Protein AF-A0A7S2XJZ9-F1 (afdb_monomer)

Mean predicted aligned error: 16.53 Å

Solvent-accessible surface area (backbone atoms only — not comparable to full-atom values): 56221 Å² total; per-residue (Å²): 135,81,85,76,91,82,81,90,81,88,83,83,88,87,87,80,88,79,85,84,80,91,82,88,89,81,92,76,92,77,94,75,93,75,91,85,79,84,76,83,79,82,83,82,83,86,78,90,83,82,85,88,83,83,79,85,75,91,73,87,78,85,74,81,78,79,84,62,91,77,74,76,76,79,67,60,67,67,55,54,53,51,52,53,55,73,68,59,82,83,67,86,91,78,82,88,85,85,87,84,88,81,91,82,91,79,88,85,84,84,79,89,82,90,82,90,76,90,78,85,88,77,90,85,81,88,85,88,86,83,88,84,87,87,83,89,84,83,89,88,87,81,84,89,80,85,87,83,87,83,83,89,81,87,86,86,88,79,91,80,87,85,80,88,85,80,89,83,90,86,89,85,87,85,88,81,88,86,88,83,89,81,86,89,80,90,77,88,79,89,84,88,81,89,87,80,91,78,93,78,93,77,83,88,80,80,89,76,91,74,93,74,90,87,87,84,85,87,80,82,86,79,88,78,90,84,84,92,79,93,76,80,93,77,94,72,91,71,84,72,77,82,74,73,78,73,79,75,75,78,84,83,68,96,44,52,74,56,29,32,64,33,73,84,42,52,58,66,61,43,38,67,56,42,81,83,57,83,78,46,74,80,49,40,36,30,43,52,30,20,61,70,70,59,34,21,47,77,56,48,52,67,28,74,63,19,50,50,50,52,51,47,52,61,57,52,75,74,53,91,81,69,70,94,57,45,65,62,47,49,49,51,39,46,68,56,33,77,76,76,54,92,50,67,67,58,45,54,38,51,43,51,43,53,53,49,54,55,65,71,65,51,84,85,71,80,76,82,69,88,75,81,91,74,85,74,83,75,80,83,78,69,44,50,53,59,36,46,54,48,51,39,42,71,41,67,33,53,65,50,40,29,43,44,47,53,70,46,38,33,73,73,77,24,51,57,65,76,47,54,74,70,40,36,51,54,24,39,46,51,51,31,50,54,44,46,37,52,39,37,60,77,38,33,72,52,44,56,50,39,54,73,49,38,54,37,38,58,29,38,35,64,81,74,70,85,78,70,64,89,79,77,68,94,55,76,77,68,46,62,73,49,50,78,74,46,38,60,76,45,15,47,36,55,48,25,43,78,48,48,74,52,46,19,43,58,96,53,80,68,40,54,59,66,71,37,46,52,52,45,46,56,49,56,65,54,65,77,51,69,33,52,54,52,28,49,56,45,44,56,50,62,78,42,36,74,62,50,69,74,43,58,48,71,60,30,50,52,49,49,40,39,58,62,42,54,56,77,72,92,83,70,74,82,86,77,43,77,74,53,36,51,55,50,42,52,53,47,52,53,49,12,49,54,53,50,74,73,46,60,65,53,49,49,51,54,43,48,45,41,64,60,53,26,47,51,52,35,51,49,52,53,49,51,53,50,51,50,52,50,50,53,50,54,50,50,53,55,47,52,52,49,54,50,51,50,51,52,48,52,50,53,51,51,52,52,50,52,51,54,52,50,56,37,47,38,56,44,25,56,74,77,42,54,88,54,35,83,49,44,64,64,50,50,61,73,32,59,96,38,56,68,61,53,28,53,51,43,20,70,74,72,73,53,55,63,62,75,74,79,72,77,74,71,57,71,68,60,59,49,54,57,52,51,54,53,48,52,53,50,53,53,51,49,56,55,52,55,60,58,52,61,54,61,61,46,56,67,51,55,70,47,54,76,70,66,67,82,52,44,59,37,46,53,85,69,49,49,55,55,71,74,48,83,69,92,75,66,92,65,43,76,43,44,32,36,32,37,51,70,69,55,35,64,73,77,52,73,63,92,81,40,47,81,52,24,64,71,42,78,71,34,70,70,58,41,52,60,52,45,63,59,48,60,79,39,56,81,59,38,34,38,34,31,31,52,82,26,60,80,36,40,42,77,76,67,73,38,81,74,48,81,68,49,51,53,49,26,56,52,36,54,49,42,32,49,53,53,46,48,51,43,48,77,69,66,38,48,40,55,31,35,45,55,77

Structure (mmCIF, N/CA/C/O backbone):
data_AF-A0A7S2XJZ9-F1
#
_entry.id   AF-A0A7S2XJZ9-F1
#
loop_
_atom_site.group_PDB
_atom_site.id
_atom_site.type_symbol
_atom_site.label_atom_id
_atom_site.label_alt_id
_atom_site.label_comp_id
_atom_site.label_asym_id
_atom_site.label_entity_id
_atom_site.label_seq_id
_atom_site.pdbx_PDB_ins_code
_atom_site.Cartn_x
_atom_site.Cartn_y
_atom_site.Cartn_z
_atom_site.occupancy
_atom_site.B_iso_or_equiv
_atom_site.auth_seq_id
_atom_site.auth_comp_id
_atom_site.auth_asym_id
_atom_site.auth_atom_id
_atom_site.pdbx_PDB_model_num
ATOM 1 N N . MET A 1 1 ? -23.687 8.983 69.873 1.00 36.03 1 MET A N 1
ATOM 2 C CA . MET A 1 1 ? -23.050 8.037 68.937 1.00 36.03 1 MET A CA 1
ATOM 3 C C . MET A 1 1 ? -24.210 7.448 68.150 1.00 36.03 1 MET A C 1
ATOM 5 O O . MET A 1 1 ? -24.947 6.676 68.738 1.00 36.03 1 MET A O 1
ATOM 9 N N . ALA A 1 2 ? -24.691 8.215 67.163 1.00 35.34 2 ALA A N 1
ATOM 10 C CA . ALA A 1 2 ? -24.425 8.020 65.725 1.00 35.34 2 ALA A CA 1
ATOM 11 C C . ALA A 1 2 ? -25.096 6.708 65.268 1.00 35.34 2 ALA A C 1
ATOM 13 O O . ALA A 1 2 ? -24.585 5.651 65.614 1.00 35.34 2 ALA A O 1
ATOM 14 N N . ASN A 1 3 ? -26.386 6.774 64.899 1.00 39.03 3 ASN A N 1
ATOM 15 C CA . ASN A 1 3 ? -26.927 6.961 63.527 1.00 39.03 3 ASN A CA 1
ATOM 16 C C . ASN A 1 3 ? -26.676 5.711 62.673 1.00 39.03 3 ASN A C 1
ATOM 18 O O . ASN A 1 3 ? -25.534 5.279 62.613 1.00 39.03 3 ASN A O 1
ATOM 22 N N . SER A 1 4 ? -27.611 5.134 61.930 1.00 43.47 4 SER A N 1
ATOM 23 C CA . SER A 1 4 ? -29.075 5.189 61.789 1.00 43.47 4 SER A CA 1
ATOM 24 C C . SER A 1 4 ? -29.356 4.129 60.719 1.00 43.47 4 SER A C 1
ATOM 26 O O . SER A 1 4 ? -28.565 4.011 59.787 1.00 43.47 4 SER A O 1
ATOM 28 N N . ASP A 1 5 ? -30.409 3.345 60.912 1.00 46.09 5 ASP A N 1
ATOM 29 C CA . ASP A 1 5 ? -30.877 2.312 59.989 1.00 46.09 5 ASP A CA 1
ATOM 30 C C . ASP A 1 5 ? -31.283 2.933 58.638 1.00 46.09 5 ASP A C 1
ATOM 32 O O . ASP A 1 5 ? -31.972 3.954 58.634 1.00 46.09 5 ASP A O 1
ATOM 36 N N . ASP A 1 6 ? -30.839 2.329 57.531 1.00 48.69 6 ASP A N 1
ATOM 37 C CA . ASP A 1 6 ? -31.277 2.650 56.168 1.00 48.69 6 ASP A CA 1
ATOM 38 C C . ASP A 1 6 ? -32.289 1.594 55.701 1.00 48.69 6 ASP A C 1
ATOM 40 O O . ASP A 1 6 ? -32.040 0.387 55.770 1.00 48.69 6 ASP A O 1
ATOM 44 N N . ASP A 1 7 ? -33.439 2.103 55.265 1.00 45.91 7 ASP A N 1
ATOM 45 C CA . ASP A 1 7 ? -34.583 1.397 54.705 1.00 45.91 7 ASP A CA 1
ATOM 46 C C . ASP A 1 7 ? -34.309 0.955 53.251 1.00 45.91 7 ASP A C 1
ATOM 48 O O . ASP A 1 7 ? -33.800 1.722 52.432 1.00 45.91 7 ASP A O 1
ATOM 52 N N . GLU A 1 8 ? -34.686 -0.283 52.920 1.00 43.78 8 GLU A N 1
ATOM 53 C CA . GLU A 1 8 ? -34.805 -0.775 51.544 1.00 43.78 8 GLU A CA 1
ATOM 54 C C . GLU A 1 8 ? -36.114 -0.238 50.931 1.00 43.78 8 GLU A C 1
ATOM 56 O O . GLU A 1 8 ? -37.203 -0.680 51.301 1.00 43.78 8 GLU A O 1
ATOM 61 N N . GLU A 1 9 ? -36.019 0.713 49.993 1.00 40.81 9 GLU A N 1
ATOM 62 C CA . GLU A 1 9 ? -37.134 1.101 49.119 1.00 40.81 9 GLU A CA 1
ATOM 63 C C . GLU A 1 9 ? -37.042 0.378 47.767 1.00 40.81 9 GLU A C 1
ATOM 65 O O . GLU A 1 9 ? -36.185 0.638 46.923 1.00 40.81 9 GLU A O 1
ATOM 70 N N . GLU A 1 10 ? -37.985 -0.542 47.597 1.00 41.06 10 GLU A N 1
ATOM 71 C CA . GLU A 1 10 ? -38.440 -1.176 46.366 1.00 41.06 10 GLU A CA 1
ATOM 72 C C . GLU A 1 10 ? -39.186 -0.128 45.512 1.00 41.06 10 GLU A C 1
ATOM 74 O O . GLU A 1 10 ? -40.240 0.368 45.911 1.00 41.06 10 GLU A O 1
ATOM 79 N N . PHE A 1 11 ? -38.643 0.234 44.345 1.00 38.06 11 PHE A N 1
ATOM 80 C CA . PHE A 1 11 ? -39.338 1.042 43.333 1.00 38.06 11 PHE A CA 1
ATOM 81 C C . PHE A 1 11 ? -39.424 0.254 42.026 1.00 38.06 11 PHE A C 1
ATOM 83 O O . PHE A 1 11 ? -38.541 0.313 41.171 1.00 38.06 11 PHE A O 1
ATOM 90 N N . ASP A 1 12 ? -40.521 -0.485 41.900 1.00 34.94 12 ASP A N 1
ATOM 91 C CA . ASP A 1 12 ? -41.080 -0.900 40.622 1.00 34.94 12 ASP A CA 1
ATOM 92 C C . ASP A 1 12 ? -41.980 0.218 40.062 1.00 34.94 12 ASP A C 1
ATOM 94 O O . ASP A 1 12 ? -42.566 1.007 40.804 1.00 34.94 12 ASP A O 1
ATOM 98 N N . GLU A 1 13 ? -42.130 0.185 38.737 1.00 36.53 13 GLU A N 1
ATOM 99 C CA . GLU A 1 13 ? -43.170 0.807 37.906 1.00 36.53 13 GLU A CA 1
ATOM 100 C C . GLU A 1 13 ? -42.933 2.171 37.199 1.00 36.53 13 GLU A C 1
ATOM 102 O O . GLU A 1 13 ? -42.818 3.241 37.790 1.00 36.53 13 GLU A O 1
ATOM 107 N N . LEU A 1 14 ? -43.088 2.070 35.862 1.00 33.94 14 LEU A N 1
ATOM 108 C CA . LEU A 1 14 ? -43.748 2.989 34.913 1.00 33.94 14 LEU A CA 1
ATOM 109 C C . LEU A 1 14 ? -42.905 4.021 34.143 1.00 33.94 14 LEU A C 1
ATOM 111 O O . LEU A 1 14 ? -42.826 5.182 34.522 1.00 33.94 14 LEU A O 1
ATOM 115 N N . PHE A 1 15 ? -42.531 3.662 32.905 1.00 31.92 15 PHE A N 1
ATOM 116 C CA . PHE A 1 15 ? -42.694 4.566 31.754 1.00 31.92 15 PHE A CA 1
ATOM 117 C C . PHE A 1 15 ? -43.243 3.822 30.524 1.00 31.92 15 PHE A C 1
ATOM 119 O O . PHE A 1 15 ? -42.529 3.206 29.740 1.00 31.92 15 PHE A O 1
ATOM 126 N N . SER A 1 16 ? -44.565 3.912 30.372 1.00 29.53 16 SER A N 1
ATOM 127 C CA . SER A 1 16 ? -45.317 3.646 29.144 1.00 29.53 16 SER A CA 1
ATOM 128 C C . SER A 1 16 ? -45.258 4.900 28.264 1.00 29.53 16 SER A C 1
ATOM 130 O O . SER A 1 16 ? -45.783 5.942 28.664 1.00 29.53 16 SER A O 1
ATOM 132 N N . PHE A 1 17 ? -44.678 4.818 27.063 1.00 34.66 17 PHE A N 1
ATOM 133 C CA . PHE A 1 17 ? -44.773 5.900 26.079 1.00 34.66 17 PHE A CA 1
ATOM 134 C C . PHE A 1 17 ? -46.172 5.937 25.457 1.00 34.66 17 PHE A C 1
ATOM 136 O O . PHE A 1 17 ? -46.612 5.013 24.776 1.00 34.66 17 PHE A O 1
ATOM 143 N N . GLY A 1 18 ? -46.878 7.032 25.738 1.00 28.94 18 GLY A N 1
ATOM 144 C CA . GLY A 1 18 ? -48.224 7.304 25.265 1.00 28.94 18 GLY A CA 1
ATOM 145 C C . GLY A 1 18 ? -48.269 7.723 23.797 1.00 28.94 18 GLY A C 1
ATOM 146 O O . GLY A 1 18 ? -47.669 8.710 23.385 1.00 28.94 18 GLY A O 1
ATOM 147 N N . THR A 1 19 ? -49.084 7.003 23.037 1.00 39.62 19 THR A N 1
ATOM 148 C CA . THR A 1 19 ? -49.772 7.464 21.828 1.00 39.62 19 THR A CA 1
ATOM 149 C C . THR A 1 19 ? -50.852 8.489 22.178 1.00 39.62 19 THR A C 1
ATOM 151 O O . THR A 1 19 ? -51.620 8.228 23.099 1.00 39.62 19 THR A O 1
ATOM 154 N N . THR A 1 20 ? -50.976 9.590 21.428 1.00 36.84 20 THR A N 1
ATOM 155 C CA . THR A 1 20 ? -52.229 10.335 21.115 1.00 36.84 20 THR A CA 1
ATOM 156 C C . THR A 1 20 ? -51.905 11.538 20.197 1.00 36.84 20 THR A C 1
ATOM 158 O O . THR A 1 20 ? -50.748 11.945 20.140 1.00 36.84 20 THR A O 1
ATOM 161 N N . PRO A 1 21 ? -52.888 12.213 19.567 1.00 48.28 21 PRO A N 1
ATOM 162 C CA . PRO A 1 21 ? -54.054 11.668 18.879 1.00 48.28 21 PRO A CA 1
ATOM 163 C C . PRO A 1 21 ? -54.311 12.334 17.507 1.00 48.28 21 PRO A C 1
ATOM 165 O O . PRO A 1 21 ? -53.855 13.429 17.189 1.00 48.28 21 PRO A O 1
ATOM 168 N N . THR A 1 22 ? -55.145 11.652 16.731 1.00 36.44 22 THR A N 1
ATOM 169 C CA . THR A 1 22 ? -55.936 12.168 15.611 1.00 36.44 22 THR A CA 1
ATOM 170 C C . THR A 1 22 ? -56.785 13.379 15.999 1.00 36.44 22 THR A C 1
ATOM 172 O O . THR A 1 22 ? -57.489 13.315 17.007 1.00 36.44 22 THR A O 1
ATOM 175 N N . ASP A 1 23 ? -56.856 14.388 15.127 1.00 33.38 23 ASP A N 1
ATOM 176 C CA . ASP A 1 23 ? -58.104 15.123 14.939 1.00 33.38 23 ASP A CA 1
ATOM 177 C C . ASP A 1 23 ? -58.292 15.619 13.501 1.00 33.38 23 ASP A C 1
ATOM 179 O O . ASP A 1 23 ? -57.352 15.890 12.757 1.00 33.38 23 ASP A O 1
ATOM 183 N N . SER A 1 24 ? -59.562 15.636 13.119 1.00 39.41 24 SER A N 1
ATOM 184 C CA . SER A 1 24 ? -60.095 15.672 11.757 1.00 39.41 24 SER A CA 1
ATOM 185 C C . SER A 1 24 ? -60.093 17.080 11.145 1.00 39.41 24 SER A C 1
ATOM 187 O O . SER A 1 24 ? -60.146 18.051 11.894 1.00 39.41 24 SER A O 1
ATOM 189 N N . ILE A 1 25 ? -60.180 17.195 9.804 1.00 32.25 25 ILE A N 1
ATOM 190 C CA . ILE A 1 25 ? -61.241 17.939 9.071 1.00 32.25 25 ILE A CA 1
ATOM 191 C C . ILE A 1 25 ? -60.918 18.135 7.565 1.00 32.25 25 ILE A C 1
ATOM 193 O O . ILE A 1 25 ? -59.913 18.733 7.200 1.00 32.25 25 ILE A O 1
ATOM 197 N N . LYS A 1 26 ? -61.927 17.768 6.754 1.00 30.69 26 LYS A N 1
ATOM 198 C CA . LYS A 1 26 ? -62.337 18.239 5.408 1.00 30.69 26 LYS A CA 1
ATO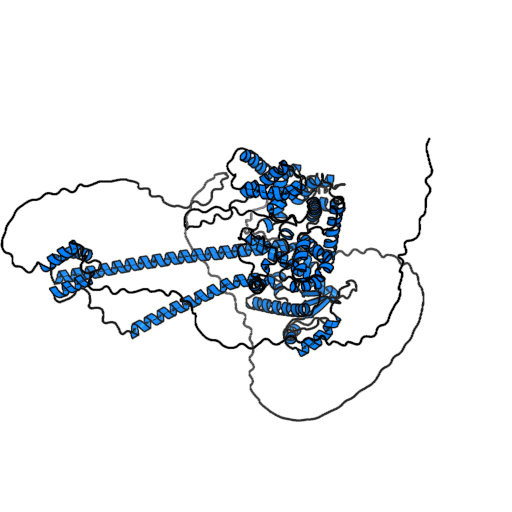M 199 C C . LYS A 1 26 ? -61.744 17.617 4.139 1.00 30.69 26 LYS A C 1
ATOM 201 O O . LYS A 1 26 ? -60.715 18.023 3.617 1.00 30.69 26 LYS A O 1
ATOM 206 N N . GLU A 1 27 ? -62.593 16.753 3.585 1.00 41.91 27 GLU A N 1
ATOM 207 C CA . GLU A 1 27 ? -62.850 16.527 2.164 1.00 41.91 27 GLU A CA 1
ATOM 208 C C . GLU A 1 27 ? -62.783 17.810 1.315 1.00 41.91 27 GLU A C 1
ATOM 210 O O . GLU A 1 27 ? -63.488 18.791 1.577 1.00 41.91 27 GLU A O 1
ATOM 215 N N . ALA A 1 28 ? -62.013 17.744 0.232 1.00 32.62 28 ALA A N 1
ATOM 216 C CA . ALA A 1 28 ? -62.281 18.461 -1.005 1.00 32.62 28 ALA A CA 1
ATOM 217 C C . ALA A 1 28 ? -61.800 17.582 -2.167 1.00 32.62 28 ALA A C 1
ATOM 219 O O . ALA A 1 28 ? -60.608 17.334 -2.320 1.00 32.62 28 ALA A O 1
ATOM 220 N N . ASN A 1 29 ? -62.765 17.083 -2.941 1.00 39.38 29 ASN A N 1
ATOM 221 C CA . ASN A 1 29 ? -62.553 16.423 -4.223 1.00 39.38 29 ASN A CA 1
ATOM 222 C C . ASN A 1 29 ? -61.841 17.371 -5.197 1.00 39.38 29 ASN A C 1
ATOM 224 O O . ASN A 1 29 ? -62.226 18.537 -5.309 1.00 39.38 29 ASN A O 1
ATOM 228 N N . GLY A 1 30 ? -60.875 16.838 -5.937 1.00 31.78 30 GLY A N 1
ATOM 229 C CA . GLY A 1 30 ? -60.223 17.500 -7.059 1.00 31.78 30 GLY A CA 1
ATOM 230 C C . GLY A 1 30 ? -59.507 16.459 -7.907 1.00 31.78 30 GLY A C 1
ATOM 231 O O . GLY A 1 30 ? -58.390 16.075 -7.584 1.00 31.78 30 GLY A O 1
ATOM 232 N N . ASP A 1 31 ? -60.210 15.977 -8.930 1.00 44.34 31 ASP A N 1
ATOM 233 C CA . ASP A 1 31 ? -59.694 15.154 -10.020 1.00 44.34 31 ASP A CA 1
ATOM 234 C C . ASP A 1 31 ? -58.643 15.937 -10.817 1.00 44.34 31 ASP A C 1
ATOM 236 O O . ASP A 1 31 ? -59.025 16.889 -11.491 1.00 44.34 31 ASP A O 1
ATOM 240 N N . GLU A 1 32 ? -57.376 15.518 -10.804 1.00 36.88 32 GLU A N 1
ATOM 241 C CA . GLU A 1 32 ? -56.418 15.787 -11.889 1.00 36.88 32 GLU A CA 1
ATOM 242 C C . GLU A 1 32 ? -55.493 14.562 -12.038 1.00 36.88 32 GLU A C 1
ATOM 244 O O . GLU A 1 32 ? -54.547 14.361 -11.278 1.00 36.88 32 GLU A O 1
ATOM 249 N N . GLU A 1 33 ? -55.828 13.694 -12.999 1.00 42.84 33 GLU A N 1
ATOM 250 C CA . GLU A 1 33 ? -54.886 12.752 -13.607 1.00 42.84 33 GLU A CA 1
ATOM 251 C C . GLU A 1 33 ? -53.873 13.572 -14.423 1.00 42.84 33 GLU A C 1
ATOM 253 O O . GLU A 1 33 ? -54.235 14.149 -15.449 1.00 42.84 33 GLU A O 1
ATOM 258 N N . GLU A 1 34 ? -52.612 13.621 -13.992 1.00 39.47 34 GLU A N 1
ATOM 259 C CA . GLU A 1 34 ? -51.502 14.020 -14.860 1.00 39.47 34 GLU A CA 1
ATOM 260 C C . GLU A 1 34 ? -50.540 12.842 -15.055 1.00 39.47 34 GLU A C 1
ATOM 262 O O . GLU A 1 34 ? -49.847 12.391 -14.140 1.00 39.47 34 GLU A O 1
ATOM 267 N N . ASP A 1 35 ? -50.528 12.349 -16.294 1.00 40.19 35 ASP A N 1
ATOM 268 C CA . ASP A 1 35 ? -49.557 11.427 -16.869 1.00 40.19 35 ASP A CA 1
ATOM 269 C C . ASP A 1 35 ? -48.127 11.986 -16.748 1.00 40.19 35 ASP A C 1
ATOM 271 O O . ASP A 1 35 ? -47.731 12.896 -17.479 1.00 40.19 35 ASP A O 1
ATOM 275 N N . ILE A 1 36 ? -47.305 11.391 -15.879 1.00 41.25 36 ILE A N 1
ATOM 276 C CA . ILE A 1 36 ? -45.859 11.652 -15.805 1.00 41.25 36 ILE A CA 1
ATOM 277 C C . ILE A 1 36 ? -45.104 10.408 -16.292 1.00 41.25 36 ILE A C 1
ATOM 279 O O . ILE A 1 36 ? -44.491 9.672 -15.526 1.00 41.25 36 ILE A O 1
ATOM 283 N N . PHE A 1 37 ? -45.130 10.183 -17.605 1.00 37.56 37 PHE A N 1
ATOM 284 C CA . PHE A 1 37 ? -44.105 9.407 -18.311 1.00 37.56 37 PHE A CA 1
ATOM 285 C C . PHE A 1 37 ? -43.561 10.252 -19.467 1.00 37.56 37 PHE A C 1
ATOM 287 O O . PHE A 1 37 ? -43.955 10.122 -20.624 1.00 37.56 37 PHE A O 1
ATOM 294 N N . GLY A 1 38 ? -42.639 11.156 -19.135 1.00 32.28 38 GLY A N 1
ATOM 295 C CA . GLY A 1 38 ? -41.852 11.894 -20.117 1.00 32.28 38 GLY A CA 1
ATOM 296 C C . GLY A 1 38 ? -40.834 10.974 -20.788 1.00 32.28 38 GLY A C 1
ATOM 297 O O . GLY A 1 38 ? -39.838 10.585 -20.184 1.00 32.28 38 GLY A O 1
ATOM 298 N N . THR A 1 39 ? -41.085 10.627 -22.047 1.00 41.72 39 THR A N 1
ATOM 299 C CA . THR A 1 39 ? -40.117 9.986 -22.944 1.00 41.72 39 THR A CA 1
ATOM 300 C C . THR A 1 39 ? -38.956 10.957 -23.220 1.00 41.72 39 THR A C 1
ATOM 302 O O . THR A 1 39 ? -39.224 12.114 -23.554 1.00 41.72 39 THR A O 1
ATOM 305 N N . PRO A 1 40 ? -37.676 10.554 -23.113 1.00 39.44 40 PRO A N 1
ATOM 306 C CA . PRO A 1 40 ? -36.571 11.452 -23.431 1.00 39.44 40 PRO A CA 1
ATOM 307 C C . PRO A 1 40 ? -36.475 11.707 -24.942 1.00 39.44 40 PRO A C 1
ATOM 309 O O . PRO A 1 40 ? -36.602 10.799 -25.766 1.00 39.44 40 PRO A O 1
ATOM 312 N N . ALA A 1 41 ? -36.266 12.978 -25.287 1.00 32.88 41 ALA A N 1
ATOM 313 C CA . ALA A 1 41 ? -36.173 13.488 -26.648 1.00 32.88 41 ALA A CA 1
ATOM 314 C C . ALA A 1 41 ? -34.944 12.945 -27.398 1.00 32.88 41 ALA A C 1
ATOM 316 O O . ALA A 1 41 ? -33.843 12.860 -26.855 1.00 32.88 41 ALA A O 1
ATOM 317 N N . ALA A 1 42 ? -35.147 12.623 -28.677 1.00 38.94 42 ALA A N 1
ATOM 318 C CA . ALA A 1 42 ? -34.102 12.228 -29.614 1.00 38.94 42 ALA A CA 1
ATOM 319 C C . ALA A 1 42 ? -33.087 13.369 -29.865 1.00 38.94 42 ALA A C 1
ATOM 321 O O . ALA A 1 42 ? -33.489 14.535 -29.928 1.00 38.94 42 ALA A O 1
ATOM 322 N N . PRO A 1 43 ? -31.790 13.061 -30.059 1.00 44.38 43 PRO A N 1
ATOM 323 C CA . PRO A 1 43 ? -30.783 14.069 -30.381 1.00 44.38 43 PRO A CA 1
ATOM 324 C C . PRO A 1 43 ? -30.944 14.592 -31.824 1.00 44.38 43 PRO A C 1
ATOM 326 O O . PRO A 1 43 ? -31.320 13.825 -32.718 1.00 44.38 43 PRO A O 1
ATOM 329 N N . PRO A 1 44 ? -30.667 15.886 -32.084 1.00 42.16 44 PRO A N 1
ATOM 330 C CA . PRO A 1 44 ? -30.836 16.471 -33.405 1.00 42.16 44 PRO A CA 1
ATOM 331 C C . PRO A 1 44 ? -29.723 16.056 -34.374 1.00 42.16 44 PRO A C 1
ATOM 333 O O . PRO A 1 44 ? -28.563 15.874 -34.010 1.00 42.16 44 PRO A O 1
ATOM 336 N N . ALA A 1 45 ? -30.135 15.933 -35.633 1.00 35.06 45 ALA A N 1
ATOM 337 C CA . ALA A 1 45 ? -29.338 15.565 -36.789 1.00 35.06 45 ALA A CA 1
ATOM 338 C C . ALA A 1 45 ? -28.138 16.499 -37.023 1.00 35.06 45 ALA A C 1
ATOM 340 O O . ALA A 1 45 ? -28.273 17.722 -37.007 1.00 35.06 45 ALA A O 1
ATOM 341 N N . ALA A 1 46 ? -26.987 15.891 -37.310 1.00 32.56 46 ALA A N 1
ATOM 342 C CA . ALA A 1 46 ? -25.789 16.566 -37.786 1.00 32.56 46 ALA A CA 1
ATOM 343 C C . ALA A 1 46 ? -25.966 17.023 -39.245 1.00 32.56 46 ALA A C 1
ATOM 345 O O . ALA A 1 46 ? -26.314 16.226 -40.119 1.00 32.56 46 ALA A O 1
ATOM 346 N N . THR A 1 47 ? -25.708 18.303 -39.502 1.00 40.34 47 THR A N 1
ATOM 347 C CA . THR A 1 47 ? -25.431 18.841 -40.839 1.00 40.34 47 THR A CA 1
ATOM 348 C C . THR A 1 47 ? -23.928 18.771 -41.128 1.00 40.34 47 THR A C 1
ATOM 350 O O . THR A 1 47 ? -23.138 18.900 -40.190 1.00 40.34 47 THR A O 1
ATOM 353 N N . PRO A 1 48 ? -23.522 18.571 -42.393 1.00 48.72 48 PRO A N 1
ATOM 354 C CA . PRO A 1 48 ? -22.124 18.554 -42.792 1.00 48.72 48 PRO A CA 1
ATOM 355 C C . PRO A 1 48 ? -21.688 19.975 -43.151 1.00 48.72 48 PRO A C 1
ATOM 357 O O . PRO A 1 48 ? -22.338 20.605 -43.980 1.00 48.72 48 PRO A O 1
ATOM 360 N N . ASP A 1 49 ? -20.604 20.457 -42.556 1.00 37.78 49 ASP A N 1
ATOM 361 C CA . ASP A 1 49 ? -19.859 21.578 -43.117 1.00 37.78 49 ASP A CA 1
ATOM 362 C C . ASP A 1 49 ? -18.370 21.242 -43.106 1.00 37.78 49 ASP A C 1
ATOM 364 O O . ASP A 1 49 ? -17.805 20.769 -42.115 1.00 37.78 49 ASP A O 1
ATOM 368 N N . ASP A 1 50 ? -17.825 21.430 -44.298 1.00 37.34 50 ASP A N 1
ATOM 369 C CA . ASP A 1 50 ? -16.497 21.127 -44.776 1.00 37.34 50 ASP A CA 1
ATOM 370 C C . ASP A 1 50 ? -15.439 22.150 -44.317 1.00 37.34 50 ASP A C 1
ATOM 372 O O . ASP A 1 50 ? -15.729 23.307 -44.012 1.00 37.34 50 ASP A O 1
ATOM 376 N N . ASP A 1 51 ? -14.202 21.668 -44.420 1.00 38.00 51 ASP A N 1
ATOM 377 C CA . ASP A 1 51 ? -12.993 22.358 -44.871 1.00 38.00 51 ASP A CA 1
ATOM 378 C C . ASP A 1 51 ? -12.190 23.303 -43.954 1.00 38.00 51 ASP A C 1
ATOM 380 O O . ASP A 1 51 ? -12.654 24.265 -43.348 1.00 38.00 51 ASP A O 1
ATOM 384 N N . ASP A 1 52 ? -10.887 23.009 -44.032 1.00 44.34 52 ASP A N 1
ATOM 385 C CA . ASP A 1 52 ? -9.713 23.840 -43.799 1.00 44.34 52 ASP A CA 1
ATOM 386 C C . ASP A 1 52 ? -9.358 24.203 -42.355 1.00 44.34 52 ASP A C 1
ATOM 388 O O . ASP A 1 52 ? -9.879 25.149 -41.776 1.00 44.34 52 ASP A O 1
ATOM 392 N N . LEU A 1 53 ? -8.363 23.478 -41.818 1.00 39.09 53 LEU A N 1
ATOM 393 C CA . LEU A 1 53 ? -7.129 24.027 -41.225 1.00 39.09 53 LEU A CA 1
ATOM 394 C C . LEU A 1 53 ? -6.244 22.868 -40.715 1.00 39.09 53 LEU A C 1
ATOM 396 O O . LEU A 1 53 ? -6.209 22.552 -39.527 1.00 39.09 53 LEU A O 1
ATOM 400 N N . PHE A 1 54 ? -5.507 22.224 -41.627 1.00 38.03 54 PHE A N 1
ATOM 401 C CA . PHE A 1 54 ? -4.336 21.434 -41.241 1.00 38.03 54 PHE A CA 1
ATOM 402 C C . PHE A 1 54 ? -3.189 22.398 -40.936 1.00 38.03 54 PHE A C 1
ATOM 404 O O . PHE A 1 54 ? -2.727 23.122 -41.816 1.00 38.03 54 PHE A O 1
ATOM 411 N N . GLY A 1 55 ? -2.772 22.417 -39.671 1.00 34.41 55 GLY A N 1
ATOM 412 C CA . GLY A 1 55 ? -1.553 23.075 -39.227 1.00 34.41 55 GLY A CA 1
ATOM 413 C C . GLY A 1 55 ? -0.325 22.372 -39.798 1.00 34.41 55 GLY A C 1
ATOM 414 O O . GLY A 1 55 ? -0.222 21.146 -39.754 1.00 34.41 55 GLY A O 1
ATOM 415 N N . ASP A 1 56 ? 0.573 23.183 -40.344 1.00 33.84 56 ASP A N 1
ATOM 416 C CA . ASP A 1 56 ? 1.852 22.789 -40.914 1.00 33.84 56 ASP A CA 1
ATOM 417 C C . ASP A 1 56 ? 2.766 22.133 -39.867 1.00 33.84 56 ASP A C 1
ATOM 419 O O . ASP A 1 56 ? 3.136 22.733 -38.857 1.00 33.84 56 ASP A O 1
ATOM 423 N N . ASP A 1 57 ? 3.166 20.900 -40.162 1.00 34.00 57 ASP A N 1
ATOM 424 C CA . ASP A 1 57 ? 4.260 20.174 -39.521 1.00 34.00 57 ASP A CA 1
ATOM 425 C C . ASP A 1 57 ? 5.578 20.577 -40.224 1.00 34.00 57 ASP A C 1
ATOM 427 O O . ASP A 1 57 ? 5.666 20.469 -41.456 1.00 34.00 57 ASP A O 1
ATOM 431 N N . PRO A 1 58 ? 6.613 21.087 -39.525 1.00 35.47 58 PRO A N 1
ATOM 432 C CA . PRO A 1 58 ? 7.836 21.547 -40.171 1.00 35.47 58 PRO A CA 1
ATOM 433 C C . PRO A 1 58 ? 8.702 20.364 -40.620 1.00 35.47 58 PRO A C 1
ATOM 435 O O . PRO A 1 58 ? 9.577 19.863 -39.912 1.00 35.47 58 PRO A O 1
ATOM 438 N N . SER A 1 59 ? 8.500 19.949 -41.867 1.00 34.22 59 SER A N 1
ATOM 439 C CA . SER A 1 59 ? 9.387 19.028 -42.564 1.00 34.22 59 SER A CA 1
ATOM 440 C C . SER A 1 59 ? 10.769 19.645 -42.815 1.00 34.22 59 SER A C 1
ATOM 442 O O . SER A 1 59 ? 10.907 20.647 -43.517 1.00 34.22 59 SER A O 1
ATOM 444 N N . ASN A 1 60 ? 11.787 18.964 -42.286 1.00 38.12 60 ASN A N 1
ATOM 445 C CA . ASN A 1 60 ? 13.155 18.806 -42.791 1.00 38.12 60 ASN A CA 1
ATOM 446 C C . ASN A 1 60 ? 13.409 19.381 -44.204 1.00 38.12 60 ASN A C 1
ATOM 448 O O . ASN A 1 60 ? 13.178 18.722 -45.221 1.00 38.12 60 ASN A O 1
ATOM 452 N N . HIS A 1 61 ? 13.975 20.587 -44.260 1.00 30.05 61 HIS A N 1
ATOM 453 C CA . HIS A 1 61 ? 14.455 21.223 -45.484 1.00 30.05 61 HIS A CA 1
ATOM 454 C C . HIS A 1 61 ? 15.993 21.149 -45.524 1.00 30.05 61 HIS A C 1
ATOM 456 O O . HIS A 1 61 ? 16.692 22.106 -45.205 1.00 30.05 61 HIS A O 1
ATOM 462 N N . LEU A 1 62 ? 16.552 20.002 -45.928 1.00 33.12 62 LEU A N 1
ATOM 463 C CA . LEU A 1 62 ? 17.951 19.939 -46.371 1.00 33.12 62 LEU A CA 1
ATOM 464 C C . LEU A 1 62 ? 18.035 20.528 -47.783 1.00 33.12 62 LEU A C 1
ATOM 466 O O . LEU A 1 62 ? 17.925 19.824 -48.789 1.00 33.12 62 LEU A O 1
ATOM 470 N N . GLY A 1 63 ? 18.180 21.850 -47.844 1.00 28.56 63 GLY A N 1
ATOM 471 C CA . GLY A 1 63 ? 18.542 22.570 -49.057 1.00 28.56 63 GLY A CA 1
ATOM 472 C C . GLY A 1 63 ? 19.968 22.217 -49.475 1.00 28.56 63 GLY A C 1
ATOM 473 O O . GLY A 1 63 ? 20.932 22.612 -48.831 1.00 28.56 63 GLY A O 1
ATOM 474 N N . LEU A 1 64 ? 20.104 21.477 -50.574 1.00 35.78 64 LEU A N 1
ATOM 475 C CA . LEU A 1 64 ? 21.320 21.483 -51.382 1.00 35.78 64 LEU A CA 1
ATOM 476 C C . LEU A 1 64 ? 21.379 22.836 -52.101 1.00 35.78 64 LEU A C 1
ATOM 478 O O . LEU A 1 64 ? 20.758 23.016 -53.149 1.00 35.78 64 LEU A O 1
ATOM 482 N N . GLU A 1 65 ? 22.095 23.793 -51.517 1.00 32.66 65 GLU A N 1
ATOM 483 C CA . GLU A 1 65 ? 22.480 25.026 -52.200 1.00 32.66 65 GLU A CA 1
ATOM 484 C C . GLU A 1 65 ? 23.405 24.685 -53.378 1.00 32.66 65 GLU A C 1
ATOM 486 O O . GLU A 1 65 ? 24.507 24.156 -53.215 1.00 32.66 65 GLU A O 1
ATOM 491 N N . CYS A 1 66 ? 22.952 24.981 -54.597 1.00 38.00 66 CYS A N 1
ATOM 492 C CA . CYS A 1 66 ? 23.833 25.065 -55.753 1.00 38.00 66 CYS A CA 1
ATOM 493 C C . CYS A 1 66 ? 24.703 26.318 -55.602 1.00 38.00 66 CYS A C 1
ATOM 495 O O . CYS A 1 66 ? 24.223 27.429 -55.814 1.00 38.00 66 CYS A O 1
ATOM 497 N N . GLN A 1 67 ? 25.981 26.124 -55.271 1.00 35.47 67 GLN A N 1
ATOM 498 C CA . GLN A 1 67 ? 27.004 27.165 -55.359 1.00 35.47 67 GLN A CA 1
ATOM 499 C C . GLN A 1 67 ? 27.060 27.717 -56.789 1.00 35.47 67 GLN A C 1
ATOM 501 O O . GLN A 1 67 ? 27.289 26.981 -57.751 1.00 35.47 67 GLN A O 1
ATOM 506 N N . THR A 1 68 ? 26.813 29.016 -56.924 1.00 42.44 68 THR A N 1
ATOM 507 C CA . THR A 1 68 ? 26.981 29.780 -58.163 1.00 42.44 68 THR A CA 1
ATOM 508 C C . THR A 1 68 ? 28.436 30.215 -58.340 1.00 42.44 68 THR A C 1
ATOM 510 O O . THR A 1 68 ? 29.152 30.400 -57.359 1.00 42.44 68 THR A O 1
ATOM 513 N N . ASP A 1 69 ? 28.850 30.446 -59.589 1.00 41.53 69 ASP A N 1
ATOM 514 C CA . ASP A 1 69 ? 30.215 30.792 -60.035 1.00 41.53 69 ASP A CA 1
ATOM 515 C C . ASP A 1 69 ? 30.861 32.050 -59.389 1.00 41.53 69 ASP A C 1
ATOM 517 O O . ASP A 1 69 ? 31.994 32.392 -59.727 1.00 41.53 69 ASP A O 1
ATOM 521 N N . GLU A 1 70 ? 30.204 32.743 -58.451 1.00 45.81 70 GLU A N 1
ATOM 522 C CA . GLU A 1 70 ? 30.720 33.974 -57.825 1.00 45.81 70 GLU A CA 1
ATOM 523 C C . GLU A 1 70 ? 31.527 33.768 -56.525 1.00 45.81 70 GLU A C 1
ATOM 525 O O . GLU A 1 70 ? 32.275 34.666 -56.134 1.00 45.81 70 GLU A O 1
ATOM 530 N N . ASP A 1 71 ? 31.525 32.575 -55.916 1.00 46.75 71 ASP A N 1
ATOM 531 C CA . ASP A 1 71 ? 32.409 32.262 -54.768 1.00 46.75 71 ASP A CA 1
ATOM 532 C C . ASP A 1 71 ? 33.871 31.953 -55.175 1.00 46.75 71 ASP A C 1
ATOM 534 O O . ASP A 1 71 ? 34.743 31.692 -54.343 1.00 46.75 71 ASP A O 1
ATOM 538 N N . PHE A 1 72 ? 34.192 32.054 -56.470 1.00 45.00 72 PHE A N 1
ATOM 539 C CA . PHE A 1 72 ? 35.506 31.742 -57.050 1.00 45.00 72 PHE A CA 1
ATOM 540 C C . PHE A 1 72 ? 36.623 32.769 -56.766 1.00 45.00 72 PHE A C 1
ATOM 542 O O . PHE A 1 72 ? 37.760 32.571 -57.196 1.00 45.00 72 PHE A O 1
ATOM 549 N N . HIS A 1 73 ? 36.349 33.873 -56.063 1.00 47.94 73 HIS A N 1
ATOM 550 C CA . HIS A 1 73 ? 37.319 34.968 -55.887 1.00 47.94 73 HIS A CA 1
ATOM 551 C C . HIS A 1 73 ? 37.929 35.121 -54.489 1.00 47.94 73 HIS A C 1
ATOM 553 O O . HIS A 1 73 ? 38.765 36.003 -54.288 1.00 47.94 73 HIS A O 1
ATOM 559 N N . ARG A 1 74 ? 37.628 34.219 -53.549 1.00 48.66 74 ARG A N 1
ATOM 560 C CA . ARG A 1 74 ? 38.363 34.111 -52.276 1.00 48.66 74 ARG A CA 1
ATOM 561 C C . ARG A 1 74 ? 39.323 32.925 -52.326 1.00 48.66 74 ARG A C 1
ATOM 563 O O . ARG A 1 74 ? 39.062 31.866 -51.769 1.00 48.66 74 ARG A O 1
ATOM 570 N N . HIS A 1 75 ? 40.421 33.077 -53.057 1.00 56.19 75 HIS A N 1
ATOM 571 C CA . HIS A 1 75 ? 41.518 32.113 -53.016 1.00 56.19 75 HIS A CA 1
ATOM 572 C C . HIS A 1 75 ? 42.591 32.586 -52.043 1.00 56.19 75 HIS A C 1
ATOM 574 O O . HIS A 1 75 ? 42.970 33.755 -52.066 1.00 56.19 75 HIS A O 1
ATOM 580 N N . ASP A 1 76 ? 43.082 31.651 -51.234 1.00 63.28 76 ASP A N 1
ATOM 581 C CA . ASP A 1 76 ? 44.324 31.796 -50.485 1.00 63.28 76 ASP A CA 1
ATOM 582 C C . ASP A 1 76 ? 45.464 32.124 -51.465 1.00 63.28 76 ASP A C 1
ATOM 584 O O . ASP A 1 76 ? 45.539 31.513 -52.545 1.00 63.28 76 ASP A O 1
ATOM 588 N N . SER A 1 77 ? 46.303 33.114 -51.141 1.00 70.06 77 SER A N 1
ATOM 589 C CA . SER A 1 77 ? 47.359 33.628 -52.034 1.00 70.06 77 SER A CA 1
ATOM 590 C C . SER A 1 77 ? 48.248 32.506 -52.562 1.00 70.06 77 SER A C 1
ATOM 592 O O . SER A 1 77 ? 48.597 32.483 -53.742 1.00 70.06 77 SER A O 1
ATOM 594 N N . ASP A 1 78 ? 48.476 31.501 -51.725 1.00 65.62 78 ASP A N 1
ATOM 595 C CA . ASP A 1 78 ? 49.355 30.370 -51.988 1.00 65.62 78 ASP A CA 1
ATOM 596 C C . ASP A 1 78 ? 48.813 29.458 -53.096 1.00 65.62 78 ASP A C 1
ATOM 598 O O . ASP A 1 78 ? 49.564 28.951 -53.931 1.00 65.62 78 ASP A O 1
ATOM 602 N N . THR A 1 79 ? 47.484 29.303 -53.187 1.00 64.88 79 THR A N 1
ATOM 603 C CA . THR A 1 79 ? 46.877 28.543 -54.292 1.00 64.88 79 THR A CA 1
ATOM 604 C C . THR A 1 79 ? 47.033 29.304 -55.606 1.00 64.88 79 THR A C 1
ATOM 606 O O . THR A 1 79 ? 47.251 28.700 -56.654 1.00 64.88 79 THR A O 1
ATOM 609 N N . ARG A 1 80 ? 46.909 30.633 -55.572 1.00 73.88 80 ARG A N 1
ATOM 610 C CA . ARG A 1 80 ? 47.008 31.471 -56.769 1.00 73.88 80 ARG A CA 1
ATOM 611 C C . ARG A 1 80 ? 48.441 31.512 -57.300 1.00 73.88 80 ARG A C 1
ATOM 613 O O . ARG A 1 80 ? 48.629 31.320 -58.498 1.00 73.88 80 ARG A O 1
ATOM 620 N N . ASP A 1 81 ? 49.425 31.648 -56.419 1.00 74.75 81 ASP A N 1
ATOM 621 C CA . ASP A 1 81 ? 50.843 31.647 -56.782 1.00 74.75 81 ASP A CA 1
ATOM 622 C C . ASP A 1 81 ? 51.304 30.280 -57.298 1.00 74.75 81 ASP A C 1
ATOM 624 O O . ASP A 1 81 ? 52.032 30.198 -58.291 1.00 74.75 81 ASP A O 1
ATOM 628 N N . PHE A 1 82 ? 50.810 29.189 -56.703 1.00 70.12 82 PHE A N 1
ATOM 629 C CA . PHE A 1 82 ? 51.071 27.841 -57.206 1.00 70.12 82 PHE A CA 1
ATOM 630 C C . PHE A 1 82 ? 50.421 27.588 -58.578 1.00 70.12 82 PHE A C 1
ATOM 632 O O . PHE A 1 82 ? 50.998 26.927 -59.447 1.00 70.12 82 PHE A O 1
ATOM 639 N N . LEU A 1 83 ? 49.220 28.125 -58.803 1.00 66.50 83 LEU A N 1
ATOM 640 C CA . LEU A 1 83 ? 48.536 28.035 -60.092 1.00 66.50 83 LEU A CA 1
ATOM 641 C C . LEU A 1 83 ? 49.239 28.833 -61.188 1.00 66.50 83 LEU A C 1
ATOM 643 O O . LEU A 1 83 ? 49.402 28.313 -62.289 1.00 66.50 83 LEU A O 1
ATOM 647 N N . ASP A 1 84 ? 49.723 30.030 -60.870 1.00 73.31 84 ASP A N 1
ATOM 648 C CA . ASP A 1 84 ? 50.564 30.813 -61.774 1.00 73.31 84 ASP A CA 1
ATOM 649 C C . ASP A 1 84 ? 51.914 30.124 -62.031 1.00 73.31 84 ASP A C 1
ATOM 651 O O . ASP A 1 84 ? 52.452 30.210 -63.134 1.00 73.31 84 ASP A O 1
ATOM 655 N N . TRP A 1 85 ? 52.470 29.407 -61.048 1.00 75.81 85 TRP A N 1
ATOM 656 C CA . TRP A 1 85 ? 53.679 28.597 -61.225 1.00 75.81 85 TRP A CA 1
ATOM 657 C C . TRP A 1 85 ? 53.462 27.414 -62.180 1.00 75.81 85 TRP A C 1
ATOM 659 O O . TRP A 1 85 ? 54.312 27.142 -63.028 1.00 75.81 85 TRP A O 1
ATOM 669 N N . LEU A 1 86 ? 52.312 26.736 -62.112 1.00 65.19 86 LEU A N 1
ATOM 670 C CA . LEU A 1 86 ? 51.969 25.655 -63.044 1.00 65.19 86 LEU A CA 1
ATOM 671 C C . LEU A 1 86 ? 51.860 26.129 -64.501 1.00 65.19 86 LEU A C 1
ATOM 673 O O . LEU A 1 86 ? 52.156 25.338 -65.402 1.00 65.19 86 LEU A O 1
ATOM 677 N N . ASP A 1 87 ? 51.483 27.386 -64.730 1.00 71.62 87 ASP A N 1
ATOM 678 C CA . ASP A 1 87 ? 51.309 27.974 -66.063 1.00 71.62 87 ASP A CA 1
ATOM 679 C C . ASP A 1 87 ? 52.579 28.687 -66.595 1.00 71.62 87 ASP A C 1
ATOM 681 O O . ASP A 1 87 ? 52.636 29.046 -67.771 1.00 71.62 87 ASP A O 1
ATOM 685 N N . LYS A 1 88 ? 53.634 28.858 -65.779 1.00 64.19 88 LYS A N 1
ATOM 686 C CA . LYS A 1 88 ? 54.853 29.623 -66.136 1.00 64.19 88 LYS A CA 1
ATOM 687 C C . LYS A 1 88 ? 55.934 28.865 -66.931 1.00 64.19 88 LYS A C 1
ATOM 689 O O . LYS A 1 88 ? 56.875 29.508 -67.391 1.00 64.19 88 LYS A O 1
ATOM 694 N N . ASP A 1 89 ? 55.799 27.558 -67.162 1.00 51.16 89 ASP A N 1
ATOM 695 C CA . ASP A 1 89 ? 56.875 26.716 -67.737 1.00 51.16 89 ASP A CA 1
ATOM 696 C C . ASP A 1 89 ? 57.066 26.794 -69.279 1.00 51.16 89 ASP A C 1
ATOM 698 O O . ASP A 1 89 ? 57.944 26.117 -69.803 1.00 51.16 89 ASP A O 1
ATOM 702 N N . ASP A 1 90 ? 56.324 27.625 -70.026 1.00 46.47 90 ASP A N 1
ATOM 703 C CA . ASP A 1 90 ? 56.416 27.691 -71.508 1.00 46.47 90 ASP A CA 1
ATOM 704 C C . ASP A 1 90 ? 57.112 28.950 -72.079 1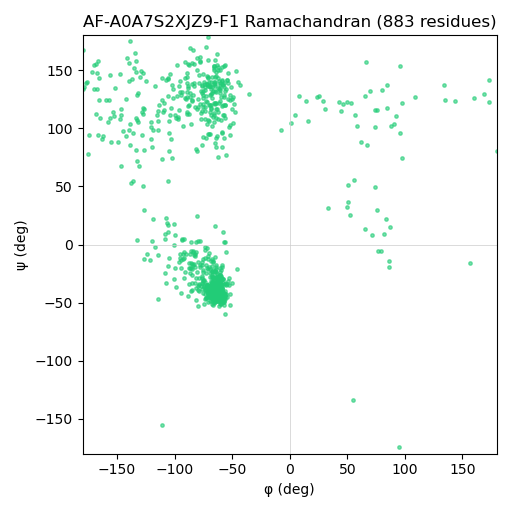.00 46.47 90 ASP A C 1
ATOM 706 O O . ASP A 1 90 ? 56.914 29.312 -73.242 1.00 46.47 90 ASP A O 1
ATOM 710 N N . LYS A 1 91 ? 57.968 29.638 -71.309 1.00 44.59 91 LYS A N 1
ATOM 711 C CA . LYS A 1 91 ? 58.798 30.735 -71.851 1.00 44.59 91 LYS A CA 1
ATOM 712 C C . LYS A 1 91 ? 60.283 30.354 -71.931 1.00 44.59 91 LYS A C 1
ATOM 714 O O . LYS A 1 91 ? 60.876 30.061 -70.895 1.00 44.59 91 LYS A O 1
ATOM 719 N N . PRO A 1 92 ? 60.914 30.390 -73.124 1.00 36.91 92 PRO A N 1
ATOM 720 C CA . PRO A 1 92 ? 62.354 30.200 -73.248 1.00 36.91 92 PRO A CA 1
ATOM 721 C C . PRO A 1 92 ? 63.108 31.341 -72.554 1.00 36.91 92 PRO A C 1
ATOM 723 O O . PRO A 1 92 ? 62.705 32.502 -72.619 1.00 36.91 92 PRO A O 1
ATOM 726 N N . ALA A 1 93 ? 64.186 30.963 -71.870 1.00 42.62 93 ALA A N 1
ATOM 727 C CA . ALA A 1 93 ? 65.036 31.829 -71.069 1.00 42.62 93 ALA A CA 1
ATOM 728 C C . ALA A 1 93 ? 65.684 32.950 -71.895 1.00 42.62 93 ALA A C 1
ATOM 730 O O . ALA A 1 93 ? 66.337 32.664 -72.895 1.00 42.62 93 ALA A O 1
ATOM 731 N N . ASP A 1 94 ? 65.585 34.190 -71.407 1.00 35.69 94 ASP A N 1
ATOM 732 C CA . ASP A 1 94 ? 66.521 35.262 -71.744 1.00 35.69 94 ASP A CA 1
ATOM 733 C C . ASP A 1 94 ? 66.797 36.160 -70.521 1.00 35.69 94 ASP A C 1
ATOM 735 O O . ASP A 1 94 ? 65.884 36.674 -69.880 1.00 35.69 94 ASP A O 1
ATOM 739 N N . SER A 1 95 ? 68.100 36.273 -70.235 1.00 40.25 95 SER A N 1
ATOM 740 C CA . SER A 1 95 ? 68.871 37.302 -69.510 1.00 40.25 95 SER A CA 1
ATOM 741 C C . SER A 1 95 ? 68.385 37.904 -68.174 1.00 40.25 95 SER A C 1
ATOM 743 O O . SER A 1 95 ? 67.434 38.674 -68.130 1.00 40.25 95 SER A O 1
ATOM 745 N N . ALA A 1 96 ? 69.185 37.615 -67.135 1.00 42.31 96 ALA A N 1
ATOM 746 C CA . ALA A 1 96 ? 69.819 38.517 -66.152 1.00 42.31 96 ALA A CA 1
ATOM 747 C C . ALA A 1 96 ? 69.146 39.858 -65.776 1.00 42.31 96 ALA A C 1
ATOM 749 O O . ALA A 1 96 ? 68.993 40.728 -66.625 1.00 42.31 96 ALA A O 1
ATOM 750 N N . ASP A 1 97 ? 68.884 40.064 -64.477 1.00 34.62 97 ASP A N 1
ATOM 751 C CA . ASP A 1 97 ? 69.661 40.986 -63.622 1.00 34.62 97 ASP A CA 1
ATOM 752 C C . ASP A 1 97 ? 69.142 41.000 -62.159 1.00 34.62 97 ASP A C 1
ATOM 754 O O . ASP A 1 97 ? 67.943 41.036 -61.890 1.00 34.62 97 ASP A O 1
ATOM 758 N N . ASP A 1 98 ? 70.097 40.951 -61.228 1.00 34.78 98 ASP A N 1
ATOM 759 C CA . ASP A 1 98 ? 70.056 41.302 -59.789 1.00 34.78 98 ASP A CA 1
ATOM 760 C C . ASP A 1 98 ? 70.278 42.846 -59.670 1.00 34.78 98 ASP A C 1
ATOM 762 O O . ASP A 1 98 ? 70.744 43.409 -60.667 1.00 34.78 98 ASP A O 1
ATOM 766 N N . PRO A 1 99 ? 70.077 43.599 -58.551 1.00 53.81 99 PRO A N 1
ATOM 767 C CA . PRO A 1 99 ? 69.696 43.232 -57.177 1.00 53.81 99 PRO A CA 1
ATOM 768 C C . PRO A 1 99 ? 68.663 44.155 -56.475 1.00 53.81 99 PRO A C 1
ATOM 770 O O . PRO A 1 99 ? 68.330 45.242 -56.945 1.00 53.81 99 PRO A O 1
ATOM 773 N N . SER A 1 100 ? 68.242 43.763 -55.262 1.00 32.47 100 SER A N 1
ATOM 774 C CA . SER A 1 100 ? 68.416 44.524 -53.993 1.00 32.47 100 SER A CA 1
ATOM 775 C C . SER A 1 100 ? 67.252 44.440 -52.983 1.00 32.47 100 SER A C 1
ATOM 777 O O . SER A 1 100 ? 66.108 44.770 -53.269 1.00 32.47 100 SER A O 1
ATOM 779 N N . SER A 1 101 ? 67.634 43.999 -51.777 1.00 37.28 101 SER A N 1
ATOM 780 C CA . SER A 1 101 ? 67.194 44.350 -50.413 1.00 37.28 101 SER A CA 1
ATOM 781 C C . SER A 1 101 ? 65.800 44.946 -50.154 1.00 37.28 101 SER A C 1
ATOM 783 O O . SER A 1 101 ? 65.535 46.078 -50.554 1.00 37.28 101 SER A O 1
ATOM 785 N N . GLN A 1 102 ? 65.048 44.316 -49.240 1.00 34.69 102 GLN A N 1
ATOM 786 C CA . GLN A 1 102 ? 64.495 45.025 -48.076 1.00 34.69 102 GLN A CA 1
ATOM 787 C C . GLN A 1 102 ? 64.112 44.070 -46.933 1.00 34.69 102 GLN A C 1
ATOM 789 O O . GLN A 1 102 ? 63.342 43.131 -47.115 1.00 34.69 102 GLN A O 1
ATOM 794 N N . ASP A 1 103 ? 64.691 44.353 -45.766 1.00 34.81 103 ASP A N 1
ATOM 795 C CA . ASP A 1 103 ? 64.407 43.784 -44.450 1.00 34.81 103 ASP A CA 1
ATOM 796 C C . ASP A 1 103 ? 62.994 44.141 -43.970 1.00 34.81 103 ASP A C 1
ATOM 798 O O . ASP A 1 103 ? 62.621 45.312 -44.045 1.00 34.81 103 ASP A O 1
ATOM 802 N N . VAL A 1 104 ? 62.269 43.187 -43.369 1.00 34.59 104 VAL A N 1
ATOM 803 C CA . VAL A 1 104 ? 61.318 43.469 -42.276 1.00 34.59 104 VAL A CA 1
ATOM 804 C C . VAL A 1 104 ? 61.296 42.290 -41.296 1.00 34.59 104 VAL A C 1
ATOM 806 O O . VAL A 1 104 ? 60.908 41.174 -41.639 1.00 34.59 104 VAL A O 1
ATOM 809 N N . ASP A 1 105 ? 61.707 42.583 -40.064 1.00 35.81 105 ASP A N 1
ATOM 810 C CA . ASP A 1 105 ? 61.614 41.755 -38.863 1.00 35.81 105 ASP A CA 1
ATOM 811 C C . ASP A 1 105 ? 60.163 41.398 -38.497 1.00 35.81 105 ASP A C 1
ATOM 813 O O . ASP A 1 105 ? 59.310 42.281 -38.398 1.00 35.81 105 ASP A O 1
ATOM 817 N N . ILE A 1 106 ? 59.900 40.129 -38.156 1.00 34.09 106 ILE A N 1
ATOM 818 C CA . ILE A 1 106 ? 58.739 39.753 -37.335 1.00 34.09 106 ILE A CA 1
ATOM 819 C C . ILE A 1 106 ? 59.210 38.903 -36.155 1.00 34.09 106 ILE A C 1
ATOM 821 O O . ILE A 1 106 ? 59.781 37.821 -36.298 1.00 34.09 106 ILE A O 1
ATOM 825 N N . ALA A 1 107 ? 58.976 39.463 -34.971 1.00 32.66 107 ALA A N 1
ATOM 826 C CA . ALA A 1 107 ? 59.351 38.941 -33.674 1.00 32.66 107 ALA A CA 1
ATOM 827 C C . ALA A 1 107 ? 58.620 37.636 -33.327 1.00 32.66 107 ALA A C 1
ATOM 829 O O . ALA A 1 107 ? 57.415 37.480 -33.512 1.00 32.66 107 ALA A O 1
ATOM 830 N N . LYS A 1 108 ? 59.397 36.724 -32.748 1.00 32.44 108 LYS A N 1
ATOM 831 C CA . LYS A 1 108 ? 59.005 35.425 -32.213 1.00 32.44 108 LYS A CA 1
ATOM 832 C C . LYS A 1 108 ? 58.608 35.610 -30.745 1.00 32.44 108 LYS A C 1
ATOM 834 O O . LYS A 1 108 ? 59.463 35.951 -29.929 1.00 32.44 108 LYS A O 1
ATOM 839 N N . ALA A 1 109 ? 57.337 35.401 -30.408 1.00 33.16 109 ALA A N 1
ATOM 840 C CA . ALA A 1 109 ? 56.886 35.312 -29.022 1.00 33.16 109 ALA A CA 1
ATOM 841 C C . ALA A 1 109 ? 56.759 33.838 -28.623 1.00 33.16 109 ALA A C 1
ATOM 843 O O . ALA A 1 109 ? 55.902 33.104 -29.106 1.00 33.16 109 ALA A O 1
ATOM 844 N N . THR A 1 110 ? 57.682 33.431 -27.763 1.00 33.25 110 THR A N 1
ATOM 845 C CA . THR A 1 110 ? 57.739 32.159 -27.048 1.00 33.25 110 THR A CA 1
ATOM 846 C C . THR A 1 110 ? 56.746 32.188 -25.887 1.00 33.25 110 THR A C 1
ATOM 848 O O . THR A 1 110 ? 56.773 33.129 -25.096 1.00 33.25 110 THR A O 1
ATOM 851 N N . LEU A 1 111 ? 55.930 31.147 -25.734 1.00 29.69 111 LEU A N 1
ATOM 852 C CA . LEU A 1 111 ? 55.302 30.805 -24.457 1.00 29.69 111 LEU A CA 1
ATOM 853 C C . LEU A 1 111 ? 55.267 29.279 -24.338 1.00 29.69 111 LEU A C 1
ATOM 855 O O . LEU A 1 111 ? 54.383 28.601 -24.851 1.00 29.69 111 LEU A O 1
ATOM 859 N N . GLU A 1 112 ? 56.312 28.759 -23.697 1.00 34.25 112 GLU A N 1
ATOM 860 C CA . GLU A 1 112 ? 56.278 27.486 -22.990 1.00 34.25 112 GLU A CA 1
ATOM 861 C C . GLU A 1 112 ? 55.382 27.658 -21.760 1.00 34.25 112 GLU A C 1
ATOM 863 O O . GLU A 1 112 ? 55.558 28.612 -21.001 1.00 34.25 112 GLU A O 1
ATOM 868 N N . ASN A 1 113 ? 54.480 26.709 -21.510 1.00 31.75 113 ASN A N 1
ATOM 869 C CA . ASN A 1 113 ? 54.337 26.220 -20.148 1.00 31.75 113 ASN A CA 1
ATOM 870 C C . ASN A 1 113 ? 53.850 24.773 -20.105 1.00 31.75 113 ASN A C 1
ATOM 872 O O . ASN A 1 113 ? 52.958 24.344 -20.831 1.00 31.75 113 ASN A O 1
ATOM 876 N N . GLN A 1 114 ? 54.545 24.048 -19.243 1.00 33.81 114 GLN A N 1
ATOM 877 C CA . GLN A 1 114 ? 54.441 22.642 -18.910 1.00 33.81 114 GLN A CA 1
ATOM 878 C C . GLN A 1 114 ? 53.158 22.357 -18.122 1.00 33.81 114 GLN A C 1
ATOM 880 O O . GLN A 1 114 ? 52.811 23.136 -17.241 1.00 33.81 114 GLN A O 1
ATOM 885 N N . ALA A 1 115 ? 52.545 21.196 -18.355 1.00 29.73 115 ALA A N 1
ATOM 886 C CA . ALA A 1 115 ? 52.084 20.288 -17.299 1.00 29.73 115 ALA A CA 1
ATOM 887 C C . ALA A 1 115 ? 51.566 18.993 -17.937 1.00 29.73 115 ALA A C 1
ATOM 889 O O . ALA A 1 115 ? 50.422 18.870 -18.358 1.00 29.73 115 ALA A O 1
ATOM 890 N N . SER A 1 116 ? 52.459 18.018 -18.017 1.00 33.16 116 SER A N 1
ATOM 891 C CA . SER A 1 116 ? 52.140 16.606 -18.150 1.00 33.16 116 SER A CA 1
ATOM 892 C C . SER A 1 116 ? 51.625 16.072 -16.809 1.00 33.16 116 SER A C 1
ATOM 894 O O . SER A 1 116 ? 52.393 16.038 -15.848 1.00 33.16 116 SER A O 1
ATOM 896 N N . SER A 1 117 ? 50.386 15.588 -16.750 1.00 27.72 117 SER A N 1
ATOM 897 C CA . SER A 1 117 ? 49.996 14.567 -15.772 1.00 27.72 117 SER A CA 1
ATOM 898 C C . SER A 1 117 ? 49.063 13.551 -16.425 1.00 27.72 117 SER A C 1
ATOM 900 O O . SER A 1 117 ? 47.868 13.772 -16.589 1.00 27.72 117 SER A O 1
ATOM 902 N N . SER A 1 118 ? 49.680 12.442 -16.820 1.00 32.03 118 SER A N 1
ATOM 903 C CA . SER A 1 118 ? 49.065 11.128 -16.973 1.00 32.03 118 SER A CA 1
ATOM 904 C C . SER A 1 118 ? 48.354 10.756 -15.673 1.00 32.03 118 SER A C 1
ATOM 906 O O . SER A 1 118 ? 49.003 10.765 -14.627 1.00 32.03 118 SER A O 1
ATOM 908 N N . PHE A 1 119 ? 47.067 10.426 -15.730 1.00 27.95 119 PHE A N 1
ATOM 909 C CA . PHE A 1 119 ? 46.379 9.749 -14.635 1.00 27.95 119 PHE A CA 1
ATOM 910 C C . PHE A 1 119 ? 45.561 8.594 -15.209 1.00 27.95 119 PHE A C 1
ATOM 912 O O . PHE A 1 119 ? 44.584 8.798 -15.927 1.00 27.95 119 PHE A O 1
ATOM 919 N N . ASP A 1 120 ? 46.054 7.391 -14.924 1.00 31.47 120 ASP A N 1
ATOM 920 C CA . ASP A 1 120 ? 45.404 6.110 -15.154 1.00 31.47 120 ASP A CA 1
ATOM 921 C C . ASP A 1 120 ? 44.205 5.971 -14.207 1.00 31.47 120 ASP A C 1
ATOM 923 O O . ASP A 1 120 ? 44.306 6.283 -13.019 1.00 31.47 120 ASP A O 1
ATOM 927 N N . PHE A 1 121 ? 43.077 5.492 -14.730 1.00 27.09 121 PHE A N 1
ATOM 928 C CA . PHE A 1 121 ? 41.891 5.155 -13.946 1.00 27.09 121 PHE A CA 1
ATOM 929 C C . PHE A 1 121 ? 41.841 3.628 -13.800 1.00 27.09 121 PHE A C 1
ATOM 931 O O . PHE A 1 121 ? 41.321 2.927 -14.668 1.00 27.09 121 PHE A O 1
ATOM 938 N N . GLU A 1 122 ? 42.444 3.108 -12.730 1.00 30.31 122 GLU A N 1
ATOM 939 C CA . GLU A 1 122 ? 42.167 1.758 -12.234 1.00 30.31 122 GLU A CA 1
ATOM 940 C C . GLU A 1 122 ? 41.119 1.825 -11.119 1.00 30.31 122 GLU A C 1
ATOM 942 O O . GLU A 1 122 ? 41.088 2.746 -10.306 1.00 30.31 122 GLU A O 1
ATOM 947 N N . ALA A 1 123 ? 40.237 0.832 -11.152 1.00 35.88 123 ALA A N 1
ATOM 948 C CA . ALA A 1 123 ? 39.066 0.655 -10.315 1.00 35.88 123 ALA A CA 1
ATOM 949 C C . ALA A 1 123 ? 39.390 0.503 -8.821 1.00 35.88 123 ALA A C 1
ATOM 951 O O . ALA A 1 123 ? 40.307 -0.230 -8.454 1.00 35.88 123 ALA A O 1
ATOM 952 N N . GLU A 1 124 ? 38.542 1.071 -7.958 1.00 27.91 124 GLU A N 1
ATOM 953 C CA . GLU A 1 124 ? 38.501 0.710 -6.540 1.00 27.91 124 GLU A CA 1
ATOM 954 C C . GLU A 1 124 ? 37.050 0.481 -6.087 1.00 27.91 124 GLU A C 1
ATOM 956 O O . GLU A 1 124 ? 36.234 1.395 -5.976 1.00 27.91 124 GLU A O 1
ATOM 961 N N . ILE A 1 125 ? 36.742 -0.801 -5.879 1.00 31.80 125 ILE A N 1
ATOM 962 C CA . ILE A 1 125 ? 35.551 -1.344 -5.227 1.00 31.80 125 ILE A CA 1
ATOM 963 C C . ILE A 1 125 ? 35.906 -1.593 -3.750 1.00 31.80 125 ILE A C 1
ATOM 965 O O . ILE A 1 125 ? 36.897 -2.260 -3.470 1.00 31.80 125 ILE A O 1
ATOM 969 N N . LEU A 1 126 ? 35.034 -1.107 -2.858 1.00 34.28 126 LEU A N 1
ATOM 970 C CA . LEU A 1 126 ? 34.775 -1.489 -1.455 1.00 34.28 126 LEU A CA 1
ATOM 971 C C . LEU A 1 126 ? 35.942 -1.545 -0.448 1.00 34.28 126 LEU A C 1
ATOM 973 O O . LEU A 1 126 ? 36.834 -2.386 -0.503 1.00 34.28 126 LEU A O 1
ATOM 977 N N . GLY A 1 127 ? 35.800 -0.745 0.615 1.00 27.22 127 GLY A N 1
ATOM 978 C CA . GLY A 1 127 ? 36.596 -0.837 1.835 1.00 27.22 127 GLY A CA 1
ATOM 979 C C . GLY A 1 127 ? 35.745 -0.775 3.103 1.00 27.22 127 GLY A C 1
ATOM 980 O O . GLY A 1 127 ? 35.703 0.257 3.765 1.00 27.22 127 GLY A O 1
ATOM 981 N N . THR A 1 128 ? 35.137 -1.896 3.497 1.00 33.00 128 THR A N 1
ATOM 982 C CA . THR A 1 128 ? 34.929 -2.222 4.914 1.00 33.00 128 THR A CA 1
ATOM 983 C C . THR A 1 128 ? 36.205 -2.889 5.425 1.00 33.00 128 THR A C 1
ATOM 985 O O . THR A 1 128 ? 36.681 -3.876 4.868 1.00 33.00 128 THR A O 1
ATOM 988 N N . LYS A 1 129 ? 36.803 -2.341 6.485 1.00 31.59 129 LYS A N 1
ATOM 989 C CA . LYS A 1 129 ? 37.901 -2.987 7.211 1.00 31.59 129 LYS A CA 1
ATOM 990 C C . LYS A 1 129 ? 37.422 -3.337 8.607 1.00 31.59 129 LYS A C 1
ATOM 992 O O . LYS A 1 129 ? 37.142 -2.443 9.396 1.00 31.59 129 LYS A O 1
ATOM 997 N N . ASN A 1 130 ? 37.452 -4.626 8.927 1.00 28.05 130 ASN A N 1
ATOM 998 C CA . ASN A 1 130 ? 37.941 -5.041 10.228 1.00 28.05 130 ASN A CA 1
ATOM 999 C C . ASN A 1 130 ? 38.807 -6.299 10.106 1.00 28.05 130 ASN A C 1
ATOM 1001 O O . ASN A 1 130 ? 38.598 -7.174 9.274 1.00 28.05 130 ASN A O 1
ATOM 1005 N N . THR A 1 131 ? 39.865 -6.267 10.898 1.00 31.84 131 THR A N 1
ATOM 1006 C CA . THR A 1 131 ? 41.095 -7.059 10.888 1.00 31.84 131 THR A CA 1
ATOM 1007 C C . THR A 1 131 ? 40.934 -8.451 11.498 1.00 31.84 131 THR A C 1
ATOM 1009 O O . THR A 1 131 ? 40.291 -8.539 12.536 1.00 31.84 131 THR A O 1
ATOM 1012 N N . LEU A 1 132 ? 41.640 -9.475 10.986 1.00 29.53 132 LEU A N 1
ATOM 1013 C CA . LEU A 1 132 ? 42.670 -10.235 11.733 1.00 29.53 132 LEU A CA 1
ATOM 1014 C C . LEU A 1 132 ? 43.219 -11.469 10.980 1.00 29.53 132 LEU A C 1
ATOM 1016 O O . LEU A 1 132 ? 42.487 -12.252 10.394 1.00 29.53 132 LEU A O 1
ATOM 1020 N N . ASN A 1 133 ? 44.532 -11.632 11.160 1.00 28.75 133 ASN A N 1
ATOM 1021 C CA . ASN A 1 133 ? 45.376 -12.829 11.125 1.00 28.75 133 ASN A CA 1
ATOM 1022 C C . ASN A 1 133 ? 45.795 -13.519 9.811 1.00 28.75 133 ASN A C 1
ATOM 1024 O O . ASN A 1 133 ? 45.045 -14.130 9.062 1.00 28.75 133 ASN A O 1
ATOM 1028 N N . THR A 1 134 ? 47.116 -13.454 9.658 1.00 29.19 134 THR A N 1
ATOM 1029 C CA . THR A 1 134 ? 48.061 -14.171 8.809 1.00 29.19 134 THR A CA 1
ATOM 1030 C C . THR A 1 134 ? 48.090 -15.678 9.068 1.00 29.19 134 THR A C 1
ATOM 1032 O O . THR A 1 134 ? 48.190 -16.066 10.226 1.00 29.19 134 THR A O 1
ATOM 1035 N N . ASP A 1 135 ? 48.203 -16.500 8.016 1.00 28.89 135 ASP A N 1
ATOM 1036 C CA . ASP A 1 135 ? 49.384 -17.360 7.837 1.00 28.89 135 ASP A CA 1
ATOM 1037 C C . ASP A 1 135 ? 49.507 -17.989 6.431 1.00 28.89 135 ASP A C 1
ATOM 1039 O O . ASP A 1 135 ? 48.578 -18.045 5.634 1.00 28.89 135 ASP A O 1
ATOM 1043 N N . LYS A 1 136 ? 50.753 -18.362 6.127 1.00 31.95 136 LYS A N 1
ATOM 1044 C CA . LYS A 1 136 ? 51.379 -18.743 4.846 1.00 31.95 136 LYS A CA 1
ATOM 1045 C C . LYS A 1 136 ? 50.796 -20.001 4.170 1.00 31.95 136 LYS A C 1
ATOM 1047 O O . LYS A 1 136 ? 50.547 -20.980 4.859 1.00 31.95 136 LYS A O 1
ATOM 1052 N N . ALA A 1 137 ? 50.846 -20.067 2.826 1.00 29.41 137 ALA A N 1
ATOM 1053 C CA . ALA A 1 137 ? 51.845 -20.861 2.069 1.00 29.41 137 ALA A CA 1
ATOM 1054 C C . ALA A 1 137 ? 51.445 -21.195 0.600 1.00 29.41 137 ALA A C 1
ATOM 1056 O O . ALA A 1 137 ? 50.441 -21.837 0.334 1.00 29.41 137 ALA A O 1
ATOM 1057 N N . THR A 1 138 ? 52.351 -20.837 -0.323 1.00 30.55 138 THR A N 1
ATOM 1058 C CA . THR A 1 138 ? 52.758 -21.519 -1.583 1.00 30.55 138 THR A CA 1
ATOM 1059 C C . THR A 1 138 ? 51.771 -21.895 -2.706 1.00 30.55 138 THR A C 1
ATOM 1061 O O . THR A 1 138 ? 51.056 -22.885 -2.652 1.00 30.55 138 THR A O 1
ATOM 1064 N N . SER A 1 139 ? 51.957 -21.183 -3.825 1.00 31.47 139 SER A N 1
ATOM 1065 C CA . SER A 1 139 ? 52.051 -21.618 -5.232 1.00 31.47 139 SER A CA 1
ATOM 1066 C C . SER A 1 139 ? 51.742 -23.079 -5.602 1.00 31.47 139 SER A C 1
ATOM 1068 O O . SER A 1 139 ? 52.498 -23.967 -5.222 1.00 31.47 139 SER A O 1
ATOM 1070 N N . GLN A 1 140 ? 50.852 -23.281 -6.586 1.00 30.33 140 GLN A N 1
ATOM 1071 C CA . GLN A 1 140 ? 51.209 -23.930 -7.860 1.00 30.33 140 GLN A CA 1
ATOM 1072 C C . GLN A 1 140 ? 50.122 -23.782 -8.941 1.00 30.33 140 GLN A C 1
ATOM 1074 O O . GLN A 1 140 ? 48.931 -23.701 -8.680 1.00 30.33 140 GLN A O 1
ATOM 1079 N N . LYS A 1 141 ? 50.612 -23.719 -10.178 1.00 32.19 141 LYS A N 1
ATOM 1080 C CA . LYS A 1 141 ? 49.967 -23.393 -11.452 1.00 32.19 141 LYS A CA 1
ATOM 1081 C C . LYS A 1 141 ? 49.794 -24.694 -12.250 1.00 32.19 141 LYS A C 1
ATOM 1083 O O . LYS A 1 141 ? 50.798 -25.377 -12.434 1.00 32.19 141 LYS A O 1
ATOM 1088 N N . LYS A 1 142 ? 48.589 -25.022 -12.737 1.00 31.81 142 LYS A N 1
ATOM 1089 C CA . LYS A 1 142 ? 48.322 -26.051 -13.776 1.00 31.81 142 LYS A CA 1
ATOM 1090 C C . LYS A 1 142 ? 46.899 -25.864 -14.321 1.00 31.81 142 LYS A C 1
ATOM 1092 O O . LYS A 1 142 ? 45.960 -25.815 -13.545 1.00 31.81 142 LYS A O 1
ATOM 1097 N N . GLU A 1 143 ? 46.760 -25.399 -15.560 1.00 29.52 143 GLU A N 1
ATOM 1098 C CA . GLU A 1 143 ? 46.576 -26.178 -16.805 1.00 29.52 143 GLU A CA 1
ATOM 1099 C C . GLU A 1 143 ? 45.175 -26.784 -16.975 1.00 29.52 143 GLU A C 1
ATOM 1101 O O . GLU A 1 143 ? 44.749 -27.660 -16.230 1.00 29.52 143 GLU A O 1
ATOM 1106 N N . LEU A 1 144 ? 44.504 -26.289 -18.022 1.00 31.42 144 LEU A N 1
ATOM 1107 C CA . LEU A 1 144 ? 43.225 -26.730 -18.565 1.00 31.42 144 LEU A CA 1
ATOM 1108 C C . LEU A 1 144 ? 43.224 -28.224 -18.913 1.00 31.42 144 LEU A C 1
ATOM 1110 O O . LEU A 1 144 ? 44.164 -28.699 -19.546 1.00 31.42 144 LEU A O 1
ATOM 1114 N N . THR A 1 145 ? 42.109 -28.917 -18.664 1.00 29.05 145 THR A N 1
ATOM 1115 C CA . THR A 1 145 ? 41.671 -30.061 -19.486 1.00 29.05 145 THR A CA 1
ATOM 1116 C C . THR A 1 145 ? 40.159 -30.322 -19.381 1.00 29.05 145 THR A C 1
ATOM 1118 O O . THR A 1 145 ? 39.620 -30.509 -18.300 1.00 29.05 145 THR A O 1
ATOM 1121 N N . SER A 1 146 ? 39.522 -30.330 -20.560 1.00 29.55 146 SER A N 1
ATOM 1122 C CA . SER A 1 146 ? 38.402 -31.166 -21.045 1.00 29.55 146 SER A CA 1
ATOM 1123 C C . SER A 1 146 ? 37.143 -31.431 -20.197 1.00 29.55 146 SER A C 1
ATOM 1125 O O . SER A 1 146 ? 37.177 -32.128 -19.189 1.00 29.55 146 SER A O 1
ATOM 1127 N N . MET A 1 147 ? 36.003 -31.033 -20.774 1.00 34.47 147 MET A N 1
ATOM 1128 C CA . MET A 1 147 ? 34.644 -31.501 -20.467 1.00 34.47 147 MET A CA 1
ATOM 1129 C C . MET A 1 147 ? 34.415 -32.982 -20.828 1.00 34.47 147 MET A C 1
ATOM 1131 O O . MET A 1 147 ? 34.941 -33.428 -21.853 1.00 34.47 147 MET A O 1
ATOM 1135 N N . PRO A 1 148 ? 33.529 -33.699 -20.110 1.00 35.53 148 PRO A N 1
ATOM 1136 C CA . PRO A 1 148 ? 32.871 -34.890 -20.622 1.00 35.53 148 PRO A CA 1
ATOM 1137 C C . PRO A 1 148 ? 31.396 -34.639 -20.989 1.00 35.53 148 PRO A C 1
ATOM 1139 O O . PRO A 1 148 ? 30.651 -33.921 -20.329 1.00 35.53 148 PRO A O 1
ATOM 1142 N N . SER A 1 149 ? 31.012 -35.286 -22.083 1.00 31.47 149 SER A N 1
ATOM 1143 C CA . SER A 1 149 ? 29.692 -35.410 -22.698 1.00 31.47 149 SER A CA 1
ATOM 1144 C C . SER A 1 149 ? 28.673 -36.172 -21.838 1.00 31.47 149 SER A C 1
ATOM 1146 O O . SER A 1 149 ? 28.983 -37.251 -21.334 1.00 31.47 149 SER A O 1
ATOM 1148 N N . ILE A 1 150 ? 27.441 -35.658 -21.767 1.00 33.47 150 ILE A N 1
ATOM 1149 C CA . ILE A 1 150 ? 26.272 -36.283 -21.125 1.00 33.47 150 ILE A CA 1
ATOM 1150 C C . ILE A 1 150 ? 25.523 -37.178 -22.135 1.00 33.47 150 ILE A C 1
ATOM 1152 O O . ILE A 1 150 ? 25.251 -36.760 -23.261 1.00 33.47 150 ILE A O 1
ATOM 1156 N N . GLY A 1 151 ? 25.212 -38.417 -21.723 1.00 28.89 151 GLY A N 1
ATOM 1157 C CA . GLY A 1 151 ? 24.380 -39.396 -22.445 1.00 28.89 151 GLY A CA 1
ATOM 1158 C C . GLY A 1 151 ? 22.892 -39.007 -22.445 1.00 28.89 151 GLY A C 1
ATOM 1159 O O . GLY A 1 151 ? 22.411 -38.396 -21.504 1.00 28.89 151 GLY A O 1
ATOM 1160 N N . SER A 1 152 ? 22.173 -39.153 -23.561 1.00 30.78 152 SER A N 1
ATOM 1161 C CA . SER A 1 152 ? 21.447 -40.370 -23.988 1.00 30.78 152 SER A CA 1
ATOM 1162 C C . SER A 1 152 ? 20.325 -40.799 -23.025 1.00 30.78 152 SER A C 1
ATOM 1164 O O . SER A 1 152 ? 20.552 -41.642 -22.165 1.00 30.78 152 SER A O 1
ATOM 1166 N N . ASN A 1 153 ? 19.113 -40.262 -23.226 1.00 31.88 153 ASN A N 1
ATOM 1167 C CA . ASN A 1 153 ? 17.860 -40.788 -22.663 1.00 31.88 153 ASN A CA 1
ATOM 1168 C C . ASN A 1 153 ? 17.047 -41.529 -23.747 1.00 31.88 153 ASN A C 1
ATOM 1170 O O . ASN A 1 153 ? 17.100 -41.118 -24.911 1.00 31.88 153 ASN A O 1
ATOM 1174 N N . PRO A 1 154 ? 16.302 -42.596 -23.394 1.00 41.09 154 PRO A N 1
ATOM 1175 C CA . PRO A 1 154 ? 15.565 -43.416 -24.346 1.00 41.09 154 PRO A CA 1
ATOM 1176 C C . PRO A 1 154 ? 14.137 -42.908 -24.596 1.00 41.09 154 PRO A C 1
ATOM 1178 O O . PRO A 1 154 ? 13.440 -42.439 -23.700 1.00 41.09 154 PRO A O 1
ATOM 1181 N N . SER A 1 155 ? 13.721 -43.059 -25.848 1.00 28.31 155 SER A N 1
ATOM 1182 C CA . SER A 1 155 ? 12.394 -42.825 -26.413 1.00 28.31 155 SER A CA 1
ATOM 1183 C C . SER A 1 155 ? 11.385 -43.910 -26.015 1.00 28.31 155 SER A C 1
ATOM 1185 O O . SER A 1 155 ? 11.687 -45.097 -26.130 1.00 28.31 155 SER A O 1
ATOM 1187 N N . PHE A 1 156 ? 10.173 -43.499 -25.633 1.00 30.39 156 PHE A N 1
ATOM 1188 C CA . PHE A 1 156 ? 8.982 -44.350 -25.549 1.00 30.39 156 PHE A CA 1
ATOM 1189 C C . PHE A 1 156 ? 8.086 -44.067 -26.766 1.00 30.39 156 PHE A C 1
ATOM 1191 O O . PHE A 1 156 ? 7.626 -42.941 -26.947 1.00 30.39 156 PHE A O 1
ATOM 1198 N N . GLU A 1 157 ? 7.876 -45.083 -27.605 1.00 28.52 157 GLU A N 1
ATOM 1199 C CA . GLU A 1 157 ? 6.880 -45.111 -28.683 1.00 28.52 157 GLU A CA 1
ATOM 1200 C C . GLU A 1 157 ? 5.547 -45.631 -28.123 1.00 28.52 157 GLU A C 1
ATOM 1202 O O . GLU A 1 157 ? 5.521 -46.636 -27.412 1.00 28.52 157 GLU A O 1
ATOM 1207 N N . VAL A 1 158 ? 4.439 -44.966 -28.459 1.00 33.97 158 VAL A N 1
ATOM 1208 C CA . VAL A 1 158 ? 3.083 -45.513 -28.318 1.00 33.97 158 VAL A CA 1
ATOM 1209 C C . VAL A 1 158 ? 2.399 -45.385 -29.675 1.00 33.97 158 VAL A C 1
ATOM 1211 O O . VAL A 1 158 ? 2.229 -44.283 -30.196 1.00 33.97 158 VAL A O 1
ATOM 1214 N N . ASP A 1 159 ? 2.061 -46.542 -30.239 1.00 28.36 159 ASP A N 1
ATOM 1215 C CA . ASP A 1 159 ? 1.363 -46.729 -31.507 1.00 28.36 159 ASP A CA 1
ATOM 1216 C C . ASP A 1 159 ? -0.086 -46.222 -31.437 1.00 28.36 159 ASP A C 1
ATOM 1218 O O . ASP A 1 159 ? -0.881 -46.688 -30.618 1.00 28.36 159 ASP A O 1
ATOM 1222 N N . THR A 1 160 ? -0.458 -45.344 -32.371 1.00 32.41 160 THR A N 1
ATOM 1223 C CA . THR A 1 160 ? -1.856 -44.978 -32.640 1.00 32.41 160 THR A CA 1
ATOM 1224 C C . THR A 1 160 ? -2.266 -45.554 -33.991 1.00 32.41 160 THR A C 1
ATOM 1226 O O . THR A 1 160 ? -1.756 -45.164 -35.042 1.00 32.41 160 THR A O 1
ATOM 1229 N N . VAL A 1 161 ? -3.199 -46.505 -33.951 1.00 31.31 161 VAL A N 1
ATOM 1230 C CA . VAL A 1 161 ? -3.791 -47.171 -35.116 1.00 31.31 161 VAL A CA 1
ATOM 1231 C C . VAL A 1 161 ? -4.744 -46.216 -35.835 1.00 31.31 161 VAL A C 1
ATOM 1233 O O . VAL A 1 161 ? -5.702 -45.716 -35.250 1.00 31.31 161 VAL A O 1
ATOM 1236 N N . MET A 1 162 ? -4.480 -45.998 -37.124 1.00 31.34 162 MET A N 1
ATOM 1237 C CA . MET A 1 162 ? -5.376 -45.336 -38.068 1.00 31.34 162 MET A CA 1
ATOM 1238 C C . MET A 1 162 ? -6.506 -46.272 -38.505 1.00 31.34 162 MET A C 1
ATOM 1240 O O . MET A 1 162 ? -6.252 -47.422 -38.864 1.00 31.34 162 MET A O 1
ATOM 1244 N N . VAL A 1 163 ? -7.731 -45.749 -38.569 1.00 35.00 163 VAL A N 1
ATOM 1245 C CA . VAL A 1 163 ? -8.801 -46.290 -39.414 1.00 35.00 163 VAL A CA 1
ATOM 1246 C C . VAL A 1 163 ? -9.422 -45.120 -40.174 1.00 35.00 163 VAL A C 1
ATOM 1248 O O . VAL A 1 163 ? -10.145 -44.310 -39.601 1.00 35.00 163 VAL A O 1
ATOM 1251 N N . ASP A 1 164 ? -9.091 -45.040 -41.460 1.00 32.19 164 ASP A N 1
ATOM 1252 C CA . ASP A 1 164 ? -9.883 -44.352 -42.476 1.00 32.19 164 ASP A CA 1
ATOM 1253 C C . ASP A 1 164 ? -11.144 -45.180 -42.756 1.00 32.19 164 ASP A C 1
ATOM 1255 O O . ASP A 1 164 ? -11.033 -46.392 -42.942 1.00 32.19 164 ASP A O 1
ATOM 1259 N N . ASP A 1 165 ? -12.308 -44.539 -42.898 1.00 33.88 165 ASP A N 1
ATOM 1260 C CA . ASP A 1 165 ? -13.187 -44.905 -44.010 1.00 33.88 165 ASP A CA 1
ATOM 1261 C C . ASP A 1 165 ? -14.151 -43.790 -44.433 1.00 33.88 165 ASP A C 1
ATOM 1263 O O . ASP A 1 165 ? -14.612 -42.957 -43.651 1.00 33.88 165 ASP A O 1
ATOM 1267 N N . GLN A 1 166 ? -14.391 -43.775 -45.739 1.00 34.44 166 GLN A N 1
ATOM 1268 C CA . GLN A 1 166 ? -15.030 -42.730 -46.525 1.00 34.44 166 GLN A CA 1
ATOM 1269 C C . GLN A 1 166 ? -16.564 -42.852 -46.601 1.00 34.44 166 GLN A C 1
ATOM 1271 O O . GLN A 1 166 ? -17.120 -43.941 -46.584 1.00 34.44 166 GLN A O 1
ATOM 1276 N N . GLN A 1 167 ? -17.200 -41.696 -46.846 1.00 36.84 167 GLN A N 1
ATOM 1277 C CA . GLN A 1 167 ? -18.387 -41.457 -47.692 1.00 36.84 167 GLN A CA 1
ATOM 1278 C C . GLN A 1 167 ? -19.647 -42.331 -47.526 1.00 36.84 167 GLN A C 1
ATOM 1280 O O . GLN A 1 167 ? -19.677 -43.485 -47.937 1.00 36.84 167 GLN A O 1
ATOM 1285 N N . SER A 1 168 ? -20.790 -41.689 -47.236 1.00 32.06 168 SER A N 1
ATOM 1286 C CA . SER A 1 168 ? -21.960 -41.723 -48.145 1.00 32.06 168 SER A CA 1
ATOM 1287 C C . SER A 1 168 ? -23.034 -40.685 -47.788 1.00 32.06 168 SER A C 1
ATOM 1289 O O . SER A 1 168 ? -23.445 -40.533 -46.643 1.00 32.06 168 SER A O 1
ATOM 1291 N N . GLN A 1 169 ? -23.500 -39.985 -48.823 1.00 39.00 169 GLN A N 1
ATOM 1292 C CA . GLN A 1 169 ? -24.757 -39.239 -48.871 1.00 39.00 169 GLN A CA 1
ATOM 1293 C C . GLN A 1 169 ? -25.940 -40.220 -48.882 1.00 39.00 169 GLN A C 1
ATOM 1295 O O . GLN A 1 169 ? -25.896 -41.154 -49.679 1.00 39.00 169 GLN A O 1
ATOM 1300 N N . GLN A 1 170 ? -27.036 -39.944 -48.163 1.00 31.77 170 GLN A N 1
ATOM 1301 C CA . GLN A 1 170 ? -28.377 -40.063 -48.752 1.00 31.77 170 GLN A CA 1
ATOM 1302 C C . GLN A 1 170 ? -29.497 -39.396 -47.941 1.00 31.77 170 GLN A C 1
ATOM 1304 O O . GLN A 1 170 ? -29.523 -39.360 -46.720 1.00 31.77 170 GLN A O 1
ATOM 1309 N N . GLN A 1 171 ? -30.394 -38.850 -48.745 1.00 34.81 171 GLN A N 1
ATOM 1310 C CA . GLN A 1 171 ? -31.614 -38.083 -48.553 1.00 34.81 171 GLN A CA 1
ATOM 1311 C C . GLN A 1 171 ? -32.809 -39.008 -48.225 1.00 34.81 171 GLN A C 1
ATOM 1313 O O . GLN A 1 171 ? -32.844 -40.098 -48.796 1.00 34.81 171 GLN A O 1
ATOM 1318 N N . LYS A 1 172 ? -33.798 -38.526 -47.447 1.00 31.58 172 LYS A N 1
ATOM 1319 C CA . LYS A 1 172 ? -35.274 -38.610 -47.661 1.00 31.58 172 LYS A CA 1
ATOM 1320 C C . LYS A 1 172 ? -36.133 -39.005 -46.441 1.00 31.58 172 LYS A C 1
ATOM 1322 O O . LYS A 1 172 ? -35.957 -40.080 -45.884 1.00 31.58 172 LYS A O 1
ATOM 1327 N N . ASP A 1 173 ? -37.087 -38.106 -46.185 1.00 33.22 173 ASP A N 1
ATOM 1328 C CA . ASP A 1 173 ? -38.552 -38.267 -46.131 1.00 33.22 173 ASP A CA 1
ATOM 1329 C C . ASP A 1 173 ? -39.255 -39.142 -45.061 1.00 33.22 173 ASP A C 1
ATOM 1331 O O . ASP A 1 173 ? -39.027 -40.343 -44.948 1.00 33.22 173 ASP A O 1
ATOM 1335 N N . ASP A 1 174 ? -40.222 -38.457 -44.432 1.00 34.31 174 ASP A N 1
ATOM 1336 C CA . ASP A 1 174 ? -41.610 -38.833 -44.106 1.00 34.31 174 ASP A CA 1
ATOM 1337 C C . ASP A 1 174 ? -41.971 -39.645 -42.835 1.00 34.31 174 ASP A C 1
ATOM 1339 O O . ASP A 1 174 ? -41.656 -40.822 -42.680 1.00 34.31 174 ASP A O 1
ATOM 1343 N N . ASP A 1 175 ? -42.764 -38.940 -42.012 1.00 35.16 175 ASP A N 1
ATOM 1344 C CA . ASP A 1 175 ? -44.089 -39.291 -41.473 1.00 35.16 175 ASP A CA 1
ATOM 1345 C C . ASP A 1 175 ? -44.308 -40.152 -40.203 1.00 35.16 175 ASP A C 1
ATOM 1347 O O . ASP A 1 175 ? -43.760 -41.231 -39.993 1.00 35.16 175 ASP A O 1
ATOM 1351 N N . ASP A 1 176 ? -45.278 -39.613 -39.446 1.00 33.84 176 ASP A N 1
ATOM 1352 C CA . ASP A 1 176 ? -46.323 -40.222 -38.611 1.00 33.84 176 ASP A CA 1
ATOM 1353 C C . ASP A 1 176 ? -46.120 -40.497 -37.102 1.00 33.84 176 ASP A C 1
ATOM 1355 O O . ASP A 1 176 ? -45.411 -41.395 -36.658 1.00 33.84 176 ASP A O 1
ATOM 1359 N N . ASP A 1 177 ? -46.873 -39.688 -36.334 1.00 37.25 177 ASP A N 1
ATOM 1360 C CA . ASP A 1 177 ? -47.872 -40.060 -35.317 1.00 37.25 177 ASP A CA 1
ATOM 1361 C C . ASP A 1 177 ? -47.559 -41.210 -34.335 1.00 37.25 177 ASP A C 1
ATOM 1363 O O . ASP A 1 177 ? -47.515 -42.374 -34.706 1.00 37.25 177 ASP A O 1
ATOM 1367 N N . GLU A 1 178 ? -47.606 -40.922 -33.024 1.00 36.59 178 GLU A N 1
ATOM 1368 C CA . GLU A 1 178 ? -48.749 -41.371 -32.210 1.00 36.59 178 GLU A CA 1
ATOM 1369 C C . GLU A 1 178 ? -48.780 -40.812 -30.774 1.00 36.59 178 GLU A C 1
ATOM 1371 O O . GLU A 1 178 ? -47.787 -40.548 -30.100 1.00 36.59 178 GLU A O 1
ATOM 1376 N N . LYS A 1 179 ? -50.025 -40.656 -30.325 1.00 34.66 179 LYS A N 1
ATOM 1377 C CA . LYS A 1 179 ? -50.526 -40.202 -29.027 1.00 34.66 179 LYS A CA 1
ATOM 1378 C C . LYS A 1 179 ? -50.167 -41.135 -27.865 1.00 34.66 179 LYS A C 1
ATOM 1380 O O . LYS A 1 179 ? -50.330 -42.343 -27.966 1.00 34.66 179 LYS A O 1
ATOM 1385 N N . SER A 1 180 ? -49.981 -40.556 -26.681 1.00 34.84 180 SER A N 1
ATOM 1386 C CA . SER A 1 180 ? -50.732 -40.865 -25.440 1.00 34.84 180 SER A CA 1
ATOM 1387 C C . SER A 1 180 ? -50.191 -39.950 -24.323 1.00 34.84 180 SER A C 1
ATOM 1389 O O . SER A 1 180 ? -48.997 -39.735 -24.234 1.00 34.84 180 SER A O 1
ATOM 1391 N N . GLY A 1 181 ? -50.956 -39.268 -23.471 1.00 29.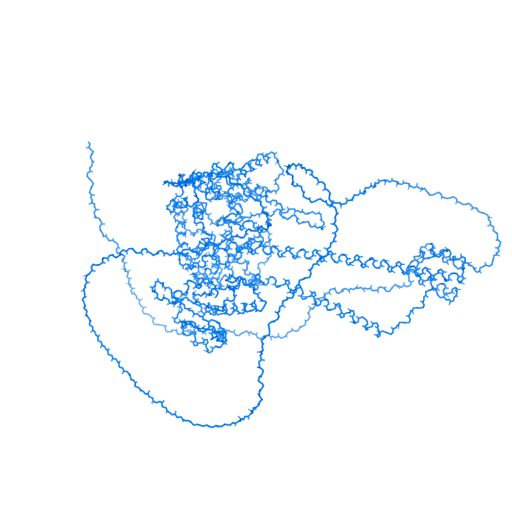81 181 GLY A N 1
ATOM 1392 C CA . GLY A 1 181 ? -52.339 -39.453 -23.068 1.00 29.81 181 GLY A CA 1
ATOM 1393 C C . GLY A 1 181 ? -52.429 -40.228 -21.753 1.00 29.81 181 GLY A C 1
ATOM 1394 O O . GLY A 1 181 ? -52.827 -41.382 -21.782 1.00 29.81 181 GLY A O 1
ATOM 1395 N N . SER A 1 182 ? -52.123 -39.602 -20.608 1.00 31.92 182 SER A N 1
ATOM 1396 C CA . SER A 1 182 ? -52.594 -40.084 -19.298 1.00 31.92 182 SER A CA 1
ATOM 1397 C C . SER A 1 182 ? -52.644 -38.966 -18.250 1.00 31.92 182 SER A C 1
ATOM 1399 O O . SER A 1 182 ? -51.626 -38.473 -17.780 1.00 31.92 182 SER A O 1
ATOM 1401 N N . LYS A 1 183 ? -53.880 -38.593 -17.904 1.00 34.38 183 LYS A N 1
ATOM 1402 C CA . LYS A 1 183 ? -54.309 -37.834 -16.716 1.00 34.38 183 LYS A CA 1
ATOM 1403 C C . LYS A 1 183 ? -54.173 -38.689 -15.441 1.00 34.38 183 LYS A C 1
ATOM 1405 O O . LYS A 1 183 ? -53.983 -39.893 -15.564 1.00 34.38 183 LYS A O 1
ATOM 1410 N N . ILE A 1 184 ? -54.515 -38.060 -14.300 1.00 30.89 184 ILE A N 1
ATOM 1411 C CA . ILE A 1 184 ? -55.004 -38.603 -12.999 1.00 30.89 184 ILE A CA 1
ATOM 1412 C C . ILE A 1 184 ? -53.923 -38.477 -11.907 1.00 30.89 184 ILE A C 1
ATOM 1414 O O . ILE A 1 184 ? -52.823 -38.957 -12.111 1.00 30.89 184 ILE A O 1
ATOM 1418 N N . SER A 1 185 ? -54.118 -37.891 -10.720 1.00 29.14 185 SER A N 1
ATOM 1419 C CA . SER A 1 185 ? -55.225 -37.169 -10.078 1.00 29.14 185 SER A CA 1
ATOM 1420 C C . SER A 1 185 ? -54.710 -36.541 -8.777 1.00 29.14 185 SER A C 1
ATOM 1422 O O . SER A 1 185 ? -53.798 -37.065 -8.148 1.00 29.14 185 SER A O 1
ATOM 1424 N N . LYS A 1 186 ? -55.379 -35.461 -8.365 1.00 36.44 186 LYS A N 1
ATOM 1425 C CA . LYS A 1 186 ? -55.415 -34.904 -7.007 1.00 36.44 186 LYS A CA 1
ATOM 1426 C C . LYS A 1 186 ? -55.814 -35.952 -5.961 1.00 36.44 186 LYS A C 1
ATOM 1428 O O . LYS A 1 186 ? -56.742 -36.721 -6.214 1.00 36.44 186 LYS A O 1
ATOM 1433 N N . SER A 1 187 ? -55.275 -35.811 -4.754 1.00 30.28 187 SER A N 1
ATOM 1434 C CA . SER A 1 187 ? -56.032 -36.014 -3.514 1.00 30.28 187 SER A CA 1
ATOM 1435 C C . SER A 1 187 ? -55.420 -35.187 -2.383 1.00 30.28 187 SER A C 1
ATOM 1437 O O . SER A 1 187 ? -54.285 -35.426 -1.978 1.00 30.28 187 SER A O 1
ATOM 1439 N N . GLU A 1 188 ? -56.200 -34.212 -1.918 1.00 39.19 188 GLU A N 1
ATOM 1440 C CA . GLU A 1 188 ? -56.158 -33.661 -0.561 1.00 39.19 188 GLU A CA 1
ATOM 1441 C C . GLU A 1 188 ? -56.352 -34.785 0.465 1.00 39.19 188 GLU A C 1
ATOM 1443 O O . GLU A 1 188 ? -57.024 -35.769 0.149 1.00 39.19 188 GLU A O 1
ATOM 1448 N N . LEU A 1 189 ? -55.836 -34.600 1.683 1.00 32.06 189 LEU A N 1
ATOM 1449 C CA . LEU A 1 189 ? -56.558 -34.897 2.923 1.00 32.06 189 LEU A CA 1
ATOM 1450 C C . LEU A 1 189 ? -55.839 -34.259 4.123 1.00 32.06 189 LEU A C 1
ATOM 1452 O O . LEU A 1 189 ? -54.652 -34.488 4.350 1.00 32.06 189 LEU A O 1
ATOM 1456 N N . ASP A 1 190 ? -56.615 -33.459 4.853 1.00 34.78 190 ASP A N 1
ATOM 1457 C CA . ASP A 1 190 ? -56.455 -33.126 6.267 1.00 34.78 190 ASP A CA 1
ATOM 1458 C C . ASP A 1 190 ? -56.190 -34.376 7.121 1.00 34.78 190 ASP A C 1
ATOM 1460 O O . ASP A 1 190 ? -56.766 -35.428 6.852 1.00 34.78 190 ASP A O 1
ATOM 1464 N N . GLU A 1 191 ? -55.433 -34.232 8.213 1.00 32.50 191 GLU A N 1
ATOM 1465 C CA . GLU A 1 191 ? -55.972 -34.498 9.554 1.00 32.50 191 GLU A CA 1
ATOM 1466 C C . GLU A 1 191 ? -55.017 -34.048 10.674 1.00 32.50 191 GLU A C 1
ATOM 1468 O O . GLU A 1 191 ? -53.810 -34.281 10.684 1.00 32.50 191 GLU A O 1
ATOM 1473 N N . SER A 1 192 ? -55.645 -33.375 11.629 1.00 35.97 192 SER A N 1
ATOM 1474 C CA . SER A 1 192 ? -55.232 -32.974 12.970 1.00 35.97 192 SER A CA 1
ATOM 1475 C C . SER A 1 192 ? -54.802 -34.125 13.886 1.00 35.97 192 SER A C 1
ATOM 1477 O O . SER A 1 192 ? -55.423 -35.180 13.823 1.00 35.97 192 SER A O 1
ATOM 1479 N N . SER A 1 193 ? -53.930 -33.852 14.870 1.00 31.95 193 SER A N 1
ATOM 1480 C CA . SER A 1 193 ? -54.251 -34.017 16.310 1.00 31.95 193 SER A CA 1
ATOM 1481 C C . SER A 1 193 ? -53.036 -33.812 17.230 1.00 31.95 193 SER A C 1
ATOM 1483 O O . SER A 1 193 ? -52.038 -34.517 17.118 1.00 31.95 193 SER A O 1
ATOM 1485 N N . ASP A 1 194 ? -53.180 -32.863 18.156 1.00 30.19 194 ASP A N 1
ATOM 1486 C CA . ASP A 1 194 ? -52.978 -32.975 19.611 1.00 30.19 194 ASP A CA 1
ATOM 1487 C C . ASP A 1 194 ? -52.025 -34.041 20.204 1.00 30.19 194 ASP A C 1
ATOM 1489 O O . ASP A 1 194 ? -52.257 -35.244 20.099 1.00 30.19 194 ASP A O 1
ATOM 1493 N N . SER A 1 195 ? -51.097 -33.564 21.049 1.00 31.89 195 SER A N 1
ATOM 1494 C CA . SER A 1 195 ? -51.064 -33.787 22.515 1.00 31.89 195 SER A CA 1
ATOM 1495 C C . SER A 1 195 ? -49.714 -34.178 23.146 1.00 31.89 195 SER A C 1
ATOM 1497 O O . SER A 1 195 ? -49.022 -35.106 22.743 1.00 31.89 195 SER A O 1
ATOM 1499 N N . SER A 1 196 ? -49.485 -33.530 24.295 1.00 30.56 196 SER A N 1
ATOM 1500 C CA . SER A 1 196 ? -48.818 -34.021 25.513 1.00 30.56 196 SER A CA 1
ATOM 1501 C C . SER A 1 196 ? -47.299 -33.853 25.689 1.00 30.56 196 SER A C 1
ATOM 1503 O O . SER A 1 196 ? -46.464 -34.588 25.180 1.00 30.56 196 SER A O 1
ATOM 1505 N N . SER A 1 197 ? -46.985 -32.869 26.537 1.00 35.44 197 SER A N 1
ATOM 1506 C CA . SER A 1 197 ? -46.197 -32.980 27.775 1.00 35.44 197 SER A CA 1
ATOM 1507 C C . SER A 1 197 ? -45.375 -34.257 28.016 1.00 35.44 197 SER A C 1
ATOM 1509 O O . SER A 1 197 ? -45.931 -35.334 28.229 1.00 35.44 197 SER A O 1
ATOM 1511 N N . GLY A 1 198 ? -44.073 -34.073 28.229 1.00 28.56 198 GLY A N 1
ATOM 1512 C CA . GLY A 1 198 ? -43.214 -35.048 28.894 1.00 28.56 198 GLY A CA 1
ATOM 1513 C C . GLY A 1 198 ? -41.881 -34.424 29.289 1.00 28.56 198 GLY A C 1
ATOM 1514 O O . GLY A 1 198 ? -40.965 -34.366 28.480 1.00 28.56 198 GLY A O 1
ATOM 1515 N N . GLY A 1 199 ? -41.782 -33.938 30.528 1.00 35.28 199 GLY A N 1
ATOM 1516 C CA . GLY A 1 199 ? -40.503 -33.590 31.139 1.00 35.28 199 GLY A CA 1
ATOM 1517 C C . GLY A 1 199 ? -39.669 -34.846 31.391 1.00 35.28 199 GLY A C 1
ATOM 1518 O O . GLY A 1 199 ? -40.183 -35.847 31.890 1.00 35.28 199 GLY A O 1
ATOM 1519 N N . GLY A 1 200 ? -38.382 -34.778 31.061 1.00 29.50 200 GLY A N 1
ATOM 1520 C CA . GLY A 1 200 ? -37.422 -35.853 31.275 1.00 29.50 200 GLY A CA 1
ATOM 1521 C C . GLY A 1 200 ? -36.006 -35.297 31.316 1.00 29.50 200 GLY A C 1
ATOM 1522 O O . GLY A 1 200 ? -35.448 -34.907 30.301 1.00 29.50 200 GLY A O 1
ATOM 1523 N N . SER A 1 201 ? -35.451 -35.233 32.520 1.00 40.78 201 SER A N 1
ATOM 1524 C CA . SER A 1 201 ? -34.047 -34.971 32.811 1.00 40.78 201 SER A CA 1
ATOM 1525 C C . SER A 1 201 ? -33.164 -36.150 32.376 1.00 40.78 201 SER A C 1
ATOM 1527 O O . SER A 1 201 ? -33.296 -37.234 32.945 1.00 40.78 201 SER A O 1
ATOM 1529 N N . GLU A 1 202 ? -32.212 -35.933 31.470 1.00 34.09 202 GLU A N 1
ATOM 1530 C CA . GLU A 1 202 ? -31.093 -36.849 31.181 1.00 34.09 202 GLU A CA 1
ATOM 1531 C C . GLU A 1 202 ? -29.824 -36.003 30.993 1.00 34.09 202 GLU A C 1
ATOM 1533 O O . GLU A 1 202 ? -29.756 -35.135 30.135 1.00 34.09 202 GLU A O 1
ATOM 1538 N N . LYS A 1 203 ? -28.944 -35.972 31.999 1.00 33.16 203 LYS A N 1
ATOM 1539 C CA . LYS A 1 203 ? -27.722 -36.792 32.110 1.00 33.16 203 LYS A CA 1
ATOM 1540 C C . LYS A 1 203 ? -26.746 -36.601 30.939 1.00 33.16 203 LYS A C 1
ATOM 1542 O O . LYS A 1 203 ? -26.890 -37.205 29.884 1.00 33.16 203 LYS A O 1
ATOM 1547 N N . ARG A 1 204 ? -25.704 -35.808 31.224 1.00 42.88 204 ARG A N 1
ATOM 1548 C CA . ARG A 1 204 ? -24.408 -35.773 30.527 1.00 42.88 204 ARG A CA 1
ATOM 1549 C C . ARG A 1 204 ? -23.876 -37.193 30.277 1.00 42.88 204 ARG A C 1
ATOM 1551 O O . ARG A 1 204 ? -23.924 -37.996 31.213 1.00 42.88 204 ARG A O 1
ATOM 1558 N N . PRO A 1 205 ? -23.278 -37.467 29.108 1.00 44.47 205 PRO A N 1
ATOM 1559 C CA . PRO A 1 205 ? -22.257 -38.486 28.989 1.00 44.47 205 PRO A CA 1
ATOM 1560 C C . PRO A 1 205 ? -20.867 -37.864 28.847 1.00 44.47 205 PRO A C 1
ATOM 1562 O O . PRO A 1 205 ? -20.677 -36.813 28.235 1.00 44.47 205 PRO A O 1
ATOM 1565 N N . ASP A 1 206 ? -19.937 -38.568 29.474 1.00 32.12 206 ASP A N 1
ATOM 1566 C CA . ASP A 1 206 ? -18.525 -38.281 29.625 1.00 32.12 206 ASP A CA 1
ATOM 1567 C C . ASP A 1 206 ? -17.753 -38.179 28.306 1.00 32.12 206 ASP A C 1
ATOM 1569 O O . ASP A 1 206 ? -18.037 -38.850 27.309 1.00 32.12 206 ASP A O 1
ATOM 1573 N N . GLU A 1 207 ? -16.717 -37.351 28.389 1.00 36.09 207 GLU A N 1
ATOM 1574 C CA . GLU A 1 207 ? -15.623 -37.178 27.448 1.00 36.09 207 GLU A CA 1
ATOM 1575 C C . GLU A 1 207 ? -14.971 -38.521 27.101 1.00 36.09 207 GLU A C 1
ATOM 1577 O O . GLU A 1 207 ? -14.560 -39.298 27.968 1.00 36.09 207 GLU A O 1
ATOM 1582 N N . ARG A 1 208 ? -14.834 -38.783 25.801 1.00 33.84 208 ARG A N 1
ATOM 1583 C CA . ARG A 1 208 ? -14.004 -39.867 25.287 1.00 33.84 208 ARG A CA 1
ATOM 1584 C C . ARG A 1 208 ? -12.943 -39.258 24.384 1.00 33.84 208 ARG A C 1
ATOM 1586 O O . ARG A 1 208 ? -13.225 -38.904 23.246 1.00 33.84 208 ARG A O 1
ATOM 1593 N N . SER A 1 209 ? -11.746 -39.136 24.954 1.00 35.56 209 SER A N 1
ATOM 1594 C CA . SER A 1 209 ? -10.502 -38.811 24.264 1.00 35.56 209 SER A CA 1
ATOM 1595 C C . SER A 1 209 ? -10.306 -39.725 23.052 1.00 35.56 209 SER A C 1
ATOM 1597 O O . SER A 1 209 ? -10.357 -40.954 23.175 1.00 35.56 209 SER A O 1
ATOM 1599 N N . THR A 1 210 ? -10.109 -39.120 21.885 1.00 34.91 210 THR A N 1
ATOM 1600 C CA . THR A 1 210 ? -9.589 -39.780 20.690 1.00 34.91 210 THR A CA 1
ATOM 1601 C C . THR A 1 210 ? -8.316 -39.059 20.287 1.00 34.91 210 THR A C 1
ATOM 1603 O O . THR A 1 210 ? -8.377 -37.955 19.751 1.00 34.91 210 THR A O 1
ATOM 1606 N N . ASP A 1 211 ? -7.187 -39.709 20.564 1.00 35.41 211 ASP A N 1
ATOM 1607 C CA . ASP A 1 211 ? -5.871 -39.364 20.043 1.00 35.41 211 ASP A CA 1
ATOM 1608 C C . ASP A 1 211 ? -5.915 -39.342 18.509 1.00 35.41 211 ASP A C 1
ATOM 1610 O O . ASP A 1 211 ? -6.221 -40.354 17.869 1.00 35.41 211 ASP A O 1
ATOM 1614 N N . TYR A 1 212 ? -5.602 -38.188 17.923 1.00 39.06 212 TYR A N 1
ATOM 1615 C CA . TYR A 1 212 ? -5.285 -38.052 16.506 1.00 39.06 212 TYR A CA 1
ATOM 1616 C C . TYR A 1 212 ? -3.801 -37.717 16.384 1.00 39.06 212 TYR A C 1
ATOM 1618 O O . TYR A 1 212 ? -3.312 -36.774 16.999 1.00 39.06 212 TYR A O 1
ATOM 1626 N N . MET A 1 213 ? -3.092 -38.545 15.617 1.00 38.22 213 MET A N 1
ATOM 1627 C CA . MET A 1 213 ? -1.685 -38.353 15.295 1.00 38.22 213 MET A CA 1
ATOM 1628 C C . MET A 1 213 ? -1.520 -37.141 14.386 1.00 38.22 213 MET A C 1
ATOM 1630 O O . MET A 1 213 ? -2.061 -37.121 13.280 1.00 38.22 213 MET A O 1
ATOM 1634 N N . ASP A 1 214 ? -0.752 -36.173 14.869 1.00 31.73 214 ASP A N 1
ATOM 1635 C CA . ASP A 1 214 ? -0.246 -35.059 14.087 1.00 31.73 214 ASP A CA 1
ATOM 1636 C C . ASP A 1 214 ? 1.036 -35.492 13.360 1.00 31.73 214 ASP A C 1
ATOM 1638 O O . ASP A 1 214 ? 1.949 -36.082 13.946 1.00 31.73 214 ASP A O 1
ATOM 1642 N N . ALA A 1 215 ? 1.063 -35.259 12.053 1.00 40.84 215 ALA A N 1
ATOM 1643 C CA . ALA A 1 215 ? 2.138 -35.634 11.155 1.00 40.84 215 ALA A CA 1
ATOM 1644 C C . ALA A 1 215 ? 2.378 -34.494 10.167 1.00 40.84 215 ALA A C 1
ATOM 1646 O O . ALA A 1 215 ? 1.886 -34.527 9.043 1.00 40.84 215 ALA A O 1
ATOM 1647 N N . SER A 1 216 ? 3.195 -33.521 10.566 1.00 32.78 216 SER A N 1
ATOM 1648 C CA . SER A 1 216 ? 3.918 -32.659 9.627 1.00 32.78 216 SER A CA 1
ATOM 1649 C C . SER A 1 216 ? 5.067 -31.925 10.319 1.00 32.78 216 SER A C 1
ATOM 1651 O O . SER A 1 216 ? 4.909 -30.816 10.816 1.00 32.78 216 SER A O 1
ATOM 1653 N N . GLN A 1 217 ? 6.254 -32.536 10.306 1.00 31.27 217 GLN A N 1
ATOM 1654 C CA . GLN A 1 217 ? 7.521 -31.805 10.366 1.00 31.27 217 GLN A CA 1
ATOM 1655 C C . GLN A 1 217 ? 8.129 -31.815 8.962 1.00 31.27 217 GLN A C 1
ATOM 1657 O O . GLN A 1 217 ? 8.612 -32.842 8.485 1.00 31.27 217 GLN A O 1
ATOM 1662 N N . THR A 1 218 ? 8.082 -30.671 8.285 1.00 33.44 218 THR A N 1
ATOM 1663 C CA . THR A 1 218 ? 8.825 -30.422 7.049 1.00 33.44 218 THR A CA 1
ATOM 1664 C C . THR A 1 218 ? 10.196 -29.857 7.397 1.00 33.44 218 THR A C 1
ATOM 1666 O O . THR A 1 218 ? 10.328 -28.751 7.913 1.00 33.44 218 THR A O 1
ATOM 1669 N N . SER A 1 219 ? 11.220 -30.654 7.114 1.00 32.75 219 SER A N 1
ATOM 1670 C CA . SER A 1 219 ? 12.639 -30.336 7.231 1.00 32.75 219 SER A CA 1
ATOM 1671 C C . SER A 1 219 ? 13.123 -29.417 6.103 1.00 32.75 219 SER A C 1
ATOM 1673 O O . SER A 1 219 ? 12.931 -29.734 4.928 1.00 32.75 219 SER A O 1
ATOM 1675 N N . SER A 1 220 ? 13.844 -28.350 6.451 1.00 30.84 220 SER A N 1
ATOM 1676 C CA . SER A 1 220 ? 14.678 -27.572 5.521 1.00 30.84 220 SER A CA 1
ATOM 1677 C C . SER A 1 220 ? 15.925 -28.361 5.082 1.00 30.84 220 SER A C 1
ATOM 1679 O O . SER A 1 220 ? 16.523 -29.051 5.913 1.00 30.84 220 SER A O 1
ATOM 1681 N N . PRO A 1 221 ? 16.393 -28.243 3.821 1.00 42.34 221 PRO A N 1
ATOM 1682 C CA . PRO A 1 221 ? 17.582 -28.949 3.364 1.00 42.34 221 PRO A CA 1
ATOM 1683 C C . PRO A 1 221 ? 18.847 -28.125 3.637 1.00 42.34 221 PRO A C 1
ATOM 1685 O O . PRO A 1 221 ? 19.037 -27.036 3.094 1.00 42.34 221 PRO A O 1
ATOM 1688 N N . ARG A 1 222 ? 19.758 -28.674 4.448 1.00 34.00 222 ARG A N 1
ATOM 1689 C CA . ARG A 1 222 ? 21.163 -28.249 4.476 1.00 34.00 222 ARG A CA 1
ATOM 1690 C C . ARG A 1 222 ? 21.949 -29.034 3.429 1.00 34.00 222 ARG A C 1
ATOM 1692 O O . ARG A 1 222 ? 22.037 -30.257 3.486 1.00 34.00 222 ARG A O 1
ATOM 1699 N N . ASN A 1 223 ? 22.533 -28.289 2.496 1.00 34.78 223 ASN A N 1
ATOM 1700 C CA . ASN A 1 223 ? 23.694 -28.700 1.717 1.00 34.78 223 ASN A CA 1
ATOM 1701 C C . ASN A 1 223 ? 24.843 -29.048 2.667 1.00 34.78 223 ASN A C 1
ATOM 1703 O O . ASN A 1 223 ? 25.225 -28.196 3.460 1.00 34.78 223 ASN A O 1
ATOM 1707 N N . GLU A 1 224 ? 25.426 -30.237 2.522 1.00 33.31 224 GLU A N 1
ATOM 1708 C CA . GLU A 1 224 ? 26.880 -30.400 2.423 1.00 33.31 224 GLU A CA 1
ATOM 1709 C C . GLU A 1 224 ? 27.234 -31.824 1.979 1.00 33.31 224 GLU A C 1
ATOM 1711 O O . GLU A 1 224 ? 27.024 -32.825 2.658 1.00 33.31 224 GLU A O 1
ATOM 1716 N N . SER A 1 225 ? 27.777 -31.893 0.771 1.00 42.50 225 SER A N 1
ATOM 1717 C CA . SER A 1 225 ? 28.568 -32.998 0.259 1.00 42.50 225 SER A CA 1
ATOM 1718 C C . SER A 1 225 ? 29.964 -32.962 0.881 1.00 42.50 225 SER A C 1
ATOM 1720 O O . SER A 1 225 ? 30.624 -31.937 0.737 1.00 42.50 225 SER A O 1
ATOM 1722 N N . LEU A 1 226 ? 30.449 -34.074 1.447 1.00 34.25 226 LEU A N 1
ATOM 1723 C CA . LEU A 1 226 ? 31.820 -34.574 1.257 1.00 34.25 226 LEU A CA 1
ATOM 1724 C C . LEU A 1 226 ? 31.995 -36.007 1.805 1.00 34.25 226 LEU A C 1
ATOM 1726 O O . LEU A 1 226 ? 31.239 -36.509 2.624 1.00 34.25 226 LEU A O 1
ATOM 1730 N N . SER A 1 227 ? 32.986 -36.653 1.206 1.00 41.12 227 SER A N 1
ATOM 1731 C CA . SER A 1 227 ? 33.326 -38.070 1.034 1.00 41.12 227 SER A CA 1
ATOM 1732 C C . SER A 1 227 ? 33.849 -38.843 2.265 1.00 41.12 227 SER A C 1
ATOM 1734 O O . SER A 1 227 ? 34.208 -38.233 3.267 1.00 41.12 227 SER A O 1
ATOM 1736 N N . PRO A 1 228 ? 33.966 -40.190 2.169 1.00 50.62 228 PRO A N 1
ATOM 1737 C CA . PRO A 1 228 ? 34.201 -41.072 3.306 1.00 50.62 228 PRO A CA 1
ATOM 1738 C C . PRO A 1 228 ? 35.694 -41.254 3.606 1.00 50.62 228 PRO A C 1
ATOM 1740 O O . PRO A 1 228 ? 36.486 -41.530 2.702 1.00 50.62 228 PRO A O 1
ATOM 1743 N N . HIS A 1 229 ? 36.058 -41.202 4.887 1.00 41.59 229 HIS A N 1
ATOM 1744 C CA . HIS A 1 229 ? 37.313 -41.763 5.374 1.00 41.59 229 HIS A CA 1
ATOM 1745 C C . HIS A 1 229 ? 37.063 -42.688 6.565 1.00 41.59 229 HIS A C 1
ATOM 1747 O O . HIS A 1 229 ? 36.639 -42.274 7.635 1.00 41.59 229 HIS A O 1
ATOM 1753 N N . THR A 1 230 ? 37.339 -43.964 6.318 1.00 55.59 230 THR A N 1
ATOM 1754 C CA . THR A 1 230 ? 37.568 -45.042 7.278 1.00 55.59 230 THR A CA 1
ATOM 1755 C C . THR A 1 230 ? 38.810 -44.756 8.119 1.00 55.59 230 THR A C 1
ATOM 1757 O O . THR A 1 230 ? 39.892 -44.751 7.529 1.00 55.59 230 THR A O 1
ATOM 1760 N N . ILE A 1 231 ? 38.673 -44.588 9.437 1.00 43.66 231 ILE A N 1
ATOM 1761 C CA . ILE A 1 231 ? 39.727 -44.861 10.430 1.00 43.66 231 ILE A CA 1
ATOM 1762 C C . ILE A 1 231 ? 39.050 -45.338 11.726 1.00 43.66 231 ILE A C 1
ATOM 1764 O O . ILE A 1 231 ? 38.338 -44.573 12.365 1.00 43.66 231 ILE A O 1
ATOM 1768 N N . ASP A 1 232 ? 39.218 -46.635 11.976 1.00 45.16 232 ASP A N 1
ATOM 1769 C CA . ASP A 1 232 ? 39.544 -47.327 13.230 1.00 45.16 232 ASP A CA 1
ATOM 1770 C C . ASP A 1 232 ? 39.072 -46.747 14.577 1.00 45.16 232 ASP A C 1
ATOM 1772 O O . ASP A 1 232 ? 39.510 -45.684 15.008 1.00 45.16 232 ASP A O 1
ATOM 1776 N N . ASP A 1 233 ? 38.218 -47.548 15.227 1.00 55.31 233 ASP A N 1
ATOM 1777 C CA . ASP A 1 233 ? 38.280 -48.003 16.623 1.00 55.31 233 ASP A CA 1
ATOM 1778 C C . ASP A 1 233 ? 39.234 -47.234 17.554 1.00 55.31 233 ASP A C 1
ATOM 1780 O O . ASP A 1 233 ? 40.439 -47.475 17.538 1.00 55.31 233 ASP A O 1
ATOM 1784 N N . ASP A 1 234 ? 38.665 -46.417 18.440 1.00 53.22 234 ASP A N 1
ATOM 1785 C CA . ASP A 1 234 ? 39.091 -46.330 19.838 1.00 53.22 234 ASP A CA 1
ATOM 1786 C C . ASP A 1 234 ? 37.882 -45.889 20.686 1.00 53.22 234 ASP A C 1
ATOM 1788 O O . ASP A 1 234 ? 37.363 -44.778 20.558 1.00 53.22 234 ASP A O 1
ATOM 1792 N N . ASP A 1 235 ? 37.409 -46.831 21.503 1.00 55.28 235 ASP A N 1
ATOM 1793 C CA . ASP A 1 235 ? 36.425 -46.651 22.566 1.00 55.28 235 ASP A CA 1
ATOM 1794 C C . ASP A 1 235 ? 36.985 -45.686 23.627 1.00 55.28 235 ASP A C 1
ATOM 1796 O O . ASP A 1 235 ? 37.850 -46.069 24.415 1.00 55.28 235 ASP A O 1
ATOM 1800 N N . ASP A 1 236 ? 36.464 -44.462 23.687 1.00 53.94 236 ASP A N 1
ATOM 1801 C CA . ASP A 1 236 ? 36.524 -43.621 24.883 1.00 53.94 236 ASP A CA 1
ATOM 1802 C C . ASP A 1 236 ? 35.099 -43.129 25.184 1.00 53.94 236 ASP A C 1
ATOM 1804 O O . ASP A 1 236 ? 34.619 -42.139 24.629 1.00 53.94 236 ASP A O 1
ATOM 1808 N N . ASP A 1 237 ? 34.420 -43.873 26.063 1.00 55.25 237 ASP A N 1
ATOM 1809 C CA . ASP A 1 237 ? 33.191 -43.480 26.751 1.00 55.25 237 ASP A CA 1
ATOM 1810 C C . ASP A 1 237 ? 33.444 -42.177 27.534 1.00 55.25 237 ASP A C 1
ATOM 1812 O O . ASP A 1 237 ? 33.887 -42.183 28.687 1.00 55.25 237 ASP A O 1
ATOM 1816 N N . VAL A 1 238 ? 33.187 -41.036 26.897 1.00 58.47 238 VAL A N 1
ATOM 1817 C CA . VAL A 1 238 ? 32.993 -39.764 27.591 1.00 58.47 238 VAL A CA 1
ATOM 1818 C C . VAL A 1 238 ? 31.496 -39.633 27.826 1.00 58.47 238 VAL A C 1
ATOM 1820 O O . VAL A 1 238 ? 30.750 -39.317 26.905 1.00 58.47 238 VAL A O 1
ATOM 1823 N N . ASP A 1 239 ? 31.077 -39.909 29.063 1.00 57.03 239 ASP A N 1
ATOM 1824 C CA . ASP A 1 239 ? 29.774 -39.519 29.602 1.00 57.03 239 ASP A CA 1
ATOM 1825 C C . ASP A 1 239 ? 29.587 -38.006 29.368 1.00 57.03 239 ASP A C 1
ATOM 1827 O O . ASP A 1 239 ? 30.064 -37.179 30.154 1.00 57.03 239 ASP A O 1
ATOM 1831 N N . GLU A 1 240 ? 28.937 -37.622 28.267 1.00 60.25 240 GLU A N 1
ATOM 1832 C CA . GLU A 1 240 ? 28.361 -36.286 28.153 1.00 60.25 240 GLU A CA 1
ATOM 1833 C C . GLU A 1 240 ? 27.268 -36.194 29.225 1.00 60.25 240 GLU A C 1
ATOM 1835 O O . GLU A 1 240 ? 26.369 -37.040 29.250 1.00 60.25 240 GLU A O 1
ATOM 1840 N N . PRO A 1 241 ? 27.351 -35.233 30.163 1.00 62.84 241 PRO A N 1
ATOM 1841 C CA . PRO A 1 241 ? 26.288 -35.052 31.129 1.00 62.84 241 PRO A CA 1
ATOM 1842 C C . PRO A 1 241 ? 25.018 -34.723 30.348 1.00 62.84 241 PRO A C 1
ATOM 1844 O O . PRO A 1 241 ? 24.990 -33.769 29.571 1.00 62.84 241 PRO A O 1
ATOM 1847 N N . GLU A 1 242 ? 23.974 -35.523 30.556 1.00 59.50 242 GLU A N 1
ATOM 1848 C CA . GLU A 1 242 ? 22.604 -35.132 30.253 1.00 59.50 242 GLU A CA 1
ATOM 1849 C C . GLU A 1 242 ? 22.308 -33.870 31.080 1.00 59.50 242 GLU A C 1
ATOM 1851 O O . GLU A 1 242 ? 21.814 -33.950 32.206 1.00 59.50 242 GLU A O 1
ATOM 1856 N N . ASP A 1 243 ? 22.690 -32.699 30.562 1.00 61.62 243 ASP A N 1
ATOM 1857 C CA . ASP A 1 243 ? 22.242 -31.409 31.066 1.00 61.62 243 ASP A CA 1
ATOM 1858 C C . ASP A 1 243 ? 20.732 -31.385 30.838 1.00 61.62 243 ASP A C 1
ATOM 1860 O O . ASP A 1 243 ? 20.233 -31.081 29.752 1.00 61.62 243 ASP A O 1
ATOM 1864 N N . SER A 1 244 ? 20.000 -31.796 31.873 1.00 70.88 244 SER A N 1
ATOM 1865 C CA . SER A 1 244 ? 18.572 -31.575 31.999 1.00 70.88 244 SER A CA 1
ATOM 1866 C C . SER A 1 244 ? 18.340 -30.088 31.779 1.00 70.88 244 SER A C 1
ATOM 1868 O O . SER A 1 244 ? 18.651 -29.283 32.657 1.00 70.88 244 SER A O 1
ATOM 1870 N N . ILE A 1 245 ? 17.860 -29.734 30.586 1.00 73.44 245 ILE A N 1
ATOM 1871 C CA . ILE A 1 245 ? 17.363 -28.402 30.270 1.00 73.44 245 ILE A CA 1
ATOM 1872 C C . ILE A 1 245 ? 16.230 -28.172 31.267 1.00 73.44 245 ILE A C 1
ATOM 1874 O O . ILE A 1 245 ? 15.135 -28.704 31.103 1.00 73.44 245 ILE A O 1
ATOM 1878 N N . GLU A 1 246 ? 16.536 -27.482 32.365 1.00 79.12 246 GLU A N 1
ATOM 1879 C CA . GLU A 1 246 ? 15.525 -26.977 33.278 1.00 79.12 246 GLU A CA 1
ATOM 1880 C C . GLU A 1 246 ? 14.655 -26.049 32.429 1.00 79.12 246 GLU A C 1
ATOM 1882 O O . GLU A 1 246 ? 15.115 -25.000 31.976 1.00 79.12 246 GLU A O 1
ATOM 1887 N N . GLU A 1 247 ? 13.434 -26.489 32.119 1.00 85.06 247 GLU A N 1
ATOM 1888 C CA . GLU A 1 247 ? 12.409 -25.638 31.527 1.00 85.06 247 GLU A CA 1
ATOM 1889 C C . GLU A 1 247 ? 12.184 -24.489 32.518 1.00 85.06 247 GLU A C 1
ATOM 1891 O O . GLU A 1 247 ? 11.508 -24.656 33.533 1.00 85.06 247 GLU A O 1
ATOM 1896 N N . GLU A 1 248 ? 12.847 -23.348 32.291 1.00 86.88 248 GLU A N 1
ATOM 1897 C CA . GLU A 1 248 ? 12.625 -22.142 33.083 1.00 86.88 248 GLU A CA 1
ATOM 1898 C C . GLU A 1 248 ? 11.136 -21.799 32.980 1.00 86.88 248 GLU A C 1
ATOM 1900 O O . GLU A 1 248 ? 10.652 -21.446 31.904 1.00 86.88 248 GLU A O 1
ATOM 1905 N N . GLU A 1 249 ? 10.407 -21.943 34.092 1.00 90.25 249 GLU A N 1
ATOM 1906 C CA . GLU A 1 249 ? 8.980 -21.630 34.154 1.00 90.25 249 GLU A CA 1
ATOM 1907 C C . GLU A 1 249 ? 8.743 -20.212 33.617 1.00 90.25 249 GLU A C 1
ATOM 1909 O O . GLU A 1 249 ? 9.347 -19.238 34.090 1.00 90.25 249 GLU A O 1
ATOM 1914 N N . GLU A 1 250 ? 7.870 -20.095 32.611 1.00 92.56 250 GLU A N 1
ATOM 1915 C CA . GLU A 1 250 ? 7.526 -18.801 32.034 1.00 92.56 250 GLU A CA 1
ATOM 1916 C C . GLU A 1 250 ? 6.983 -17.878 33.136 1.00 92.56 250 GLU A C 1
ATOM 1918 O O . GLU A 1 250 ? 6.077 -18.259 33.885 1.00 92.56 250 GLU A O 1
ATOM 1923 N N . PRO A 1 251 ? 7.515 -16.652 33.273 1.00 94.69 251 PRO A N 1
ATOM 1924 C CA . PRO A 1 251 ? 7.095 -15.757 34.335 1.00 94.69 251 PRO A CA 1
ATOM 1925 C C . PRO A 1 251 ? 5.628 -15.365 34.135 1.00 94.69 251 PRO A C 1
ATOM 1927 O O . PRO A 1 251 ? 5.266 -14.790 33.109 1.00 94.69 251 PRO A O 1
ATOM 1930 N N . SER A 1 252 ? 4.791 -15.651 35.132 1.00 96.31 252 SER A N 1
ATOM 1931 C CA . SER A 1 252 ? 3.412 -15.164 35.204 1.00 96.31 252 SER A CA 1
ATOM 1932 C C . SER A 1 252 ? 3.371 -13.772 35.834 1.00 96.31 252 SER A C 1
ATOM 1934 O O . SER A 1 252 ? 4.034 -13.543 36.846 1.00 96.31 252 SER A O 1
ATOM 1936 N N . PHE A 1 253 ? 2.556 -12.870 35.291 1.00 96.81 253 PHE A N 1
ATOM 1937 C CA . PHE A 1 253 ? 2.372 -11.512 35.811 1.00 96.81 253 PHE A CA 1
ATOM 1938 C C . PHE A 1 253 ? 0.924 -11.319 36.268 1.00 96.81 253 PHE A C 1
ATOM 1940 O O . PHE A 1 253 ? 0.003 -11.722 35.561 1.00 96.81 253 PHE A O 1
ATOM 1947 N N . GLU A 1 254 ? 0.712 -10.697 37.433 1.00 95.44 254 GLU A N 1
ATOM 1948 C CA . GLU A 1 254 ? -0.643 -10.476 37.972 1.00 95.44 254 GLU A CA 1
ATOM 1949 C C . GLU A 1 254 ? -1.299 -9.208 37.414 1.00 95.44 254 GLU A C 1
ATOM 1951 O O . GLU A 1 254 ? -2.523 -9.100 37.367 1.00 95.44 254 GLU A O 1
ATOM 1956 N N . THR A 1 255 ? -0.492 -8.224 37.009 1.00 95.62 255 THR A N 1
ATOM 1957 C CA . THR A 1 255 ? -0.983 -6.918 36.555 1.00 95.62 255 THR A CA 1
ATOM 1958 C C . THR A 1 255 ? -0.301 -6.474 35.267 1.00 95.62 255 THR A C 1
ATOM 1960 O O . THR A 1 255 ? 0.884 -6.737 35.051 1.00 95.62 255 THR A O 1
ATOM 1963 N N . LEU A 1 256 ? -1.031 -5.720 34.436 1.00 95.94 256 LEU A N 1
ATOM 1964 C CA . LEU A 1 256 ? -0.486 -5.114 33.217 1.00 95.94 256 LEU A CA 1
ATOM 1965 C C . LEU A 1 256 ? 0.749 -4.250 33.518 1.00 95.94 256 LEU A C 1
ATOM 1967 O O . LEU A 1 256 ? 1.755 -4.348 32.821 1.00 95.94 256 LEU A O 1
ATOM 1971 N N . GLY A 1 257 ? 0.701 -3.453 34.591 1.00 95.94 257 GLY A N 1
ATOM 1972 C CA . GLY A 1 257 ? 1.806 -2.588 35.013 1.00 95.94 257 GLY A CA 1
ATOM 1973 C C . GLY A 1 257 ? 3.090 -3.351 35.361 1.00 95.94 257 GLY A C 1
ATOM 1974 O O . GLY A 1 257 ? 4.189 -2.861 35.100 1.00 95.94 257 GLY A O 1
ATOM 1975 N N . GLU A 1 258 ? 2.973 -4.559 35.916 1.00 96.81 258 GLU A N 1
ATOM 1976 C CA . GLU A 1 258 ? 4.117 -5.437 36.177 1.00 96.81 258 GLU A CA 1
ATOM 1977 C C . GLU A 1 258 ? 4.672 -6.029 34.876 1.00 96.81 258 GLU A C 1
ATOM 1979 O O . GLU A 1 258 ? 5.880 -5.969 34.635 1.00 96.81 258 GLU A O 1
ATOM 1984 N N . ALA A 1 259 ? 3.790 -6.520 34.000 1.00 97.31 259 ALA A N 1
ATOM 1985 C CA . ALA A 1 259 ? 4.171 -7.108 32.720 1.00 97.31 259 ALA A CA 1
ATOM 1986 C C . ALA A 1 259 ? 4.896 -6.101 31.808 1.00 97.31 259 ALA A C 1
ATOM 1988 O O . ALA A 1 259 ? 5.980 -6.393 31.305 1.00 97.31 259 ALA A O 1
ATOM 1989 N N . ILE A 1 260 ? 4.370 -4.881 31.640 1.00 97.62 260 ILE A N 1
ATOM 1990 C CA . ILE A 1 260 ? 4.979 -3.871 30.750 1.00 97.62 260 ILE A CA 1
ATOM 1991 C C . ILE A 1 260 ? 6.335 -3.358 31.257 1.00 97.62 260 ILE A C 1
ATOM 1993 O O . ILE A 1 260 ? 7.186 -2.967 30.457 1.00 97.62 260 ILE A O 1
ATOM 1997 N N . ARG A 1 261 ? 6.562 -3.374 32.577 1.00 97.44 261 ARG A N 1
ATOM 1998 C CA . ARG A 1 261 ? 7.839 -2.974 33.196 1.00 97.44 261 ARG A CA 1
ATOM 1999 C C . ARG A 1 261 ? 8.846 -4.120 33.244 1.00 97.44 261 ARG A C 1
ATOM 2001 O O . ARG A 1 261 ? 10.044 -3.873 33.371 1.00 97.44 261 ARG A O 1
ATOM 2008 N N . SER A 1 262 ? 8.383 -5.362 33.140 1.00 97.50 262 SER A N 1
ATOM 2009 C CA . SER A 1 262 ? 9.242 -6.535 33.199 1.00 97.50 262 SER A CA 1
ATOM 2010 C C . SER A 1 262 ? 10.014 -6.736 31.889 1.00 97.50 262 SER A C 1
ATOM 2012 O O . SER A 1 262 ? 9.419 -6.792 30.805 1.00 97.50 262 SER A O 1
ATOM 2014 N N . PRO A 1 263 ? 11.344 -6.937 31.943 1.00 97.25 263 PRO A N 1
ATOM 2015 C CA . PRO A 1 263 ? 12.112 -7.316 30.763 1.00 97.25 263 PRO A CA 1
ATOM 2016 C C . PRO A 1 263 ? 11.759 -8.730 30.285 1.00 97.25 263 PRO A C 1
ATOM 2018 O O . PRO A 1 263 ? 11.914 -9.013 29.102 1.00 97.25 263 PRO A O 1
ATOM 2021 N N . LYS A 1 264 ? 11.244 -9.594 31.174 1.00 96.94 264 LYS A N 1
ATOM 2022 C CA . LYS A 1 264 ? 10.929 -10.992 30.857 1.00 96.94 264 LYS A CA 1
ATOM 2023 C C . LYS A 1 264 ? 9.550 -11.203 30.224 1.00 96.94 264 LYS A C 1
ATOM 2025 O O . LYS A 1 264 ? 9.321 -12.266 29.668 1.00 96.94 264 LYS A O 1
ATOM 2030 N N . ALA A 1 265 ? 8.642 -10.229 30.317 1.00 97.56 265 ALA A N 1
ATOM 2031 C CA . ALA A 1 265 ? 7.304 -10.381 29.747 1.00 97.56 265 ALA A CA 1
ATOM 2032 C C . ALA A 1 265 ? 7.342 -10.416 28.212 1.00 97.56 265 ALA A C 1
ATOM 2034 O O . ALA A 1 265 ? 8.072 -9.628 27.601 1.00 97.56 265 ALA A O 1
ATOM 2035 N N . THR A 1 266 ? 6.538 -11.270 27.588 1.00 97.12 266 THR A N 1
ATOM 2036 C CA . THR A 1 266 ? 6.364 -11.292 26.126 1.00 97.12 266 THR A CA 1
ATOM 2037 C C . THR A 1 266 ? 5.280 -10.305 25.677 1.00 97.12 266 THR A C 1
ATOM 2039 O O . THR A 1 266 ? 4.563 -9.731 26.502 1.00 97.12 266 THR A O 1
ATOM 2042 N N . LYS A 1 267 ? 5.157 -10.055 24.365 1.00 96.44 267 LYS A N 1
ATOM 2043 C CA . LYS A 1 267 ? 4.105 -9.166 23.836 1.00 96.44 267 LYS A CA 1
ATOM 2044 C C . LYS A 1 267 ? 2.725 -9.791 24.028 1.00 96.44 267 LYS A C 1
ATOM 2046 O O . LYS A 1 267 ? 1.773 -9.096 24.360 1.00 96.44 267 LYS A O 1
ATOM 2051 N N . GLU A 1 268 ? 2.640 -11.104 23.884 1.00 96.25 268 GLU A N 1
ATOM 2052 C CA . GLU A 1 268 ? 1.428 -11.907 24.003 1.00 96.25 268 GLU A CA 1
ATOM 2053 C C . GLU A 1 268 ? 0.893 -11.882 25.439 1.00 96.25 268 GLU A C 1
ATOM 2055 O O . GLU A 1 268 ? -0.303 -11.686 25.642 1.00 96.25 268 GLU A O 1
ATOM 2060 N N . GLN A 1 269 ? 1.781 -11.977 26.438 1.00 96.19 269 GLN A N 1
ATOM 2061 C CA . GLN A 1 269 ? 1.419 -11.824 27.852 1.00 96.19 269 GLN A CA 1
ATOM 2062 C C . GLN A 1 269 ? 0.888 -10.419 28.167 1.00 96.19 269 GLN A C 1
ATOM 2064 O O . GLN A 1 269 ? -0.036 -10.255 28.957 1.00 96.19 269 GLN A O 1
ATOM 2069 N N . VAL A 1 270 ? 1.458 -9.385 27.545 1.00 97.12 270 VAL A N 1
ATOM 2070 C CA . VAL A 1 270 ? 0.974 -8.007 27.709 1.00 97.12 270 VAL A CA 1
ATOM 2071 C C . VAL A 1 270 ? -0.399 -7.831 27.056 1.00 97.12 270 VAL A C 1
ATOM 2073 O O . VAL A 1 270 ? -1.283 -7.230 27.662 1.00 97.12 270 VAL A O 1
ATOM 2076 N N . ARG A 1 271 ? -0.604 -8.386 25.855 1.00 95.94 271 ARG A N 1
ATOM 2077 C CA . ARG A 1 271 ? -1.891 -8.336 25.142 1.00 95.94 271 ARG A CA 1
ATOM 2078 C C . ARG A 1 271 ? -2.996 -9.059 25.912 1.00 95.94 271 ARG A C 1
ATOM 2080 O O . ARG A 1 271 ? -4.079 -8.501 26.064 1.00 95.94 271 ARG A O 1
ATOM 2087 N N . SER A 1 272 ? -2.717 -10.243 26.461 1.00 95.00 272 SER A N 1
ATOM 2088 C CA . SER A 1 272 ? -3.707 -11.013 27.227 1.00 95.00 272 SER A CA 1
ATOM 2089 C C . SER A 1 272 ? -4.156 -10.304 28.509 1.00 95.00 272 SER A C 1
ATOM 2091 O O . SER A 1 272 ? -5.331 -10.372 28.865 1.00 95.00 272 SER A O 1
ATOM 2093 N N . LEU A 1 273 ? -3.261 -9.558 29.164 1.00 95.31 273 LEU A N 1
ATOM 2094 C CA . LEU A 1 273 ? -3.578 -8.769 30.359 1.00 95.31 273 LEU A CA 1
ATOM 2095 C C . LEU A 1 273 ? -4.339 -7.468 30.060 1.00 95.31 273 LEU A C 1
ATOM 2097 O O . LEU A 1 273 ? -4.883 -6.861 30.980 1.00 95.31 273 LEU A O 1
ATOM 2101 N N . CYS A 1 274 ? -4.376 -7.019 28.803 1.00 93.62 274 CYS A N 1
ATOM 2102 C CA . CYS A 1 274 ? -4.915 -5.709 28.437 1.00 93.62 274 CYS A CA 1
ATOM 2103 C C . CYS A 1 274 ? -6.350 -5.749 27.873 1.00 93.62 274 CYS A C 1
ATOM 2105 O O . CYS A 1 274 ? -6.900 -4.690 27.580 1.00 93.62 274 CYS A O 1
ATOM 2107 N N . HIS A 1 275 ? -6.976 -6.929 27.747 1.00 81.44 275 HIS A N 1
ATOM 2108 C CA . HIS A 1 275 ? -8.225 -7.127 26.987 1.00 81.44 275 HIS A CA 1
ATOM 2109 C C . HIS A 1 275 ? -9.426 -6.270 27.466 1.00 81.44 275 HIS A C 1
ATOM 2111 O O . HIS A 1 275 ? -10.353 -6.033 26.693 1.00 81.44 275 HIS A O 1
ATOM 2117 N N . GLU A 1 276 ? -9.405 -5.751 28.700 1.00 75.38 276 GLU A N 1
ATOM 2118 C CA . GLU A 1 276 ? -10.479 -4.905 29.257 1.00 75.38 276 GLU A CA 1
ATOM 2119 C C . GLU A 1 276 ? -9.971 -3.627 29.953 1.00 75.38 276 GLU A C 1
ATOM 2121 O O . GLU A 1 276 ? -10.754 -2.876 30.538 1.00 75.38 276 GLU A O 1
ATOM 2126 N N . MET A 1 277 ? -8.660 -3.358 29.928 1.00 78.00 277 MET A N 1
ATOM 2127 C CA . MET A 1 277 ? -8.087 -2.266 30.718 1.00 78.00 277 MET A CA 1
ATOM 2128 C C . MET A 1 277 ? -7.965 -0.972 29.919 1.00 78.00 277 MET A C 1
ATOM 2130 O O . MET A 1 277 ? -7.334 -0.906 28.867 1.00 78.00 277 MET A O 1
ATOM 2134 N N . VAL A 1 278 ? -8.494 0.105 30.498 1.00 88.94 278 VAL A N 1
ATOM 2135 C CA . VAL A 1 278 ? -8.197 1.466 30.053 1.00 88.94 278 VAL A CA 1
ATOM 2136 C C . VAL A 1 278 ? -6.737 1.772 30.380 1.00 88.94 278 VAL A C 1
ATOM 2138 O O . VAL A 1 278 ? -6.351 1.830 31.550 1.00 88.94 278 VAL A O 1
ATOM 2141 N N . VAL A 1 279 ? -5.929 2.003 29.347 1.00 94.19 279 VAL A N 1
ATOM 2142 C CA . VAL A 1 279 ? -4.507 2.320 29.508 1.00 94.19 279 VAL A CA 1
ATOM 2143 C C . VAL A 1 279 ? -4.360 3.701 30.150 1.00 94.19 279 VAL A C 1
ATOM 2145 O O . VAL A 1 279 ? -4.778 4.734 29.601 1.00 94.19 279 VAL A O 1
ATOM 2148 N N . SER A 1 280 ? -3.766 3.721 31.345 1.00 95.06 280 SER A N 1
ATOM 2149 C CA . SER A 1 280 ? -3.469 4.957 32.065 1.00 95.06 280 SER A CA 1
ATOM 2150 C C . SER A 1 280 ? -2.486 5.818 31.258 1.00 95.06 280 SER A C 1
ATOM 2152 O O . SER A 1 280 ? -1.694 5.318 30.460 1.00 95.06 280 SER A O 1
ATOM 2154 N N . THR A 1 281 ? -2.523 7.138 31.440 1.00 93.75 281 THR A N 1
ATOM 2155 C CA . THR A 1 281 ? -1.565 8.041 30.777 1.00 93.75 281 THR A CA 1
ATOM 2156 C C . THR A 1 281 ? -0.119 7.764 31.180 1.00 93.75 281 THR A C 1
ATOM 2158 O O . THR A 1 281 ? 0.780 8.021 30.391 1.00 93.75 281 THR A O 1
ATOM 2161 N N . GLU A 1 282 ? 0.099 7.221 32.380 1.00 96.19 282 GLU A N 1
ATOM 2162 C CA . GLU A 1 282 ? 1.426 6.864 32.891 1.00 96.19 282 GLU A CA 1
ATOM 2163 C C . GLU A 1 282 ? 1.938 5.540 32.307 1.00 96.19 282 GLU A C 1
ATOM 2165 O O . GLU A 1 282 ? 3.132 5.401 32.045 1.00 96.19 282 GLU A O 1
ATOM 2170 N N . ASP A 1 283 ? 1.046 4.576 32.062 1.00 96.94 283 ASP A N 1
ATOM 2171 C CA . ASP A 1 283 ? 1.422 3.257 31.550 1.00 96.94 283 ASP A CA 1
ATOM 2172 C C . ASP A 1 283 ? 1.504 3.208 30.018 1.00 96.94 283 ASP A C 1
ATOM 2174 O O . ASP A 1 283 ? 2.202 2.350 29.482 1.00 96.94 283 ASP A O 1
ATOM 2178 N N . ARG A 1 284 ? 0.866 4.140 29.294 1.00 97.00 284 ARG A N 1
ATOM 2179 C CA . ARG A 1 284 ? 0.910 4.210 27.820 1.00 97.00 284 ARG A CA 1
ATOM 2180 C C . ARG A 1 284 ? 2.326 4.200 27.218 1.00 97.00 284 ARG A C 1
ATOM 2182 O O . ARG A 1 284 ? 2.576 3.346 26.367 1.00 97.00 284 ARG A O 1
ATOM 2189 N N . PRO A 1 285 ? 3.280 5.059 27.633 1.00 98.19 285 PRO A N 1
ATOM 2190 C CA . PRO A 1 285 ? 4.626 5.035 27.054 1.00 98.19 285 PRO A CA 1
ATOM 2191 C C . PRO A 1 285 ? 5.361 3.717 27.347 1.00 98.19 285 PRO A C 1
ATOM 2193 O O . PRO A 1 285 ? 6.123 3.232 26.510 1.00 98.19 285 PRO A O 1
ATOM 2196 N N . LEU A 1 286 ? 5.108 3.099 28.507 1.00 98.06 286 LEU A N 1
ATOM 2197 C CA . LEU A 1 286 ? 5.663 1.790 28.866 1.00 98.06 286 LEU A CA 1
ATOM 2198 C C . LEU A 1 286 ? 5.077 0.682 27.980 1.00 98.06 286 LEU A C 1
ATOM 2200 O O . LEU A 1 286 ? 5.825 -0.140 27.446 1.00 98.06 286 LEU A O 1
ATOM 2204 N N . LEU A 1 287 ? 3.755 0.695 27.793 1.00 97.69 287 LEU A N 1
ATOM 2205 C CA . LEU A 1 287 ? 3.018 -0.242 26.952 1.00 97.69 287 LEU A CA 1
ATOM 2206 C C . LEU A 1 287 ? 3.495 -0.172 25.499 1.00 97.69 287 LEU A C 1
ATOM 2208 O O . LEU A 1 287 ? 3.857 -1.197 24.926 1.00 97.69 287 LEU A O 1
ATOM 2212 N N . TRP A 1 288 ? 3.554 1.025 24.912 1.00 97.94 288 TRP A N 1
ATOM 2213 C CA . TRP A 1 288 ? 3.940 1.206 23.510 1.00 97.94 288 TRP A CA 1
ATOM 2214 C C . TRP A 1 288 ? 5.388 0.778 23.260 1.00 97.94 288 TRP A C 1
ATOM 2216 O O . TRP A 1 288 ? 5.659 0.065 22.293 1.00 97.94 288 TRP A O 1
ATOM 2226 N N . CYS A 1 289 ? 6.318 1.116 24.161 1.00 98.19 289 CYS A N 1
ATOM 2227 C CA . CYS A 1 289 ? 7.693 0.610 24.104 1.00 98.19 289 CYS A CA 1
ATOM 2228 C C . CYS A 1 289 ? 7.739 -0.920 24.118 1.00 98.19 289 CYS A C 1
ATOM 2230 O O . CYS A 1 289 ? 8.459 -1.533 23.322 1.00 98.19 289 CYS A O 1
ATOM 2232 N N . LYS A 1 290 ? 6.939 -1.546 24.987 1.00 97.88 290 LYS A N 1
ATOM 2233 C CA . LYS A 1 290 ? 6.895 -3.000 25.107 1.00 97.88 290 LYS A CA 1
ATOM 2234 C C . LYS A 1 290 ? 6.303 -3.661 23.858 1.00 97.88 290 LYS A C 1
ATOM 2236 O O . LYS A 1 290 ? 6.896 -4.611 23.352 1.00 97.88 290 LYS A O 1
ATOM 2241 N N . LEU A 1 291 ? 5.206 -3.135 23.314 1.00 97.25 291 LEU A N 1
ATOM 2242 C CA . LEU A 1 291 ? 4.540 -3.682 22.126 1.00 97.25 291 LEU A CA 1
ATOM 2243 C C . LEU A 1 291 ? 5.354 -3.469 20.841 1.00 97.25 291 LEU A C 1
ATOM 2245 O O . LEU A 1 291 ? 5.494 -4.398 20.046 1.00 97.25 291 LEU A O 1
ATOM 2249 N N . ILE A 1 292 ? 5.963 -2.297 20.649 1.00 97.19 292 ILE A N 1
ATOM 2250 C CA . ILE A 1 292 ? 6.728 -1.977 19.432 1.00 97.19 292 ILE A CA 1
ATOM 2251 C C . ILE A 1 292 ? 8.130 -2.599 19.499 1.00 97.19 292 ILE A C 1
ATOM 2253 O O . ILE A 1 292 ? 8.545 -3.341 18.604 1.00 97.19 292 ILE A O 1
ATOM 2257 N N . CYS A 1 293 ? 8.874 -2.345 20.579 1.00 97.38 293 CYS A N 1
ATOM 2258 C CA . CYS A 1 293 ? 10.281 -2.736 20.685 1.00 97.38 293 CYS A CA 1
ATOM 2259 C C . CYS A 1 293 ? 10.511 -4.088 21.373 1.00 97.38 293 CYS A C 1
ATOM 2261 O O . CYS A 1 293 ? 11.630 -4.599 21.312 1.00 97.38 293 CYS A O 1
ATOM 2263 N N . GLY A 1 294 ? 9.505 -4.662 22.044 1.00 97.31 294 GLY A N 1
ATOM 2264 C CA . GLY A 1 294 ? 9.672 -5.866 22.873 1.00 97.31 294 GLY A CA 1
ATOM 2265 C C . GLY A 1 294 ? 10.448 -5.617 24.172 1.00 97.31 294 GLY A C 1
ATOM 2266 O O . GLY A 1 294 ? 10.813 -6.563 24.866 1.00 97.31 294 GLY A O 1
ATOM 2267 N N . LYS A 1 295 ? 10.734 -4.353 24.509 1.00 97.69 295 LYS A N 1
ATOM 2268 C CA . LYS A 1 295 ? 11.638 -3.958 25.599 1.00 97.69 295 LYS A CA 1
ATOM 2269 C C . LYS A 1 295 ? 10.975 -2.931 26.519 1.00 97.69 295 LYS A C 1
ATOM 2271 O O . LYS A 1 295 ? 10.163 -2.144 26.033 1.00 97.69 295 LYS A O 1
ATOM 2276 N N . PRO A 1 296 ? 11.312 -2.913 27.821 1.00 97.88 296 PRO A N 1
ATOM 2277 C CA . PRO A 1 296 ? 10.840 -1.865 28.718 1.00 97.88 296 PRO A CA 1
ATOM 2278 C C . PRO A 1 296 ? 11.435 -0.505 28.314 1.00 97.88 296 PRO A C 1
ATOM 2280 O O . PRO A 1 296 ? 12.519 -0.440 27.730 1.00 97.88 296 PRO A O 1
ATOM 2283 N N . LEU A 1 297 ? 10.737 0.585 28.648 1.00 97.62 297 LEU A N 1
ATOM 2284 C CA . LEU A 1 297 ? 11.124 1.959 28.285 1.00 97.62 297 LEU A CA 1
ATOM 2285 C C . LEU A 1 297 ? 12.575 2.297 28.677 1.00 97.62 297 LEU A C 1
ATOM 2287 O O . LEU A 1 297 ? 13.315 2.846 27.864 1.00 97.62 297 LEU A O 1
ATOM 2291 N N . ASP A 1 298 ? 13.013 1.888 29.870 1.00 97.75 298 ASP A N 1
ATOM 2292 C CA . ASP A 1 298 ? 14.378 2.132 30.362 1.00 97.75 298 ASP A CA 1
ATOM 2293 C C . ASP A 1 298 ? 15.472 1.517 29.478 1.00 97.75 298 ASP A C 1
ATOM 2295 O O . ASP A 1 298 ? 16.583 2.050 29.412 1.00 97.75 298 ASP A O 1
ATOM 2299 N N . ASP A 1 299 ? 15.181 0.396 28.816 1.00 97.81 299 ASP A N 1
ATOM 2300 C CA . ASP A 1 299 ? 16.115 -0.278 27.911 1.00 97.81 299 ASP A CA 1
ATOM 2301 C C . ASP A 1 299 ? 16.060 0.327 26.506 1.00 97.81 299 ASP A C 1
ATOM 2303 O O . ASP A 1 299 ? 17.079 0.402 25.817 1.00 97.81 299 ASP A O 1
ATOM 2307 N N . VAL A 1 300 ? 14.883 0.796 26.080 1.00 97.81 300 VAL A N 1
ATOM 2308 C CA . VAL A 1 300 ? 14.703 1.520 24.813 1.00 97.81 300 VAL A CA 1
ATOM 2309 C C . VAL A 1 300 ? 15.508 2.822 24.827 1.00 97.81 300 VAL A C 1
ATOM 2311 O O . VAL A 1 300 ? 16.265 3.081 23.885 1.00 97.81 300 VAL A O 1
ATOM 2314 N N . SER A 1 301 ? 15.437 3.588 25.919 1.00 97.31 301 SER A N 1
ATOM 2315 C CA . SER A 1 301 ? 16.177 4.848 26.085 1.00 97.31 301 SER A CA 1
ATOM 2316 C C . SER A 1 301 ? 17.696 4.667 26.221 1.00 97.31 301 SER A C 1
ATOM 2318 O O . SER A 1 301 ? 18.428 5.641 26.074 1.00 97.31 301 SER A O 1
ATOM 2320 N N . LYS A 1 302 ? 18.183 3.440 26.464 1.00 97.31 302 LYS A N 1
ATOM 2321 C CA . LYS A 1 302 ? 19.618 3.075 26.507 1.00 97.31 302 LYS A CA 1
ATOM 2322 C C . LYS A 1 302 ? 20.074 2.285 25.276 1.00 97.31 302 LYS A C 1
ATOM 2324 O O . LYS A 1 302 ? 21.136 1.665 25.283 1.00 97.31 302 LYS A O 1
ATOM 2329 N N . SER A 1 303 ? 19.241 2.212 24.242 1.00 97.69 303 SER A N 1
ATOM 2330 C CA . SER A 1 303 ? 19.588 1.496 23.018 1.00 97.69 303 SER A CA 1
ATOM 2331 C C . SER A 1 303 ? 20.663 2.240 22.217 1.00 97.69 303 SER A C 1
ATOM 2333 O O . SER A 1 303 ? 20.805 3.455 22.304 1.00 97.69 303 SER A O 1
ATOM 2335 N N . SER A 1 304 ? 21.380 1.530 21.345 1.00 97.44 304 SER A N 1
ATOM 2336 C CA . SER A 1 304 ? 22.372 2.157 20.460 1.00 97.44 304 SER A CA 1
ATOM 2337 C C . SER A 1 304 ? 21.766 3.215 19.525 1.00 97.44 304 SER A C 1
ATOM 2339 O O . SER A 1 304 ? 22.453 4.155 19.124 1.00 97.44 304 SER A O 1
ATOM 2341 N N . VAL A 1 305 ? 20.481 3.076 19.172 1.00 96.50 305 VAL A N 1
ATOM 2342 C CA . VAL A 1 305 ? 19.734 4.068 18.379 1.00 96.50 305 VAL A CA 1
ATOM 2343 C C . VAL A 1 305 ? 19.465 5.322 19.214 1.00 96.50 305 VAL A C 1
ATOM 2345 O O . VAL A 1 305 ? 19.677 6.431 18.727 1.00 96.50 305 VAL A O 1
ATOM 2348 N N . ALA A 1 306 ? 19.077 5.155 20.484 1.00 97.62 306 ALA A N 1
ATOM 2349 C CA . ALA A 1 306 ? 18.941 6.256 21.436 1.00 97.62 306 ALA A CA 1
ATOM 2350 C C . ALA A 1 306 ? 20.267 7.012 21.616 1.00 97.62 306 ALA A C 1
ATOM 2352 O O . ALA A 1 306 ? 20.295 8.235 21.472 1.00 97.62 306 ALA A O 1
ATOM 2353 N N . ASP A 1 307 ? 21.371 6.292 21.831 1.00 97.75 307 ASP A N 1
ATOM 2354 C CA . ASP A 1 307 ? 22.707 6.881 21.975 1.00 97.75 307 ASP A CA 1
ATOM 2355 C C . ASP A 1 307 ? 23.125 7.660 20.718 1.00 97.75 307 ASP A C 1
ATOM 2357 O O . ASP A 1 307 ? 23.649 8.773 20.809 1.00 97.75 307 ASP A O 1
ATOM 2361 N N . SER A 1 308 ? 22.852 7.106 19.530 1.00 97.25 308 SER A N 1
ATOM 2362 C CA . SER A 1 308 ? 23.157 7.750 18.245 1.00 97.25 308 SER A CA 1
ATOM 2363 C C . SER A 1 308 ? 22.368 9.047 18.060 1.00 97.25 308 SER A C 1
ATOM 2365 O O . SER A 1 308 ? 22.938 10.066 17.662 1.00 97.25 308 SER A O 1
ATOM 2367 N N . PHE A 1 309 ? 21.077 9.038 18.400 1.00 97.19 309 PHE A N 1
ATOM 2368 C CA . PHE A 1 309 ? 20.220 10.222 18.354 1.00 97.19 309 PHE A CA 1
ATOM 2369 C C . PHE A 1 309 ? 20.660 11.295 19.356 1.00 97.19 309 PHE A C 1
ATOM 2371 O O . PHE A 1 309 ? 20.776 12.469 19.003 1.00 97.19 309 PHE A O 1
ATOM 2378 N N . GLN A 1 310 ? 20.962 10.911 20.598 1.00 97.12 310 GLN A N 1
ATOM 2379 C CA . GLN A 1 310 ? 21.444 11.843 21.618 1.00 97.12 310 GLN A CA 1
ATOM 2380 C C . GLN A 1 310 ? 22.790 12.455 21.225 1.00 97.12 310 GLN A C 1
ATOM 2382 O O . GLN A 1 310 ? 22.968 13.673 21.311 1.00 97.12 310 GLN A O 1
ATOM 2387 N N . HIS A 1 311 ? 23.721 11.637 20.727 1.00 96.88 311 HIS A N 1
ATOM 2388 C CA . HIS A 1 311 ? 25.003 12.115 20.226 1.00 96.88 311 HIS A CA 1
ATOM 2389 C C . HIS A 1 311 ? 24.814 13.107 19.073 1.00 96.88 311 HIS A C 1
ATOM 2391 O O . HIS A 1 311 ? 25.381 14.204 19.094 1.00 96.88 311 HIS A O 1
ATOM 2397 N N . TRP A 1 312 ? 23.951 12.776 18.112 1.00 96.12 312 TRP A N 1
ATOM 2398 C CA . TRP A 1 312 ? 23.587 13.674 17.024 1.00 96.12 312 TRP A CA 1
ATOM 2399 C C . TRP A 1 312 ? 22.995 14.998 17.529 1.00 96.12 312 TRP A C 1
ATOM 2401 O O . TRP A 1 312 ? 23.422 16.066 17.087 1.00 96.12 312 TRP A O 1
ATOM 2411 N N . ARG A 1 313 ? 22.074 14.955 18.499 1.00 95.06 313 ARG A 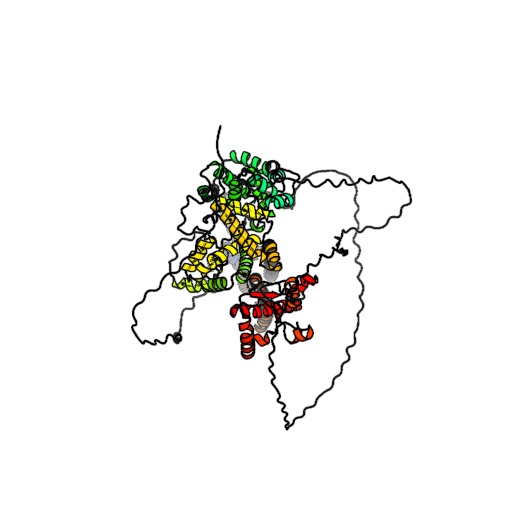N 1
ATOM 2412 C CA . ARG A 1 313 ? 21.426 16.143 19.080 1.00 95.06 313 ARG A CA 1
ATOM 2413 C C . ARG A 1 313 ? 22.442 17.058 19.767 1.00 95.06 313 ARG A C 1
ATOM 2415 O O . ARG A 1 313 ? 22.399 18.274 19.579 1.00 95.06 313 ARG A O 1
ATOM 2422 N N . THR A 1 314 ? 23.395 16.488 20.512 1.00 95.25 314 THR A N 1
ATOM 2423 C CA . THR A 1 314 ? 24.470 17.266 21.157 1.00 95.25 314 THR A CA 1
ATOM 2424 C C . THR A 1 314 ? 25.393 17.928 20.134 1.00 95.25 314 THR A C 1
ATOM 2426 O O . THR A 1 314 ? 25.675 19.120 20.255 1.00 95.25 314 THR A O 1
ATOM 2429 N N . THR A 1 315 ? 25.791 17.210 19.082 1.00 93.88 315 THR A N 1
ATOM 2430 C CA . THR A 1 315 ? 26.658 17.739 18.016 1.00 93.88 315 THR A CA 1
ATOM 2431 C C . THR A 1 315 ? 25.946 18.822 17.196 1.00 93.88 315 THR A C 1
ATOM 2433 O O . THR A 1 315 ? 26.501 19.899 16.958 1.00 93.88 315 THR A O 1
ATOM 2436 N N . SER A 1 316 ? 24.681 18.596 16.835 1.00 88.81 316 SER A N 1
ATOM 2437 C CA . SER A 1 316 ? 23.878 19.513 16.013 1.00 88.81 316 SER A CA 1
ATOM 2438 C C . SER A 1 316 ? 23.575 20.832 16.721 1.00 88.81 316 SER A C 1
ATOM 2440 O O . SER A 1 316 ? 23.566 21.877 16.077 1.00 88.81 316 SER A O 1
ATOM 2442 N N . SER A 1 317 ? 23.444 20.827 18.054 1.00 84.88 317 SER A N 1
ATOM 2443 C CA . SER A 1 317 ? 23.247 22.056 18.841 1.00 84.88 317 SER A CA 1
ATOM 2444 C C . SER A 1 317 ? 24.390 23.076 18.703 1.00 84.88 317 SER A C 1
ATOM 2446 O O . SER A 1 317 ? 24.189 24.267 18.933 1.00 84.88 317 SER A O 1
ATOM 2448 N N . SER A 1 318 ? 25.584 22.626 18.298 1.00 82.88 318 SER A N 1
ATOM 2449 C CA . SER A 1 318 ? 26.764 23.481 18.131 1.00 82.88 318 SER A CA 1
ATOM 2450 C C . SER A 1 318 ? 26.949 24.035 16.711 1.00 82.88 318 SER A C 1
ATOM 2452 O O . SER A 1 318 ? 27.741 24.957 16.515 1.00 82.88 318 SER A O 1
ATOM 2454 N N . THR A 1 319 ? 26.217 23.511 15.722 1.00 74.88 319 THR A N 1
ATOM 2455 C CA . THR A 1 319 ? 26.483 23.756 14.298 1.00 74.88 319 THR A CA 1
ATOM 2456 C C . THR A 1 319 ? 25.322 24.550 13.687 1.00 74.88 319 THR A C 1
ATOM 2458 O O . THR A 1 319 ? 24.302 23.976 13.329 1.00 74.88 319 THR A O 1
ATOM 2461 N N . SER A 1 320 ? 25.448 25.878 13.553 1.00 58.56 320 SER A N 1
ATOM 2462 C CA . SER A 1 320 ? 24.400 26.780 13.009 1.00 58.56 320 SER A CA 1
ATOM 2463 C C . SER A 1 320 ? 24.035 26.569 11.521 1.00 58.56 320 SER A C 1
ATOM 2465 O O . SER A 1 320 ? 23.448 27.457 10.907 1.00 58.56 320 SER A O 1
ATOM 2467 N N . THR A 1 321 ? 24.397 25.446 10.897 1.00 48.09 321 THR A N 1
ATOM 2468 C CA . THR A 1 321 ? 24.587 25.369 9.435 1.00 48.09 321 THR A CA 1
ATOM 2469 C C . THR A 1 321 ? 23.486 24.648 8.645 1.00 48.09 321 THR A C 1
ATOM 2471 O O . THR A 1 321 ? 23.697 24.343 7.480 1.00 48.09 321 THR A O 1
ATOM 2474 N N . THR A 1 322 ? 22.285 24.419 9.179 1.00 54.41 322 THR A N 1
ATOM 2475 C CA . THR A 1 322 ? 21.188 23.791 8.397 1.00 54.41 322 THR A CA 1
ATOM 2476 C C . THR A 1 322 ? 19.837 24.480 8.602 1.00 54.41 322 THR A C 1
ATOM 2478 O O . THR A 1 322 ? 18.851 23.848 8.955 1.00 54.41 322 THR A O 1
ATOM 2481 N N . LEU A 1 323 ? 19.803 25.798 8.374 1.00 53.66 323 LEU A N 1
ATOM 2482 C CA . LEU A 1 323 ? 18.607 26.656 8.464 1.00 53.66 323 LEU A CA 1
ATOM 2483 C C . LEU A 1 323 ? 17.701 26.639 7.217 1.00 53.66 323 LEU A C 1
ATOM 2485 O O . LEU A 1 323 ? 16.601 27.166 7.266 1.00 53.66 323 LEU A O 1
ATOM 2489 N N . LEU A 1 324 ? 18.116 26.053 6.089 1.00 57.38 324 LEU A N 1
ATOM 2490 C CA . LEU A 1 324 ? 17.311 26.116 4.851 1.00 57.38 324 LEU A CA 1
ATOM 2491 C C . LEU A 1 324 ? 16.060 25.221 4.874 1.00 57.38 324 LEU A C 1
ATOM 2493 O O . LEU A 1 324 ? 15.193 25.339 4.016 1.00 57.38 324 LEU A O 1
ATOM 2497 N N . HIS A 1 325 ? 15.966 24.334 5.859 1.00 62.16 325 HIS A N 1
ATOM 2498 C CA . HIS A 1 325 ? 14.950 23.289 5.948 1.00 62.16 325 HIS A CA 1
ATOM 2499 C C . HIS A 1 325 ? 14.141 23.346 7.250 1.00 62.16 325 HIS A C 1
ATOM 2501 O O . HIS A 1 325 ? 13.142 22.644 7.387 1.00 62.16 325 HIS A O 1
ATOM 2507 N N . THR A 1 326 ? 14.540 24.200 8.198 1.00 65.19 326 THR A N 1
ATOM 2508 C CA . THR A 1 326 ? 13.862 24.348 9.491 1.00 65.19 326 THR A CA 1
ATOM 2509 C C . THR A 1 326 ? 12.477 24.954 9.350 1.00 65.19 326 THR A C 1
ATOM 2511 O O . THR A 1 326 ? 11.583 24.535 10.067 1.00 65.19 326 THR A O 1
ATOM 2514 N N . ASP A 1 327 ? 12.266 25.866 8.400 1.00 74.50 327 ASP A N 1
ATOM 2515 C CA . ASP A 1 327 ? 11.007 26.614 8.307 1.00 74.50 327 ASP A CA 1
ATOM 2516 C C . ASP A 1 327 ? 9.823 25.710 7.932 1.00 74.50 327 ASP A C 1
ATOM 2518 O O . ASP A 1 327 ? 8.735 25.853 8.488 1.00 74.50 327 ASP A O 1
ATOM 2522 N N . GLN A 1 328 ? 10.028 24.732 7.042 1.00 68.31 328 GLN A N 1
ATOM 2523 C CA . GLN A 1 328 ? 8.995 23.754 6.676 1.00 68.31 328 GLN A CA 1
ATOM 2524 C C . GLN A 1 328 ? 8.709 22.784 7.827 1.00 68.31 328 GLN A C 1
ATOM 2526 O O . GLN A 1 328 ? 7.548 22.577 8.172 1.00 68.31 328 GLN A O 1
ATOM 2531 N N . VAL A 1 329 ? 9.752 22.256 8.477 1.00 74.38 329 VAL A N 1
ATOM 2532 C CA . VAL A 1 329 ? 9.608 21.383 9.657 1.00 74.38 329 VAL A CA 1
ATOM 2533 C C . VAL A 1 329 ? 8.890 22.101 10.785 1.00 74.38 329 VAL A C 1
ATOM 2535 O O . VAL A 1 329 ? 7.970 21.552 11.378 1.00 74.38 329 VAL A O 1
ATOM 2538 N N . GLU A 1 330 ? 9.287 23.335 11.072 1.00 77.56 330 GLU A N 1
ATOM 2539 C CA . GLU A 1 330 ? 8.690 24.152 12.116 1.00 77.56 330 GLU A CA 1
ATOM 2540 C C . GLU A 1 330 ? 7.244 24.507 11.765 1.00 77.56 330 GLU A C 1
ATOM 2542 O O . GLU A 1 330 ? 6.388 24.497 12.644 1.00 77.56 330 GLU A O 1
ATOM 2547 N N . THR A 1 331 ? 6.936 24.753 10.488 1.00 77.75 331 THR A N 1
ATOM 2548 C CA . THR A 1 331 ? 5.557 24.963 10.026 1.00 77.75 331 THR A CA 1
ATOM 2549 C C . THR A 1 331 ? 4.707 23.716 10.249 1.00 77.75 331 THR A C 1
ATOM 2551 O O . THR A 1 331 ? 3.640 23.817 10.851 1.00 77.75 331 THR A O 1
ATOM 2554 N N . TYR A 1 332 ? 5.187 22.538 9.848 1.00 71.25 332 TYR A N 1
ATOM 2555 C CA . TYR A 1 332 ? 4.485 21.274 10.076 1.00 71.25 332 TYR A CA 1
ATOM 2556 C C . TYR A 1 332 ? 4.321 20.962 11.562 1.00 71.25 332 TYR A C 1
ATOM 2558 O O . TYR A 1 332 ? 3.232 20.613 12.017 1.00 71.25 332 TYR A O 1
ATOM 2566 N N . ALA A 1 333 ? 5.378 21.159 12.343 1.00 77.12 333 ALA A N 1
ATOM 2567 C CA . ALA A 1 333 ? 5.353 20.930 13.773 1.00 77.12 333 ALA A CA 1
ATOM 2568 C C . ALA A 1 333 ? 4.387 21.904 14.475 1.00 77.12 333 ALA A C 1
ATOM 2570 O O . ALA A 1 333 ? 3.592 21.469 15.303 1.00 77.12 333 ALA A O 1
ATOM 2571 N N . LYS A 1 334 ? 4.345 23.186 14.082 1.00 78.88 334 LYS A N 1
ATOM 2572 C CA . LYS A 1 334 ? 3.352 24.166 14.565 1.00 78.88 334 LYS A CA 1
ATOM 2573 C C . LYS A 1 334 ? 1.924 23.796 14.169 1.00 78.88 334 LYS A C 1
ATOM 2575 O O . LYS A 1 334 ? 1.017 23.916 14.992 1.00 78.88 334 LYS A O 1
ATOM 2580 N N . GLN A 1 335 ? 1.702 23.338 12.936 1.00 73.19 335 GLN A N 1
ATOM 2581 C CA . GLN A 1 335 ? 0.378 22.907 12.467 1.00 73.19 335 GLN A CA 1
ATOM 2582 C C . GLN A 1 335 ? -0.184 21.747 13.297 1.00 73.19 335 GLN A C 1
ATOM 2584 O O . GLN A 1 335 ? -1.395 21.695 13.523 1.00 73.19 335 GLN A O 1
ATOM 2589 N N . ILE A 1 336 ? 0.685 20.846 13.761 1.00 73.88 336 ILE A N 1
ATOM 2590 C CA . ILE A 1 336 ? 0.293 19.715 14.602 1.00 73.88 336 ILE A CA 1
ATOM 2591 C C . ILE A 1 336 ? 0.143 20.141 16.071 1.00 73.88 336 ILE A C 1
ATOM 2593 O O . ILE A 1 336 ? -0.878 19.854 16.692 1.00 73.88 336 ILE A O 1
ATOM 2597 N N . ILE A 1 337 ? 1.124 20.865 16.616 1.00 76.94 337 ILE A N 1
ATOM 2598 C CA . ILE A 1 337 ? 1.216 21.173 18.054 1.00 76.94 337 ILE A CA 1
ATOM 2599 C C . ILE A 1 337 ? 0.226 22.240 18.508 1.00 76.94 337 ILE A C 1
ATOM 2601 O O . ILE A 1 337 ? -0.295 22.134 19.615 1.00 76.94 337 ILE A O 1
ATOM 2605 N N . SER A 1 338 ? -0.132 23.193 17.636 1.00 73.00 338 SER A N 1
ATOM 2606 C CA . SER A 1 338 ? -1.189 24.190 17.907 1.00 73.00 338 SER A CA 1
ATOM 2607 C C . SER A 1 338 ? -2.548 23.581 18.282 1.00 73.00 338 SER A C 1
ATOM 2609 O O . SER A 1 338 ? -3.478 24.302 18.633 1.00 73.00 338 SER A O 1
ATOM 2611 N N . LYS A 1 339 ? -2.683 22.254 18.191 1.00 64.94 339 LYS A N 1
ATOM 2612 C CA . LYS A 1 339 ? -3.893 21.494 18.498 1.00 64.94 339 LYS A CA 1
ATOM 2613 C C . LYS A 1 339 ? -3.740 20.569 19.708 1.00 64.94 339 LYS A C 1
ATOM 2615 O O . LYS A 1 339 ? -4.739 19.994 20.130 1.00 64.94 339 LYS A O 1
ATOM 2620 N N . THR A 1 340 ? -2.531 20.397 20.247 1.00 64.19 340 THR A N 1
ATOM 2621 C CA . THR A 1 340 ? -2.238 19.425 21.315 1.00 64.19 340 THR A CA 1
ATOM 2622 C C . THR A 1 340 ? -1.832 20.090 22.627 1.00 64.19 340 THR A C 1
ATOM 2624 O O . THR A 1 340 ? -2.346 19.688 23.665 1.00 64.19 340 THR A O 1
ATOM 2627 N N . ASP A 1 341 ? -0.924 21.075 22.591 1.00 65.75 341 ASP A N 1
ATOM 2628 C CA . ASP A 1 341 ? -0.447 21.843 23.755 1.00 65.75 341 ASP A CA 1
ATOM 2629 C C . ASP A 1 341 ? 0.527 22.943 23.281 1.00 65.75 341 ASP A C 1
ATOM 2631 O O . ASP A 1 341 ? 1.377 22.666 22.439 1.00 65.75 341 ASP A O 1
ATOM 2635 N N . ASP A 1 342 ? 0.483 24.158 23.832 1.00 70.50 342 ASP A N 1
ATOM 2636 C CA . ASP A 1 342 ? 1.302 25.311 23.385 1.00 70.50 342 ASP A CA 1
ATOM 2637 C C . ASP A 1 342 ? 2.755 25.283 23.925 1.00 70.50 342 ASP A C 1
ATOM 2639 O O . ASP A 1 342 ? 3.411 26.319 24.067 1.00 70.50 342 ASP A O 1
ATOM 2643 N N . SER A 1 343 ? 3.287 24.106 24.268 1.00 84.88 343 SER A N 1
ATOM 2644 C CA . SER A 1 343 ? 4.637 23.993 24.831 1.00 84.88 343 SER A CA 1
ATOM 2645 C C . SER A 1 343 ? 5.718 24.052 23.745 1.00 84.88 343 SER A C 1
ATOM 2647 O O . SER A 1 343 ? 5.843 23.141 22.919 1.00 84.88 343 SER A O 1
ATOM 2649 N N . ASP A 1 344 ? 6.567 25.083 23.802 1.00 87.88 344 ASP A N 1
ATOM 2650 C CA . ASP A 1 344 ? 7.762 25.231 22.954 1.00 87.88 344 ASP A CA 1
ATOM 2651 C C . ASP A 1 344 ? 8.685 23.987 23.003 1.00 87.88 344 ASP A C 1
ATOM 2653 O O . ASP A 1 344 ? 9.345 23.649 22.014 1.00 87.88 344 ASP A O 1
ATOM 2657 N N . ASP A 1 345 ? 8.695 23.250 24.121 1.00 90.75 345 ASP A N 1
ATOM 2658 C CA . ASP A 1 345 ? 9.527 22.053 24.306 1.00 90.75 345 ASP A CA 1
ATOM 2659 C C . ASP A 1 345 ? 9.082 20.883 23.407 1.00 90.75 345 ASP A C 1
ATOM 2661 O O . ASP A 1 345 ? 9.915 20.122 22.891 1.00 90.75 345 ASP A O 1
ATOM 2665 N N . SER A 1 346 ? 7.772 20.749 23.174 1.00 88.44 346 SER A N 1
ATOM 2666 C CA . SER A 1 346 ? 7.195 19.741 22.275 1.00 88.44 346 SER A CA 1
ATOM 2667 C C . SER A 1 346 ? 7.562 20.037 20.824 1.00 88.44 346 SER A C 1
ATOM 2669 O O . SER A 1 346 ? 7.920 19.127 20.073 1.00 88.44 346 SER A O 1
ATOM 2671 N N . LEU A 1 347 ? 7.562 21.321 20.447 1.00 90.25 347 LEU A N 1
ATOM 2672 C CA . LEU A 1 347 ? 7.944 21.786 19.112 1.00 90.25 347 LEU A CA 1
ATOM 2673 C C . LEU A 1 347 ? 9.412 21.496 18.827 1.00 90.25 347 LEU A C 1
ATOM 2675 O O . LEU A 1 347 ? 9.752 20.959 17.768 1.00 90.25 347 LEU A O 1
ATOM 2679 N N . GLN A 1 348 ? 10.282 21.793 19.791 1.00 92.06 348 GLN A N 1
ATOM 2680 C CA . GLN A 1 348 ? 11.702 21.495 19.671 1.00 92.06 348 GLN A CA 1
ATOM 2681 C C . GLN A 1 348 ? 11.958 19.983 19.610 1.00 92.06 348 GLN A C 1
ATOM 2683 O O . GLN A 1 348 ? 12.792 19.528 18.822 1.00 92.06 348 GLN A O 1
ATOM 2688 N N . SER A 1 349 ? 11.228 19.200 20.409 1.00 94.44 349 SER A N 1
ATOM 2689 C CA . SER A 1 349 ? 11.318 17.738 20.411 1.00 94.44 349 SER A CA 1
ATOM 2690 C C . SER A 1 349 ? 10.929 17.154 19.055 1.00 94.44 349 SER A C 1
ATOM 2692 O O . SER A 1 349 ? 11.742 16.455 18.449 1.00 94.44 349 SER A O 1
ATOM 2694 N N . LEU A 1 350 ? 9.755 17.512 18.530 1.00 92.94 350 LEU A N 1
ATOM 2695 C CA . LEU A 1 350 ? 9.268 17.054 17.228 1.00 92.94 350 LEU A CA 1
ATOM 2696 C C . LEU A 1 350 ? 10.227 17.446 16.098 1.00 92.94 350 LEU A C 1
ATOM 2698 O O . LEU A 1 350 ? 10.642 16.596 15.313 1.00 92.94 350 LEU A O 1
ATOM 2702 N N . SER A 1 351 ? 10.665 18.707 16.076 1.00 92.06 351 SER A N 1
ATOM 2703 C CA . SER A 1 351 ? 11.606 19.202 15.064 1.00 92.06 351 SER A CA 1
ATOM 2704 C C . SER A 1 351 ? 12.930 18.435 15.084 1.00 92.06 351 SER A C 1
ATOM 2706 O O . SER A 1 351 ? 13.484 18.119 14.032 1.00 92.06 351 SER A O 1
ATOM 2708 N N . SER A 1 352 ? 13.436 18.094 16.275 1.00 94.19 352 SER A N 1
ATOM 2709 C CA . SER A 1 352 ? 14.681 17.335 16.409 1.00 94.19 352 SER A CA 1
ATOM 2710 C C . SER A 1 352 ? 14.561 15.890 15.914 1.00 94.19 352 SER A C 1
ATOM 2712 O O . SER A 1 352 ? 15.489 15.406 15.269 1.00 94.19 352 SER A O 1
ATOM 2714 N N . ILE A 1 353 ? 13.422 15.229 16.149 1.00 95.75 353 ILE A N 1
ATOM 2715 C CA . ILE A 1 353 ? 13.151 13.873 15.645 1.00 95.75 353 ILE A CA 1
ATOM 2716 C C . ILE A 1 353 ? 13.086 13.887 14.115 1.00 95.75 353 ILE A C 1
ATOM 2718 O O . ILE A 1 353 ? 13.774 13.106 13.459 1.00 95.75 353 ILE A O 1
ATOM 2722 N N . LEU A 1 354 ? 12.316 14.815 13.539 1.00 93.25 354 LEU A N 1
ATOM 2723 C CA . LEU A 1 354 ? 12.134 14.904 12.088 1.00 93.25 354 LEU A CA 1
ATOM 2724 C C . LEU A 1 354 ? 13.441 15.214 11.364 1.00 93.25 354 LEU A C 1
ATOM 2726 O O . LEU A 1 354 ? 13.768 14.565 10.372 1.00 93.25 354 LEU A O 1
ATOM 2730 N N . LEU A 1 355 ? 14.226 16.155 11.893 1.00 91.88 355 LEU A N 1
ATOM 2731 C CA . LEU A 1 355 ? 15.515 16.500 11.308 1.00 91.88 355 LEU A CA 1
ATOM 2732 C C . LEU A 1 355 ? 16.505 15.326 11.374 1.00 91.88 355 LEU A C 1
ATOM 2734 O O . LEU A 1 355 ? 17.235 15.100 10.409 1.00 91.88 355 LEU A O 1
ATOM 2738 N N . TYR A 1 356 ? 16.516 14.555 12.467 1.00 94.62 356 TYR A N 1
ATOM 2739 C CA . TYR A 1 356 ? 17.360 13.364 12.573 1.00 94.62 356 TYR A CA 1
ATOM 2740 C C . TYR A 1 356 ? 16.967 12.283 11.568 1.00 94.62 356 TYR A C 1
ATOM 2742 O O . TYR A 1 356 ? 17.835 11.742 10.879 1.00 94.62 356 TYR A O 1
ATOM 2750 N N . HIS A 1 357 ? 15.673 11.973 11.469 1.00 93.25 357 HIS A N 1
ATOM 2751 C CA . HIS A 1 357 ? 15.184 10.932 10.567 1.00 93.25 357 HIS A CA 1
ATOM 2752 C C . HIS A 1 357 ? 15.452 11.304 9.108 1.00 93.25 357 HIS A C 1
ATOM 2754 O O . HIS A 1 357 ? 15.904 10.476 8.317 1.00 93.25 357 HIS A O 1
ATOM 2760 N N . TYR A 1 358 ? 15.272 12.582 8.777 1.00 89.06 358 TYR A N 1
ATOM 2761 C CA . TYR A 1 358 ? 15.566 13.112 7.458 1.00 89.06 358 TYR A CA 1
ATOM 2762 C C . TYR A 1 358 ? 17.058 12.999 7.100 1.00 89.06 358 TYR A C 1
ATOM 2764 O O . TYR A 1 358 ? 17.417 12.484 6.043 1.00 89.06 358 TYR A O 1
ATOM 2772 N N . GLN A 1 359 ? 17.951 13.401 8.010 1.00 90.44 359 GLN A N 1
ATOM 2773 C CA . GLN A 1 359 ? 19.396 13.273 7.794 1.00 90.44 359 GLN A CA 1
ATOM 2774 C C . GLN A 1 359 ? 19.857 11.813 7.713 1.00 90.44 359 GLN A C 1
ATOM 2776 O O . GLN A 1 359 ? 20.781 11.504 6.962 1.00 90.44 359 GLN A O 1
ATOM 2781 N N . SER A 1 360 ? 19.213 10.919 8.465 1.00 90.94 360 SER A N 1
ATOM 2782 C CA . SER A 1 360 ? 19.554 9.492 8.497 1.00 90.94 360 SER A CA 1
ATOM 2783 C C . SER A 1 360 ? 19.067 8.736 7.260 1.00 90.94 360 SER A C 1
ATOM 2785 O O . SER A 1 360 ? 19.699 7.762 6.863 1.00 90.94 360 SER A O 1
ATOM 2787 N N . SER A 1 361 ? 17.976 9.192 6.637 1.00 86.25 361 SER A N 1
ATOM 2788 C CA . SER A 1 361 ? 17.400 8.552 5.444 1.00 86.25 361 SER A CA 1
ATOM 2789 C C . SER A 1 361 ? 18.244 8.779 4.182 1.00 86.25 361 SER A C 1
ATOM 2791 O O . SER A 1 361 ? 18.127 8.017 3.226 1.00 86.25 361 SER A O 1
ATOM 2793 N N . GLY A 1 362 ? 19.148 9.768 4.205 1.00 78.31 362 GLY A N 1
ATOM 2794 C CA . GLY A 1 362 ? 20.040 10.116 3.098 1.00 78.31 362 GLY A CA 1
ATOM 2795 C C . GLY A 1 362 ? 19.299 10.671 1.868 1.00 78.31 362 GLY A C 1
ATOM 2796 O O . GLY A 1 362 ? 18.109 10.422 1.688 1.00 78.31 362 GLY A O 1
ATOM 2797 N N . PRO A 1 363 ? 19.969 11.437 0.988 1.00 64.12 363 PRO A N 1
ATOM 2798 C CA . PRO A 1 363 ? 19.397 11.788 -0.307 1.00 64.12 363 PRO A CA 1
ATOM 2799 C C . PRO A 1 363 ? 19.348 10.519 -1.166 1.00 64.12 363 PRO A C 1
ATOM 2801 O O . PRO A 1 363 ? 20.340 10.130 -1.778 1.00 64.12 363 PRO A O 1
ATOM 2804 N N . THR A 1 364 ? 18.203 9.840 -1.175 1.00 57.88 364 THR A N 1
ATOM 2805 C CA . THR A 1 364 ? 18.018 8.556 -1.866 1.00 57.88 364 THR A CA 1
ATOM 2806 C C . THR A 1 364 ? 18.100 8.660 -3.386 1.00 57.88 364 THR A C 1
ATOM 2808 O O . THR A 1 364 ? 18.297 7.638 -4.028 1.00 57.88 364 THR A O 1
ATOM 2811 N N . ASN A 1 365 ? 18.043 9.858 -3.974 1.00 58.84 365 ASN A N 1
ATOM 2812 C CA . ASN A 1 365 ? 18.250 10.069 -5.405 1.00 58.84 365 ASN A CA 1
ATOM 2813 C C . ASN A 1 365 ? 18.863 11.453 -5.662 1.00 58.84 365 ASN A C 1
ATOM 2815 O O . ASN A 1 365 ? 18.147 12.420 -5.914 1.00 58.84 365 ASN A O 1
ATOM 2819 N N . VAL A 1 366 ? 20.194 11.565 -5.636 1.00 62.06 366 VAL A N 1
ATOM 2820 C CA . VAL A 1 366 ? 20.846 12.666 -6.360 1.00 62.06 366 VAL A CA 1
ATOM 2821 C C . VAL A 1 366 ? 20.736 12.303 -7.835 1.00 62.06 366 VAL A C 1
ATOM 2823 O O . VAL A 1 366 ? 21.541 11.534 -8.354 1.00 62.06 366 VAL A O 1
ATOM 2826 N N . VAL A 1 367 ? 19.675 12.768 -8.492 1.00 61.22 367 VAL A N 1
ATOM 2827 C CA . VAL A 1 367 ? 19.577 12.673 -9.947 1.00 61.22 367 VAL A CA 1
ATOM 2828 C C . VAL A 1 367 ? 20.652 13.602 -10.501 1.00 61.22 367 VAL A C 1
ATOM 2830 O O . VAL A 1 367 ? 20.502 14.824 -10.474 1.00 61.22 367 VAL A O 1
ATOM 2833 N N . GLU A 1 368 ? 21.769 13.020 -10.934 1.00 62.97 368 GLU A N 1
ATOM 2834 C CA . GLU A 1 368 ? 22.798 13.711 -11.706 1.00 62.97 368 GLU A CA 1
ATOM 2835 C C . GLU A 1 368 ? 22.174 14.104 -13.053 1.00 62.97 368 GLU A C 1
ATOM 2837 O O . GLU A 1 368 ? 22.181 13.344 -14.017 1.00 62.97 368 GLU A O 1
ATOM 2842 N N . ASN A 1 369 ? 21.527 15.269 -13.097 1.00 65.50 369 ASN A N 1
ATOM 2843 C CA . ASN A 1 369 ? 21.131 15.878 -14.357 1.00 65.50 369 ASN A CA 1
ATOM 2844 C C . ASN A 1 369 ? 22.405 16.433 -15.008 1.00 65.50 369 ASN A C 1
ATOM 2846 O O . ASN A 1 369 ? 22.972 17.413 -14.527 1.00 65.50 369 ASN A O 1
ATOM 2850 N N . ASP A 1 370 ? 22.852 15.778 -16.081 1.00 66.19 370 ASP A N 1
ATOM 2851 C CA . ASP A 1 370 ? 24.092 16.092 -16.809 1.00 66.19 370 ASP A CA 1
ATOM 2852 C C . ASP A 1 370 ? 24.047 17.415 -17.606 1.00 66.19 370 ASP A C 1
ATOM 2854 O O . ASP A 1 370 ? 25.080 17.856 -18.111 1.00 66.19 370 ASP A O 1
ATOM 2858 N N . ASP A 1 371 ? 22.886 18.071 -17.703 1.00 66.69 371 ASP A N 1
ATOM 2859 C CA . ASP A 1 371 ? 22.711 19.340 -18.420 1.00 66.69 371 ASP A CA 1
ATOM 2860 C C . ASP A 1 371 ? 22.608 20.512 -17.420 1.00 66.69 371 ASP A C 1
ATOM 2862 O O . ASP A 1 371 ? 21.624 20.678 -16.700 1.00 66.69 371 ASP A O 1
ATOM 2866 N N . ASP A 1 372 ? 23.640 21.356 -17.421 1.00 60.72 372 ASP A N 1
ATOM 2867 C CA . ASP A 1 372 ? 23.542 22.792 -17.130 1.00 60.72 372 ASP A CA 1
ATOM 2868 C C . ASP A 1 372 ? 23.334 23.248 -15.670 1.00 60.72 372 ASP A C 1
ATOM 2870 O O . ASP A 1 372 ? 22.550 24.145 -15.380 1.00 60.72 372 ASP A O 1
ATOM 2874 N N . GLY A 1 373 ? 24.143 22.727 -14.744 1.00 66.50 373 GLY A N 1
ATOM 2875 C CA . GLY A 1 373 ? 24.767 23.552 -13.697 1.00 66.50 373 GLY A CA 1
ATOM 2876 C C . GLY A 1 373 ? 23.868 24.404 -12.784 1.00 66.50 373 GLY A C 1
ATOM 2877 O O . GLY A 1 373 ? 24.128 25.591 -12.655 1.00 66.50 373 GLY A O 1
ATOM 2878 N N . GLU A 1 374 ? 22.887 23.808 -12.107 1.00 64.50 374 GLU A N 1
ATOM 2879 C CA . GLU A 1 374 ? 22.459 24.147 -10.731 1.00 64.50 374 GLU A CA 1
ATOM 2880 C C . GLU A 1 374 ? 21.373 23.142 -10.303 1.00 64.50 374 GLU A C 1
ATOM 2882 O O . GLU A 1 374 ? 20.175 23.416 -10.328 1.00 64.50 374 GLU A O 1
ATOM 2887 N N . SER A 1 375 ? 21.778 21.923 -9.927 1.00 63.03 375 SER A N 1
ATOM 2888 C CA . SER A 1 375 ? 20.859 20.955 -9.326 1.00 63.03 375 SER A CA 1
ATOM 2889 C C . SER A 1 375 ? 20.493 21.435 -7.920 1.00 63.03 375 SER A C 1
ATOM 2891 O O . SER A 1 375 ? 21.222 21.203 -6.950 1.00 63.03 375 SER A O 1
ATOM 2893 N N . THR A 1 376 ? 19.373 22.142 -7.783 1.00 65.50 376 THR A N 1
ATOM 2894 C CA . THR A 1 376 ? 18.785 22.368 -6.465 1.00 65.50 376 THR A CA 1
ATOM 2895 C C . THR A 1 376 ? 18.326 21.015 -5.939 1.00 65.50 376 THR A C 1
ATOM 2897 O O . THR A 1 376 ? 17.331 20.478 -6.421 1.00 65.50 376 THR A O 1
ATOM 2900 N N . ASN A 1 377 ? 19.062 20.453 -4.977 1.00 65.75 377 ASN A N 1
ATOM 2901 C CA . ASN A 1 377 ? 18.650 19.263 -4.237 1.00 65.75 377 ASN A CA 1
ATOM 2902 C C . ASN A 1 377 ? 17.386 19.611 -3.437 1.00 65.75 377 ASN A C 1
ATOM 2904 O O . ASN A 1 377 ? 17.467 20.014 -2.275 1.00 65.75 377 ASN A O 1
ATOM 2908 N N . GLN A 1 378 ? 16.221 19.525 -4.082 1.00 70.94 378 GLN A N 1
ATOM 2909 C CA . GLN A 1 378 ? 14.947 19.604 -3.392 1.00 70.94 378 GLN A CA 1
ATOM 2910 C C . GLN A 1 378 ? 14.770 18.306 -2.623 1.00 70.94 378 GLN A C 1
ATOM 2912 O O . GLN A 1 378 ? 14.514 17.237 -3.163 1.00 70.94 378 GLN A O 1
ATOM 2917 N N . VAL A 1 379 ? 14.994 18.445 -1.331 1.00 73.31 379 VAL A N 1
ATOM 2918 C CA . VAL A 1 379 ? 14.592 17.509 -0.305 1.00 73.31 379 VAL A CA 1
ATOM 2919 C C . VAL A 1 379 ? 13.076 17.339 -0.368 1.00 73.31 379 VAL A C 1
ATOM 2921 O O . VAL A 1 379 ? 12.337 18.277 -0.064 1.00 73.31 379 VAL A O 1
ATOM 2924 N N . GLU A 1 380 ? 12.614 16.159 -0.765 1.00 82.69 380 GLU A N 1
ATOM 2925 C CA . GLU A 1 380 ? 11.198 15.811 -0.704 1.00 82.69 380 GLU A CA 1
ATOM 2926 C C . GLU A 1 380 ? 10.850 15.404 0.734 1.00 82.69 380 GLU A C 1
ATOM 2928 O O . GLU A 1 380 ? 11.427 14.466 1.292 1.00 82.69 380 GLU A O 1
ATOM 2933 N N . TRP A 1 381 ? 9.947 16.152 1.368 1.00 84.75 381 TRP A N 1
ATOM 2934 C CA . TRP A 1 381 ? 9.499 15.857 2.727 1.00 84.75 381 TRP A CA 1
ATOM 2935 C C . TRP A 1 381 ? 8.405 14.808 2.708 1.00 84.75 381 TRP A C 1
ATOM 2937 O O . TRP A 1 381 ? 7.454 14.914 1.939 1.00 84.75 381 TRP A O 1
ATOM 2947 N N . ASP A 1 382 ? 8.503 13.845 3.618 1.00 90.75 382 ASP A N 1
ATOM 2948 C CA . ASP A 1 382 ? 7.415 12.917 3.879 1.00 90.75 382 ASP A CA 1
ATOM 2949 C C . ASP A 1 382 ? 6.332 13.598 4.738 1.00 90.75 382 ASP A C 1
ATOM 2951 O O . ASP A 1 382 ? 6.585 13.880 5.915 1.00 90.75 382 ASP A O 1
ATOM 2955 N N . PRO A 1 383 ? 5.121 13.841 4.205 1.00 91.75 383 PRO A N 1
ATOM 2956 C CA . PRO A 1 383 ? 4.057 14.486 4.961 1.00 91.75 383 PRO A CA 1
ATOM 2957 C C . PRO A 1 383 ? 3.392 13.557 5.995 1.00 91.75 383 PRO A C 1
ATOM 2959 O O . PRO A 1 383 ? 2.653 14.040 6.850 1.00 91.75 383 PRO A O 1
ATOM 2962 N N . LEU A 1 384 ? 3.628 12.242 5.959 1.00 93.56 384 LEU A N 1
ATOM 2963 C CA . LEU A 1 384 ? 3.053 11.277 6.907 1.00 93.56 384 LEU A CA 1
ATOM 2964 C C . LEU A 1 384 ? 3.907 11.100 8.175 1.00 93.56 384 LEU A C 1
ATOM 2966 O O . LEU A 1 384 ? 3.399 10.668 9.211 1.00 93.56 384 LEU A O 1
ATOM 2970 N N . LEU A 1 385 ? 5.195 11.454 8.122 1.00 94.12 385 LEU A N 1
ATOM 2971 C CA . LEU A 1 385 ? 6.129 11.272 9.238 1.00 94.12 385 LEU A CA 1
ATOM 2972 C C . LEU A 1 385 ? 5.878 12.221 10.433 1.00 94.12 385 LEU A C 1
ATOM 2974 O O . LEU A 1 385 ? 5.954 11.761 11.577 1.00 94.12 385 LEU A O 1
ATOM 2978 N N . PRO A 1 386 ? 5.566 13.522 10.245 1.00 93.50 386 PRO A N 1
ATOM 2979 C CA . PRO A 1 386 ? 5.353 14.429 11.373 1.00 93.50 386 PRO A CA 1
ATOM 2980 C C . PRO A 1 386 ? 4.153 14.081 12.262 1.00 93.50 386 PRO A C 1
ATOM 2982 O O . PRO A 1 386 ? 4.341 14.068 13.482 1.00 93.50 386 PRO A O 1
ATOM 2985 N N . PRO A 1 387 ? 2.958 13.749 11.728 1.00 92.75 387 PRO A N 1
ATOM 2986 C CA . PRO A 1 387 ? 1.842 13.309 12.563 1.00 92.75 387 PRO A CA 1
ATOM 2987 C C . PRO A 1 387 ? 2.193 12.055 13.370 1.00 92.75 387 PRO A C 1
ATOM 2989 O O . PRO A 1 387 ? 1.896 11.987 14.559 1.00 92.75 387 PRO A O 1
ATOM 2992 N N . LEU A 1 388 ? 2.927 11.115 12.767 1.00 95.06 388 LEU A N 1
ATOM 2993 C CA . LEU A 1 388 ? 3.390 9.897 13.427 1.00 95.06 388 LEU A CA 1
ATOM 2994 C C . LEU A 1 388 ? 4.285 10.194 14.641 1.00 95.06 388 LEU A C 1
ATOM 2996 O O . LEU A 1 388 ? 4.048 9.706 15.747 1.00 95.06 388 LEU A O 1
ATOM 3000 N N . ALA A 1 389 ? 5.294 11.046 14.454 1.00 95.69 389 ALA A N 1
ATOM 3001 C CA . ALA A 1 389 ? 6.188 11.465 15.530 1.00 95.69 389 ALA A CA 1
ATOM 3002 C C . ALA A 1 389 ? 5.447 12.255 16.625 1.00 95.69 389 ALA A C 1
ATOM 3004 O O . ALA A 1 389 ? 5.738 12.098 17.812 1.00 95.69 389 ALA A O 1
ATOM 3005 N N . ALA A 1 390 ? 4.463 13.073 16.246 1.00 93.12 390 ALA A N 1
ATOM 3006 C CA . ALA A 1 390 ? 3.648 13.823 17.191 1.00 93.12 390 ALA A CA 1
ATOM 3007 C C . ALA A 1 390 ? 2.743 12.922 18.043 1.00 93.12 390 ALA A C 1
ATOM 3009 O O . ALA A 1 390 ? 2.588 13.185 19.235 1.00 93.12 390 ALA A O 1
ATOM 3010 N N . VAL A 1 391 ? 2.193 11.844 17.474 1.00 94.31 391 VAL A N 1
ATOM 3011 C CA . VAL A 1 391 ? 1.420 10.836 18.220 1.00 94.31 391 VAL A CA 1
ATOM 3012 C C . VAL A 1 391 ? 2.287 10.168 19.285 1.00 94.31 391 VAL A C 1
ATOM 3014 O O . VAL A 1 391 ? 1.875 10.080 20.440 1.00 94.31 391 VAL A O 1
ATOM 3017 N N . LEU A 1 392 ? 3.520 9.785 18.936 1.00 96.19 392 LEU A N 1
ATOM 3018 C CA . LEU A 1 392 ? 4.470 9.202 19.890 1.00 96.19 392 LEU A CA 1
ATOM 3019 C C . LEU A 1 392 ? 4.810 10.176 21.030 1.00 96.19 392 LEU A C 1
ATOM 3021 O O . LEU A 1 392 ? 4.784 9.793 22.197 1.00 96.19 392 LEU A O 1
ATOM 3025 N N . LEU A 1 393 ? 5.074 11.449 20.724 1.00 95.19 393 LEU A N 1
ATOM 3026 C CA . LEU A 1 393 ? 5.320 12.463 21.759 1.00 95.19 393 LEU A CA 1
ATOM 3027 C C . LEU A 1 393 ? 4.080 12.698 22.637 1.00 95.19 393 LEU A C 1
ATOM 3029 O O . LEU A 1 393 ? 4.193 12.780 23.859 1.00 95.19 393 LEU A O 1
ATOM 3033 N N . SER A 1 394 ? 2.890 12.733 22.032 1.00 93.00 394 SER A N 1
ATOM 3034 C CA . SER A 1 394 ? 1.614 12.913 22.742 1.00 93.00 394 SER A CA 1
ATOM 3035 C C . SER A 1 394 ? 1.288 11.745 23.676 1.00 93.00 394 SER A C 1
ATOM 3037 O O . SER A 1 394 ? 0.564 11.921 24.653 1.00 93.00 394 SER A O 1
ATOM 3039 N N . ALA A 1 395 ? 1.853 10.560 23.427 1.00 95.19 395 ALA A N 1
ATOM 3040 C CA . ALA A 1 395 ? 1.732 9.406 24.312 1.00 95.19 395 ALA A CA 1
ATOM 3041 C C . ALA A 1 395 ? 2.539 9.541 25.618 1.00 95.19 395 ALA A C 1
ATOM 3043 O O . ALA A 1 395 ? 2.457 8.656 26.467 1.00 95.19 395 ALA A O 1
ATOM 3044 N N . GLY A 1 396 ? 3.307 10.625 25.793 1.00 95.19 396 GLY A N 1
ATOM 3045 C CA . GLY A 1 396 ? 4.145 10.865 26.970 1.00 95.19 396 GLY A CA 1
ATOM 3046 C C . GLY A 1 396 ? 5.547 10.258 26.870 1.00 95.19 396 GLY A C 1
ATOM 3047 O O . GLY A 1 396 ? 6.231 10.128 27.884 1.00 95.19 396 GLY A O 1
ATOM 3048 N N . LEU A 1 397 ? 5.984 9.868 25.668 1.00 96.62 397 LEU A N 1
ATOM 3049 C CA . LEU A 1 397 ? 7.346 9.392 25.429 1.00 96.62 397 LEU A CA 1
ATOM 3050 C C . LEU A 1 397 ? 8.332 10.563 25.435 1.00 96.62 397 LEU A C 1
ATOM 3052 O O . LEU A 1 397 ? 8.072 11.619 24.855 1.00 96.62 397 LEU A O 1
ATOM 3056 N N . ASP A 1 398 ? 9.505 10.357 26.036 1.00 96.69 398 ASP A N 1
ATOM 3057 C CA . ASP A 1 398 ? 10.597 11.316 25.892 1.00 96.69 398 ASP A CA 1
ATOM 3058 C C . ASP A 1 398 ? 11.081 11.381 24.429 1.00 96.69 398 ASP A C 1
ATOM 3060 O O . ASP A 1 398 ? 10.885 10.448 23.644 1.00 96.69 398 ASP A O 1
ATOM 3064 N N . THR A 1 399 ? 11.739 12.481 24.044 1.00 97.19 399 THR A N 1
ATOM 3065 C CA . THR A 1 399 ? 12.189 12.694 22.657 1.00 97.19 399 THR A CA 1
ATOM 3066 C C . THR A 1 399 ? 13.061 11.546 22.127 1.00 97.19 399 THR A C 1
ATOM 3068 O O . THR A 1 399 ? 13.032 11.240 20.938 1.00 97.19 399 THR A O 1
ATOM 3071 N N . THR A 1 400 ? 13.869 10.930 22.993 1.00 97.94 400 THR A N 1
ATOM 3072 C CA . THR A 1 400 ? 14.796 9.863 22.607 1.00 97.94 400 THR A CA 1
ATOM 3073 C C . THR A 1 400 ? 14.032 8.568 22.361 1.00 97.94 400 THR A C 1
ATOM 3075 O O . THR A 1 400 ? 14.179 7.971 21.297 1.00 97.94 400 THR A O 1
ATOM 3078 N N . ALA A 1 401 ? 13.191 8.156 23.310 1.00 98.00 401 ALA A N 1
ATOM 3079 C CA . ALA A 1 401 ? 12.352 6.973 23.203 1.00 98.00 401 ALA A CA 1
ATOM 3080 C C . ALA A 1 401 ? 11.403 7.077 22.005 1.00 98.00 401 ALA A C 1
ATOM 3082 O O . ALA A 1 401 ? 11.317 6.133 21.224 1.00 98.00 401 ALA A O 1
ATOM 3083 N N . ALA A 1 402 ? 10.775 8.240 21.794 1.00 98.00 402 ALA A N 1
ATOM 3084 C CA . ALA A 1 402 ? 9.931 8.500 20.630 1.00 98.00 402 ALA A CA 1
ATOM 3085 C C . ALA A 1 402 ? 10.695 8.302 19.308 1.00 98.00 402 ALA A C 1
ATOM 3087 O O . ALA A 1 402 ? 10.177 7.659 18.400 1.00 98.00 402 ALA A O 1
ATOM 3088 N N . ASN A 1 403 ? 11.947 8.764 19.207 1.00 97.81 403 ASN A N 1
ATOM 3089 C CA . ASN A 1 403 ? 12.776 8.542 18.018 1.00 97.81 403 ASN A CA 1
ATOM 3090 C C . ASN A 1 403 ? 13.116 7.056 17.789 1.00 97.81 403 ASN A C 1
ATOM 3092 O O . ASN A 1 403 ? 13.086 6.575 16.653 1.00 97.81 403 ASN A O 1
ATOM 3096 N N . VAL A 1 404 ? 13.430 6.313 18.858 1.00 98.06 404 VAL A N 1
ATOM 3097 C CA . VAL A 1 404 ? 13.688 4.865 18.756 1.00 98.06 404 VAL A CA 1
ATOM 3098 C C . VAL A 1 404 ? 12.426 4.119 18.331 1.00 98.06 404 VAL A C 1
ATOM 3100 O O . VAL A 1 404 ? 12.499 3.251 17.461 1.00 98.06 404 VAL A O 1
ATOM 3103 N N . LEU A 1 405 ? 11.273 4.476 18.902 1.00 98.00 405 LEU A N 1
ATOM 3104 C CA . LEU A 1 405 ? 9.987 3.889 18.536 1.00 98.00 405 LEU A CA 1
ATOM 3105 C C . LEU A 1 405 ? 9.635 4.200 17.089 1.00 98.00 405 LEU A C 1
ATOM 3107 O O . LEU A 1 405 ? 9.264 3.279 16.375 1.00 98.00 405 LEU A O 1
ATOM 3111 N N . LEU A 1 406 ? 9.833 5.437 16.630 1.00 97.44 406 LEU A N 1
ATOM 3112 C CA . LEU A 1 406 ? 9.616 5.827 15.236 1.00 97.44 406 LEU A CA 1
ATOM 3113 C C . LEU A 1 406 ? 10.463 4.978 14.273 1.00 97.44 406 LEU A C 1
ATOM 3115 O O . LEU A 1 406 ? 9.944 4.392 13.326 1.00 97.44 406 LEU A O 1
ATOM 3119 N N . SER A 1 407 ? 11.751 4.818 14.587 1.00 96.75 407 SER A N 1
ATOM 3120 C CA . SER A 1 407 ? 12.686 4.006 13.792 1.00 96.75 407 SER A CA 1
ATOM 3121 C C . SER A 1 407 ? 12.316 2.517 13.772 1.00 96.75 407 SER A C 1
ATOM 3123 O O . SER A 1 407 ? 12.729 1.785 12.872 1.00 96.75 407 SER A O 1
ATOM 3125 N N . LYS A 1 408 ? 11.578 2.040 14.784 1.00 97.12 408 LYS A N 1
ATOM 3126 C CA . LYS A 1 408 ? 11.180 0.635 14.909 1.00 97.12 408 LYS A CA 1
ATOM 3127 C C . LYS A 1 408 ? 9.794 0.361 14.333 1.00 97.12 408 LYS A C 1
ATOM 3129 O O . LYS A 1 408 ? 9.647 -0.647 13.656 1.00 97.12 408 LYS A O 1
ATOM 3134 N N . ILE A 1 409 ? 8.825 1.244 14.570 1.00 96.38 409 ILE A N 1
ATOM 3135 C CA . ILE A 1 409 ? 7.429 1.083 14.152 1.00 96.38 409 ILE A CA 1
ATOM 3136 C C . ILE A 1 409 ? 7.291 1.139 12.632 1.00 96.38 409 ILE A C 1
ATOM 3138 O O . ILE A 1 409 ? 6.515 0.367 12.080 1.00 96.38 409 ILE A O 1
ATOM 3142 N N . MET A 1 410 ? 8.083 1.980 11.953 1.00 95.00 410 MET A N 1
ATOM 3143 C CA . MET A 1 410 ? 8.064 2.077 10.493 1.00 95.00 410 MET A CA 1
ATOM 3144 C C . MET A 1 410 ? 8.333 0.715 9.834 1.00 95.00 410 MET A C 1
ATOM 3146 O O . MET A 1 410 ? 7.442 0.213 9.167 1.00 95.00 410 MET A O 1
ATOM 3150 N N . PRO A 1 411 ? 9.472 0.031 10.048 1.00 94.25 411 PRO A N 1
ATOM 3151 C CA . PRO A 1 411 ? 9.709 -1.252 9.387 1.00 94.25 411 PRO A CA 1
ATOM 3152 C C . PRO A 1 411 ? 8.865 -2.420 9.920 1.00 94.25 411 PRO A C 1
ATOM 3154 O O . PRO A 1 411 ? 8.776 -3.426 9.228 1.00 94.25 411 PRO A O 1
ATOM 3157 N N . THR A 1 412 ? 8.305 -2.355 11.138 1.00 93.06 412 THR A N 1
ATOM 3158 C CA . THR A 1 412 ? 7.586 -3.509 11.723 1.00 93.06 412 THR A CA 1
ATOM 3159 C C . THR A 1 412 ? 6.076 -3.448 11.590 1.00 93.06 412 THR A C 1
ATOM 3161 O O . THR A 1 412 ? 5.450 -4.488 11.460 1.00 93.06 412 THR A O 1
ATOM 3164 N N . SER A 1 413 ? 5.490 -2.260 11.698 1.00 93.75 413 SER A N 1
ATOM 3165 C CA . SER A 1 413 ? 4.039 -2.083 11.848 1.00 93.75 413 SER A CA 1
ATOM 3166 C C . SER A 1 413 ? 3.458 -1.123 10.814 1.00 93.75 413 SER A C 1
ATOM 3168 O O . SER A 1 413 ? 2.243 -1.038 10.672 1.00 93.75 413 SER A O 1
ATOM 3170 N N . MET A 1 414 ? 4.313 -0.381 10.104 1.00 95.62 414 MET A N 1
ATOM 3171 C CA . MET A 1 414 ? 3.928 0.500 9.000 1.00 95.62 414 MET A CA 1
ATOM 3172 C C . MET A 1 414 ? 4.927 0.383 7.840 1.00 95.62 414 MET A C 1
ATOM 3174 O O . MET A 1 414 ? 5.480 1.398 7.410 1.00 95.62 414 MET A O 1
ATOM 3178 N N . PRO A 1 415 ? 5.219 -0.835 7.344 1.00 95.88 415 PRO A N 1
ATOM 3179 C CA . PRO A 1 415 ? 6.334 -1.064 6.420 1.00 95.88 415 PRO A CA 1
ATOM 3180 C C . PRO A 1 415 ? 6.202 -0.277 5.106 1.00 95.88 415 PRO A C 1
ATOM 3182 O O . PRO A 1 415 ? 7.202 0.096 4.494 1.00 95.88 415 PRO A O 1
ATOM 3185 N N . LEU A 1 416 ? 4.977 0.097 4.735 1.00 96.25 416 LEU A N 1
ATOM 3186 C CA . LEU A 1 416 ? 4.671 0.983 3.613 1.00 96.25 416 LEU A CA 1
ATOM 3187 C C . LEU A 1 416 ? 5.286 2.382 3.739 1.00 96.25 416 LEU A C 1
ATOM 3189 O O . LEU A 1 416 ? 5.579 3.013 2.731 1.00 96.25 416 LEU A O 1
ATOM 3193 N N . MET A 1 417 ? 5.544 2.862 4.956 1.00 95.12 417 MET A N 1
ATOM 3194 C CA . MET A 1 417 ? 6.214 4.144 5.198 1.00 95.12 417 MET A CA 1
ATOM 3195 C C . MET A 1 417 ? 7.682 4.153 4.741 1.00 95.12 417 MET A C 1
ATOM 3197 O O . MET A 1 417 ? 8.274 5.221 4.627 1.00 95.12 417 MET A O 1
ATOM 3201 N N . ALA A 1 418 ? 8.283 2.986 4.479 1.00 93.50 418 ALA A N 1
ATOM 3202 C CA . ALA A 1 418 ? 9.643 2.880 3.945 1.00 93.50 418 ALA A CA 1
ATOM 3203 C C . ALA A 1 418 ? 9.715 3.026 2.410 1.00 93.50 418 ALA A C 1
ATOM 3205 O O . ALA A 1 418 ? 10.812 3.100 1.849 1.00 93.50 418 ALA A O 1
ATOM 3206 N N . LEU A 1 419 ? 8.568 3.038 1.726 1.00 94.06 419 LEU A N 1
ATOM 3207 C CA . LEU A 1 419 ? 8.479 3.200 0.276 1.00 94.06 419 LEU A CA 1
ATOM 3208 C C . LEU A 1 419 ? 8.666 4.673 -0.141 1.00 94.06 419 LEU A C 1
ATOM 3210 O O . LEU A 1 419 ? 8.434 5.603 0.640 1.00 94.06 419 LEU A O 1
ATOM 3214 N N . SER A 1 420 ? 9.071 4.896 -1.396 1.00 92.12 420 SER A N 1
ATOM 3215 C CA . SER A 1 420 ? 9.122 6.249 -1.978 1.00 92.12 420 SER A CA 1
ATOM 3216 C C . SER A 1 420 ? 7.718 6.871 -2.048 1.00 92.12 420 SER A C 1
ATOM 3218 O O . SER A 1 420 ? 6.724 6.160 -1.926 1.00 92.12 420 SER A O 1
ATOM 3220 N N . ASN A 1 421 ? 7.595 8.189 -2.234 1.00 91.62 421 ASN A N 1
ATOM 3221 C CA . ASN A 1 421 ? 6.272 8.831 -2.322 1.00 91.62 421 ASN A CA 1
ATOM 3222 C C . ASN A 1 421 ? 5.415 8.254 -3.462 1.00 91.62 421 ASN A C 1
ATOM 3224 O O . ASN A 1 421 ? 4.231 7.981 -3.270 1.00 91.62 421 ASN A O 1
ATOM 3228 N N . GLU A 1 422 ? 6.025 8.002 -4.621 1.00 91.88 422 GLU A N 1
ATOM 3229 C CA . GLU A 1 422 ? 5.360 7.388 -5.775 1.00 91.88 422 GLU A CA 1
ATOM 3230 C C . GLU A 1 422 ? 4.919 5.947 -5.481 1.00 91.88 422 GLU A C 1
ATOM 3232 O O . GLU A 1 422 ? 3.778 5.565 -5.732 1.00 91.88 422 GLU A O 1
ATOM 3237 N N . GLU A 1 423 ? 5.790 5.150 -4.868 1.00 94.44 423 GLU A N 1
ATOM 3238 C CA . GLU A 1 423 ? 5.473 3.773 -4.481 1.00 94.44 423 GLU A CA 1
ATOM 3239 C C . GLU A 1 423 ? 4.408 3.699 -3.390 1.00 94.44 423 GLU A C 1
ATOM 3241 O O . GLU A 1 423 ? 3.546 2.826 -3.429 1.00 94.44 423 GLU A O 1
ATOM 3246 N N . ARG A 1 424 ? 4.433 4.626 -2.427 1.00 95.00 424 ARG A N 1
ATOM 3247 C CA . ARG A 1 424 ? 3.397 4.741 -1.396 1.00 95.00 424 ARG A CA 1
ATOM 3248 C C . ARG A 1 424 ? 2.048 5.053 -1.994 1.00 95.00 424 ARG A C 1
ATOM 3250 O O . ARG A 1 424 ? 1.054 4.488 -1.555 1.00 95.00 424 ARG A O 1
ATOM 3257 N N . TRP A 1 425 ? 2.013 5.918 -2.998 1.00 93.69 425 TRP A N 1
ATOM 3258 C CA . TRP A 1 425 ? 0.792 6.224 -3.724 1.00 93.69 425 TRP A CA 1
ATOM 3259 C C . TRP A 1 425 ? 0.223 4.987 -4.431 1.00 93.69 425 TRP A C 1
ATOM 3261 O O . TRP A 1 425 ? -0.970 4.702 -4.327 1.00 93.69 425 TRP A O 1
ATOM 3271 N N . LEU A 1 426 ? 1.078 4.211 -5.098 1.00 93.31 426 LEU A N 1
ATOM 3272 C CA . LEU A 1 426 ? 0.694 2.957 -5.751 1.00 93.31 426 LEU A CA 1
ATOM 3273 C C . LEU A 1 426 ? 0.216 1.907 -4.742 1.00 93.31 426 LEU A C 1
ATOM 3275 O O . LEU A 1 426 ? -0.827 1.284 -4.934 1.00 93.31 426 LEU A O 1
ATOM 3279 N N . ALA A 1 427 ? 0.926 1.766 -3.626 1.00 95.81 427 ALA A N 1
ATOM 3280 C CA . ALA A 1 427 ? 0.516 0.883 -2.549 1.00 95.81 427 ALA A CA 1
ATOM 3281 C C . ALA A 1 427 ? -0.825 1.321 -1.938 1.00 95.81 427 ALA A C 1
ATOM 3283 O O . ALA A 1 427 ? -1.717 0.499 -1.747 1.00 95.81 427 ALA A O 1
ATOM 3284 N N . ALA A 1 428 ? -1.022 2.621 -1.710 1.00 95.94 428 ALA A N 1
ATOM 3285 C CA . ALA A 1 428 ? -2.289 3.163 -1.235 1.00 95.94 428 ALA A CA 1
ATOM 3286 C C . ALA A 1 428 ? -3.436 2.859 -2.203 1.00 95.94 428 ALA A C 1
ATOM 3288 O O . ALA A 1 428 ? -4.498 2.434 -1.760 1.00 95.94 428 ALA A O 1
ATOM 3289 N N . LYS A 1 429 ? -3.231 2.990 -3.520 1.00 94.56 429 LYS A N 1
ATOM 3290 C CA . LYS A 1 429 ? -4.225 2.573 -4.523 1.00 94.56 429 LYS A CA 1
ATOM 3291 C C . LYS A 1 429 ? -4.622 1.104 -4.367 1.00 94.56 429 LYS A C 1
ATOM 3293 O O . LYS A 1 429 ? -5.815 0.797 -4.403 1.00 94.56 429 LYS A O 1
ATOM 3298 N N . ALA A 1 430 ? -3.651 0.215 -4.160 1.00 94.75 430 ALA A N 1
ATOM 3299 C CA . ALA A 1 430 ? -3.917 -1.205 -3.947 1.00 94.75 430 ALA A CA 1
ATOM 3300 C C . ALA A 1 430 ? -4.761 -1.435 -2.680 1.00 94.75 430 ALA A C 1
ATOM 3302 O O . ALA A 1 430 ? -5.803 -2.088 -2.746 1.00 94.75 430 ALA A O 1
ATOM 3303 N N . LEU A 1 431 ? -4.388 -0.825 -1.548 1.00 96.69 431 LEU A N 1
ATOM 3304 C CA . LEU A 1 431 ? -5.148 -0.947 -0.296 1.00 96.69 431 LEU A CA 1
ATOM 3305 C C . LEU A 1 431 ? -6.561 -0.363 -0.420 1.00 96.69 431 LEU A C 1
ATOM 3307 O O . LEU A 1 431 ? -7.534 -0.998 -0.024 1.00 96.69 431 LEU A O 1
ATOM 3311 N N . HIS A 1 432 ? -6.710 0.810 -1.032 1.00 96.69 432 HIS A N 1
ATOM 3312 C CA . HIS A 1 432 ? -8.017 1.426 -1.266 1.00 96.69 432 HIS A CA 1
ATOM 3313 C C . HIS A 1 432 ? -8.911 0.575 -2.181 1.00 96.69 432 HIS A C 1
ATOM 3315 O O . HIS A 1 432 ? -10.124 0.535 -1.985 1.00 96.69 432 HIS A O 1
ATOM 3321 N N . SER A 1 433 ? -8.327 -0.157 -3.133 1.00 94.62 433 SER A N 1
ATOM 3322 C CA . SER A 1 433 ? -9.067 -1.111 -3.969 1.00 94.62 433 SER A CA 1
ATOM 3323 C C . SER A 1 433 ? -9.585 -2.294 -3.140 1.00 94.62 433 SER A C 1
ATOM 3325 O O . SER A 1 433 ? -10.748 -2.677 -3.263 1.00 94.62 433 SER A O 1
ATOM 3327 N N . LYS A 1 434 ? -8.773 -2.831 -2.217 1.00 95.94 434 LYS A N 1
ATOM 3328 C CA . LYS A 1 434 ? -9.215 -3.876 -1.270 1.00 95.94 434 LYS A CA 1
ATOM 3329 C C . LYS A 1 434 ? -10.304 -3.352 -0.326 1.00 95.94 434 LYS A C 1
ATOM 3331 O O . LYS A 1 434 ? -11.289 -4.046 -0.078 1.00 95.94 434 LYS A O 1
ATOM 3336 N N . PHE A 1 435 ? -10.174 -2.110 0.144 1.00 97.75 435 PHE A N 1
ATOM 3337 C CA . PHE A 1 435 ? -11.210 -1.436 0.925 1.00 97.75 435 PHE A CA 1
ATOM 3338 C C . PHE A 1 435 ? -12.519 -1.284 0.141 1.00 97.75 435 PHE A C 1
ATOM 3340 O O . PHE A 1 435 ? -13.587 -1.574 0.674 1.00 97.75 435 PHE A O 1
ATOM 3347 N N . TYR A 1 436 ? -12.453 -0.876 -1.129 1.00 96.62 436 TYR A N 1
ATOM 3348 C CA . TYR A 1 436 ? -13.625 -0.769 -1.997 1.00 96.62 436 TYR A CA 1
ATOM 3349 C C . TYR A 1 436 ? -14.349 -2.112 -2.138 1.00 96.62 436 TYR A C 1
ATOM 3351 O O . TYR A 1 436 ? -15.570 -2.164 -1.996 1.00 96.62 436 TYR A O 1
ATOM 3359 N N . LEU A 1 437 ? -13.612 -3.209 -2.335 1.00 94.19 437 LEU A N 1
ATOM 3360 C CA . LEU A 1 437 ? -14.184 -4.557 -2.385 1.00 94.19 437 LEU A CA 1
ATOM 3361 C C . LEU A 1 437 ? -14.856 -4.957 -1.066 1.00 94.19 437 LEU A C 1
ATOM 3363 O O . LEU A 1 437 ? -15.960 -5.506 -1.074 1.00 94.19 437 LEU A O 1
ATOM 3367 N N . LEU A 1 438 ? -14.227 -4.639 0.066 1.00 96.62 438 LEU A N 1
ATOM 3368 C CA . LEU A 1 438 ? -14.811 -4.864 1.386 1.00 96.62 438 LEU A CA 1
ATOM 3369 C C . LEU A 1 438 ? -16.098 -4.042 1.584 1.00 96.62 438 LEU A C 1
ATOM 3371 O O . LEU A 1 438 ? -17.094 -4.553 2.096 1.00 96.62 438 LEU A O 1
ATOM 3375 N N . ALA A 1 439 ? -16.112 -2.787 1.130 1.00 96.31 439 ALA A N 1
ATOM 3376 C CA . ALA A 1 439 ? -17.293 -1.932 1.167 1.00 96.31 439 ALA A CA 1
ATOM 3377 C C . ALA A 1 439 ? -18.403 -2.431 0.229 1.00 96.31 439 ALA A C 1
ATOM 3379 O O . ALA A 1 439 ? -19.573 -2.360 0.593 1.00 96.31 439 ALA A O 1
ATOM 3380 N N . CYS A 1 440 ? -18.065 -2.977 -0.945 1.00 90.00 440 CYS A N 1
ATOM 3381 C CA . CYS A 1 440 ? -19.034 -3.618 -1.839 1.00 90.00 440 CYS A CA 1
ATOM 3382 C C . CYS A 1 440 ? -19.720 -4.805 -1.160 1.00 90.00 440 CYS A C 1
ATOM 3384 O O . CYS A 1 440 ? -20.912 -5.016 -1.364 1.00 90.00 440 CYS A O 1
ATOM 3386 N N . TYR A 1 441 ? -18.971 -5.562 -0.355 1.00 91.38 441 TYR A N 1
ATOM 3387 C CA . TYR A 1 441 ? -19.493 -6.717 0.366 1.00 91.38 441 TYR A CA 1
ATOM 3388 C C . TYR A 1 441 ? -20.465 -6.317 1.485 1.00 91.38 441 TYR A C 1
ATOM 3390 O O . TYR A 1 441 ? -21.569 -6.853 1.562 1.00 91.38 441 TYR A O 1
ATOM 3398 N N . HIS A 1 442 ? -20.082 -5.354 2.328 1.00 94.38 442 HIS A N 1
ATOM 3399 C CA . HIS A 1 442 ? -20.872 -4.975 3.509 1.00 94.38 442 HIS A CA 1
ATOM 3400 C C . HIS A 1 442 ? -21.939 -3.911 3.236 1.00 94.38 442 HIS A C 1
ATOM 3402 O O . HIS A 1 442 ? -23.013 -3.943 3.831 1.00 94.38 442 HIS A O 1
ATOM 3408 N N . LEU A 1 443 ? -21.677 -2.970 2.326 1.00 95.38 443 LEU A N 1
ATOM 3409 C CA . LEU A 1 443 ? -22.523 -1.799 2.066 1.00 95.38 443 LEU A CA 1
ATOM 3410 C C . LEU A 1 443 ? -22.885 -1.642 0.571 1.00 95.38 443 LEU A C 1
ATOM 3412 O O . LEU A 1 443 ? -22.767 -0.539 0.025 1.00 95.38 443 LEU A O 1
ATOM 3416 N N . PRO A 1 444 ? -23.383 -2.687 -0.121 1.00 88.94 444 PRO A N 1
ATOM 3417 C CA . PRO A 1 444 ? -23.556 -2.685 -1.579 1.00 88.94 444 PRO A CA 1
ATOM 3418 C C . PRO A 1 444 ? -24.467 -1.562 -2.092 1.00 88.94 444 PRO A C 1
ATOM 3420 O O . PRO A 1 444 ? -24.197 -0.963 -3.132 1.00 88.94 444 PRO A O 1
ATOM 3423 N N . LEU A 1 445 ? -25.539 -1.233 -1.359 1.00 90.50 445 LEU A N 1
ATOM 3424 C CA . LEU A 1 445 ? -26.456 -0.150 -1.740 1.00 90.50 445 LEU A CA 1
ATOM 3425 C C . LEU A 1 445 ? -25.802 1.229 -1.630 1.00 90.50 445 LEU A C 1
ATOM 3427 O O . LEU A 1 445 ? -26.010 2.079 -2.498 1.00 90.50 445 LEU A O 1
ATOM 3431 N N . LEU A 1 446 ? -25.010 1.445 -0.576 1.00 95.56 446 LEU A N 1
ATOM 3432 C CA . LEU A 1 446 ? -24.278 2.691 -0.392 1.00 95.56 446 LEU A CA 1
ATOM 3433 C C . LEU A 1 446 ? -23.201 2.825 -1.462 1.00 95.56 446 LEU A C 1
ATOM 3435 O O . LEU A 1 446 ? -23.146 3.861 -2.113 1.00 95.56 446 LEU A O 1
ATOM 3439 N N . VAL A 1 447 ? -22.397 1.785 -1.693 1.00 94.88 447 VAL A N 1
ATOM 3440 C CA . VAL A 1 447 ? -21.351 1.817 -2.722 1.00 94.88 447 VAL A CA 1
ATOM 3441 C C . VAL A 1 447 ? -21.948 2.073 -4.101 1.00 94.88 447 VAL A C 1
ATOM 3443 O O . VAL A 1 447 ? -21.474 2.958 -4.803 1.00 94.88 447 VAL A O 1
ATOM 3446 N N . PHE A 1 448 ? -23.052 1.412 -4.458 1.00 89.06 448 PHE A N 1
ATOM 3447 C CA . PHE A 1 448 ? -23.748 1.681 -5.718 1.00 89.06 448 PHE A CA 1
ATOM 3448 C C . PHE A 1 448 ? -24.189 3.150 -5.852 1.00 89.06 448 PHE A C 1
ATOM 3450 O O . PHE A 1 448 ? -24.080 3.752 -6.924 1.00 89.06 448 PHE A O 1
ATOM 3457 N N . HIS A 1 449 ? -24.689 3.746 -4.766 1.00 94.56 449 HIS A N 1
ATOM 3458 C CA . HIS A 1 449 ? -25.059 5.162 -4.731 1.00 94.56 449 HIS A CA 1
ATOM 3459 C C . HIS A 1 449 ? -23.838 6.081 -4.851 1.00 94.56 449 HIS A C 1
ATOM 3461 O O . HIS A 1 449 ? -23.861 7.028 -5.639 1.00 94.56 449 HIS A O 1
ATOM 3467 N N . LEU A 1 450 ? -22.755 5.776 -4.132 1.00 95.81 450 LEU A N 1
ATOM 3468 C CA . LEU A 1 450 ? -21.497 6.516 -4.188 1.00 95.81 450 LEU A CA 1
ATOM 3469 C C . LEU A 1 450 ? -20.861 6.434 -5.580 1.00 95.81 450 LEU A C 1
ATOM 3471 O O . LEU A 1 450 ? -20.523 7.467 -6.140 1.00 95.81 450 LEU A O 1
ATOM 3475 N N . ASP A 1 451 ? -20.800 5.263 -6.208 1.00 92.56 451 ASP A N 1
ATOM 3476 C CA . ASP A 1 451 ? -20.251 5.098 -7.560 1.00 92.56 451 ASP A CA 1
ATOM 3477 C C . ASP A 1 451 ? -21.048 5.884 -8.604 1.00 92.56 451 ASP A C 1
ATOM 3479 O O . ASP A 1 451 ? -20.495 6.422 -9.566 1.00 92.56 451 ASP A O 1
ATOM 3483 N N . ARG A 1 452 ? -22.365 6.001 -8.401 1.00 91.00 452 ARG A N 1
ATOM 3484 C CA . ARG A 1 452 ? -23.241 6.779 -9.277 1.00 91.00 452 ARG A CA 1
ATOM 3485 C C . ARG A 1 452 ? -23.118 8.287 -9.059 1.00 91.00 452 ARG A C 1
ATOM 3487 O O . ARG A 1 452 ? -23.257 9.046 -10.020 1.00 91.00 452 ARG A O 1
ATOM 3494 N N . CYS A 1 453 ? -22.968 8.739 -7.816 1.00 94.38 453 CYS A N 1
ATOM 3495 C CA . CYS A 1 453 ? -23.073 10.156 -7.458 1.00 94.38 453 CYS A CA 1
ATOM 3496 C C . CYS A 1 453 ? -21.732 10.841 -7.149 1.00 94.38 453 CYS A C 1
ATOM 3498 O O . CYS A 1 453 ? -21.672 12.068 -7.212 1.00 94.38 453 CYS A O 1
ATOM 3500 N N . ALA A 1 454 ? -20.687 10.076 -6.854 1.00 94.31 454 ALA A N 1
ATOM 3501 C CA . ALA A 1 454 ? -19.331 10.506 -6.525 1.00 94.31 454 ALA A CA 1
ATOM 3502 C C . ALA A 1 454 ? -18.315 9.463 -7.054 1.00 94.31 454 ALA A C 1
ATOM 3504 O O . ALA A 1 454 ? -17.688 8.742 -6.277 1.00 94.31 454 ALA A O 1
ATOM 3505 N N . PRO A 1 455 ? -18.175 9.316 -8.384 1.00 92.31 455 PRO A N 1
ATOM 3506 C CA . PRO A 1 455 ? -17.330 8.277 -8.960 1.00 92.31 455 PRO A CA 1
ATOM 3507 C C . PRO A 1 455 ? -15.862 8.474 -8.552 1.00 92.31 455 PRO A C 1
ATOM 3509 O O . PRO A 1 455 ? -15.336 9.581 -8.605 1.00 92.31 455 PRO A O 1
ATOM 3512 N N . GLY A 1 456 ? -15.196 7.390 -8.149 1.00 92.88 456 GLY A N 1
ATOM 3513 C CA . GLY A 1 456 ? -13.817 7.446 -7.653 1.00 92.88 456 GLY A CA 1
ATOM 3514 C C . GLY A 1 456 ? -13.670 7.859 -6.183 1.00 92.88 456 GLY A C 1
ATOM 3515 O O . GLY A 1 456 ? -12.546 8.043 -5.730 1.00 92.88 456 GLY A O 1
ATOM 3516 N N . TRP A 1 457 ? -14.767 7.951 -5.421 1.00 95.94 457 TRP A N 1
ATOM 3517 C CA . TRP A 1 457 ? -14.759 8.307 -3.993 1.00 95.94 457 TRP A CA 1
ATOM 3518 C C . TRP A 1 457 ? -13.770 7.494 -3.140 1.00 95.94 457 TRP A C 1
ATOM 3520 O O . TRP A 1 457 ? -13.220 8.018 -2.171 1.00 95.94 457 TRP A O 1
ATOM 3530 N N . HIS A 1 458 ? -13.558 6.225 -3.499 1.00 95.75 458 HIS A N 1
ATOM 3531 C CA . HIS A 1 458 ? -12.719 5.292 -2.756 1.00 95.75 458 HIS A CA 1
ATOM 3532 C C . HIS A 1 458 ? -11.224 5.478 -3.018 1.00 95.75 458 HIS A C 1
ATOM 3534 O O . HIS A 1 458 ? -10.432 4.944 -2.252 1.00 95.75 458 HIS A O 1
ATOM 3540 N N . TRP A 1 459 ? -10.812 6.206 -4.062 1.00 95.56 459 TRP A N 1
ATOM 3541 C CA . TRP A 1 459 ? -9.392 6.434 -4.337 1.00 95.56 459 TRP A CA 1
ATOM 3542 C C . TRP A 1 459 ? -8.719 7.218 -3.200 1.00 95.56 459 TRP A C 1
ATOM 3544 O O . TRP A 1 459 ? -9.398 7.956 -2.472 1.00 95.56 459 TRP A O 1
ATOM 3554 N N . PRO A 1 460 ? -7.393 7.070 -3.020 1.00 95.69 460 PRO A N 1
ATOM 3555 C CA . PRO A 1 460 ? -6.667 7.896 -2.074 1.00 95.69 460 PRO A CA 1
ATOM 3556 C C . PRO A 1 460 ? -6.793 9.363 -2.475 1.00 95.69 460 PRO A C 1
ATOM 3558 O O . PRO A 1 460 ? -6.745 9.717 -3.653 1.00 95.69 460 PRO A O 1
ATOM 3561 N N . LYS A 1 461 ? -6.987 10.229 -1.485 1.00 93.50 461 LYS A N 1
ATOM 3562 C CA . LYS A 1 461 ? -7.035 11.674 -1.686 1.00 93.50 461 LYS A CA 1
ATOM 3563 C C . LYS A 1 461 ? -5.663 12.165 -2.154 1.00 93.50 461 LYS A C 1
ATOM 3565 O O . LYS A 1 461 ? -4.665 11.970 -1.461 1.00 93.50 461 LYS A O 1
ATOM 3570 N N . GLN A 1 462 ? -5.605 12.790 -3.332 1.00 89.06 462 GLN A N 1
ATOM 3571 C CA . GLN A 1 462 ? -4.385 13.454 -3.795 1.00 89.06 462 GLN A CA 1
ATOM 3572 C C . GLN A 1 462 ? -4.131 14.682 -2.925 1.00 89.06 462 GLN A C 1
ATOM 3574 O O . GLN A 1 462 ? -5.018 15.521 -2.755 1.00 89.06 462 GLN A O 1
ATOM 3579 N N . CYS A 1 463 ? -2.914 14.800 -2.395 1.00 79.94 463 CYS A N 1
ATOM 3580 C CA . CYS A 1 463 ? -2.482 16.029 -1.749 1.00 79.94 463 CYS A CA 1
ATOM 3581 C C . CYS A 1 463 ? -2.452 17.112 -2.830 1.00 79.94 463 CYS A C 1
ATOM 3583 O O . CYS A 1 463 ? -1.640 17.046 -3.752 1.00 79.94 463 CYS A O 1
ATOM 3585 N N . SER A 1 464 ? -3.387 18.059 -2.781 1.00 74.00 464 SER A N 1
ATOM 3586 C CA . SER A 1 464 ? -3.371 19.181 -3.709 1.00 74.00 464 SER A CA 1
ATOM 3587 C C . SER A 1 464 ? -2.135 20.012 -3.403 1.00 74.00 464 SER A C 1
ATOM 3589 O O . SER A 1 464 ? -2.074 20.649 -2.352 1.00 74.00 464 SER A O 1
ATOM 3591 N N . ASP A 1 465 ? -1.159 20.016 -4.307 1.00 66.56 465 ASP A N 1
ATOM 3592 C CA . ASP A 1 465 ? -0.090 21.004 -4.275 1.00 66.56 465 ASP A CA 1
ATOM 3593 C C . ASP A 1 465 ? -0.733 22.378 -4.505 1.00 66.56 465 ASP A C 1
ATOM 3595 O O . ASP A 1 465 ? -0.912 22.825 -5.642 1.00 66.56 465 ASP A O 1
ATOM 3599 N N . GLU A 1 466 ? -1.099 23.058 -3.412 1.00 56.62 466 GLU A N 1
ATOM 3600 C CA . GLU A 1 466 ? -1.746 24.383 -3.374 1.00 56.62 466 GLU A CA 1
ATOM 3601 C C . GLU A 1 466 ? -0.933 25.489 -4.086 1.00 56.62 466 GLU A C 1
ATOM 3603 O O . GLU A 1 466 ? -1.322 26.654 -4.113 1.00 56.62 466 GLU A O 1
ATOM 3608 N N . THR A 1 467 ? 0.207 25.151 -4.690 1.00 56.75 467 THR A N 1
ATOM 3609 C CA . THR A 1 467 ? 1.078 26.071 -5.424 1.00 56.75 467 THR A CA 1
ATOM 3610 C C . THR A 1 467 ? 0.698 26.251 -6.893 1.00 56.75 467 THR A C 1
ATOM 3612 O O . THR A 1 467 ? 1.238 27.147 -7.545 1.00 56.75 467 THR A O 1
ATOM 3615 N N . THR A 1 468 ? -0.249 25.475 -7.432 1.00 54.97 468 THR A N 1
ATOM 3616 C CA . THR A 1 468 ? -0.754 25.705 -8.795 1.00 54.97 468 THR A CA 1
ATOM 3617 C C . THR A 1 468 ? -1.790 26.831 -8.820 1.00 54.97 468 THR A C 1
ATOM 3619 O O . THR A 1 468 ? -2.993 26.608 -8.826 1.00 54.97 468 THR A O 1
ATOM 3622 N N . ASP A 1 469 ? -1.255 28.055 -8.813 1.00 49.78 469 ASP A N 1
ATOM 3623 C CA . ASP A 1 469 ? -1.844 29.346 -9.191 1.00 49.78 469 ASP A CA 1
ATOM 3624 C C . ASP A 1 469 ? -3.326 29.269 -9.639 1.00 49.78 469 ASP A C 1
ATOM 3626 O O . ASP A 1 469 ? -3.633 28.879 -10.770 1.00 49.78 469 ASP A O 1
ATOM 3630 N N . GLU A 1 470 ? -4.254 29.703 -8.774 1.00 56.09 470 GLU A N 1
ATOM 3631 C CA . GLU A 1 470 ? -5.722 29.755 -8.977 1.00 56.09 470 GLU A CA 1
ATOM 3632 C C . GLU A 1 470 ? -6.180 30.603 -10.195 1.00 56.09 470 GLU A C 1
ATOM 3634 O O . GLU A 1 470 ? -7.361 30.909 -10.379 1.00 56.09 470 GLU A O 1
ATOM 3639 N N . THR A 1 471 ? -5.259 31.021 -11.063 1.00 60.41 471 THR A N 1
ATOM 3640 C CA . THR A 1 471 ? -5.516 31.879 -12.220 1.00 60.41 471 THR A CA 1
ATOM 3641 C C . THR A 1 471 ? -6.060 31.132 -13.444 1.00 60.41 471 THR A C 1
ATOM 3643 O O . THR A 1 471 ? -6.498 31.778 -14.403 1.00 60.41 471 THR A O 1
ATOM 3646 N N . ILE A 1 472 ? -6.142 29.794 -13.424 1.00 56.03 472 ILE A N 1
ATOM 3647 C CA . ILE A 1 472 ? -6.768 29.010 -14.503 1.00 56.03 472 ILE A CA 1
ATOM 3648 C C . ILE A 1 472 ? -8.300 29.003 -14.339 1.00 56.03 472 ILE A C 1
ATOM 3650 O O . ILE A 1 472 ? -8.912 28.082 -13.816 1.00 56.03 472 ILE A O 1
ATOM 3654 N N . THR A 1 473 ? -8.907 30.091 -14.816 1.00 47.53 473 THR A N 1
ATOM 3655 C CA . THR A 1 473 ? -10.321 30.314 -15.175 1.00 47.53 473 THR A CA 1
ATOM 3656 C C . THR A 1 473 ? -11.320 29.172 -14.894 1.00 47.53 473 THR A C 1
ATOM 3658 O O . THR A 1 473 ? -11.374 28.184 -15.629 1.00 47.53 473 THR A O 1
ATOM 3661 N N . ASN A 1 474 ? -12.213 29.404 -13.923 1.00 48.53 474 ASN A N 1
ATOM 3662 C CA . ASN A 1 474 ? -13.435 28.644 -13.611 1.00 48.53 474 ASN A CA 1
ATOM 3663 C C . ASN A 1 474 ? -14.395 28.509 -14.814 1.00 48.53 474 ASN A C 1
ATOM 3665 O O . ASN A 1 474 ? -15.409 29.206 -14.888 1.00 48.53 474 ASN A O 1
ATOM 3669 N N . ASN A 1 475 ? -14.099 27.628 -15.773 1.00 55.22 475 ASN A N 1
ATOM 3670 C CA . ASN A 1 475 ? -14.996 27.336 -16.890 1.00 55.22 475 ASN A CA 1
ATOM 3671 C C . ASN A 1 475 ? -15.680 25.965 -16.684 1.00 55.22 475 ASN A C 1
ATOM 3673 O O . ASN A 1 475 ? -15.100 24.932 -17.028 1.00 55.22 475 ASN A O 1
ATOM 3677 N N . PRO A 1 476 ? -16.909 25.919 -16.131 1.00 55.34 476 PRO A N 1
ATOM 3678 C CA . PRO A 1 476 ? -17.554 24.683 -15.667 1.00 55.34 476 PRO A CA 1
ATOM 3679 C C . PRO A 1 476 ? -17.850 23.662 -16.780 1.00 55.34 476 PRO A C 1
ATOM 3681 O O . PRO A 1 476 ? -18.038 22.483 -16.498 1.00 55.34 476 PRO A O 1
ATOM 3684 N N . VAL A 1 477 ? -17.855 24.080 -18.050 1.00 54.47 477 VAL A N 1
ATOM 3685 C CA . VAL A 1 477 ? -18.196 23.213 -19.193 1.00 54.47 477 VAL A CA 1
ATOM 3686 C C . VAL A 1 477 ? -17.018 22.337 -19.644 1.00 54.47 477 VAL A C 1
ATOM 3688 O O . VAL A 1 477 ? -17.233 21.226 -20.120 1.00 54.47 477 VAL A O 1
ATOM 3691 N N . VAL A 1 478 ? -15.769 22.781 -19.452 1.00 55.09 478 VAL A N 1
ATOM 3692 C CA . VAL A 1 478 ? -14.572 21.987 -19.812 1.00 55.09 478 VAL A CA 1
ATOM 3693 C C . VAL A 1 478 ? -14.285 20.897 -18.766 1.00 55.09 478 VAL A C 1
ATOM 3695 O O . VAL A 1 478 ? -13.627 19.899 -19.061 1.00 55.09 478 VAL A O 1
ATOM 3698 N N . ASN A 1 479 ? -14.831 21.042 -17.557 1.00 54.91 479 ASN A N 1
ATOM 3699 C CA . ASN A 1 479 ? -14.575 20.124 -16.450 1.00 54.91 479 ASN A CA 1
ATOM 3700 C C . ASN A 1 479 ? -15.373 18.815 -16.547 1.00 54.91 479 ASN A C 1
ATOM 3702 O O . ASN A 1 479 ? -14.862 17.786 -16.123 1.00 54.91 479 ASN A O 1
ATOM 3706 N N . ALA A 1 480 ? -16.559 18.797 -17.167 1.00 57.22 480 ALA A N 1
ATOM 3707 C CA . ALA A 1 480 ? -17.391 17.587 -17.232 1.00 57.22 480 ALA A CA 1
ATOM 3708 C C . ALA A 1 480 ? -16.766 16.455 -18.077 1.00 57.22 480 ALA A C 1
ATOM 3710 O O . ALA A 1 480 ? -16.824 15.288 -17.697 1.00 57.22 480 ALA A O 1
ATOM 3711 N N . THR A 1 481 ? -16.116 16.780 -19.201 1.00 59.88 481 THR A N 1
ATOM 3712 C CA . THR A 1 481 ? -15.425 15.787 -20.048 1.00 59.88 481 THR A CA 1
ATOM 3713 C C . THR A 1 481 ? -14.046 15.393 -19.519 1.00 59.88 481 THR A C 1
ATOM 3715 O O . THR A 1 481 ? -13.587 14.290 -19.815 1.00 59.88 481 THR A O 1
ATOM 3718 N N . LYS A 1 482 ? -13.393 16.247 -18.717 1.00 59.09 482 LYS A N 1
ATOM 3719 C CA . LYS A 1 482 ? -12.169 15.886 -17.982 1.00 59.09 482 LYS A CA 1
ATOM 3720 C C . LYS A 1 482 ? -12.464 15.026 -16.746 1.00 59.09 482 LYS A C 1
ATOM 3722 O O . LYS A 1 482 ? -11.709 14.095 -16.490 1.00 59.09 482 LYS A O 1
ATOM 3727 N N . MET A 1 483 ? -13.577 15.270 -16.046 1.00 58.06 483 MET A N 1
ATOM 3728 C CA . MET A 1 483 ? -13.991 14.513 -14.853 1.00 58.06 483 MET A CA 1
ATOM 3729 C C . MET A 1 483 ? -14.113 13.009 -15.114 1.00 58.06 483 MET A C 1
ATOM 3731 O O . MET A 1 483 ? -13.674 12.216 -14.292 1.00 58.06 483 MET A O 1
ATOM 3735 N N . GLY A 1 484 ? -14.645 12.604 -16.271 1.00 61.59 484 GLY A N 1
ATOM 3736 C CA . GLY A 1 484 ? -14.777 11.182 -16.607 1.00 61.59 484 GLY A CA 1
ATOM 3737 C C . GLY A 1 484 ? -13.457 10.467 -16.917 1.00 61.59 484 GLY A C 1
ATOM 3738 O O . GLY A 1 484 ? -13.451 9.246 -17.009 1.00 61.59 484 GLY A O 1
ATOM 3739 N N . ARG A 1 485 ? -12.349 11.198 -17.114 1.00 72.44 485 ARG A N 1
ATOM 3740 C CA . ARG A 1 485 ? -11.047 10.621 -17.495 1.00 72.44 485 ARG A CA 1
ATOM 3741 C C . ARG A 1 485 ? -10.030 10.572 -16.358 1.00 72.44 485 ARG A C 1
ATOM 3743 O O . ARG A 1 485 ? -9.012 9.918 -16.524 1.00 72.44 485 ARG A O 1
ATOM 3750 N N . ASN A 1 486 ? -10.286 11.245 -15.236 1.00 80.31 486 ASN A N 1
ATOM 3751 C CA . ASN A 1 486 ? -9.395 11.230 -14.077 1.00 80.31 486 ASN A CA 1
ATOM 3752 C C . ASN A 1 486 ? -10.201 10.975 -12.798 1.00 80.31 486 ASN A C 1
ATOM 3754 O O . ASN A 1 486 ? -10.466 11.881 -12.007 1.00 80.31 486 ASN A O 1
ATOM 3758 N N . LEU A 1 487 ? -10.666 9.734 -12.649 1.00 82.50 487 LEU A N 1
ATOM 3759 C CA . LEU A 1 487 ? -11.363 9.290 -11.439 1.00 82.50 487 LEU A CA 1
ATOM 3760 C C . LEU A 1 487 ? -10.424 9.271 -10.227 1.00 82.50 487 LEU A C 1
ATOM 3762 O O . LEU A 1 487 ? -10.868 9.498 -9.109 1.00 82.50 487 LEU A O 1
ATOM 3766 N N . GLU A 1 488 ? -9.126 9.065 -10.455 1.00 81.50 488 GLU A N 1
ATOM 3767 C CA . GLU A 1 488 ? -8.117 8.985 -9.397 1.00 81.50 488 GLU A CA 1
ATOM 3768 C C . GLU A 1 488 ? -7.949 10.307 -8.641 1.00 81.50 488 GLU A C 1
ATOM 3770 O O . GLU A 1 488 ? -7.738 10.307 -7.433 1.00 81.50 488 GLU A O 1
ATOM 3775 N N . SER A 1 489 ? -8.107 11.449 -9.319 1.00 83.19 489 SER A N 1
ATOM 3776 C CA . SER A 1 489 ? -8.041 12.763 -8.665 1.00 83.19 489 SER A CA 1
ATOM 3777 C C . SER A 1 489 ? -9.269 13.095 -7.804 1.00 83.19 489 SER A C 1
ATOM 3779 O O . SER A 1 489 ? -9.302 14.151 -7.182 1.00 83.19 489 SER A O 1
ATOM 3781 N N . GLN A 1 490 ? -10.305 12.246 -7.803 1.00 83.94 490 GLN A N 1
ATOM 3782 C CA . GLN A 1 490 ? -11.550 12.458 -7.047 1.00 83.94 490 GLN A CA 1
ATOM 3783 C C . GLN A 1 490 ? -11.596 11.663 -5.735 1.00 83.94 490 GLN A C 1
ATOM 3785 O O . GLN A 1 490 ? -12.636 11.637 -5.076 1.00 83.94 490 GLN A O 1
ATOM 3790 N N . GLY A 1 491 ? -10.485 11.027 -5.354 1.00 93.00 491 GLY A N 1
ATOM 3791 C CA . GLY A 1 491 ? -10.370 10.292 -4.102 1.00 93.00 491 GLY A CA 1
ATOM 3792 C C . GLY A 1 491 ? -10.699 11.152 -2.883 1.00 93.00 491 GLY A C 1
ATOM 3793 O O . GLY A 1 491 ? -10.215 12.277 -2.752 1.00 93.00 491 GLY A O 1
ATOM 3794 N N . VAL A 1 492 ? -11.538 10.624 -1.989 1.00 94.81 492 VAL A N 1
ATOM 3795 C CA . VAL A 1 492 ? -11.982 11.330 -0.774 1.00 94.81 492 VAL A CA 1
ATOM 3796 C C . VAL A 1 492 ? -11.348 10.742 0.484 1.00 94.81 492 VAL A C 1
ATOM 3798 O O . VAL A 1 492 ? -11.219 11.435 1.493 1.00 94.81 492 VAL A O 1
ATOM 3801 N N . ILE A 1 493 ? -10.935 9.476 0.434 1.00 95.31 493 ILE A N 1
ATOM 3802 C CA . ILE A 1 493 ? -10.397 8.768 1.593 1.00 95.31 493 ILE A CA 1
ATOM 3803 C C . ILE A 1 493 ? -8.930 9.180 1.799 1.00 95.31 493 ILE A C 1
ATOM 3805 O O . ILE A 1 493 ? -8.127 9.055 0.868 1.00 95.31 493 ILE A O 1
ATOM 3809 N N . PRO A 1 494 ? -8.539 9.658 2.992 1.00 95.56 494 PRO A N 1
ATOM 3810 C CA . PRO A 1 494 ? -7.154 10.019 3.256 1.00 95.56 494 PRO A CA 1
ATOM 3811 C C . PRO A 1 494 ? -6.233 8.801 3.178 1.00 95.56 494 PRO A C 1
ATOM 3813 O O . PRO A 1 494 ? -6.461 7.786 3.832 1.00 95.56 494 PRO A O 1
ATOM 3816 N N . MET A 1 495 ? -5.129 8.928 2.442 1.00 95.12 495 MET A N 1
ATOM 3817 C CA . MET A 1 495 ? -4.117 7.871 2.323 1.00 95.12 495 MET A CA 1
ATOM 3818 C C . MET A 1 495 ? -3.525 7.462 3.688 1.00 95.12 495 MET A C 1
ATOM 3820 O O . MET A 1 495 ? -3.150 6.309 3.913 1.00 95.12 495 MET A O 1
ATOM 3824 N N . SER A 1 496 ? -3.487 8.405 4.633 1.00 95.25 496 SER A N 1
ATOM 3825 C CA . SER A 1 496 ? -3.023 8.193 6.008 1.00 95.25 496 SER A CA 1
ATOM 3826 C C . SER A 1 496 ? -3.830 7.147 6.790 1.00 95.25 496 SER A C 1
ATOM 3828 O O . SER A 1 496 ? -3.310 6.581 7.752 1.00 95.25 496 SER A O 1
ATOM 3830 N N . TRP A 1 497 ? -5.061 6.830 6.373 1.00 95.75 497 TRP A N 1
ATOM 3831 C CA . TRP A 1 497 ? -5.875 5.789 7.010 1.00 95.75 497 TRP A CA 1
ATOM 3832 C C . TRP A 1 497 ? -5.184 4.430 6.959 1.00 95.75 497 TRP A C 1
ATOM 3834 O O . TRP A 1 497 ? -5.115 3.732 7.970 1.00 95.75 497 TRP A O 1
ATOM 3844 N N . PHE A 1 498 ? -4.611 4.093 5.802 1.00 96.94 498 PHE A N 1
ATOM 3845 C CA . PHE A 1 498 ? -4.018 2.781 5.570 1.00 96.94 498 PHE A CA 1
ATOM 3846 C C . PHE A 1 498 ? -2.493 2.767 5.688 1.00 96.94 498 PHE A C 1
ATOM 3848 O O . PHE A 1 498 ? -1.941 1.743 6.094 1.00 96.94 498 PHE A O 1
ATOM 3855 N N . LEU A 1 499 ? -1.817 3.884 5.376 1.00 96.19 499 LEU A N 1
ATOM 3856 C CA . LEU A 1 499 ? -0.350 3.960 5.403 1.00 96.19 499 LEU A CA 1
ATOM 3857 C C . LEU A 1 499 ? 0.228 4.280 6.787 1.00 96.19 499 LEU A C 1
ATOM 3859 O O . LEU A 1 499 ? 1.263 3.730 7.152 1.00 96.19 499 LEU A O 1
ATOM 3863 N N . SER A 1 500 ? -0.419 5.168 7.549 1.00 95.88 500 SER A N 1
ATOM 3864 C CA . SER A 1 500 ? 0.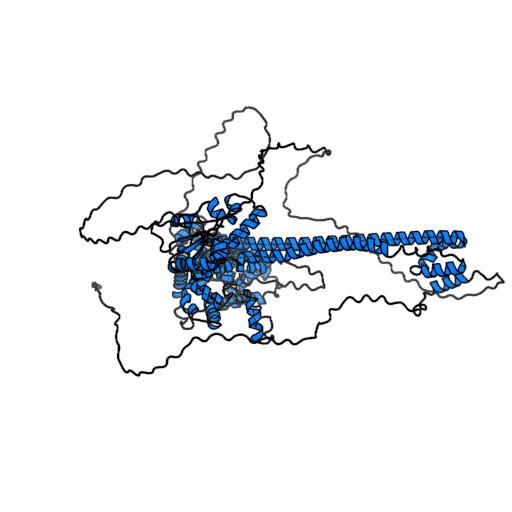081 5.651 8.846 1.00 95.88 500 SER A CA 1
ATOM 3865 C C . SER A 1 500 ? -0.850 5.315 10.012 1.00 95.88 500 SER A C 1
ATOM 3867 O O . SER A 1 500 ? -0.798 5.970 11.053 1.00 95.88 500 SER A O 1
ATOM 3869 N N . GLN A 1 501 ? -1.703 4.295 9.851 1.00 95.12 501 GLN A N 1
ATOM 3870 C CA . GLN A 1 501 ? -2.640 3.830 10.881 1.00 95.12 501 GLN A CA 1
ATOM 3871 C C . GLN A 1 501 ? -3.472 4.988 11.463 1.00 95.12 501 GLN A C 1
ATOM 3873 O O . GLN A 1 501 ? -3.517 5.207 12.677 1.00 95.12 501 GLN A O 1
ATOM 3878 N N . MET A 1 502 ? -4.086 5.782 10.578 1.00 95.44 502 MET A N 1
ATOM 3879 C CA . MET A 1 502 ? -4.927 6.938 10.923 1.00 95.44 502 MET A CA 1
ATOM 3880 C C . MET A 1 502 ? -4.185 8.103 11.610 1.00 95.44 502 MET A C 1
ATOM 3882 O O . MET A 1 502 ? -4.837 9.018 12.115 1.00 95.44 502 MET A O 1
ATOM 3886 N N . ALA A 1 503 ? -2.843 8.133 11.617 1.00 93.69 503 ALA A N 1
ATOM 3887 C CA . ALA A 1 503 ? -2.083 9.229 12.237 1.00 93.69 503 ALA A CA 1
ATOM 3888 C C . ALA A 1 503 ? -2.302 10.591 11.553 1.00 93.69 503 ALA A C 1
ATOM 3890 O O . ALA A 1 503 ? -2.059 11.634 12.159 1.00 93.69 503 ALA A O 1
ATOM 3891 N N . GLY A 1 504 ? -2.780 10.591 10.307 1.00 91.38 504 GLY A N 1
ATOM 3892 C CA . GLY A 1 504 ? -3.008 11.791 9.505 1.00 91.38 504 GLY A CA 1
ATOM 3893 C C . GLY A 1 504 ? -1.836 12.136 8.586 1.00 91.38 504 GLY A C 1
ATOM 3894 O O . GLY A 1 504 ? -0.875 11.374 8.453 1.00 91.38 504 GLY A O 1
ATOM 3895 N N . GLN A 1 505 ? -1.948 13.290 7.929 1.00 89.88 505 GLN A N 1
ATOM 3896 C CA . GLN A 1 505 ? -0.969 13.824 6.985 1.00 89.88 505 GLN A CA 1
ATOM 3897 C C . GLN A 1 505 ? -0.768 15.324 7.230 1.00 89.88 505 GLN A C 1
ATOM 3899 O O . GLN A 1 505 ? -1.708 16.054 7.542 1.00 89.88 505 GLN A O 1
ATOM 3904 N N . CYS A 1 506 ? 0.466 15.797 7.096 1.00 85.38 506 CYS A N 1
ATOM 3905 C CA . CYS A 1 506 ? 0.787 17.217 7.138 1.00 85.38 506 CYS A CA 1
ATOM 3906 C C . CYS A 1 506 ? 0.174 17.993 5.969 1.00 85.38 506 CYS A C 1
ATOM 3908 O O . CYS A 1 506 ? 0.109 17.493 4.851 1.00 85.38 506 CYS A O 1
ATOM 3910 N N . GLY A 1 507 ? -0.244 19.234 6.230 1.00 82.19 507 GLY A N 1
ATOM 3911 C CA . GLY A 1 507 ? -1.000 20.052 5.275 1.00 82.19 507 GLY A CA 1
ATOM 3912 C C . GLY A 1 507 ? -2.512 19.817 5.330 1.00 82.19 507 GLY A C 1
ATOM 3913 O O . GLY A 1 507 ? -3.278 20.699 4.958 1.00 82.19 507 GLY A O 1
ATOM 3914 N N . GLU A 1 508 ? -2.959 18.692 5.890 1.00 82.81 508 GLU A N 1
ATOM 3915 C CA . GLU A 1 508 ? -4.376 18.404 6.093 1.00 82.81 508 GLU A CA 1
ATOM 3916 C C . GLU A 1 508 ? -4.823 18.723 7.533 1.00 82.81 508 GLU A C 1
ATOM 3918 O O . GLU A 1 508 ? -4.013 18.733 8.471 1.00 82.81 508 GLU A O 1
ATOM 3923 N N . PRO A 1 509 ? -6.118 19.018 7.764 1.00 76.31 509 PRO A N 1
ATOM 3924 C CA . PRO A 1 509 ? -6.651 19.029 9.121 1.00 76.31 509 PRO A CA 1
ATOM 3925 C C . PRO A 1 509 ? -6.416 17.654 9.778 1.00 76.31 509 PRO A C 1
ATOM 3927 O O . PRO A 1 509 ? -6.589 16.633 9.116 1.00 76.31 509 PRO A O 1
ATOM 3930 N N . PRO A 1 510 ? -6.020 17.595 11.066 1.00 74.00 510 PRO A N 1
ATOM 3931 C CA . PRO A 1 510 ? -5.820 16.334 11.750 1.00 74.00 510 PRO A CA 1
ATOM 3932 C C . PRO A 1 510 ? -7.135 15.585 11.761 1.00 74.00 510 PRO A C 1
ATOM 3934 O O . PRO A 1 510 ? -8.184 16.145 12.087 1.00 74.00 510 PRO A O 1
ATOM 3937 N N . LEU A 1 511 ? -7.032 14.315 11.407 1.00 74.62 511 LEU A N 1
ATOM 3938 C CA . LEU A 1 511 ? -8.171 13.432 11.292 1.00 74.62 511 LEU A CA 1
ATOM 3939 C C . LEU A 1 511 ? -8.862 13.230 12.644 1.00 74.62 511 LEU A C 1
ATOM 3941 O O . LEU A 1 511 ? -10.079 13.248 12.753 1.00 74.62 511 LEU A O 1
ATOM 3945 N N . LEU A 1 512 ? -8.068 13.050 13.696 1.00 85.31 512 LEU A N 1
ATOM 3946 C CA . LEU A 1 512 ? -8.541 12.779 15.044 1.00 85.31 512 LEU A CA 1
ATOM 3947 C C . LEU A 1 512 ? -7.922 13.771 16.017 1.00 85.31 512 LEU A C 1
ATOM 3949 O O . LEU A 1 512 ? -6.778 14.202 15.854 1.00 85.31 512 LEU A O 1
ATOM 3953 N N . ASN A 1 513 ? -8.674 14.113 17.063 1.00 85.56 513 ASN A N 1
ATOM 3954 C CA . ASN A 1 513 ? -8.080 14.814 18.188 1.00 85.56 513 ASN A CA 1
ATOM 3955 C C . ASN A 1 513 ? -7.054 13.887 18.889 1.00 85.56 513 ASN A C 1
ATOM 3957 O O . ASN A 1 513 ? -7.173 12.657 18.819 1.00 85.56 513 ASN A O 1
ATOM 3961 N N . PRO A 1 514 ? -6.035 14.442 19.567 1.00 88.44 514 PRO A N 1
ATOM 3962 C CA . PRO A 1 514 ? -4.972 13.628 20.155 1.00 88.44 514 PRO A CA 1
ATOM 3963 C C . PRO A 1 514 ? -5.479 12.560 21.138 1.00 88.44 514 PRO A C 1
ATOM 3965 O O . PRO A 1 514 ? -5.036 11.420 21.028 1.00 88.44 514 PRO A O 1
ATOM 3968 N N . PRO A 1 515 ? -6.442 12.839 22.045 1.00 90.50 515 PRO A N 1
ATOM 3969 C CA . PRO A 1 515 ? -6.958 11.818 22.957 1.00 90.50 515 PRO A CA 1
ATOM 3970 C C . PRO A 1 515 ? -7.607 10.620 22.252 1.00 90.50 515 PRO A C 1
ATOM 3972 O O . PRO A 1 515 ? -7.350 9.485 22.659 1.00 90.50 515 PRO A O 1
ATOM 3975 N N . ARG A 1 516 ? -8.406 10.841 21.193 1.00 92.75 516 ARG A N 1
ATOM 3976 C CA . ARG A 1 516 ? -8.999 9.742 20.409 1.00 92.75 516 ARG A CA 1
ATOM 3977 C C . ARG A 1 516 ? -7.933 8.973 19.649 1.00 92.75 516 ARG A C 1
ATOM 3979 O O . ARG A 1 516 ? -7.980 7.751 19.628 1.00 92.75 516 ARG A O 1
ATOM 3986 N N . LEU A 1 517 ? -6.964 9.669 19.058 1.00 93.75 517 LEU A N 1
ATOM 3987 C CA . LEU A 1 517 ? -5.890 9.028 18.305 1.00 93.75 517 LEU A CA 1
ATOM 3988 C C . LEU A 1 517 ? -5.014 8.141 19.203 1.00 93.75 517 LEU A C 1
ATOM 3990 O O . LEU A 1 517 ? -4.708 7.014 18.828 1.00 93.75 517 LEU A O 1
ATOM 3994 N N . LEU A 1 518 ? -4.687 8.600 20.416 1.00 94.25 518 LEU A N 1
ATOM 3995 C CA . LEU A 1 518 ? -3.970 7.795 21.411 1.00 94.25 518 LEU A CA 1
ATOM 3996 C C . LEU A 1 518 ? -4.777 6.565 21.844 1.00 94.25 518 LEU A C 1
ATOM 3998 O O . LEU A 1 518 ? -4.223 5.473 21.897 1.00 94.25 518 LEU A O 1
ATOM 4002 N N . ALA A 1 519 ? -6.075 6.726 22.121 1.00 95.25 519 ALA A N 1
ATOM 4003 C CA . ALA A 1 519 ? -6.946 5.604 22.479 1.00 95.25 519 ALA A CA 1
ATOM 4004 C C . ALA A 1 519 ? -7.091 4.596 21.326 1.00 95.25 519 ALA A C 1
ATOM 4006 O O . ALA A 1 519 ? -7.115 3.391 21.557 1.00 95.25 519 ALA A O 1
ATOM 4007 N N . LEU A 1 520 ? -7.148 5.080 20.084 1.00 96.19 520 LEU A N 1
ATOM 4008 C CA . LEU A 1 520 ? -7.209 4.234 18.896 1.00 96.19 520 LEU A CA 1
ATOM 4009 C C . LEU A 1 520 ? -5.916 3.431 18.738 1.00 96.19 520 LEU A C 1
ATOM 4011 O O . LEU A 1 520 ? -5.956 2.232 18.486 1.00 96.19 520 LEU A O 1
ATOM 4015 N N . TRP A 1 521 ? -4.771 4.078 18.933 1.00 96.75 521 TRP A N 1
ATOM 4016 C CA . TRP A 1 521 ? -3.465 3.432 18.874 1.00 96.75 521 TRP A CA 1
ATOM 4017 C C . TRP A 1 521 ? -3.224 2.437 20.006 1.00 96.75 521 TRP A C 1
ATOM 4019 O O . TRP A 1 521 ? -2.572 1.421 19.774 1.00 96.75 521 TRP A O 1
ATOM 4029 N N . ASP A 1 522 ? -3.785 2.679 21.195 1.00 96.56 522 ASP A N 1
ATOM 4030 C CA . ASP A 1 522 ? -3.800 1.680 22.264 1.00 96.56 522 ASP A CA 1
ATOM 4031 C C . ASP A 1 522 ? -4.458 0.382 21.751 1.00 96.56 522 ASP A C 1
ATOM 4033 O O . ASP A 1 522 ? -3.880 -0.689 21.909 1.00 96.56 522 ASP A O 1
ATOM 4037 N N . VAL A 1 523 ? -5.597 0.472 21.049 1.00 96.00 523 VAL A N 1
ATOM 4038 C CA . VAL A 1 523 ? -6.273 -0.695 20.450 1.00 96.00 523 VAL A CA 1
ATOM 4039 C C . VAL A 1 523 ? -5.455 -1.304 19.307 1.00 96.00 523 VAL A C 1
ATOM 4041 O O . VAL A 1 523 ? -5.175 -2.499 19.331 1.00 96.00 523 VAL A O 1
ATOM 4044 N N . LEU A 1 524 ? -5.021 -0.499 18.332 1.00 95.69 524 LEU A N 1
ATOM 4045 C CA . LEU A 1 524 ? -4.303 -0.988 17.145 1.00 95.69 524 LEU A CA 1
ATOM 4046 C C . LEU A 1 524 ? -3.014 -1.745 17.503 1.00 95.69 524 LEU A C 1
ATOM 4048 O O . LEU A 1 524 ? -2.730 -2.791 16.925 1.00 95.69 524 LEU A O 1
ATOM 4052 N N . LEU A 1 525 ? -2.245 -1.254 18.481 1.00 95.50 525 LEU A N 1
ATOM 4053 C CA . LEU A 1 525 ? -1.010 -1.914 18.921 1.00 95.50 525 LEU A CA 1
ATOM 4054 C C . LEU A 1 525 ? -1.273 -3.201 19.724 1.00 95.50 525 LEU A C 1
ATOM 4056 O O . LEU A 1 525 ? -0.405 -4.080 19.780 1.00 95.50 525 LEU A O 1
ATOM 4060 N N . LEU A 1 526 ? -2.444 -3.319 20.356 1.00 95.44 526 LEU A N 1
ATOM 4061 C CA . LEU A 1 526 ? -2.840 -4.497 21.128 1.00 95.44 526 LEU A CA 1
ATOM 4062 C C . LEU A 1 526 ? -3.385 -5.627 20.252 1.00 95.44 526 LEU A C 1
ATOM 4064 O O . LEU A 1 526 ? -3.096 -6.785 20.547 1.00 95.44 526 LEU A O 1
ATOM 4068 N N . THR A 1 527 ? -4.142 -5.315 19.198 1.00 92.38 527 THR A N 1
ATOM 4069 C CA . THR A 1 527 ? -4.833 -6.332 18.387 1.00 92.38 527 THR A CA 1
ATOM 4070 C C . THR A 1 527 ? -3.894 -7.100 17.445 1.00 92.38 527 THR A C 1
ATOM 4072 O O . THR A 1 527 ? -4.194 -8.240 17.117 1.00 92.38 527 THR A O 1
ATOM 4075 N N . ASP A 1 528 ? -2.741 -6.535 17.058 1.00 90.69 528 ASP A N 1
ATOM 4076 C CA . ASP A 1 528 ? -1.787 -7.149 16.099 1.00 90.69 528 ASP A CA 1
ATOM 4077 C C . ASP A 1 528 ? -2.434 -7.591 14.771 1.00 90.69 528 ASP A C 1
ATOM 4079 O O . ASP A 1 528 ? -1.961 -8.507 14.105 1.00 90.69 528 ASP A O 1
ATOM 4083 N N . ASP A 1 529 ? -3.544 -6.947 14.406 1.00 94.50 529 ASP A N 1
ATOM 4084 C CA . ASP A 1 529 ? -4.347 -7.264 13.232 1.00 94.50 529 ASP A CA 1
ATOM 4085 C C . ASP A 1 529 ? -4.292 -6.096 12.244 1.00 94.50 529 ASP A C 1
ATOM 4087 O O . ASP A 1 529 ? -4.917 -5.048 12.440 1.00 94.50 529 ASP A O 1
ATOM 4091 N N . ASN A 1 530 ? -3.546 -6.291 11.157 1.00 94.56 530 ASN A N 1
ATOM 4092 C CA . ASN A 1 530 ? -3.409 -5.298 10.095 1.00 94.56 530 ASN A CA 1
ATOM 4093 C C . ASN A 1 530 ? -4.715 -5.074 9.318 1.00 94.56 530 ASN A C 1
ATOM 4095 O O . ASN A 1 530 ? -4.852 -4.036 8.669 1.00 94.56 530 ASN A O 1
ATOM 4099 N N . SER A 1 531 ? -5.686 -5.993 9.390 1.00 97.38 531 SER A N 1
ATOM 4100 C CA . SER A 1 531 ? -6.978 -5.844 8.717 1.00 97.38 531 SER A CA 1
ATOM 4101 C C . SER A 1 531 ? -7.907 -4.847 9.427 1.00 97.38 531 SER A C 1
ATOM 4103 O O . SER A 1 531 ? -8.774 -4.243 8.789 1.00 97.38 531 SER A O 1
ATOM 4105 N N . LEU A 1 532 ? -7.695 -4.587 10.725 1.00 97.38 532 LEU A N 1
ATOM 4106 C CA . LEU A 1 532 ? -8.581 -3.751 11.542 1.00 97.38 532 LEU A CA 1
ATOM 4107 C C . LEU A 1 532 ? -8.757 -2.331 10.977 1.00 97.38 532 LEU A C 1
ATOM 4109 O O . LEU A 1 532 ? -9.852 -1.774 11.037 1.00 97.38 532 LEU A O 1
ATOM 4113 N N . LYS A 1 533 ? -7.724 -1.755 10.351 1.00 97.19 533 LYS A N 1
ATOM 4114 C CA . LYS A 1 533 ? -7.797 -0.429 9.707 1.00 97.19 533 LYS A CA 1
ATOM 4115 C C . LYS A 1 533 ? -8.843 -0.349 8.586 1.00 97.19 533 LYS A C 1
ATOM 4117 O O . LYS A 1 533 ? -9.470 0.696 8.415 1.00 97.19 533 LYS A O 1
ATOM 4122 N N . PHE A 1 534 ? -9.102 -1.450 7.877 1.00 98.25 534 PHE A N 1
ATOM 4123 C CA . PHE A 1 534 ? -10.159 -1.522 6.864 1.00 98.25 534 PHE A CA 1
ATOM 4124 C C . PHE A 1 534 ? -11.549 -1.509 7.495 1.00 98.25 534 PHE A C 1
ATOM 4126 O O . PHE A 1 534 ? -12.443 -0.819 7.010 1.00 98.25 534 PHE A O 1
ATOM 4133 N N . PHE A 1 535 ? -11.722 -2.213 8.611 1.00 98.38 535 PHE A N 1
ATOM 4134 C CA . PHE A 1 535 ? -12.992 -2.255 9.335 1.00 98.38 535 PHE A CA 1
ATOM 4135 C C . PHE A 1 535 ? -13.278 -0.970 10.114 1.00 98.38 535 PHE A C 1
ATOM 4137 O O . PHE A 1 535 ? -14.431 -0.552 10.232 1.00 98.38 535 PHE A O 1
ATOM 4144 N N . LEU A 1 536 ? -12.237 -0.282 10.585 1.00 97.94 536 LEU A N 1
ATOM 4145 C CA . LEU A 1 536 ? -12.352 1.072 11.122 1.00 97.94 536 LEU A CA 1
ATOM 4146 C C . LEU A 1 536 ? -12.841 2.037 10.041 1.00 97.94 536 LEU A C 1
ATOM 4148 O O . LEU A 1 536 ? -13.770 2.804 10.278 1.00 97.94 536 LEU A O 1
ATOM 4152 N N . ALA A 1 537 ? -12.284 1.950 8.833 1.00 97.81 537 ALA A N 1
ATOM 4153 C CA . ALA A 1 537 ? -12.736 2.761 7.711 1.00 97.81 537 ALA A CA 1
ATOM 4154 C C . ALA A 1 537 ? -14.187 2.440 7.301 1.00 97.81 537 ALA A C 1
ATOM 4156 O O . ALA A 1 537 ? -14.991 3.339 7.047 1.00 97.81 537 ALA A O 1
ATOM 4157 N N . LEU A 1 538 ? -14.544 1.155 7.278 1.00 98.06 538 LEU A N 1
ATOM 4158 C CA . LEU A 1 538 ? -15.862 0.688 6.857 1.00 98.06 538 LEU A CA 1
ATOM 4159 C C . LEU A 1 538 ? -16.963 1.055 7.861 1.00 98.06 538 LEU A C 1
ATOM 4161 O O . LEU A 1 538 ? -18.037 1.493 7.461 1.00 98.06 538 LEU A O 1
ATOM 4165 N N . SER A 1 539 ? -16.680 0.943 9.158 1.00 97.69 539 SER A N 1
ATOM 4166 C CA . SER A 1 539 ? -17.624 1.302 10.228 1.00 97.69 539 SER A CA 1
ATOM 4167 C C . SER A 1 539 ? -17.974 2.793 10.228 1.00 97.69 539 SER A C 1
ATOM 4169 O O . SER A 1 539 ? -19.080 3.169 10.619 1.00 97.69 539 SER A O 1
ATOM 4171 N N . VAL A 1 540 ? -17.081 3.656 9.727 1.00 96.75 540 VAL A N 1
ATOM 4172 C CA . VAL A 1 540 ? -17.401 5.072 9.485 1.00 96.75 540 VAL A CA 1
ATOM 4173 C C . VAL A 1 540 ? -18.447 5.204 8.373 1.00 96.75 540 VAL A C 1
ATOM 4175 O O . VAL A 1 540 ? -19.416 5.945 8.536 1.00 96.75 540 VAL A O 1
ATOM 4178 N N . LEU A 1 541 ? -18.303 4.474 7.261 1.00 97.69 541 LEU A N 1
ATOM 4179 C CA . LEU A 1 541 ? -19.300 4.485 6.182 1.00 97.69 541 LEU A CA 1
ATOM 4180 C C . LEU A 1 541 ? -20.642 3.914 6.638 1.00 97.69 541 LEU A C 1
ATOM 4182 O O . LEU A 1 541 ? -21.680 4.510 6.356 1.00 97.69 541 LEU A O 1
ATOM 4186 N N . GLU A 1 542 ? -20.627 2.787 7.351 1.00 97.19 542 GLU A N 1
ATOM 4187 C CA . GLU A 1 542 ? -21.839 2.119 7.829 1.00 97.19 542 GLU A CA 1
ATOM 4188 C C . GLU A 1 542 ? -22.649 3.038 8.747 1.00 97.19 542 GLU A C 1
ATOM 4190 O O . GLU A 1 542 ? -23.839 3.265 8.507 1.00 97.19 542 GLU A O 1
ATOM 4195 N N . ARG A 1 543 ? -21.984 3.673 9.723 1.00 96.38 543 ARG A N 1
ATOM 4196 C CA . ARG A 1 543 ? -22.602 4.614 10.669 1.00 96.38 543 ARG A CA 1
ATOM 4197 C C . ARG A 1 543 ? -23.289 5.801 9.991 1.00 96.38 543 ARG A C 1
ATOM 4199 O O . ARG A 1 543 ? -24.236 6.359 10.544 1.00 96.38 543 ARG A O 1
ATOM 4206 N N . HIS A 1 544 ? -22.801 6.215 8.824 1.00 96.81 544 HIS A N 1
ATOM 4207 C CA . HIS A 1 544 ? -23.318 7.364 8.081 1.00 96.81 544 HIS A CA 1
ATOM 4208 C C . HIS A 1 544 ? -24.098 6.978 6.814 1.00 96.81 544 HIS A C 1
ATOM 4210 O O . HIS A 1 544 ? -24.470 7.861 6.035 1.00 96.81 544 HIS A O 1
ATOM 4216 N N . SER A 1 545 ? -24.381 5.689 6.618 1.00 97.25 545 SER A N 1
ATOM 4217 C CA . SER A 1 545 ? -24.991 5.151 5.399 1.00 97.25 545 SER A CA 1
ATOM 4218 C C . SER A 1 545 ? -26.342 5.793 5.068 1.00 97.25 545 SER A C 1
ATOM 4220 O O . SER A 1 545 ? -26.517 6.279 3.952 1.00 97.25 545 SER A O 1
ATOM 4222 N N . ASP A 1 546 ? -27.256 5.900 6.038 1.00 97.31 546 ASP A N 1
ATOM 4223 C CA . ASP A 1 546 ? -28.575 6.525 5.855 1.00 97.31 546 ASP A CA 1
ATOM 4224 C C . ASP A 1 546 ? -28.470 7.982 5.385 1.00 97.31 546 ASP A C 1
ATOM 4226 O O . ASP A 1 546 ? -29.141 8.398 4.440 1.00 97.31 546 ASP A O 1
ATOM 4230 N N . THR A 1 547 ? -27.589 8.765 6.014 1.00 96.88 547 THR A N 1
ATOM 4231 C CA . THR A 1 547 ? -27.368 10.170 5.647 1.00 96.88 547 THR A CA 1
ATOM 4232 C C . THR A 1 547 ? -26.814 10.275 4.230 1.00 96.88 547 THR A C 1
ATOM 4234 O O . THR A 1 547 ? -27.317 11.064 3.431 1.00 96.88 547 THR A O 1
ATOM 4237 N N . LEU A 1 548 ? -25.812 9.462 3.890 1.00 97.38 548 LEU A N 1
ATOM 4238 C CA . LEU A 1 548 ? -25.186 9.469 2.568 1.00 97.38 548 LEU A CA 1
ATOM 4239 C C . LEU A 1 548 ? -26.169 9.039 1.466 1.00 97.38 548 LEU A C 1
ATOM 4241 O O . LEU A 1 548 ? -26.220 9.671 0.411 1.00 97.38 548 LEU A O 1
ATOM 4245 N N . LEU A 1 549 ? -27.007 8.029 1.715 1.00 97.06 549 LEU A N 1
ATOM 4246 C CA . LEU A 1 549 ? -28.028 7.559 0.768 1.00 97.06 549 LEU A CA 1
ATOM 4247 C C . LEU A 1 549 ? -29.087 8.625 0.443 1.00 97.06 549 LEU A C 1
ATOM 4249 O O . LEU A 1 549 ? -29.653 8.629 -0.653 1.00 97.06 549 LEU A O 1
ATOM 4253 N N . MET A 1 550 ? -29.346 9.550 1.370 1.00 97.25 550 MET A N 1
ATOM 4254 C CA . MET A 1 550 ? -30.312 10.636 1.183 1.00 97.25 550 MET A CA 1
ATOM 4255 C C . MET A 1 550 ? -29.747 11.835 0.406 1.00 97.25 550 MET A C 1
ATOM 4257 O O . MET A 1 550 ? -30.520 12.629 -0.137 1.00 97.25 550 MET A O 1
ATOM 4261 N N . LEU A 1 551 ? -28.421 11.969 0.322 1.00 97.00 551 LEU A N 1
ATOM 4262 C CA . LEU A 1 551 ? -27.742 13.073 -0.361 1.00 97.00 551 LEU A CA 1
ATOM 4263 C C . LEU A 1 551 ? -27.459 12.747 -1.831 1.00 97.00 551 LEU A C 1
ATOM 4265 O O . LEU A 1 551 ? -27.387 11.589 -2.238 1.00 97.00 551 LEU A O 1
ATOM 4269 N N . ARG A 1 552 ? -27.288 13.778 -2.665 1.00 94.69 552 ARG A N 1
ATOM 4270 C CA . ARG A 1 552 ? -26.972 13.625 -4.097 1.00 94.69 552 ARG A CA 1
ATOM 4271 C C . ARG A 1 552 ? -25.940 14.656 -4.549 1.00 94.69 552 ARG A C 1
ATOM 4273 O O . ARG A 1 552 ? -25.865 15.751 -3.997 1.00 94.69 552 ARG A O 1
ATOM 4280 N N . SER A 1 553 ? -25.214 14.344 -5.626 1.00 90.69 553 SER A N 1
ATOM 4281 C CA . SER A 1 553 ? -24.313 15.285 -6.316 1.00 90.69 553 SER A CA 1
ATOM 4282 C C . SER A 1 553 ? -23.267 15.914 -5.369 1.00 90.69 553 SER A C 1
ATOM 4284 O O . SER A 1 553 ? -22.646 15.211 -4.577 1.00 90.69 553 SER A O 1
ATOM 4286 N N . SER A 1 554 ? -23.064 17.232 -5.423 1.00 92.25 554 SER A N 1
ATOM 4287 C CA . SER A 1 554 ? -22.062 17.958 -4.632 1.00 92.25 554 SER A CA 1
ATOM 4288 C C . SER A 1 554 ? -22.295 17.928 -3.120 1.00 92.25 554 SER A C 1
ATOM 4290 O O . SER A 1 554 ? -21.330 18.012 -2.364 1.00 92.25 554 SER A O 1
ATOM 4292 N N . GLU A 1 555 ? -23.548 17.816 -2.666 1.00 95.94 555 GLU A N 1
ATOM 4293 C CA . GLU A 1 555 ? -23.863 17.705 -1.233 1.00 95.94 555 GLU A CA 1
ATOM 4294 C C . GLU A 1 555 ? -23.333 16.386 -0.671 1.00 95.94 555 GLU A C 1
ATOM 4296 O O . GLU A 1 555 ? -22.724 16.372 0.396 1.00 95.94 555 GLU A O 1
ATOM 4301 N N . LEU A 1 556 ? -23.489 15.302 -1.440 1.00 95.69 556 LEU A N 1
ATOM 4302 C CA . LEU A 1 556 ? -22.943 13.993 -1.099 1.00 95.69 556 LEU A CA 1
ATOM 4303 C C . LEU A 1 556 ? -21.419 14.040 -1.010 1.00 95.69 556 LEU A C 1
ATOM 4305 O O . LEU A 1 556 ? -20.868 13.582 -0.020 1.00 95.69 556 LEU A O 1
ATOM 4309 N N . ALA A 1 557 ? -20.744 14.612 -2.013 1.00 94.19 557 ALA A N 1
ATOM 4310 C CA . ALA A 1 557 ? -19.285 14.705 -2.009 1.00 94.19 557 ALA A CA 1
ATOM 4311 C C . ALA A 1 557 ? -18.772 15.526 -0.814 1.00 94.19 557 ALA A C 1
ATOM 4313 O O . ALA A 1 557 ? -17.846 15.105 -0.132 1.00 94.19 557 ALA A O 1
ATOM 4314 N N . THR A 1 558 ? -19.421 16.656 -0.513 1.00 94.75 558 THR A N 1
ATOM 4315 C CA . THR A 1 558 ? -19.036 17.527 0.608 1.00 94.75 558 THR A CA 1
ATOM 4316 C C . THR A 1 558 ? -19.238 16.837 1.956 1.00 94.75 558 THR A C 1
ATOM 4318 O O . THR A 1 558 ? -18.357 16.894 2.816 1.00 94.75 558 THR A O 1
ATOM 4321 N N . GLU A 1 559 ? -20.382 16.176 2.155 1.00 96.38 559 GLU A N 1
ATOM 4322 C CA . GLU A 1 559 ? -20.651 15.463 3.404 1.00 96.38 559 GLU A CA 1
ATOM 4323 C C . GLU A 1 559 ? -19.764 14.220 3.533 1.00 96.38 559 GLU A C 1
ATOM 4325 O O . GLU A 1 559 ? -19.250 13.961 4.616 1.00 96.38 559 GLU A O 1
ATOM 4330 N N . LEU A 1 560 ? -19.495 13.503 2.435 1.00 96.31 560 LEU A N 1
ATOM 4331 C CA . LEU A 1 560 ? -18.559 12.380 2.422 1.00 96.31 560 LEU A CA 1
ATOM 4332 C C . LEU A 1 560 ? -17.148 12.829 2.808 1.00 96.31 560 LEU A C 1
ATOM 4334 O O . LEU A 1 560 ? -16.549 12.213 3.681 1.00 96.31 560 LEU A O 1
ATOM 4338 N N . THR A 1 561 ? -16.636 13.925 2.237 1.00 94.81 561 THR A N 1
ATOM 4339 C CA . THR A 1 561 ? -15.342 14.501 2.641 1.00 94.81 561 THR A CA 1
ATOM 4340 C C . THR A 1 561 ? -15.339 14.861 4.120 1.00 94.81 561 THR A C 1
ATOM 4342 O O . THR A 1 561 ? -14.406 14.517 4.835 1.00 94.81 561 THR A O 1
ATOM 4345 N N . LYS A 1 562 ? -16.405 15.493 4.617 1.00 94.50 562 LYS A N 1
ATOM 4346 C CA . LYS A 1 562 ? -16.524 15.857 6.032 1.00 94.50 562 LYS A CA 1
ATOM 4347 C C . LYS A 1 562 ? -16.539 14.635 6.960 1.00 94.50 562 LYS A C 1
ATOM 4349 O O . LYS A 1 562 ? -15.913 14.687 8.018 1.00 94.50 562 LYS A O 1
ATOM 4354 N N . ILE A 1 563 ? -17.227 13.560 6.569 1.00 95.25 563 ILE A N 1
ATOM 4355 C CA . ILE A 1 563 ? -17.267 12.285 7.298 1.00 95.25 563 ILE A CA 1
ATOM 4356 C C . ILE A 1 563 ? -15.888 11.618 7.282 1.00 95.25 563 ILE A C 1
ATOM 4358 O O . ILE A 1 563 ? -15.412 11.207 8.334 1.00 95.25 563 ILE A O 1
ATOM 4362 N N . MET A 1 564 ? -15.222 11.560 6.125 1.00 94.50 564 MET A N 1
ATOM 4363 C CA . MET A 1 564 ? -13.883 10.970 5.994 1.00 94.50 564 MET A CA 1
ATOM 4364 C C . MET A 1 564 ? -12.807 11.783 6.711 1.00 94.50 564 MET A C 1
ATOM 4366 O O . MET A 1 564 ? -11.819 11.223 7.156 1.00 94.50 564 MET A O 1
ATOM 4370 N N . GLU A 1 565 ? -13.002 13.087 6.891 1.00 91.94 565 GLU A N 1
ATOM 4371 C CA . GLU A 1 565 ? -12.147 13.935 7.730 1.00 91.94 565 GLU A CA 1
ATOM 4372 C C . GLU A 1 565 ? -12.499 13.845 9.227 1.00 91.94 565 GLU A C 1
ATOM 4374 O O . GLU A 1 565 ? -11.911 14.566 10.031 1.00 91.94 565 GLU A O 1
ATOM 4379 N N . LEU A 1 566 ? -13.475 13.003 9.601 1.00 92.56 566 LEU A N 1
ATOM 4380 C CA . LEU A 1 566 ? -13.991 12.806 10.964 1.00 92.56 566 LEU A CA 1
ATOM 4381 C C . LEU A 1 566 ? -14.339 14.122 11.683 1.00 92.56 566 LEU A C 1
ATOM 4383 O O . LEU A 1 566 ? -14.253 14.238 12.911 1.00 92.56 566 LEU A O 1
ATOM 4387 N N . LYS A 1 567 ? -14.780 15.132 10.922 1.00 88.81 567 LYS A N 1
ATOM 4388 C CA . LYS A 1 567 ? -15.164 16.433 11.475 1.00 88.81 567 LYS A CA 1
ATOM 4389 C C . LYS A 1 567 ? -16.424 16.280 12.336 1.00 88.81 567 LYS A C 1
ATOM 4391 O O . LYS A 1 567 ? -17.419 15.724 11.859 1.00 88.81 567 LYS A O 1
ATOM 4396 N N . PRO A 1 568 ? -16.445 16.808 13.576 1.00 80.69 568 PRO A N 1
ATOM 4397 C CA . PRO A 1 568 ? -17.627 16.732 14.425 1.00 80.69 568 PRO A CA 1
ATOM 4398 C C . PRO A 1 568 ? -18.822 17.393 13.731 1.00 80.69 568 PRO A C 1
ATOM 4400 O O . PRO A 1 568 ? -18.703 18.462 13.124 1.00 80.69 568 PRO A O 1
ATOM 4403 N N . CYS A 1 569 ? -19.992 16.754 13.810 1.00 75.31 569 CYS A N 1
ATOM 4404 C CA . CYS A 1 569 ? -21.225 17.343 13.302 1.00 75.31 569 CYS A CA 1
ATOM 4405 C C . CYS A 1 569 ? -21.460 18.673 14.026 1.00 75.31 569 CYS A C 1
ATOM 4407 O O . CYS A 1 569 ? -21.570 18.713 15.251 1.00 75.31 569 CYS A O 1
ATOM 4409 N N . SER A 1 570 ? -21.504 19.765 13.262 1.00 72.62 570 SER A N 1
ATOM 4410 C CA . SER A 1 570 ? -21.685 21.129 13.754 1.00 72.62 570 SER A CA 1
ATOM 4411 C C . SER A 1 570 ? -22.926 21.213 14.651 1.00 72.62 570 SER A C 1
ATOM 4413 O O . SER A 1 570 ? -24.047 21.225 14.146 1.00 72.62 570 SER A O 1
ATOM 4415 N N . GLY A 1 571 ? -22.735 21.226 15.973 1.00 76.19 571 GLY A N 1
ATOM 4416 C CA . GLY A 1 571 ? -23.837 21.239 16.941 1.00 76.19 571 GLY A CA 1
ATOM 4417 C C . GLY A 1 571 ? -23.514 20.697 18.337 1.00 76.19 571 GLY A C 1
ATOM 4418 O O . GLY A 1 571 ? -24.275 20.969 19.262 1.00 76.19 571 GLY A O 1
ATOM 4419 N N . GLN A 1 572 ? -22.407 19.971 18.523 1.00 70.06 572 GLN A N 1
ATOM 4420 C CA . GLN A 1 572 ? -21.970 19.523 19.852 1.00 70.06 572 GLN A CA 1
ATOM 4421 C C . GLN A 1 572 ? -21.044 20.566 20.504 1.00 70.06 572 GLN A C 1
ATOM 4423 O O . GLN A 1 572 ? -20.062 20.990 19.900 1.00 70.06 572 GLN A O 1
ATOM 4428 N N . ASN A 1 573 ? -21.382 21.009 21.720 1.00 75.25 573 ASN A N 1
ATOM 4429 C CA . ASN A 1 573 ? -20.563 21.939 22.507 1.00 75.25 573 ASN A CA 1
ATOM 4430 C C . ASN A 1 573 ? -19.263 21.243 22.956 1.00 75.25 573 ASN A C 1
ATOM 4432 O O . ASN A 1 573 ? -19.323 20.174 23.554 1.00 75.25 573 ASN A O 1
ATOM 4436 N N . GLU A 1 574 ? -18.103 21.867 22.728 1.00 70.06 574 GLU A N 1
ATOM 4437 C CA . GLU A 1 574 ? -16.769 21.288 22.996 1.00 70.06 574 GLU A CA 1
ATOM 4438 C C . GLU A 1 574 ? -16.448 21.019 24.485 1.00 70.06 574 GLU A C 1
ATOM 4440 O O . GLU A 1 574 ? -15.455 20.361 24.785 1.00 70.06 574 GLU A O 1
ATOM 4445 N N . SER A 1 575 ? -17.249 21.504 25.442 1.00 66.62 575 SER A N 1
ATOM 4446 C CA . SER A 1 575 ? -16.858 21.523 26.863 1.00 66.62 575 SER A CA 1
ATOM 4447 C C . SER A 1 575 ? -17.078 20.224 27.653 1.00 66.62 575 SER A C 1
ATOM 4449 O O . SER A 1 575 ? -16.466 20.087 28.707 1.00 66.62 575 SER A O 1
ATOM 4451 N N . ASP A 1 576 ? -17.887 19.272 27.170 1.00 63.81 576 ASP A N 1
ATOM 4452 C CA . ASP A 1 576 ? -18.195 18.004 27.877 1.00 63.81 576 ASP A CA 1
ATOM 4453 C C . ASP A 1 576 ? -17.494 16.769 27.250 1.00 63.81 576 ASP A C 1
ATOM 4455 O O . ASP A 1 576 ? -17.907 15.630 27.446 1.00 63.81 576 ASP A O 1
ATOM 4459 N N . VAL A 1 577 ? -16.440 16.976 26.451 1.00 64.56 577 VAL A N 1
ATOM 4460 C CA . VAL A 1 577 ? -16.017 16.007 25.415 1.00 64.56 577 VAL A CA 1
ATOM 4461 C C . VAL A 1 577 ? -14.984 14.957 25.869 1.00 64.56 577 VAL A C 1
ATOM 4463 O O . VAL A 1 577 ? -14.937 13.869 25.301 1.00 64.56 577 VAL A O 1
ATOM 4466 N N . VAL A 1 578 ? -14.182 15.207 26.911 1.00 67.44 578 VAL A N 1
ATOM 4467 C CA . VAL A 1 578 ? -12.970 14.389 27.168 1.00 67.44 578 VAL A CA 1
ATOM 4468 C C . VAL A 1 578 ? -13.268 12.934 27.559 1.00 67.44 578 VAL A C 1
ATOM 4470 O O . VAL A 1 578 ? -12.579 12.026 27.099 1.00 67.44 578 VAL A O 1
ATOM 4473 N N . GLU A 1 579 ? -14.276 12.684 28.397 1.00 73.25 579 GLU A N 1
ATOM 4474 C CA . GLU A 1 579 ? -14.611 11.314 28.824 1.00 73.25 579 GLU A CA 1
ATOM 4475 C C . GLU A 1 579 ? 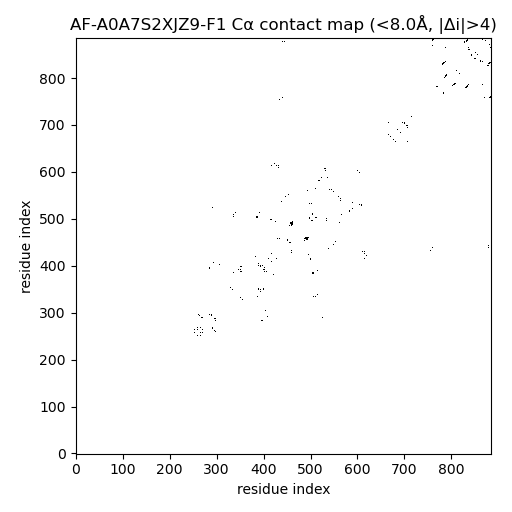-15.355 10.549 27.714 1.00 73.25 579 GLU A C 1
ATOM 4477 O O . GLU A 1 579 ? -15.100 9.365 27.490 1.00 73.25 579 GLU A O 1
ATOM 4482 N N . GLY A 1 580 ? -16.164 11.263 26.922 1.00 84.44 580 GLY A N 1
ATOM 4483 C CA . GLY A 1 580 ? -16.870 10.705 25.768 1.00 84.44 580 GLY A CA 1
ATOM 4484 C C . GLY A 1 580 ? -15.955 10.316 24.603 1.00 84.44 580 GLY A C 1
ATOM 4485 O O . GLY A 1 580 ? -16.301 9.430 23.827 1.00 84.44 580 GLY A O 1
ATOM 4486 N N . ASP A 1 581 ? -14.771 10.921 24.484 1.00 86.94 581 ASP A N 1
ATOM 4487 C CA . ASP A 1 581 ? -13.827 10.621 23.402 1.00 86.94 581 ASP A CA 1
ATOM 4488 C C . ASP A 1 581 ? -13.319 9.178 23.431 1.00 86.94 581 ASP A C 1
ATOM 4490 O O . ASP A 1 581 ? -13.208 8.537 22.386 1.00 86.94 581 ASP A O 1
ATOM 4494 N N . ARG A 1 582 ? -13.018 8.653 24.622 1.00 87.81 582 ARG A N 1
ATOM 4495 C CA . ARG A 1 582 ? -12.523 7.277 24.772 1.00 87.81 582 ARG A CA 1
ATOM 4496 C C . ARG A 1 582 ? -13.618 6.258 24.521 1.00 87.81 582 ARG A C 1
ATOM 4498 O O . ARG A 1 582 ? -13.394 5.296 23.793 1.00 87.81 582 ARG A O 1
ATOM 4505 N N . GLU A 1 583 ? -14.791 6.493 25.099 1.00 91.19 583 GLU A N 1
ATOM 4506 C CA . GLU A 1 583 ? -15.953 5.635 24.890 1.00 91.19 583 GLU A CA 1
ATOM 4507 C C . GLU A 1 583 ? -16.332 5.593 23.405 1.00 91.19 583 GLU A C 1
ATOM 4509 O O . GLU A 1 583 ? -16.597 4.524 22.862 1.00 91.19 583 GLU A O 1
ATOM 4514 N N . TRP A 1 584 ? -16.250 6.734 22.713 1.00 92.94 584 TRP A N 1
ATOM 4515 C CA . TRP A 1 584 ? -16.480 6.808 21.274 1.00 92.94 584 TRP A CA 1
ATOM 4516 C C . TRP A 1 584 ? -15.503 5.935 20.477 1.00 92.94 584 TRP A C 1
ATOM 4518 O O . TRP A 1 584 ? -15.946 5.188 19.606 1.00 92.94 584 TRP A O 1
ATOM 4528 N N . VAL A 1 585 ? -14.198 5.984 20.781 1.00 94.38 585 VAL A N 1
ATOM 4529 C CA . VAL A 1 585 ? -13.201 5.124 20.112 1.00 94.38 585 VAL A CA 1
ATOM 4530 C C . VAL A 1 585 ? -13.452 3.654 20.426 1.00 94.38 585 VAL A C 1
ATOM 4532 O O . VAL A 1 585 ? -13.401 2.825 19.526 1.00 94.38 585 VAL A O 1
ATOM 4535 N N . GLN A 1 586 ? -13.766 3.319 21.677 1.00 94.19 586 GLN A N 1
ATOM 4536 C CA . GLN A 1 586 ? -14.053 1.942 22.064 1.00 94.19 586 GLN A CA 1
ATOM 4537 C C . GLN A 1 586 ? -15.282 1.394 21.328 1.00 94.19 586 GLN A C 1
ATOM 4539 O O . GLN A 1 586 ? -15.216 0.296 20.784 1.00 94.19 586 GLN A O 1
ATOM 4544 N N . GLN A 1 587 ? -16.368 2.168 21.251 1.00 95.31 587 GLN A N 1
ATOM 4545 C CA . GLN A 1 587 ? -17.561 1.809 20.480 1.00 95.31 587 GLN A CA 1
ATOM 4546 C C . GLN A 1 587 ? -17.247 1.675 18.985 1.00 95.31 587 GLN A C 1
ATOM 4548 O O . GLN A 1 587 ? -17.737 0.755 18.333 1.00 95.31 587 GLN A O 1
ATOM 4553 N N . TRP A 1 588 ? -16.413 2.565 18.439 1.00 95.88 588 TRP A N 1
ATOM 4554 C CA . TRP A 1 588 ? -15.983 2.501 17.043 1.00 95.88 588 TRP A CA 1
ATOM 4555 C C . TRP A 1 588 ? -15.184 1.223 16.754 1.00 95.88 588 TRP A C 1
ATOM 4557 O O . TRP A 1 588 ? -15.521 0.498 15.820 1.00 95.88 588 TRP A O 1
ATOM 4567 N N . CYS A 1 589 ? -14.200 0.892 17.593 1.00 96.12 589 CYS A N 1
ATOM 4568 C CA . CYS A 1 589 ? -13.422 -0.340 17.481 1.00 96.12 589 CYS A CA 1
ATOM 4569 C C . CYS A 1 589 ? -14.294 -1.588 17.668 1.00 96.12 589 CYS A C 1
ATOM 4571 O O . CYS A 1 589 ? -14.178 -2.518 16.883 1.00 96.12 589 CYS A O 1
ATOM 4573 N N . GLN A 1 590 ? -15.202 -1.604 18.649 1.00 95.75 590 GLN A N 1
ATOM 4574 C CA . GLN A 1 590 ? -16.139 -2.717 18.857 1.00 95.75 590 GLN A CA 1
ATOM 4575 C C . GLN A 1 590 ? -17.035 -2.942 17.638 1.00 95.75 590 GLN A C 1
ATOM 4577 O O . GLN A 1 590 ? -17.259 -4.082 17.236 1.00 95.75 590 GLN A O 1
ATOM 4582 N N . HIS A 1 591 ? -17.529 -1.863 17.030 1.00 97.44 591 HIS A N 1
ATOM 4583 C CA . HIS A 1 591 ? -18.320 -1.955 15.811 1.00 97.44 591 HIS A CA 1
ATOM 4584 C C . HIS A 1 591 ? -17.479 -2.486 14.642 1.00 97.44 591 HIS A C 1
ATOM 4586 O O . HIS A 1 591 ? -17.911 -3.413 13.966 1.00 97.44 591 HIS A O 1
ATOM 4592 N N . ALA A 1 592 ? -16.251 -1.988 14.462 1.00 97.50 592 ALA A N 1
ATOM 4593 C CA . ALA A 1 592 ? -15.313 -2.508 13.468 1.00 97.50 592 ALA A CA 1
ATOM 4594 C C . ALA A 1 592 ? -15.015 -4.008 13.669 1.00 97.50 592 ALA A C 1
ATOM 4596 O O . ALA A 1 592 ? -15.058 -4.773 12.707 1.00 97.50 592 ALA A O 1
ATOM 4597 N N . THR A 1 593 ? -14.787 -4.454 14.908 1.00 96.44 593 THR A N 1
ATOM 4598 C CA . THR A 1 593 ? -14.607 -5.875 15.241 1.00 96.44 593 THR A CA 1
ATOM 4599 C C . THR A 1 593 ? -15.856 -6.689 14.915 1.00 96.44 593 THR A C 1
ATOM 4601 O O . THR A 1 593 ? -15.737 -7.734 14.293 1.00 96.44 593 THR A O 1
ATOM 4604 N N . SER A 1 594 ? -17.057 -6.187 15.223 1.00 96.81 594 SER A N 1
ATOM 4605 C CA . SER A 1 594 ? -18.308 -6.871 14.869 1.00 96.81 594 SER A CA 1
ATOM 4606 C C . SER A 1 594 ? -18.472 -7.063 13.357 1.00 96.81 594 SER A C 1
ATOM 4608 O O . SER A 1 594 ? -18.983 -8.097 12.927 1.00 96.81 594 SER A O 1
ATOM 4610 N N . ILE A 1 595 ? -18.058 -6.085 12.544 1.00 97.06 595 ILE A N 1
ATOM 4611 C CA . ILE A 1 595 ? -18.071 -6.212 11.080 1.00 97.06 595 ILE A CA 1
ATOM 4612 C C . ILE A 1 595 ? -17.029 -7.248 10.642 1.00 97.06 595 ILE A C 1
ATOM 4614 O O . ILE A 1 595 ? -17.337 -8.115 9.819 1.00 97.06 595 ILE A O 1
ATOM 4618 N N . SER A 1 596 ? -15.825 -7.206 11.223 1.00 96.81 596 SER A N 1
ATOM 4619 C CA . SER A 1 596 ? -14.768 -8.197 10.980 1.00 96.81 596 SER A CA 1
ATOM 4620 C C . SER A 1 596 ? -15.243 -9.620 11.287 1.00 96.81 596 SER A C 1
ATOM 4622 O O . SER A 1 596 ? -15.146 -10.489 10.429 1.00 96.81 596 SER A O 1
ATOM 4624 N N . ASP A 1 597 ? -15.901 -9.842 12.427 1.00 95.00 597 ASP A N 1
ATOM 4625 C CA . ASP A 1 597 ? -16.425 -11.154 12.837 1.00 95.00 597 ASP A CA 1
ATOM 4626 C C . ASP A 1 597 ? -17.481 -11.716 11.867 1.00 95.00 597 ASP A C 1
ATOM 4628 O O . ASP A 1 597 ? -17.628 -12.932 11.728 1.00 95.00 597 ASP A O 1
ATOM 4632 N N . SER A 1 598 ? -18.217 -10.837 11.179 1.00 93.12 598 SER A N 1
ATOM 4633 C CA . SER A 1 598 ? -19.189 -11.210 10.138 1.00 93.12 598 SER A CA 1
ATOM 4634 C C . SER A 1 598 ? -18.571 -11.386 8.742 1.00 93.12 598 SER A C 1
ATOM 4636 O O . SER A 1 598 ? -19.254 -11.787 7.795 1.00 93.12 598 SER A O 1
ATOM 4638 N N . THR A 1 599 ? -17.280 -11.087 8.595 1.00 94.12 599 THR A N 1
ATOM 4639 C CA . THR A 1 599 ? -16.544 -11.177 7.334 1.00 94.12 599 THR A CA 1
ATOM 4640 C C . THR A 1 599 ? -15.934 -12.574 7.173 1.00 94.12 599 THR A C 1
ATOM 4642 O O . THR A 1 599 ? -15.409 -13.132 8.138 1.00 94.12 599 THR A O 1
ATOM 4645 N N . PRO A 1 600 ? -15.965 -13.180 5.970 1.00 93.00 600 PRO A N 1
ATOM 4646 C CA . PRO A 1 600 ? -15.323 -14.474 5.747 1.00 93.00 600 PRO A CA 1
ATOM 4647 C C . PRO A 1 600 ? -13.818 -14.425 6.061 1.00 93.00 600 PRO A C 1
ATOM 4649 O O . PRO A 1 600 ? -13.141 -13.445 5.741 1.00 93.00 600 PRO A O 1
ATOM 4652 N N . LYS A 1 601 ? -13.272 -15.487 6.670 1.00 93.06 601 LYS A N 1
ATOM 4653 C CA . LYS A 1 601 ? -11.881 -15.501 7.160 1.00 93.06 601 LYS A CA 1
ATOM 4654 C C . LYS A 1 601 ? -10.867 -15.399 6.026 1.00 93.06 601 LYS A C 1
ATOM 4656 O O . LYS A 1 601 ? -9.808 -14.818 6.227 1.00 93.06 601 LYS A O 1
ATOM 4661 N N . SER A 1 602 ? -11.193 -15.919 4.846 1.00 91.25 602 SER A N 1
ATOM 4662 C CA . SER A 1 602 ? -10.393 -15.776 3.628 1.00 91.25 602 SER A CA 1
ATOM 4663 C C . SER A 1 602 ? -10.179 -14.307 3.262 1.00 91.25 602 SER A C 1
ATOM 4665 O O . SER A 1 602 ? -9.057 -13.903 2.979 1.00 91.25 602 SER A O 1
ATOM 4667 N N . VAL A 1 603 ? -11.221 -13.484 3.377 1.00 93.69 603 VAL A N 1
ATOM 4668 C CA . VAL A 1 603 ? -11.149 -12.039 3.126 1.00 93.69 603 VAL A CA 1
ATOM 4669 C C . VAL A 1 603 ? -10.302 -11.350 4.186 1.00 93.69 603 VAL A C 1
ATOM 4671 O O . VAL A 1 603 ? -9.450 -10.538 3.842 1.00 93.69 603 VAL A O 1
ATOM 4674 N N . ILE A 1 604 ? -10.492 -11.699 5.463 1.00 96.25 604 ILE A N 1
ATOM 4675 C CA . ILE A 1 604 ? -9.677 -11.166 6.566 1.00 96.25 604 ILE A CA 1
ATOM 4676 C C . ILE A 1 604 ? -8.200 -11.502 6.336 1.00 96.25 604 ILE A C 1
ATOM 4678 O O . ILE A 1 604 ? -7.360 -10.616 6.424 1.00 96.25 604 ILE A O 1
ATOM 4682 N N . HIS A 1 605 ? -7.884 -12.744 5.960 1.00 95.38 605 HIS A N 1
ATOM 4683 C CA . HIS A 1 605 ? -6.523 -13.171 5.636 1.00 95.38 605 HIS A CA 1
ATOM 4684 C C . HIS A 1 605 ? -5.921 -12.341 4.497 1.00 95.38 605 HIS A C 1
ATOM 4686 O O . HIS A 1 605 ? -4.842 -11.779 4.659 1.00 95.38 605 HIS A O 1
ATOM 4692 N N . THR A 1 606 ? -6.650 -12.171 3.388 1.00 94.38 606 THR A N 1
ATOM 4693 C CA . THR A 1 606 ? -6.215 -11.309 2.278 1.00 94.38 606 THR A CA 1
ATOM 4694 C C . THR A 1 606 ? -6.000 -9.858 2.718 1.00 94.38 606 THR A C 1
ATOM 4696 O O . THR A 1 606 ? -5.081 -9.197 2.243 1.00 94.38 606 THR A O 1
ATOM 4699 N N . LEU A 1 607 ? -6.827 -9.329 3.624 1.00 96.62 607 LEU A N 1
ATOM 4700 C CA . LEU A 1 607 ? -6.638 -7.981 4.166 1.00 96.62 607 LEU A CA 1
ATOM 4701 C C . LEU A 1 607 ? -5.422 -7.899 5.098 1.00 96.62 607 LEU A C 1
ATOM 4703 O O . LEU A 1 607 ? -4.709 -6.898 5.057 1.00 96.62 607 LEU A O 1
ATOM 4707 N N . CYS A 1 608 ? -5.143 -8.933 5.892 1.00 96.00 608 CYS A N 1
ATOM 4708 C CA . CYS A 1 608 ? -3.939 -9.009 6.720 1.00 96.00 608 CYS A CA 1
ATOM 4709 C C . CYS A 1 608 ? -2.656 -9.003 5.875 1.00 96.00 608 CYS A C 1
ATOM 4711 O O . CYS A 1 608 ? -1.690 -8.344 6.252 1.00 96.00 608 CYS A O 1
ATOM 4713 N N . GLU A 1 609 ? -2.667 -9.687 4.728 1.00 96.12 609 GLU A N 1
ATOM 4714 C CA . GLU A 1 609 ? -1.540 -9.769 3.783 1.00 96.12 609 GLU A CA 1
ATOM 4715 C C . GLU A 1 609 ? -1.452 -8.566 2.829 1.00 96.12 609 GLU A C 1
ATOM 4717 O O . GLU A 1 609 ? -0.469 -8.411 2.107 1.00 96.12 609 GLU A O 1
ATOM 4722 N N . SER A 1 610 ? -2.458 -7.686 2.824 1.00 96.12 610 SER A N 1
ATOM 4723 C CA . SER A 1 610 ? -2.564 -6.606 1.835 1.00 96.12 610 SER A CA 1
ATOM 4724 C C . SER A 1 610 ? -1.403 -5.607 1.872 1.00 96.12 610 SER A C 1
ATOM 4726 O O . SER A 1 610 ? -1.014 -5.093 0.823 1.00 96.12 610 SER A O 1
ATOM 4728 N N . ASP A 1 611 ? -0.814 -5.358 3.045 1.00 95.81 611 ASP A N 1
ATOM 4729 C CA . ASP A 1 611 ? 0.369 -4.500 3.171 1.00 95.81 611 ASP A CA 1
ATOM 4730 C C . ASP A 1 611 ? 1.589 -5.141 2.500 1.00 95.81 611 ASP A C 1
ATOM 4732 O O . ASP A 1 611 ? 2.307 -4.467 1.760 1.00 95.81 611 ASP A O 1
ATOM 4736 N N . ASP A 1 612 ? 1.792 -6.444 2.701 1.00 96.19 612 ASP A N 1
ATOM 4737 C CA . ASP A 1 612 ? 2.900 -7.195 2.107 1.00 96.19 612 ASP A CA 1
ATOM 4738 C C . ASP A 1 612 ? 2.732 -7.318 0.587 1.00 96.19 612 ASP A C 1
ATOM 4740 O O . ASP A 1 612 ? 3.690 -7.096 -0.159 1.00 96.19 612 ASP A O 1
ATOM 4744 N N . GLU A 1 613 ? 1.510 -7.587 0.111 1.00 94.81 613 GLU A N 1
ATOM 4745 C CA . GLU A 1 613 ? 1.168 -7.571 -1.317 1.00 94.81 613 GLU A CA 1
ATOM 4746 C C . GLU A 1 613 ? 1.472 -6.203 -1.946 1.00 94.81 613 GLU A C 1
ATOM 4748 O O . GLU A 1 613 ? 2.114 -6.124 -2.997 1.00 94.81 613 GLU A O 1
ATOM 4753 N N . ALA A 1 614 ? 1.053 -5.114 -1.293 1.00 95.56 614 ALA A N 1
ATOM 4754 C CA . ALA A 1 614 ? 1.257 -3.758 -1.789 1.00 95.56 614 ALA A CA 1
ATOM 4755 C C . ALA A 1 614 ? 2.746 -3.368 -1.819 1.00 95.56 614 ALA A C 1
ATOM 4757 O O . ALA A 1 614 ? 3.204 -2.750 -2.784 1.00 95.56 614 ALA A O 1
ATOM 4758 N N . ILE A 1 615 ? 3.528 -3.778 -0.813 1.00 95.25 615 ILE A N 1
ATOM 4759 C CA . ILE A 1 615 ? 4.988 -3.598 -0.796 1.00 95.25 615 ILE A CA 1
ATOM 4760 C C . ILE A 1 615 ? 5.640 -4.391 -1.918 1.00 95.25 615 ILE A C 1
ATOM 4762 O O . ILE A 1 615 ? 6.463 -3.847 -2.654 1.00 95.25 615 ILE A O 1
ATOM 4766 N N . MET A 1 616 ? 5.290 -5.668 -2.057 1.00 93.25 616 MET A N 1
ATOM 4767 C CA . MET A 1 616 ? 5.852 -6.531 -3.088 1.00 93.25 616 MET A CA 1
ATOM 4768 C C . MET A 1 616 ? 5.560 -5.970 -4.481 1.00 93.25 616 MET A C 1
ATOM 4770 O O . MET A 1 616 ? 6.479 -5.866 -5.292 1.00 93.25 616 MET A O 1
ATOM 4774 N N . SER A 1 617 ? 4.328 -5.516 -4.725 1.00 90.88 617 SER A N 1
ATOM 4775 C CA . SER A 1 617 ? 3.939 -4.856 -5.974 1.00 90.88 617 SER A CA 1
ATOM 4776 C C . SER A 1 617 ? 4.773 -3.597 -6.238 1.00 90.88 617 SER A C 1
ATOM 4778 O O . SER A 1 617 ? 5.314 -3.431 -7.332 1.00 90.88 617 SER A O 1
ATOM 4780 N N . ALA A 1 618 ? 4.940 -2.727 -5.238 1.00 91.19 618 ALA A N 1
ATOM 4781 C CA . ALA A 1 618 ? 5.740 -1.511 -5.375 1.00 91.19 618 ALA A CA 1
ATOM 4782 C C . ALA A 1 618 ? 7.231 -1.809 -5.635 1.00 91.19 618 ALA A C 1
ATOM 4784 O O . ALA A 1 618 ? 7.872 -1.160 -6.466 1.00 91.19 618 ALA A O 1
ATOM 4785 N N . LEU A 1 619 ? 7.795 -2.818 -4.964 1.00 90.50 619 LEU A N 1
ATOM 4786 C CA . LEU A 1 619 ? 9.180 -3.247 -5.166 1.00 90.50 619 LEU A CA 1
ATOM 4787 C C . LEU A 1 619 ? 9.396 -3.888 -6.541 1.00 90.50 619 LEU A C 1
ATOM 4789 O O . LEU A 1 619 ? 10.428 -3.633 -7.165 1.00 90.50 619 LEU A O 1
ATOM 4793 N N . MET A 1 620 ? 8.435 -4.674 -7.031 1.00 89.06 620 MET A N 1
ATOM 4794 C CA . MET A 1 620 ? 8.470 -5.223 -8.387 1.00 89.06 620 MET A CA 1
ATOM 4795 C C . MET A 1 620 ? 8.462 -4.109 -9.433 1.00 89.06 620 MET A C 1
ATOM 4797 O O . MET A 1 620 ? 9.293 -4.120 -10.338 1.00 89.06 620 MET A O 1
ATOM 4801 N N . GLN A 1 621 ? 7.610 -3.096 -9.268 1.00 88.69 621 GLN A N 1
ATOM 4802 C CA . GLN A 1 621 ? 7.575 -1.954 -10.180 1.00 88.69 621 GLN A CA 1
ATOM 4803 C C . GLN A 1 621 ? 8.877 -1.141 -10.137 1.00 88.69 621 GLN A C 1
ATOM 4805 O O . GLN A 1 621 ? 9.408 -0.750 -11.179 1.00 88.69 621 GLN A O 1
ATOM 4810 N N . ARG A 1 622 ? 9.460 -0.937 -8.947 1.00 91.12 622 ARG A N 1
ATOM 4811 C CA . ARG A 1 622 ? 10.796 -0.334 -8.811 1.00 91.12 622 ARG A CA 1
ATOM 4812 C C . ARG A 1 622 ? 11.851 -1.145 -9.567 1.00 91.12 622 ARG A C 1
ATOM 4814 O O . ARG A 1 622 ? 12.700 -0.557 -10.241 1.00 91.12 622 ARG A O 1
ATOM 4821 N N . GLN A 1 623 ? 11.821 -2.473 -9.444 1.00 92.81 623 GLN A N 1
ATOM 4822 C CA . GLN A 1 623 ? 12.740 -3.358 -10.153 1.00 92.81 623 GLN A CA 1
ATOM 4823 C C . GLN A 1 623 ? 12.566 -3.229 -11.671 1.00 92.81 623 GLN A C 1
ATOM 4825 O O . GLN A 1 623 ? 13.558 -3.035 -12.372 1.00 92.81 623 GLN A O 1
ATOM 4830 N N . GLU A 1 624 ? 11.334 -3.256 -12.174 1.00 90.12 624 GLU A N 1
ATOM 4831 C CA . GLU A 1 624 ? 11.047 -3.110 -13.602 1.00 90.12 624 GLU A CA 1
ATOM 4832 C C . GLU A 1 624 ? 11.533 -1.757 -14.144 1.00 90.12 624 GLU A C 1
ATOM 4834 O O . GLU A 1 624 ? 12.228 -1.699 -15.160 1.00 90.12 624 GLU A O 1
ATOM 4839 N N . LEU A 1 625 ? 11.271 -0.659 -13.430 1.00 89.06 625 LEU A N 1
ATOM 4840 C CA . LEU A 1 625 ? 11.766 0.667 -13.805 1.00 89.06 625 LEU A CA 1
ATOM 4841 C C . LEU A 1 625 ? 13.300 0.730 -13.820 1.00 89.06 625 LEU A C 1
ATOM 4843 O O . LEU A 1 625 ? 13.886 1.363 -14.704 1.00 89.06 625 LEU A O 1
ATOM 4847 N N . ALA A 1 626 ? 13.968 0.075 -12.867 1.00 90.31 626 ALA A N 1
ATOM 4848 C CA . ALA A 1 626 ? 15.424 -0.023 -12.845 1.00 90.31 626 ALA A CA 1
ATOM 4849 C C . ALA A 1 626 ? 15.963 -0.843 -14.031 1.00 90.31 626 ALA A C 1
ATOM 4851 O O . ALA A 1 626 ? 16.956 -0.447 -14.647 1.00 90.31 626 ALA A O 1
ATOM 4852 N N . GLU A 1 627 ? 15.293 -1.937 -14.399 1.00 92.25 627 GLU A N 1
ATOM 4853 C CA . GLU A 1 627 ? 15.630 -2.756 -15.567 1.00 92.25 627 GLU A CA 1
ATOM 4854 C C . GLU A 1 627 ? 15.438 -1.985 -16.879 1.00 92.25 627 GLU A C 1
ATOM 4856 O O . GLU A 1 627 ? 16.320 -2.012 -17.743 1.00 92.25 627 GLU A O 1
ATOM 4861 N N . VAL A 1 628 ? 14.349 -1.221 -17.012 1.00 93.12 628 VAL A N 1
ATOM 4862 C CA . VAL A 1 628 ? 14.099 -0.352 -18.172 1.00 93.12 628 VAL A CA 1
ATOM 4863 C C . VAL A 1 628 ? 15.177 0.728 -18.285 1.00 93.12 628 VAL A C 1
ATOM 4865 O O . VAL A 1 628 ? 15.757 0.892 -19.360 1.00 93.12 628 VAL A O 1
ATOM 4868 N N . LYS A 1 629 ? 15.517 1.417 -17.186 1.00 92.44 629 LYS A N 1
ATOM 4869 C CA . LYS A 1 629 ? 16.598 2.424 -17.167 1.00 92.44 629 LYS A CA 1
ATOM 4870 C C . LYS A 1 629 ? 17.953 1.813 -17.531 1.00 92.44 629 LYS A C 1
ATOM 4872 O O . LYS A 1 629 ? 18.717 2.399 -18.302 1.00 92.44 629 LYS A O 1
ATOM 4877 N N . LEU A 1 630 ? 18.252 0.617 -17.022 1.00 93.69 630 LEU A N 1
ATOM 4878 C CA . LEU A 1 630 ? 19.468 -0.116 -17.373 1.00 93.69 630 LEU A CA 1
ATOM 4879 C C . LEU A 1 630 ? 19.485 -0.486 -18.862 1.00 93.69 630 LEU A C 1
ATOM 4881 O O . LEU A 1 630 ? 20.512 -0.321 -19.523 1.00 93.69 630 LEU A O 1
ATOM 4885 N N . GLN A 1 631 ? 18.360 -0.947 -19.411 1.00 94.31 631 GLN A N 1
ATOM 4886 C CA . GLN A 1 631 ? 18.250 -1.265 -20.831 1.00 94.31 631 GLN A CA 1
ATOM 4887 C C . GLN A 1 631 ? 18.454 -0.015 -21.698 1.00 94.31 631 GLN A C 1
ATOM 4889 O O . GLN A 1 631 ? 19.186 -0.080 -22.685 1.00 94.31 631 GLN A O 1
ATOM 4894 N N . GLU A 1 632 ? 17.868 1.123 -21.327 1.00 95.06 632 GLU A N 1
ATOM 4895 C CA . GLU A 1 632 ? 18.043 2.395 -22.036 1.00 95.06 632 GLU A CA 1
ATOM 4896 C C . GLU A 1 632 ? 19.513 2.848 -22.026 1.00 95.06 632 GLU A C 1
ATOM 4898 O O . GLU A 1 632 ? 20.048 3.230 -23.072 1.00 95.06 632 GLU A O 1
ATOM 4903 N N . ARG A 1 633 ? 20.216 2.694 -20.896 1.00 95.31 633 ARG A N 1
ATOM 4904 C CA . ARG A 1 633 ? 21.662 2.953 -20.803 1.00 95.31 633 ARG A CA 1
ATOM 4905 C C . ARG A 1 633 ? 22.478 2.031 -21.712 1.00 95.31 633 ARG A C 1
ATOM 4907 O O . ARG A 1 633 ? 23.323 2.508 -22.468 1.00 95.31 633 ARG A O 1
ATOM 4914 N N . LEU A 1 634 ? 22.209 0.725 -21.689 1.00 94.56 634 LEU A N 1
ATOM 4915 C CA . LEU A 1 634 ? 22.894 -0.245 -22.553 1.00 94.56 634 LEU A CA 1
ATOM 4916 C C . LEU A 1 634 ? 22.638 0.034 -24.042 1.00 94.56 634 LEU A C 1
ATOM 4918 O O . LEU A 1 634 ? 23.538 -0.109 -24.873 1.00 94.56 634 LEU A O 1
ATOM 4922 N N . GLU A 1 635 ? 21.425 0.456 -24.401 1.00 96.06 635 GLU A N 1
ATOM 4923 C CA . GLU A 1 635 ? 21.082 0.845 -25.769 1.00 96.06 635 GLU A CA 1
ATOM 4924 C C . GLU A 1 635 ? 21.798 2.135 -26.200 1.00 96.06 635 GLU A C 1
ATOM 4926 O O . GLU A 1 635 ? 22.267 2.215 -27.344 1.00 96.06 635 GLU A O 1
ATOM 4931 N N . ALA A 1 636 ? 21.942 3.110 -25.297 1.00 95.81 636 ALA A N 1
ATOM 4932 C CA . ALA A 1 636 ? 22.705 4.334 -25.529 1.00 95.81 636 ALA A CA 1
ATOM 4933 C C . ALA A 1 636 ? 24.205 4.047 -25.721 1.00 95.81 636 ALA A C 1
ATOM 4935 O O . ALA A 1 636 ? 24.791 4.496 -26.708 1.00 95.81 636 ALA A O 1
ATOM 4936 N N . GLU A 1 637 ? 24.808 3.216 -24.867 1.00 96.44 637 GLU A N 1
ATOM 4937 C CA . GLU A 1 637 ? 26.206 2.780 -24.999 1.00 96.44 637 GLU A CA 1
ATOM 4938 C C . GLU A 1 637 ? 26.426 1.996 -26.306 1.00 96.44 637 GLU A C 1
ATOM 4940 O O . GLU A 1 637 ? 27.371 2.255 -27.059 1.00 96.44 637 GLU A O 1
ATOM 4945 N N . ALA A 1 638 ? 25.504 1.093 -26.659 1.00 96.00 638 ALA A N 1
ATOM 4946 C CA . ALA A 1 638 ? 25.554 0.354 -27.919 1.00 96.00 638 ALA A CA 1
ATOM 4947 C C . ALA A 1 638 ? 25.370 1.259 -29.150 1.00 96.00 638 ALA A C 1
ATOM 4949 O O . ALA A 1 638 ? 25.883 0.959 -30.235 1.00 96.00 638 ALA A O 1
ATOM 4950 N N . LYS A 1 639 ? 24.612 2.354 -29.033 1.00 96.81 639 LYS A N 1
ATOM 4951 C CA . LYS A 1 639 ? 24.483 3.370 -30.083 1.00 96.81 639 LYS A CA 1
ATOM 4952 C C . LYS A 1 639 ? 25.781 4.169 -30.223 1.00 96.81 639 LYS A C 1
ATOM 4954 O O . LYS A 1 639 ? 26.304 4.220 -31.334 1.00 96.81 639 LYS A O 1
ATOM 4959 N N . ALA A 1 640 ? 26.344 4.665 -29.123 1.00 96.81 640 ALA A N 1
ATOM 4960 C CA . ALA A 1 640 ? 27.609 5.398 -29.116 1.00 96.81 640 ALA A CA 1
ATOM 4961 C C . ALA A 1 640 ? 28.764 4.559 -29.690 1.00 96.81 640 ALA A C 1
ATOM 4963 O O . ALA A 1 640 ? 29.528 5.030 -30.530 1.00 96.81 640 ALA A O 1
ATOM 4964 N N . HIS A 1 641 ? 28.847 3.273 -29.333 1.00 95.75 641 HIS A N 1
ATOM 4965 C CA . HIS A 1 641 ? 29.851 2.364 -29.890 1.00 95.75 641 HIS A CA 1
ATOM 4966 C C . HIS A 1 641 ? 29.672 2.137 -31.402 1.00 95.75 641 HIS A C 1
ATOM 4968 O O . HIS A 1 641 ? 30.652 2.082 -32.147 1.00 95.75 641 HIS A O 1
ATOM 4974 N N . ARG A 1 642 ? 28.429 2.026 -31.892 1.00 95.50 642 ARG A N 1
ATOM 4975 C CA . ARG A 1 642 ? 28.164 1.917 -33.339 1.00 95.50 642 ARG A CA 1
ATOM 4976 C C . ARG A 1 642 ? 28.572 3.181 -34.085 1.00 95.50 642 ARG A C 1
ATOM 4978 O O . ARG A 1 642 ? 29.218 3.070 -35.122 1.00 95.50 642 ARG A O 1
ATOM 4985 N N . GLU A 1 643 ? 28.242 4.349 -33.549 1.00 96.50 643 GLU A N 1
ATOM 4986 C CA . GLU A 1 643 ? 28.631 5.639 -34.126 1.00 96.50 643 GLU A CA 1
ATOM 4987 C C . GLU A 1 643 ? 30.159 5.806 -34.134 1.00 96.50 643 GLU A C 1
ATOM 4989 O O . GLU A 1 643 ? 30.724 6.229 -35.143 1.00 96.50 643 GLU A O 1
ATOM 4994 N N . ALA A 1 644 ? 30.850 5.363 -33.080 1.00 97.19 644 ALA A N 1
ATOM 4995 C CA . ALA A 1 644 ? 32.311 5.348 -33.023 1.00 97.19 644 ALA A CA 1
ATOM 4996 C C . ALA A 1 644 ? 32.935 4.423 -34.085 1.00 97.19 644 ALA A C 1
ATOM 4998 O O . ALA A 1 644 ? 33.865 4.828 -34.785 1.00 97.19 644 ALA A O 1
ATOM 4999 N N . LEU A 1 645 ? 32.406 3.205 -34.263 1.00 97.44 645 LEU A N 1
ATOM 5000 C CA . LEU A 1 645 ? 32.866 2.283 -35.310 1.00 97.44 645 LEU A CA 1
ATOM 5001 C C . LEU A 1 645 ? 32.602 2.826 -36.720 1.00 97.44 645 LEU A C 1
ATOM 5003 O O . LEU A 1 645 ? 33.428 2.654 -37.619 1.00 97.44 645 LEU A O 1
ATOM 5007 N N . GLU A 1 646 ? 31.457 3.473 -36.935 1.00 96.12 646 GLU A N 1
ATOM 5008 C CA . GLU A 1 646 ? 31.137 4.114 -38.210 1.00 96.12 646 GLU A CA 1
ATOM 5009 C C . GLU A 1 646 ? 32.075 5.293 -38.491 1.00 96.12 646 GLU A C 1
ATOM 5011 O O . GLU A 1 646 ? 32.595 5.391 -39.604 1.00 96.12 646 GLU A O 1
ATOM 5016 N N . ALA A 1 647 ? 32.378 6.123 -37.489 1.00 97.00 647 ALA A N 1
ATOM 5017 C CA . ALA A 1 647 ? 33.352 7.205 -37.600 1.00 97.00 647 ALA A CA 1
ATOM 5018 C C . ALA A 1 647 ? 34.771 6.678 -37.891 1.00 97.00 647 ALA A C 1
ATOM 5020 O O . ALA A 1 647 ? 35.465 7.200 -38.768 1.00 97.00 647 ALA A O 1
ATOM 5021 N N . GLU A 1 648 ? 35.196 5.597 -37.229 1.00 97.00 648 GLU A N 1
ATOM 5022 C CA . GLU A 1 648 ? 36.487 4.952 -37.493 1.00 97.00 648 GLU A CA 1
ATOM 5023 C C . GLU A 1 648 ? 36.550 4.383 -38.918 1.00 97.00 648 GLU A C 1
ATOM 5025 O O . GLU A 1 648 ? 37.548 4.544 -39.628 1.00 97.00 648 GLU A O 1
ATOM 5030 N N . LYS A 1 649 ? 35.466 3.746 -39.373 1.00 96.19 649 LYS A N 1
ATOM 5031 C CA . LYS A 1 649 ? 35.363 3.222 -40.734 1.00 96.19 649 LYS A CA 1
ATOM 5032 C C . LYS A 1 649 ? 35.414 4.347 -41.767 1.00 96.19 649 LYS A C 1
ATOM 5034 O O . LYS A 1 649 ? 36.156 4.225 -42.739 1.00 96.19 649 LYS A O 1
ATOM 5039 N N . GLN A 1 650 ? 34.695 5.448 -41.546 1.00 94.56 650 GLN A N 1
ATOM 5040 C CA . GLN A 1 650 ? 34.739 6.626 -42.416 1.00 94.56 650 GLN A CA 1
ATOM 5041 C C . GLN A 1 650 ? 36.145 7.231 -42.473 1.00 94.56 650 GLN A C 1
ATOM 5043 O O . GLN A 1 650 ? 36.623 7.561 -43.559 1.00 94.56 650 GLN A O 1
ATOM 5048 N N . LYS A 1 651 ? 36.850 7.301 -41.337 1.00 96.25 651 LYS A N 1
ATOM 5049 C CA . LYS A 1 651 ? 38.249 7.744 -41.281 1.00 96.25 651 LYS A CA 1
ATOM 5050 C C . LYS A 1 651 ? 39.164 6.833 -42.108 1.00 96.25 651 LYS A C 1
ATOM 5052 O O . LYS A 1 651 ? 39.901 7.325 -42.960 1.00 96.25 651 LYS A O 1
ATOM 5057 N N . LYS A 1 652 ? 39.061 5.509 -41.940 1.00 95.75 652 LYS A N 1
ATOM 5058 C CA . LYS A 1 652 ? 39.822 4.519 -42.728 1.00 95.75 652 LYS A CA 1
ATOM 5059 C C . LYS A 1 652 ? 39.513 4.598 -44.228 1.00 95.75 652 LYS A C 1
ATOM 5061 O O . LYS A 1 652 ? 40.421 4.497 -45.051 1.00 95.75 652 LYS A O 1
ATOM 5066 N N . GLU A 1 653 ? 38.249 4.792 -44.603 1.00 95.31 653 GLU A N 1
ATOM 5067 C CA . GLU A 1 653 ? 37.835 4.963 -46.002 1.00 95.31 653 GLU A CA 1
ATOM 5068 C C . GLU A 1 653 ? 38.381 6.268 -46.604 1.00 95.31 653 GLU A C 1
ATOM 5070 O O . GLU A 1 653 ? 38.858 6.266 -47.743 1.00 95.31 653 GLU A O 1
ATOM 5075 N N . ALA A 1 654 ? 38.375 7.367 -45.843 1.00 93.19 654 ALA A N 1
ATOM 5076 C CA . ALA A 1 654 ? 38.956 8.642 -46.254 1.00 93.19 654 ALA A CA 1
ATOM 5077 C C . ALA A 1 654 ? 40.480 8.541 -46.448 1.00 93.19 654 ALA A C 1
ATOM 5079 O O . ALA A 1 654 ? 40.994 8.984 -47.479 1.00 93.1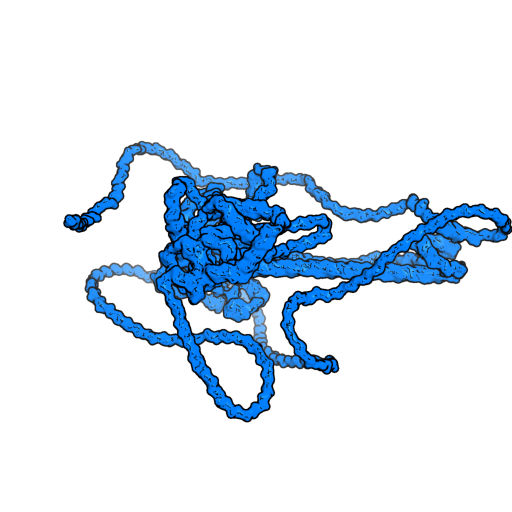9 654 ALA A O 1
ATOM 5080 N N . GLU A 1 655 ? 41.192 7.890 -45.523 1.00 94.88 655 GLU A N 1
ATOM 5081 C CA . GLU A 1 655 ? 42.634 7.626 -45.618 1.00 94.88 655 GLU A CA 1
ATOM 5082 C C . GLU A 1 655 ? 42.974 6.743 -46.831 1.00 94.88 655 GLU A C 1
ATOM 5084 O O . GLU A 1 655 ? 43.855 7.079 -47.627 1.00 94.88 655 GLU A O 1
ATOM 5089 N N . ALA A 1 656 ? 42.230 5.650 -47.042 1.00 94.88 656 ALA A N 1
ATOM 5090 C CA . ALA A 1 656 ? 42.410 4.778 -48.203 1.00 94.88 656 ALA A CA 1
ATOM 5091 C C . ALA A 1 656 ? 42.156 5.523 -49.525 1.00 94.88 656 ALA A C 1
ATOM 5093 O O . ALA A 1 656 ? 42.885 5.341 -50.507 1.00 94.88 656 ALA A O 1
ATOM 5094 N N . ARG A 1 657 ? 41.146 6.404 -49.559 1.00 93.19 657 ARG A N 1
ATOM 5095 C CA . ARG A 1 657 ? 40.842 7.241 -50.724 1.00 93.19 657 ARG A CA 1
ATOM 5096 C C . ARG A 1 657 ? 41.967 8.235 -51.006 1.00 93.19 657 ARG A C 1
ATOM 5098 O O . ARG A 1 657 ? 42.391 8.337 -52.158 1.00 93.19 657 ARG A O 1
ATOM 5105 N N . ALA A 1 658 ? 42.479 8.913 -49.980 1.00 93.50 658 ALA A N 1
ATOM 5106 C CA . ALA A 1 658 ? 43.612 9.828 -50.100 1.00 93.50 658 ALA A CA 1
ATOM 5107 C C . ALA A 1 658 ? 44.871 9.105 -50.615 1.00 93.50 658 ALA A C 1
ATOM 5109 O O . ALA A 1 658 ? 45.512 9.578 -51.555 1.00 93.50 658 ALA A O 1
ATOM 5110 N N . ALA A 1 659 ? 45.171 7.908 -50.098 1.00 95.12 659 ALA A N 1
ATOM 5111 C CA . ALA A 1 659 ? 46.301 7.093 -50.545 1.00 95.12 659 ALA A CA 1
ATOM 5112 C C . ALA A 1 659 ? 46.184 6.663 -52.021 1.00 95.12 659 ALA A C 1
ATOM 5114 O O . ALA A 1 659 ? 47.160 6.735 -52.774 1.00 95.12 659 ALA A O 1
ATOM 5115 N N . LEU A 1 660 ? 44.987 6.262 -52.469 1.00 94.62 660 LEU A N 1
ATOM 5116 C CA . LEU A 1 660 ? 44.735 5.918 -53.874 1.00 94.62 660 LEU A CA 1
ATOM 5117 C C . LEU A 1 660 ? 44.890 7.125 -54.806 1.00 94.62 660 LEU A C 1
ATOM 5119 O O . LEU A 1 660 ? 45.453 6.994 -55.896 1.00 94.62 660 LEU A O 1
ATOM 5123 N N . ILE A 1 661 ? 44.396 8.293 -54.391 1.00 95.38 661 ILE A N 1
ATOM 5124 C CA . ILE A 1 661 ? 44.530 9.551 -55.137 1.00 95.38 661 ILE A CA 1
ATOM 5125 C C . ILE A 1 661 ? 46.009 9.929 -55.255 1.00 95.38 661 ILE A C 1
ATOM 5127 O O . ILE A 1 661 ? 46.479 10.195 -56.362 1.00 95.38 661 ILE A O 1
ATOM 5131 N N . ARG A 1 662 ? 46.760 9.847 -54.150 1.00 95.94 662 ARG A N 1
ATOM 5132 C CA . ARG A 1 662 ? 48.205 10.089 -54.120 1.00 95.94 662 ARG A CA 1
ATOM 5133 C C . ARG A 1 662 ? 48.960 9.183 -55.082 1.00 95.94 662 ARG A C 1
ATOM 5135 O O . ARG A 1 662 ? 49.692 9.673 -55.936 1.00 95.94 662 ARG A O 1
ATOM 5142 N N . ALA A 1 663 ? 48.735 7.871 -55.013 1.00 95.94 663 ALA A N 1
ATOM 5143 C CA . ALA A 1 663 ? 49.397 6.907 -55.891 1.00 95.94 663 ALA A CA 1
ATOM 5144 C C . ALA A 1 663 ? 49.118 7.175 -57.382 1.00 95.94 663 ALA A C 1
ATOM 5146 O O . ALA A 1 663 ? 50.009 7.032 -58.224 1.00 95.94 663 ALA A O 1
ATOM 5147 N N . ARG A 1 664 ? 47.890 7.592 -57.722 1.00 95.44 664 ARG A N 1
ATOM 5148 C CA . ARG A 1 664 ? 47.529 7.971 -59.096 1.00 95.44 664 ARG A CA 1
ATOM 5149 C C . ARG A 1 664 ? 48.238 9.239 -59.546 1.00 95.44 664 ARG A C 1
ATOM 5151 O O . ARG A 1 664 ? 48.773 9.248 -60.652 1.00 95.44 664 ARG A O 1
ATOM 5158 N N . LEU A 1 665 ? 48.266 10.268 -58.705 1.00 96.06 665 LEU A N 1
ATOM 5159 C CA . LEU A 1 665 ? 48.906 11.537 -59.034 1.00 96.06 665 LEU A CA 1
ATOM 5160 C C . LEU A 1 665 ? 50.426 11.377 -59.198 1.00 96.06 665 LEU A C 1
ATOM 5162 O O . LEU A 1 665 ? 50.982 11.863 -60.179 1.00 96.06 665 LEU A O 1
ATOM 5166 N N . VAL A 1 666 ? 51.083 10.597 -58.328 1.00 96.62 666 VAL A N 1
ATOM 5167 C CA . VAL A 1 666 ? 52.508 10.232 -58.473 1.00 96.62 666 VAL A CA 1
ATOM 5168 C C . VAL A 1 666 ? 52.762 9.543 -59.814 1.00 96.62 666 VAL A C 1
ATOM 5170 O O . VAL A 1 666 ? 53.643 9.952 -60.568 1.00 96.62 666 VAL A O 1
ATOM 5173 N N . LYS A 1 667 ? 51.959 8.527 -60.158 1.00 96.06 667 LYS A N 1
ATOM 5174 C CA . LYS A 1 667 ? 52.091 7.809 -61.435 1.00 96.06 667 LYS A CA 1
ATOM 5175 C C . LYS A 1 667 ? 51.861 8.727 -62.641 1.00 96.06 667 LYS A C 1
ATOM 5177 O O . LYS A 1 667 ? 52.507 8.563 -63.675 1.00 96.06 667 LYS A O 1
ATOM 5182 N N . TYR A 1 668 ? 50.942 9.680 -62.513 1.00 96.50 668 TYR A N 1
ATOM 5183 C CA . TYR A 1 668 ? 50.649 10.667 -63.543 1.00 96.50 668 TYR A CA 1
ATOM 5184 C C . TYR A 1 668 ? 51.839 11.611 -63.776 1.00 96.50 668 TYR A C 1
ATOM 5186 O O . TYR A 1 668 ? 52.284 11.760 -64.917 1.00 96.50 668 TYR A O 1
ATOM 5194 N N . TYR A 1 669 ? 52.422 12.178 -62.713 1.00 96.31 669 TYR A N 1
ATOM 5195 C CA . TYR A 1 669 ? 53.606 13.034 -62.834 1.00 96.31 669 TYR A CA 1
ATOM 5196 C C . TYR A 1 669 ? 54.837 12.266 -63.318 1.00 96.31 669 TYR A C 1
ATOM 5198 O O . TYR A 1 669 ? 55.520 12.751 -64.209 1.00 96.31 669 TYR A O 1
ATOM 5206 N N . GLN A 1 670 ? 55.068 11.027 -62.878 1.00 95.94 670 GLN A N 1
ATOM 5207 C CA . GLN A 1 670 ? 56.152 10.192 -63.421 1.00 95.94 670 GLN A CA 1
ATOM 5208 C C . GLN A 1 670 ? 56.073 10.006 -64.948 1.00 95.94 670 GLN A C 1
ATOM 5210 O O . GLN A 1 670 ? 57.106 9.904 -65.607 1.00 95.94 670 GLN A O 1
ATOM 5215 N N . LYS A 1 671 ? 54.859 9.971 -65.520 1.00 96.56 671 LYS A N 1
ATOM 5216 C CA . LYS A 1 671 ? 54.627 9.834 -66.968 1.00 96.56 671 LYS A CA 1
ATOM 5217 C C . LYS A 1 671 ? 54.811 11.154 -67.729 1.00 96.56 671 LYS A C 1
ATOM 5219 O O . LYS A 1 671 ? 55.319 11.124 -68.846 1.00 96.56 671 LYS A O 1
ATOM 5224 N N . HIS A 1 672 ? 54.368 12.281 -67.165 1.00 95.69 672 HIS A N 1
ATOM 5225 C CA . HIS A 1 672 ? 54.276 13.563 -67.881 1.00 95.69 672 HIS A CA 1
ATOM 5226 C C . HIS A 1 672 ? 55.327 14.612 -67.476 1.00 95.69 672 HIS A C 1
ATOM 5228 O O . HIS A 1 672 ? 55.743 15.400 -68.322 1.00 95.69 672 HIS A O 1
ATOM 5234 N N . ASN A 1 673 ? 55.748 14.648 -66.210 1.00 95.38 673 ASN A N 1
ATOM 5235 C CA . ASN A 1 673 ? 56.799 15.529 -65.695 1.00 95.38 673 ASN A CA 1
ATOM 5236 C C . ASN A 1 673 ? 57.443 14.921 -64.424 1.00 95.38 673 ASN A C 1
ATOM 5238 O O . ASN A 1 673 ? 56.975 15.199 -63.313 1.00 95.38 673 ASN A O 1
ATOM 5242 N N . PRO A 1 674 ? 58.490 14.084 -64.568 1.00 95.25 674 PRO A N 1
ATOM 5243 C CA . PRO A 1 674 ? 59.063 13.342 -63.447 1.00 95.25 674 PRO A CA 1
ATOM 5244 C C . PRO A 1 674 ? 59.732 14.240 -62.397 1.00 95.25 674 PRO A C 1
ATOM 5246 O O . PRO A 1 674 ? 59.786 13.845 -61.239 1.00 95.25 674 PRO A O 1
ATOM 5249 N N . GLU A 1 675 ? 60.171 15.453 -62.751 1.00 94.44 675 GLU A N 1
ATOM 5250 C CA . GLU A 1 675 ? 60.783 16.398 -61.799 1.00 94.44 675 GLU A CA 1
ATOM 5251 C C . GLU A 1 675 ? 59.780 16.918 -60.754 1.00 94.44 675 GLU A C 1
ATOM 5253 O O . GLU A 1 675 ? 60.171 17.307 -59.658 1.00 94.44 675 GLU A O 1
ATOM 5258 N N . LYS A 1 676 ? 58.471 16.882 -61.054 1.00 93.75 676 LYS A N 1
ATOM 5259 C CA . LYS A 1 676 ? 57.396 17.267 -60.120 1.00 93.75 676 LYS A CA 1
ATOM 5260 C C . LYS A 1 676 ? 56.825 16.081 -59.329 1.00 93.75 676 LYS A C 1
ATOM 5262 O O . LYS A 1 676 ? 55.864 16.251 -58.587 1.00 93.75 676 LYS A O 1
ATOM 5267 N N . ALA A 1 677 ? 57.385 14.876 -59.470 1.00 93.25 677 ALA A N 1
ATOM 5268 C CA . ALA A 1 677 ? 56.908 13.703 -58.732 1.00 93.25 677 ALA A CA 1
ATOM 5269 C C . ALA A 1 677 ? 57.174 13.814 -57.218 1.00 93.25 677 ALA A C 1
ATOM 5271 O O . ALA A 1 677 ? 56.355 13.352 -56.425 1.00 93.25 677 ALA A O 1
ATOM 5272 N N . ASP A 1 678 ? 58.264 14.479 -56.826 1.00 94.88 678 ASP A N 1
ATOM 5273 C CA . ASP A 1 678 ? 58.631 14.665 -55.417 1.00 94.88 678 ASP A CA 1
ATOM 5274 C C . ASP A 1 678 ? 57.812 15.774 -54.732 1.00 94.88 678 ASP A C 1
ATOM 5276 O O . ASP A 1 678 ? 57.713 15.809 -53.510 1.00 94.88 678 ASP A O 1
ATOM 5280 N N . THR A 1 679 ? 57.164 16.659 -55.501 1.00 95.56 679 THR A N 1
ATOM 5281 C CA . THR A 1 679 ? 56.312 17.740 -54.971 1.00 95.56 679 THR A CA 1
ATOM 5282 C C . THR A 1 679 ? 54.836 17.353 -54.847 1.00 95.56 679 THR A C 1
ATOM 5284 O O . THR A 1 679 ? 54.016 18.185 -54.463 1.00 95.56 679 THR A O 1
ATOM 5287 N N . VAL A 1 680 ? 54.475 16.094 -55.128 1.00 95.88 680 VAL A N 1
ATOM 5288 C CA . VAL A 1 680 ? 53.077 15.622 -55.146 1.00 95.88 680 VAL A CA 1
ATOM 5289 C C . VAL A 1 680 ? 52.366 15.796 -53.805 1.00 95.88 680 VAL A C 1
ATOM 5291 O O . VAL A 1 680 ? 51.177 16.100 -53.801 1.00 95.88 680 VAL A O 1
ATOM 5294 N N . ASP A 1 681 ? 53.069 15.655 -52.684 1.00 95.88 681 ASP A N 1
ATOM 5295 C CA . ASP A 1 681 ? 52.463 15.809 -51.357 1.00 95.88 681 ASP A CA 1
ATOM 5296 C C . ASP A 1 681 ? 52.041 17.259 -51.089 1.00 95.88 681 ASP A C 1
ATOM 5298 O O . ASP A 1 681 ? 50.887 17.496 -50.737 1.00 95.88 681 ASP A O 1
ATOM 5302 N N . ASN A 1 682 ? 52.903 18.229 -51.414 1.00 95.31 682 ASN A N 1
ATOM 5303 C CA . ASN A 1 682 ? 52.566 19.655 -51.339 1.00 95.31 682 ASN A CA 1
ATOM 5304 C C . ASN A 1 682 ? 51.413 20.009 -52.294 1.00 95.31 682 ASN A C 1
ATOM 5306 O O . ASN A 1 682 ? 50.555 20.827 -51.978 1.00 95.31 682 ASN A O 1
ATOM 5310 N N . ILE A 1 683 ? 51.366 19.378 -53.473 1.00 94.19 683 ILE A N 1
ATOM 5311 C CA . ILE A 1 683 ? 50.271 19.574 -54.432 1.00 94.19 683 ILE A CA 1
ATOM 5312 C C . ILE A 1 683 ? 48.958 19.016 -53.869 1.00 94.19 683 ILE A C 1
ATOM 5314 O O . ILE A 1 683 ? 47.921 19.659 -53.984 1.00 94.19 683 ILE A O 1
ATOM 5318 N N . LEU A 1 684 ? 48.962 17.838 -53.246 1.00 95.06 684 LEU A N 1
ATOM 5319 C CA . LEU A 1 684 ? 47.747 17.271 -52.652 1.00 95.06 684 LEU A CA 1
ATOM 5320 C C . LEU A 1 684 ? 47.238 18.089 -51.469 1.00 95.06 684 LEU A C 1
AT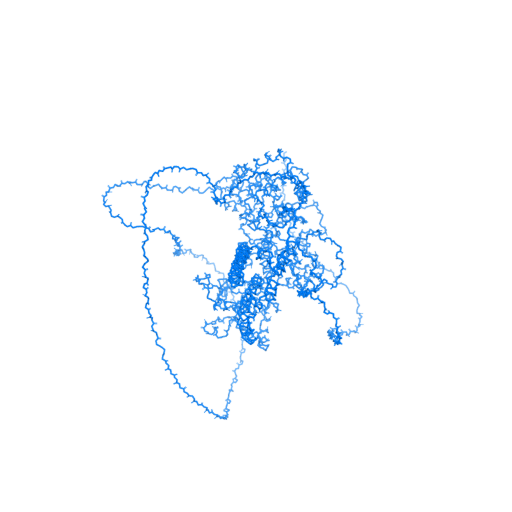OM 5322 O O . LEU A 1 684 ? 46.025 18.183 -51.302 1.00 95.06 684 LEU A O 1
ATOM 5326 N N . GLU A 1 685 ? 48.139 18.689 -50.696 1.00 95.12 685 GLU A N 1
ATOM 5327 C CA . GLU A 1 685 ? 47.805 19.581 -49.587 1.00 95.12 685 GLU A CA 1
ATOM 5328 C C . GLU A 1 685 ? 47.152 20.879 -50.091 1.00 95.12 685 GLU A C 1
ATOM 5330 O O . GLU A 1 685 ? 46.023 21.191 -49.714 1.00 95.12 685 GLU A O 1
ATOM 5335 N N . VAL A 1 686 ? 47.773 21.576 -51.054 1.00 95.00 686 VAL A N 1
ATOM 5336 C CA . VAL A 1 686 ? 47.224 22.820 -51.639 1.00 95.00 686 VAL A CA 1
ATOM 5337 C C . VAL A 1 686 ? 45.876 22.584 -52.338 1.00 95.00 686 VAL A C 1
ATOM 5339 O O . VAL A 1 686 ? 44.988 23.446 -52.328 1.00 95.00 686 VAL A O 1
ATOM 5342 N N . PHE A 1 687 ? 45.690 21.409 -52.947 1.00 94.12 687 PHE A N 1
ATOM 5343 C CA . PHE A 1 687 ? 44.459 21.036 -53.651 1.00 94.12 687 PHE A CA 1
ATOM 5344 C C . PHE A 1 687 ? 43.533 20.122 -52.843 1.00 94.12 687 PHE A C 1
ATOM 5346 O O . PHE A 1 687 ? 42.618 19.522 -53.422 1.00 94.12 687 PHE A O 1
ATOM 5353 N N . GLN A 1 688 ? 43.701 20.029 -51.522 1.00 92.19 688 GLN A N 1
ATOM 5354 C CA . GLN A 1 688 ? 42.787 19.262 -50.682 1.00 92.19 688 GLN A CA 1
ATOM 5355 C C . GLN A 1 688 ? 41.362 19.830 -50.819 1.00 92.19 688 GLN A C 1
ATOM 5357 O O . GLN A 1 688 ? 41.137 21.037 -50.764 1.00 92.19 688 GLN A O 1
ATOM 5362 N N . GLY A 1 689 ? 40.394 18.962 -51.133 1.00 90.19 689 GLY A N 1
ATOM 5363 C CA . GLY A 1 689 ? 39.012 19.361 -51.447 1.00 90.19 689 GLY A CA 1
ATOM 5364 C C . GLY A 1 689 ? 38.784 19.954 -52.849 1.00 90.19 689 GLY A C 1
ATOM 5365 O O . GLY A 1 689 ? 37.639 20.162 -53.232 1.00 90.19 689 GLY A O 1
ATOM 5366 N N . ARG A 1 690 ? 39.834 20.180 -53.654 1.00 94.25 690 ARG A N 1
ATOM 5367 C CA . ARG A 1 690 ? 39.762 20.788 -55.004 1.00 94.25 690 ARG A CA 1
ATOM 5368 C C . ARG A 1 690 ? 40.443 19.940 -56.081 1.00 94.25 690 ARG A C 1
ATOM 5370 O O . ARG A 1 690 ? 40.948 20.450 -57.084 1.00 94.25 690 ARG A O 1
ATOM 5377 N N . LEU A 1 691 ? 40.446 18.626 -55.885 1.00 93.56 691 LEU A N 1
ATOM 5378 C CA . LEU A 1 691 ? 41.122 17.676 -56.771 1.00 93.56 691 LEU A CA 1
ATOM 5379 C C . LEU A 1 691 ? 40.536 17.652 -58.188 1.00 93.56 691 LEU A C 1
ATOM 5381 O O . LEU A 1 691 ? 41.275 17.412 -59.137 1.00 93.56 691 LEU A O 1
ATOM 5385 N N . ASP A 1 692 ? 39.250 17.965 -58.349 1.00 93.19 692 ASP A N 1
ATOM 5386 C CA . ASP A 1 692 ? 38.605 18.047 -59.665 1.00 93.19 692 ASP A CA 1
ATOM 5387 C C . ASP A 1 692 ? 39.135 19.232 -60.489 1.00 93.19 692 ASP A C 1
ATOM 5389 O O . ASP A 1 692 ? 39.318 19.130 -61.702 1.00 93.19 692 ASP A O 1
ATOM 5393 N N . ILE A 1 693 ? 39.453 20.351 -59.825 1.00 94.69 693 ILE A N 1
ATOM 5394 C CA . ILE A 1 693 ? 40.068 21.523 -60.465 1.00 94.69 693 ILE A CA 1
ATOM 5395 C C . ILE A 1 693 ? 41.497 21.182 -60.890 1.00 94.69 693 ILE A C 1
ATOM 5397 O O . ILE A 1 693 ? 41.901 21.516 -62.008 1.00 94.69 693 ILE A O 1
ATOM 5401 N N . LEU A 1 694 ? 42.251 20.499 -60.021 1.00 94.75 694 LEU A N 1
ATOM 5402 C CA . LEU A 1 694 ? 43.589 20.006 -60.348 1.00 94.75 694 LEU A CA 1
ATOM 5403 C C . LEU A 1 694 ? 43.539 19.068 -61.561 1.00 94.75 694 LEU A C 1
ATOM 5405 O O . LEU A 1 694 ? 44.307 19.253 -62.503 1.00 94.75 694 LEU A O 1
ATOM 5409 N N . ASP A 1 695 ? 42.601 18.118 -61.581 1.00 95.38 695 ASP A N 1
ATOM 5410 C CA . ASP A 1 695 ? 42.421 17.182 -62.691 1.00 95.38 695 ASP A CA 1
ATOM 5411 C C . ASP A 1 695 ? 42.071 17.902 -63.997 1.00 95.38 695 ASP A C 1
ATOM 5413 O O . ASP A 1 695 ? 42.704 17.661 -65.024 1.00 95.38 695 ASP A O 1
ATOM 5417 N N . ALA A 1 696 ? 41.141 18.860 -63.963 1.00 94.25 696 ALA A N 1
ATOM 5418 C CA . ALA A 1 696 ? 40.768 19.654 -65.131 1.00 94.25 696 ALA A CA 1
ATOM 5419 C C . ALA A 1 696 ? 41.944 20.478 -65.686 1.00 94.25 696 ALA A C 1
ATOM 5421 O O . ALA A 1 696 ? 42.107 20.581 -66.907 1.00 94.25 696 ALA A O 1
ATOM 5422 N N . LYS A 1 697 ? 42.787 21.046 -64.811 1.00 93.75 697 LYS A N 1
ATOM 5423 C CA . LYS A 1 697 ? 43.996 21.785 -65.214 1.00 93.75 697 LYS A CA 1
ATOM 5424 C C . LYS A 1 697 ? 45.056 20.860 -65.800 1.00 93.75 697 LYS A C 1
ATOM 5426 O O . LYS A 1 697 ? 45.585 21.154 -66.871 1.00 93.75 697 LYS A O 1
ATOM 5431 N N . LEU A 1 698 ? 45.318 19.722 -65.159 1.00 94.62 698 LEU A N 1
ATOM 5432 C CA . LEU A 1 698 ? 46.250 18.717 -65.673 1.00 94.62 698 LEU A CA 1
ATOM 5433 C C . LEU A 1 698 ? 45.781 18.149 -67.016 1.00 94.62 698 LEU A C 1
ATOM 5435 O O . LEU A 1 698 ? 46.588 18.039 -67.938 1.00 94.62 698 LEU A O 1
ATOM 5439 N N . LYS A 1 699 ? 44.476 17.916 -67.175 1.00 94.62 699 LYS A N 1
ATOM 5440 C CA . LYS A 1 699 ? 43.853 17.489 -68.429 1.00 94.62 699 LYS A CA 1
ATOM 5441 C C . LYS A 1 699 ? 43.949 18.540 -69.528 1.00 94.62 699 LYS A C 1
ATOM 5443 O O . LYS A 1 699 ? 44.166 18.186 -70.682 1.00 94.62 699 LYS A O 1
ATOM 5448 N N . ARG A 1 700 ? 43.833 19.830 -69.198 1.00 94.19 700 ARG A N 1
ATOM 5449 C CA . ARG A 1 700 ? 44.060 20.918 -70.162 1.00 94.19 700 ARG A CA 1
ATOM 5450 C C . ARG A 1 700 ? 45.530 21.003 -70.581 1.00 94.19 700 ARG A C 1
ATOM 5452 O O . ARG A 1 700 ? 45.795 21.215 -71.759 1.00 94.19 700 ARG A O 1
ATOM 5459 N N . LYS A 1 701 ? 46.463 20.818 -69.640 1.00 95.06 701 LYS A N 1
ATOM 5460 C CA . LYS A 1 701 ? 47.910 20.933 -69.885 1.00 95.06 701 LYS A CA 1
ATOM 5461 C C . LYS A 1 701 ? 48.496 19.737 -70.644 1.00 95.06 701 LYS A C 1
ATOM 5463 O O . LYS A 1 701 ? 49.308 19.926 -71.539 1.00 95.06 701 LYS A O 1
ATOM 5468 N N . TYR A 1 702 ? 48.083 18.515 -70.311 1.00 94.75 702 TYR A N 1
ATOM 5469 C CA . TYR A 1 702 ? 48.684 17.278 -70.833 1.00 94.75 702 TYR A CA 1
ATOM 5470 C C . TYR A 1 702 ? 47.718 16.411 -71.663 1.00 94.75 702 TYR A C 1
ATOM 5472 O O . TYR A 1 702 ? 48.125 15.376 -72.190 1.00 94.75 702 TYR A O 1
ATOM 5480 N N . GLY A 1 703 ? 46.450 16.811 -71.799 1.00 93.00 703 GLY A N 1
ATOM 5481 C CA . GLY A 1 703 ? 45.432 16.144 -72.623 1.00 93.00 703 GLY A CA 1
ATOM 5482 C C . GLY A 1 703 ? 44.668 14.991 -71.952 1.00 93.00 703 GLY A C 1
ATOM 5483 O O . GLY A 1 703 ? 43.621 14.587 -72.458 1.00 93.00 703 GLY A O 1
ATOM 5484 N N . GLU A 1 704 ? 45.134 14.475 -70.812 1.00 92.62 704 GLU A N 1
ATOM 5485 C CA . GLU A 1 704 ? 44.540 13.350 -70.067 1.00 92.62 704 GLU A CA 1
ATOM 5486 C C . GLU A 1 704 ? 44.385 13.733 -68.582 1.00 92.62 704 GLU A C 1
ATOM 5488 O O . GLU A 1 704 ? 45.198 14.483 -68.064 1.00 92.62 704 GLU A O 1
ATOM 5493 N N . GLY A 1 705 ? 43.329 13.284 -67.896 1.00 90.06 705 GLY A N 1
ATOM 5494 C CA . GLY A 1 705 ? 43.173 13.493 -66.444 1.00 90.06 705 GLY A CA 1
ATOM 5495 C C . GLY A 1 705 ? 43.849 12.376 -65.643 1.00 90.06 705 GLY A C 1
ATOM 5496 O O . GLY A 1 705 ? 44.003 11.262 -66.146 1.00 90.06 705 GLY A O 1
ATOM 5497 N N . PHE A 1 706 ? 44.247 12.648 -64.401 1.00 93.12 706 PHE A N 1
ATOM 5498 C CA . PHE A 1 706 ? 44.763 11.628 -63.481 1.00 93.12 706 PHE A CA 1
ATOM 5499 C C . PHE A 1 706 ? 43.642 10.923 -62.703 1.00 93.12 706 PHE A C 1
ATOM 5501 O O . PHE A 1 706 ? 43.818 9.785 -62.246 1.00 93.12 706 PHE A O 1
ATOM 5508 N N . LEU A 1 707 ? 42.486 11.575 -62.545 1.00 91.50 707 LEU A N 1
ATOM 5509 C CA . LEU A 1 707 ? 41.288 10.940 -62.019 1.00 91.50 707 LEU A CA 1
ATOM 5510 C C . LEU A 1 707 ? 40.695 10.014 -63.092 1.00 91.50 707 LEU A C 1
ATOM 5512 O O . LEU A 1 707 ? 40.649 10.366 -64.273 1.00 91.50 707 LEU A O 1
ATOM 5516 N N . PRO A 1 708 ? 40.238 8.804 -62.717 1.00 85.81 708 PRO A N 1
ATOM 5517 C CA . PRO A 1 708 ? 39.556 7.938 -63.662 1.00 85.81 708 PRO A CA 1
ATOM 5518 C C . PRO A 1 708 ? 38.319 8.674 -64.191 1.00 85.81 708 PRO A C 1
ATOM 5520 O O . PRO A 1 708 ? 37.642 9.344 -63.402 1.00 85.81 708 PRO A O 1
ATOM 5523 N N . PRO A 1 709 ? 37.987 8.542 -65.491 1.00 79.25 709 PRO A N 1
ATOM 5524 C CA . PRO A 1 709 ? 36.733 9.072 -66.002 1.00 79.25 709 PRO A CA 1
ATOM 5525 C C . PRO A 1 709 ? 35.603 8.556 -65.103 1.00 79.25 709 PRO A C 1
ATOM 5527 O O . PRO A 1 709 ? 35.650 7.377 -64.726 1.00 79.25 709 PRO A O 1
ATOM 5530 N N . PRO A 1 710 ? 34.641 9.414 -64.706 1.00 77.00 710 PRO A N 1
ATOM 5531 C CA . PRO A 1 710 ? 33.577 9.021 -63.793 1.00 77.00 710 PRO A CA 1
ATOM 5532 C C . PRO A 1 710 ? 32.971 7.737 -64.338 1.00 77.00 710 PRO A C 1
ATOM 5534 O O . PRO A 1 710 ? 32.518 7.717 -65.485 1.00 77.00 710 PRO A O 1
ATOM 5537 N N . ALA A 1 711 ? 33.087 6.650 -63.566 1.00 66.44 711 ALA A N 1
ATOM 5538 C CA . ALA A 1 711 ? 32.684 5.328 -64.017 1.00 66.44 711 ALA A CA 1
ATOM 5539 C C . ALA A 1 711 ? 31.280 5.454 -64.612 1.00 66.44 711 ALA A C 1
ATOM 5541 O O . ALA A 1 711 ? 30.378 5.964 -63.943 1.00 66.44 711 ALA A O 1
ATOM 5542 N N . ILE A 1 712 ? 31.133 5.086 -65.891 1.00 58.62 712 ILE A N 1
ATOM 5543 C CA . ILE A 1 712 ? 29.864 5.151 -66.621 1.00 58.62 712 ILE A CA 1
ATOM 5544 C C . ILE A 1 712 ? 28.822 4.520 -65.706 1.00 58.62 712 ILE A C 1
ATOM 5546 O O . ILE A 1 712 ? 28.959 3.344 -65.368 1.00 58.62 712 ILE A O 1
ATOM 5550 N N . LYS A 1 713 ? 27.860 5.328 -65.236 1.00 55.22 713 LYS A N 1
ATOM 5551 C CA . LYS A 1 713 ? 26.853 4.920 -64.253 1.00 55.22 713 LYS A CA 1
ATOM 5552 C C . LYS A 1 713 ? 26.237 3.605 -64.735 1.00 55.22 713 LYS A C 1
ATOM 5554 O O . LYS A 1 713 ? 25.461 3.610 -65.690 1.00 55.22 713 LYS A O 1
ATOM 5559 N N . LEU A 1 714 ? 26.621 2.484 -64.116 1.00 54.75 714 LEU A N 1
ATOM 5560 C CA . LEU A 1 714 ? 25.949 1.199 -64.296 1.00 54.75 714 LEU A CA 1
ATOM 5561 C C . LEU A 1 714 ? 24.454 1.474 -64.106 1.00 54.75 714 LEU A C 1
ATOM 5563 O O . LEU A 1 714 ? 24.080 2.154 -63.151 1.00 54.75 714 LEU A O 1
ATOM 5567 N N . SER A 1 715 ? 23.637 1.066 -65.084 1.00 61.22 715 SER A N 1
ATOM 5568 C CA . SER A 1 715 ? 22.261 1.544 -65.270 1.00 61.22 715 SER A CA 1
ATOM 5569 C C . SER A 1 715 ? 21.488 1.624 -63.953 1.00 61.22 715 SER A C 1
ATOM 5571 O O . SER A 1 715 ? 21.543 0.681 -63.162 1.00 61.22 715 SER A O 1
ATOM 5573 N N . ALA A 1 716 ? 20.730 2.708 -63.757 1.00 60.34 716 ALA A N 1
ATOM 5574 C CA . ALA A 1 716 ? 19.925 2.997 -62.563 1.00 60.34 716 ALA A CA 1
ATOM 5575 C C . ALA A 1 716 ? 19.073 1.812 -62.052 1.00 60.34 716 ALA A C 1
ATOM 5577 O O . ALA A 1 716 ? 18.706 1.761 -60.880 1.00 60.34 716 ALA A O 1
ATOM 5578 N N . THR A 1 717 ? 18.798 0.835 -62.914 1.00 61.62 717 THR A N 1
ATOM 5579 C CA . THR A 1 717 ? 18.149 -0.445 -62.628 1.00 61.62 717 THR A CA 1
ATOM 5580 C C . THR A 1 717 ? 18.896 -1.305 -61.596 1.00 61.62 717 THR A C 1
ATOM 5582 O O . THR A 1 717 ? 18.261 -1.867 -60.707 1.00 61.62 717 THR A O 1
ATOM 5585 N N . THR A 1 718 ? 20.231 -1.383 -61.645 1.00 61.75 718 THR A N 1
ATOM 5586 C CA . THR A 1 718 ? 21.024 -2.227 -60.726 1.00 61.75 718 THR A CA 1
ATOM 5587 C C . THR A 1 718 ? 21.215 -1.553 -59.366 1.00 61.75 718 THR A C 1
ATOM 5589 O O . THR A 1 718 ? 21.143 -2.211 -58.329 1.00 61.75 718 THR A O 1
ATOM 5592 N N . SER A 1 719 ? 21.369 -0.223 -59.352 1.00 59.22 719 SER A N 1
ATOM 5593 C CA . SER A 1 719 ? 21.400 0.570 -58.116 1.00 59.22 719 SER A CA 1
ATOM 5594 C C . SER A 1 719 ? 20.050 0.561 -57.394 1.00 59.22 719 SER A C 1
ATOM 5596 O O . SER A 1 719 ? 20.037 0.473 -56.170 1.00 59.22 719 SER A O 1
ATOM 5598 N N . ARG A 1 720 ? 18.922 0.556 -58.127 1.00 62.41 720 ARG A N 1
ATOM 5599 C CA . ARG A 1 720 ? 17.586 0.364 -57.535 1.00 62.41 720 ARG A CA 1
ATOM 5600 C C . ARG A 1 720 ? 17.419 -1.015 -56.900 1.00 62.41 720 ARG A C 1
ATOM 5602 O O . ARG A 1 720 ? 16.860 -1.103 -55.815 1.00 62.41 720 ARG A O 1
ATOM 5609 N N . LEU A 1 721 ? 17.910 -2.088 -57.521 1.00 66.25 721 LEU A N 1
ATOM 5610 C CA . LEU A 1 721 ? 17.811 -3.434 -56.938 1.00 66.25 721 LEU A CA 1
ATOM 5611 C C . LEU A 1 721 ? 18.578 -3.544 -55.611 1.00 66.25 721 LEU A C 1
ATOM 5613 O O . LEU A 1 721 ? 18.019 -4.021 -54.627 1.00 66.25 721 LEU A O 1
ATOM 5617 N N . LEU A 1 722 ? 19.810 -3.030 -55.543 1.00 65.31 722 LEU A N 1
ATOM 5618 C CA . LEU A 1 722 ? 20.600 -3.047 -54.305 1.00 65.31 722 LEU A CA 1
ATOM 5619 C C . LEU A 1 722 ? 20.035 -2.107 -53.226 1.00 65.31 722 LEU A C 1
ATOM 5621 O O . LEU A 1 722 ? 20.027 -2.471 -52.050 1.00 65.31 722 LEU A O 1
ATOM 5625 N N . SER A 1 723 ? 19.489 -0.942 -53.602 1.00 60.06 723 SER A N 1
ATOM 5626 C CA . SER A 1 723 ? 18.825 -0.052 -52.641 1.00 60.06 723 SER A CA 1
ATOM 5627 C C . SER A 1 723 ? 17.532 -0.654 -52.087 1.00 60.06 723 SER A C 1
ATOM 5629 O O . SER A 1 723 ? 17.238 -0.444 -50.913 1.00 60.06 723 SER A O 1
ATOM 5631 N N . THR A 1 724 ? 16.791 -1.432 -52.889 1.00 65.94 724 THR A N 1
ATOM 5632 C CA . THR A 1 724 ? 15.533 -2.095 -52.481 1.00 65.94 724 THR A CA 1
ATOM 5633 C C . THR A 1 724 ? 15.784 -3.238 -51.489 1.00 65.94 724 THR A C 1
ATOM 5635 O O . THR A 1 724 ? 15.022 -3.421 -50.542 1.00 65.94 724 THR A O 1
ATOM 5638 N N . VAL A 1 725 ? 16.891 -3.974 -51.640 1.00 69.62 725 VAL A N 1
ATOM 5639 C CA . VAL A 1 725 ? 17.274 -5.035 -50.688 1.00 69.62 725 VAL A CA 1
ATOM 5640 C C . VAL A 1 725 ? 17.722 -4.440 -49.345 1.00 69.62 725 VAL A C 1
ATOM 5642 O O . VAL A 1 725 ? 17.313 -4.935 -48.295 1.00 69.62 725 VAL A O 1
ATOM 5645 N N . ASN A 1 726 ? 18.477 -3.334 -49.356 1.00 61.06 726 ASN A N 1
ATOM 5646 C CA . ASN A 1 726 ? 18.870 -2.647 -48.119 1.00 61.06 726 ASN A CA 1
ATOM 5647 C C . ASN A 1 726 ? 17.686 -1.966 -47.411 1.00 61.06 726 ASN A C 1
ATOM 5649 O O . ASN A 1 726 ? 17.589 -2.045 -46.187 1.00 61.06 726 ASN A O 1
ATOM 5653 N N . THR A 1 727 ? 16.745 -1.361 -48.145 1.00 65.19 727 THR A N 1
ATOM 5654 C CA . THR A 1 727 ? 15.524 -0.791 -47.536 1.00 65.19 727 THR A CA 1
ATOM 5655 C C . THR A 1 727 ? 14.604 -1.868 -46.967 1.00 65.19 727 THR A C 1
ATOM 5657 O O . THR A 1 727 ? 14.033 -1.660 -45.901 1.00 65.19 727 THR A O 1
ATOM 5660 N N . GLY A 1 728 ? 14.520 -3.050 -47.589 1.00 63.31 728 GLY A N 1
ATOM 5661 C CA . GLY A 1 728 ? 13.779 -4.188 -47.034 1.00 63.31 728 GLY A CA 1
ATOM 5662 C C . GLY A 1 728 ? 14.339 -4.687 -45.695 1.00 63.31 728 GLY A C 1
ATOM 5663 O O . GLY A 1 728 ? 13.573 -5.042 -44.798 1.00 63.31 728 GLY A O 1
ATOM 5664 N N . LEU A 1 729 ? 15.664 -4.664 -45.520 1.00 63.16 729 LEU A N 1
ATOM 5665 C CA . LEU A 1 729 ? 16.327 -5.062 -44.272 1.00 63.16 729 LEU A CA 1
ATOM 5666 C C . LEU A 1 729 ? 16.150 -4.014 -43.160 1.00 63.16 729 LEU A C 1
ATOM 5668 O O . LEU A 1 729 ? 15.879 -4.380 -42.017 1.00 63.16 729 LEU A O 1
ATOM 5672 N N . VAL A 1 730 ? 16.220 -2.722 -43.500 1.00 67.75 730 VAL A N 1
ATOM 5673 C CA . VAL A 1 730 ? 15.970 -1.612 -42.561 1.00 67.75 730 VAL A CA 1
ATOM 5674 C C . VAL A 1 730 ? 14.500 -1.562 -42.136 1.00 67.75 730 VAL A C 1
ATOM 5676 O O . VAL A 1 730 ? 14.222 -1.480 -40.942 1.00 67.75 730 VAL A O 1
ATOM 5679 N N . ALA A 1 731 ? 13.555 -1.727 -43.067 1.00 61.47 731 ALA A N 1
ATOM 5680 C CA . ALA A 1 731 ? 12.123 -1.760 -42.764 1.00 61.47 731 ALA A CA 1
ATOM 5681 C C . ALA A 1 731 ? 11.736 -2.968 -41.892 1.00 61.47 731 ALA A C 1
ATOM 5683 O O . ALA A 1 731 ? 10.882 -2.857 -41.013 1.00 61.47 731 ALA A O 1
ATOM 5684 N N . ARG A 1 732 ? 12.387 -4.127 -42.078 1.00 61.31 732 ARG A N 1
ATOM 5685 C CA . ARG A 1 732 ? 12.173 -5.309 -41.225 1.00 61.31 732 ARG A CA 1
ATOM 5686 C C . ARG A 1 732 ? 12.739 -5.108 -39.815 1.00 61.31 732 ARG A C 1
ATOM 5688 O O . ARG A 1 732 ? 12.129 -5.570 -38.856 1.00 61.31 732 ARG A O 1
ATOM 5695 N N . LYS A 1 733 ? 13.850 -4.372 -39.678 1.00 63.50 733 LYS A N 1
ATOM 5696 C CA . LYS A 1 733 ? 14.448 -4.007 -38.382 1.00 63.50 733 LYS A CA 1
ATOM 5697 C C . LYS A 1 733 ? 13.627 -2.938 -37.647 1.00 63.50 733 LYS A C 1
ATOM 5699 O O . LYS A 1 733 ? 13.421 -3.067 -36.447 1.00 63.50 733 LYS A O 1
ATOM 5704 N N . GLN A 1 734 ? 13.081 -1.954 -38.367 1.00 63.69 734 GLN A N 1
ATOM 5705 C CA . GLN A 1 734 ? 12.139 -0.971 -37.816 1.00 63.69 734 GLN A CA 1
ATOM 5706 C C . GLN A 1 734 ? 10.827 -1.625 -37.366 1.00 63.69 734 GLN A C 1
ATOM 5708 O O . GLN A 1 734 ? 10.380 -1.340 -36.265 1.00 63.69 734 GLN A O 1
ATOM 5713 N N . LYS A 1 735 ? 10.268 -2.577 -38.131 1.00 60.62 735 LYS A N 1
ATOM 5714 C CA . LYS A 1 735 ? 9.075 -3.340 -37.709 1.00 60.62 735 LYS A CA 1
ATOM 5715 C C . LYS A 1 735 ? 9.300 -4.205 -36.461 1.00 60.62 735 LYS A C 1
ATOM 5717 O O . LYS A 1 735 ? 8.369 -4.411 -35.690 1.00 60.62 735 LYS A O 1
ATOM 5722 N N . LEU A 1 736 ? 10.517 -4.715 -36.255 1.00 55.16 736 LEU A N 1
ATOM 5723 C CA . LEU A 1 736 ? 10.891 -5.433 -35.029 1.00 55.16 736 LEU A CA 1
ATOM 5724 C C . LEU A 1 736 ? 11.083 -4.478 -33.839 1.00 55.16 736 LEU A C 1
ATOM 5726 O O . LEU A 1 736 ? 10.691 -4.821 -32.730 1.00 55.16 736 LEU A O 1
ATOM 5730 N N . ALA A 1 737 ? 11.614 -3.273 -34.069 1.00 53.44 737 ALA A N 1
ATOM 5731 C CA . ALA A 1 737 ? 11.756 -2.246 -33.036 1.00 53.44 737 ALA A CA 1
ATOM 5732 C C . ALA A 1 737 ? 10.404 -1.643 -32.608 1.00 53.44 737 ALA A C 1
ATOM 5734 O O . ALA A 1 737 ? 10.166 -1.464 -31.419 1.00 53.44 737 ALA A O 1
ATOM 5735 N N . THR A 1 738 ? 9.473 -1.407 -33.541 1.00 50.84 738 THR A N 1
ATOM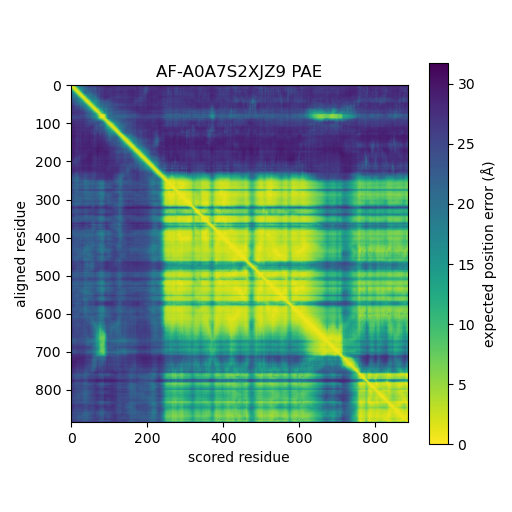 5736 C CA . THR A 1 738 ? 8.123 -0.914 -33.208 1.00 50.84 738 THR A CA 1
ATOM 5737 C C . THR A 1 738 ? 7.291 -1.955 -32.458 1.00 50.84 738 THR A C 1
ATOM 5739 O O . THR A 1 738 ? 6.519 -1.585 -31.584 1.00 50.84 738 THR A O 1
ATOM 5742 N N . LYS A 1 739 ? 7.498 -3.256 -32.717 1.00 44.31 739 LYS A N 1
ATOM 5743 C CA . LYS A 1 739 ? 6.854 -4.344 -31.956 1.00 44.31 739 LYS A CA 1
ATOM 5744 C C . LYS A 1 739 ? 7.394 -4.485 -30.520 1.00 44.31 739 LYS A C 1
ATOM 5746 O O . LYS A 1 739 ? 6.709 -5.041 -29.675 1.00 44.31 739 LYS A O 1
ATOM 5751 N N . LYS A 1 740 ? 8.599 -3.970 -30.238 1.00 48.75 740 LYS A N 1
ATOM 5752 C CA . LYS A 1 740 ? 9.176 -3.896 -28.881 1.00 48.75 740 LYS A CA 1
ATOM 5753 C C . LYS A 1 740 ? 8.761 -2.617 -28.131 1.00 48.75 740 LYS A C 1
ATOM 5755 O O . LYS A 1 740 ? 8.896 -2.543 -26.918 1.00 48.75 740 LYS A O 1
ATOM 5760 N N . LYS A 1 741 ? 8.238 -1.610 -28.844 1.00 48.34 741 LYS A N 1
ATOM 5761 C CA . LYS A 1 741 ? 7.663 -0.398 -28.238 1.00 48.34 741 LYS A CA 1
ATOM 5762 C C . LYS A 1 741 ? 6.217 -0.628 -27.776 1.00 48.34 741 LYS A C 1
ATOM 5764 O O . LYS A 1 741 ? 5.857 -0.144 -26.716 1.00 48.34 741 LYS A O 1
ATOM 5769 N N . SER A 1 742 ? 5.450 -1.469 -28.482 1.00 45.44 742 SER A N 1
ATOM 5770 C CA . SER A 1 742 ? 4.110 -1.909 -28.047 1.00 45.44 742 SER A CA 1
ATOM 5771 C C . SER A 1 742 ? 4.116 -2.865 -26.846 1.00 45.44 742 SER A C 1
ATOM 5773 O O . SER A 1 742 ? 3.059 -3.180 -26.323 1.00 45.44 742 SER A O 1
ATOM 5775 N N . SER A 1 743 ? 5.278 -3.375 -26.424 1.00 48.59 743 SER A N 1
ATOM 5776 C CA . SER A 1 743 ? 5.406 -4.112 -25.158 1.00 48.59 743 SER A CA 1
ATOM 5777 C C . SER A 1 743 ? 5.642 -3.196 -23.951 1.00 48.59 743 SER A C 1
ATOM 5779 O O . SER A 1 743 ? 5.427 -3.650 -22.842 1.00 48.59 743 SER A O 1
ATOM 5781 N N . LYS A 1 744 ? 6.033 -1.923 -24.151 1.00 45.09 744 LYS A N 1
ATOM 5782 C CA . LYS A 1 744 ? 6.169 -0.933 -23.062 1.00 45.09 744 LYS A CA 1
ATOM 5783 C C . LYS A 1 744 ? 4.803 -0.371 -22.635 1.00 45.09 744 LYS A C 1
ATOM 5785 O O . LYS A 1 744 ? 4.599 -0.165 -21.457 1.00 45.09 744 LYS A O 1
ATOM 5790 N N . GLU A 1 745 ? 3.855 -0.225 -23.569 1.00 50.28 745 GLU A N 1
ATOM 5791 C CA . GLU A 1 745 ? 2.447 0.104 -23.248 1.00 50.28 745 GLU A CA 1
ATOM 5792 C C . GLU A 1 745 ? 1.707 -1.052 -22.549 1.00 50.28 745 GLU A C 1
ATOM 5794 O O . GLU A 1 745 ? 0.729 -0.816 -21.859 1.00 50.28 745 GLU A O 1
ATOM 5799 N N . LYS A 1 746 ? 2.184 -2.298 -22.683 1.00 46.84 746 LYS A N 1
ATOM 5800 C CA . LYS A 1 746 ? 1.558 -3.470 -22.050 1.00 46.84 746 LYS A CA 1
ATOM 5801 C C . LYS A 1 746 ? 1.843 -3.600 -20.549 1.00 46.84 746 LYS A C 1
ATOM 5803 O O . LYS A 1 746 ? 1.034 -4.198 -19.857 1.00 46.84 746 LYS A O 1
ATOM 5808 N N . ALA A 1 747 ? 2.966 -3.068 -20.065 1.00 46.47 747 ALA A N 1
ATOM 5809 C CA . ALA A 1 747 ? 3.302 -3.100 -18.638 1.00 46.47 747 ALA A CA 1
ATOM 5810 C C . ALA A 1 747 ? 2.394 -2.158 -17.825 1.00 46.47 747 ALA A C 1
ATOM 5812 O O . ALA A 1 747 ? 1.926 -2.521 -16.750 1.00 46.47 747 ALA A O 1
ATOM 5813 N N . ASP A 1 748 ? 2.052 -0.995 -18.391 1.00 45.97 748 ASP A N 1
ATOM 5814 C CA . ASP A 1 748 ? 1.076 -0.076 -17.790 1.00 45.97 748 ASP A CA 1
ATOM 5815 C C . ASP A 1 748 ? -0.356 -0.667 -17.798 1.00 45.97 748 ASP A C 1
ATOM 5817 O O . ASP A 1 748 ? -1.149 -0.366 -16.905 1.00 45.97 748 ASP A O 1
ATOM 5821 N N . ASP A 1 749 ? -0.681 -1.550 -18.756 1.00 47.19 749 ASP A N 1
ATOM 5822 C CA . ASP A 1 749 ? -1.960 -2.281 -18.804 1.00 47.19 749 ASP A CA 1
ATOM 5823 C C . ASP A 1 749 ? -2.039 -3.428 -17.767 1.00 47.19 749 ASP A C 1
ATOM 5825 O O . ASP A 1 749 ? -3.123 -3.697 -17.251 1.00 47.19 749 ASP A O 1
ATOM 5829 N N . GLU A 1 750 ? -0.927 -4.089 -17.412 1.00 43.66 750 GLU A N 1
ATOM 5830 C CA . GLU A 1 750 ? -0.917 -5.192 -16.424 1.00 43.66 750 GLU A CA 1
ATOM 5831 C C . GLU A 1 750 ? -1.134 -4.699 -14.982 1.00 43.66 750 GLU A C 1
ATOM 5833 O O . GLU A 1 750 ? -1.857 -5.333 -14.213 1.00 43.66 750 GLU A O 1
ATOM 5838 N N . ALA A 1 751 ? -0.623 -3.517 -14.615 1.00 46.28 751 ALA A N 1
ATOM 5839 C CA . ALA A 1 751 ? -0.961 -2.886 -13.331 1.00 46.28 751 ALA A CA 1
ATOM 5840 C C . ALA A 1 751 ? -2.453 -2.490 -13.242 1.00 46.28 751 ALA A C 1
ATOM 5842 O O . ALA A 1 751 ? -3.015 -2.379 -12.149 1.00 46.28 751 ALA A O 1
ATOM 5843 N N . HIS A 1 752 ? -3.115 -2.317 -14.390 1.00 49.69 752 HIS A N 1
ATOM 5844 C CA . HIS A 1 752 ? -4.550 -2.066 -14.472 1.00 49.69 752 HIS A CA 1
ATOM 5845 C C . HIS A 1 752 ? -5.396 -3.329 -14.242 1.00 49.69 752 HIS A C 1
ATOM 5847 O O . HIS A 1 752 ? -6.578 -3.209 -13.912 1.00 49.69 752 HIS A O 1
ATOM 5853 N N . ASP A 1 753 ? -4.833 -4.532 -14.352 1.00 47.28 753 ASP A N 1
ATOM 5854 C CA . ASP A 1 753 ? -5.612 -5.773 -14.270 1.00 47.28 753 ASP A CA 1
ATOM 5855 C C . ASP A 1 753 ? -6.098 -6.059 -12.834 1.00 47.28 753 ASP A C 1
ATOM 5857 O O . ASP A 1 753 ? -7.253 -6.424 -12.610 1.00 47.28 753 ASP A O 1
ATOM 5861 N N . LEU A 1 754 ? -5.292 -5.705 -11.821 1.00 48.88 754 LEU A N 1
ATOM 5862 C CA . LEU A 1 754 ? -5.705 -5.746 -10.407 1.00 48.88 754 LEU A CA 1
ATOM 5863 C C . LEU A 1 754 ? -6.855 -4.773 -10.083 1.00 48.88 754 LEU A C 1
ATOM 5865 O O . LEU A 1 754 ? -7.578 -4.978 -9.109 1.00 48.88 754 LEU A O 1
ATOM 5869 N N . THR A 1 755 ? -7.065 -3.735 -10.903 1.00 50.91 755 THR A N 1
ATOM 5870 C CA . THR A 1 755 ? -8.166 -2.768 -10.717 1.00 50.91 755 THR A CA 1
ATOM 5871 C C . THR A 1 755 ? -9.499 -3.230 -11.308 1.00 50.91 755 THR A C 1
ATOM 5873 O O . THR A 1 755 ? -10.517 -2.576 -11.089 1.00 50.91 755 THR A O 1
ATOM 5876 N N . GLN A 1 756 ? -9.531 -4.352 -12.038 1.00 63.81 756 GLN A N 1
ATOM 5877 C CA . GLN A 1 756 ? -10.770 -4.875 -12.625 1.00 63.81 756 GLN A CA 1
ATOM 5878 C C . GLN A 1 756 ? -11.500 -5.882 -11.740 1.00 63.81 756 GLN A C 1
ATOM 5880 O O . GLN A 1 756 ? -12.620 -6.277 -12.073 1.00 63.81 756 GLN A O 1
ATOM 5885 N N . GLN A 1 757 ? -10.923 -6.292 -10.608 1.00 75.12 757 GLN A N 1
ATOM 5886 C CA . GLN A 1 757 ? -11.637 -7.159 -9.685 1.00 75.12 757 GLN A CA 1
ATOM 5887 C C . GLN A 1 757 ? -12.839 -6.400 -9.102 1.00 75.12 757 GLN A C 1
ATOM 5889 O O . GLN A 1 757 ? -12.683 -5.430 -8.369 1.00 75.12 757 GLN A O 1
ATOM 5894 N N . VAL A 1 758 ? -14.052 -6.845 -9.443 1.00 81.19 758 VAL A N 1
ATOM 5895 C CA . VAL A 1 758 ? -15.311 -6.200 -9.012 1.00 81.19 758 VAL A CA 1
ATOM 5896 C C . VAL A 1 758 ? -15.888 -6.849 -7.752 1.00 81.19 758 VAL A C 1
ATOM 5898 O O . VAL A 1 758 ? -16.714 -6.257 -7.064 1.00 81.19 758 VAL A O 1
ATOM 5901 N N . VAL A 1 759 ? -15.480 -8.084 -7.449 1.00 90.12 759 VAL A N 1
ATOM 5902 C CA . VAL A 1 759 ? -16.032 -8.868 -6.340 1.00 90.12 759 VAL A CA 1
ATOM 5903 C C . VAL A 1 759 ? -14.949 -9.565 -5.529 1.00 90.12 759 VAL A C 1
ATOM 5905 O O . VAL A 1 759 ? -13.883 -9.922 -6.034 1.00 90.12 759 VAL A O 1
ATOM 5908 N N . VAL A 1 760 ? -15.254 -9.788 -4.256 1.00 91.19 760 VAL A N 1
ATOM 5909 C CA . VAL A 1 760 ? -14.383 -10.479 -3.304 1.00 91.19 760 VAL A CA 1
ATOM 5910 C C . VAL A 1 760 ? -14.235 -11.961 -3.679 1.00 91.19 760 VAL A C 1
ATOM 5912 O O . VAL A 1 760 ? -15.190 -12.579 -4.159 1.00 91.19 760 VAL A O 1
ATOM 5915 N N . LYS A 1 761 ? -13.045 -12.531 -3.455 1.00 92.19 761 LYS A N 1
ATOM 5916 C CA . LYS A 1 761 ? -12.774 -13.970 -3.599 1.00 92.19 761 LYS A CA 1
ATOM 5917 C C . LYS A 1 761 ? -12.997 -14.700 -2.269 1.00 92.19 761 LYS A C 1
ATOM 5919 O O . LYS A 1 761 ? -12.691 -14.143 -1.221 1.00 92.19 761 LYS A O 1
ATOM 5924 N N . LEU A 1 762 ? -13.530 -15.922 -2.309 1.00 93.25 762 LEU A N 1
ATOM 5925 C CA . LEU A 1 762 ? -13.806 -16.753 -1.129 1.00 93.25 762 LEU A CA 1
ATOM 5926 C C . LEU A 1 762 ? -13.133 -18.114 -1.244 1.00 93.25 762 LEU A C 1
ATOM 5928 O O . LEU A 1 762 ? -13.188 -18.746 -2.297 1.00 93.25 762 LEU A O 1
ATOM 5932 N N . SER A 1 763 ? -12.588 -18.614 -0.137 1.00 91.31 763 SER A N 1
ATOM 5933 C CA . SER A 1 763 ? -11.980 -19.946 -0.114 1.00 91.31 763 SER A CA 1
ATOM 5934 C C . SER A 1 763 ? -13.034 -21.064 -0.230 1.00 91.31 763 SER A C 1
ATOM 5936 O O . SER A 1 763 ? -14.025 -21.060 0.514 1.00 91.31 763 SER A O 1
ATOM 5938 N N . PRO A 1 764 ? -12.801 -22.110 -1.050 1.00 89.81 764 PRO A N 1
ATOM 5939 C CA . PRO A 1 764 ? -13.646 -23.300 -1.105 1.00 89.81 764 PRO A CA 1
ATOM 5940 C C . PRO A 1 764 ? -13.860 -23.968 0.253 1.00 89.81 764 PRO A C 1
ATOM 5942 O O . PRO A 1 764 ? -14.926 -24.533 0.495 1.00 89.81 764 PRO A O 1
ATOM 5945 N N . THR A 1 765 ? -12.882 -23.893 1.161 1.00 88.69 765 THR A N 1
ATOM 5946 C CA . THR A 1 765 ? -12.979 -24.503 2.497 1.00 88.69 765 THR A CA 1
ATOM 5947 C C . THR A 1 765 ? -14.033 -23.848 3.383 1.00 88.69 765 THR A C 1
ATOM 5949 O O . THR A 1 765 ? -14.527 -24.494 4.304 1.00 88.69 765 THR A O 1
ATOM 5952 N N . GLU A 1 766 ? -14.412 -22.603 3.098 1.00 86.00 766 GLU A N 1
ATOM 5953 C CA . GLU A 1 766 ? -15.451 -21.874 3.830 1.00 86.00 766 GLU A CA 1
ATOM 5954 C C . GLU A 1 766 ? -16.838 -22.177 3.270 1.00 86.00 766 GLU A C 1
ATOM 5956 O O . GLU A 1 766 ? -17.796 -22.378 4.015 1.00 86.00 766 GLU A O 1
ATOM 5961 N N . ILE A 1 767 ? -16.931 -22.256 1.943 1.00 88.00 767 ILE A N 1
ATOM 5962 C CA . ILE A 1 767 ? -18.205 -22.311 1.228 1.00 88.00 767 ILE A CA 1
ATOM 5963 C C . ILE A 1 767 ? -18.703 -23.750 1.073 1.00 88.00 767 ILE A C 1
ATOM 5965 O O . ILE A 1 767 ? -19.878 -24.040 1.309 1.00 88.00 767 ILE A O 1
ATOM 5969 N N . MET A 1 768 ? -17.816 -24.682 0.713 1.00 86.25 768 MET A N 1
ATOM 5970 C CA . MET A 1 768 ? -18.199 -26.063 0.405 1.00 86.25 768 MET A CA 1
ATOM 5971 C C . MET A 1 768 ? -18.864 -26.784 1.585 1.00 86.25 768 MET A C 1
ATOM 5973 O O . MET A 1 768 ? -19.885 -27.440 1.359 1.00 86.25 768 MET A O 1
ATOM 5977 N N . PRO A 1 769 ? -18.396 -26.656 2.845 1.00 85.50 769 PRO A N 1
ATOM 5978 C CA . PRO A 1 769 ? -19.085 -27.275 3.971 1.00 85.50 769 PRO A CA 1
ATOM 5979 C C . PRO A 1 769 ? -20.525 -26.789 4.126 1.00 85.50 769 PRO A C 1
ATOM 5981 O O . PRO A 1 769 ? -21.388 -27.602 4.430 1.00 85.50 769 PRO A O 1
ATOM 5984 N N . VAL A 1 770 ? -20.808 -25.507 3.874 1.00 83.00 770 VAL A N 1
ATOM 5985 C CA . VAL A 1 770 ? -22.167 -24.952 3.989 1.00 83.00 770 VAL A CA 1
ATOM 5986 C C . VAL A 1 770 ? -23.060 -25.437 2.848 1.00 83.00 770 VAL A C 1
ATOM 5988 O O . VAL A 1 770 ? -24.216 -25.786 3.076 1.00 83.00 770 VAL A O 1
ATOM 5991 N N . ILE A 1 771 ? -22.516 -25.533 1.630 1.00 81.00 771 ILE A N 1
ATOM 5992 C CA . ILE A 1 771 ? -23.249 -26.048 0.464 1.00 81.00 771 ILE A CA 1
ATOM 5993 C C . ILE A 1 771 ? -23.605 -27.534 0.633 1.00 81.00 771 ILE A C 1
ATOM 5995 O O . ILE A 1 771 ? -24.701 -27.953 0.259 1.00 81.00 771 ILE A O 1
ATOM 5999 N N . PHE A 1 772 ? -22.688 -28.346 1.168 1.00 80.94 772 PHE A N 1
ATOM 6000 C CA . PHE A 1 772 ? -22.873 -29.799 1.274 1.00 80.94 772 PHE A CA 1
ATOM 6001 C C . PHE A 1 772 ? -23.500 -30.261 2.587 1.00 80.94 772 PHE A C 1
ATOM 6003 O O . PHE A 1 772 ? -24.150 -31.310 2.634 1.00 80.94 772 PHE A O 1
ATOM 6010 N N . HIS A 1 773 ? -23.292 -29.514 3.663 1.00 73.06 773 HIS A N 1
ATOM 6011 C CA . HIS A 1 773 ? -23.791 -29.835 4.987 1.00 73.06 773 HIS A CA 1
ATOM 6012 C C . HIS A 1 773 ? -24.699 -28.700 5.437 1.00 73.06 773 HIS A C 1
ATOM 6014 O O . HIS A 1 773 ? -24.273 -27.816 6.173 1.00 73.06 773 HIS A O 1
ATOM 6020 N N . ASP A 1 774 ? -25.962 -28.758 5.005 1.00 62.59 774 ASP A N 1
ATOM 6021 C CA . ASP A 1 774 ? -27.048 -27.885 5.462 1.00 62.59 774 ASP A CA 1
ATOM 6022 C C . ASP A 1 774 ? -27.286 -28.088 6.972 1.00 62.59 774 ASP A C 1
ATOM 6024 O O . ASP A 1 774 ? -28.190 -28.793 7.419 1.00 62.59 774 ASP A O 1
ATOM 6028 N N . LYS A 1 775 ? -26.383 -27.545 7.787 1.00 58.00 775 LYS A N 1
ATOM 6029 C CA . LYS A 1 775 ? -26.451 -27.527 9.245 1.00 58.00 775 LYS A CA 1
ATOM 6030 C C . LYS A 1 775 ? -26.828 -26.120 9.698 1.00 58.00 775 LYS A C 1
ATOM 6032 O O . LYS A 1 775 ? -26.104 -25.521 10.475 1.00 58.00 775 LYS A O 1
ATOM 6037 N N . GLY A 1 776 ? -27.939 -25.605 9.165 1.00 53.62 776 GLY A N 1
ATOM 6038 C CA . GLY A 1 776 ? -28.883 -24.640 9.758 1.00 53.62 776 GLY A CA 1
ATOM 6039 C C . GLY A 1 776 ? -28.405 -23.547 10.727 1.00 53.62 776 GLY A C 1
ATOM 6040 O O . GLY A 1 776 ? -29.177 -23.208 11.618 1.00 53.62 776 GLY A O 1
ATOM 6041 N N . GLY A 1 777 ? -27.184 -23.021 10.605 1.00 58.56 777 GLY A N 1
ATOM 6042 C CA . GLY A 1 777 ? -26.607 -22.091 11.583 1.00 58.56 777 GLY A CA 1
ATOM 6043 C C . GLY A 1 777 ? -26.190 -20.721 11.044 1.00 58.56 777 GLY A C 1
ATOM 6044 O O . GLY A 1 777 ? -25.940 -19.838 11.855 1.00 58.56 777 GLY A O 1
ATOM 6045 N N . SER A 1 778 ? -26.107 -20.525 9.723 1.00 59.41 778 SER A N 1
ATOM 6046 C CA . SER A 1 778 ? -25.817 -19.213 9.127 1.00 59.41 778 SER A CA 1
ATOM 6047 C C . SER A 1 778 ? -27.095 -18.562 8.600 1.00 59.41 778 SER A C 1
ATOM 6049 O O . SER A 1 778 ? -27.880 -19.204 7.898 1.00 59.41 778 SER A O 1
ATOM 6051 N N . ASP A 1 779 ? -27.290 -17.279 8.912 1.00 66.81 779 ASP A N 1
ATOM 6052 C CA . ASP A 1 779 ? -28.448 -16.505 8.441 1.00 66.81 779 ASP A CA 1
ATOM 6053 C C . ASP A 1 779 ? -28.420 -16.288 6.915 1.00 66.81 779 ASP A C 1
ATOM 6055 O O . ASP A 1 779 ? -29.468 -16.214 6.273 1.00 66.81 779 ASP A O 1
ATOM 6059 N N . LEU A 1 780 ? -27.225 -16.263 6.312 1.00 66.62 780 LEU A N 1
ATOM 6060 C CA . LEU A 1 780 ? -27.024 -16.202 4.863 1.00 66.62 780 LEU A CA 1
ATOM 6061 C C . LEU A 1 780 ? -26.756 -17.599 4.290 1.00 66.62 780 LEU A C 1
ATOM 6063 O O . LEU A 1 780 ? -25.872 -18.327 4.751 1.00 66.62 780 LEU A O 1
ATOM 6067 N N . LYS A 1 781 ? -27.519 -17.968 3.256 1.00 85.44 781 LYS A N 1
ATOM 6068 C CA . LYS A 1 781 ? -27.326 -19.206 2.488 1.00 85.44 781 LYS A CA 1
ATOM 6069 C C . LYS A 1 781 ? -26.452 -18.924 1.270 1.00 85.44 781 LYS A C 1
ATOM 6071 O O . LYS A 1 781 ? -26.740 -17.997 0.518 1.00 85.44 781 LYS A O 1
ATOM 6076 N N . PHE A 1 782 ? -25.424 -19.736 1.044 1.00 90.06 782 PHE A N 1
ATOM 6077 C CA . PHE A 1 782 ? -24.625 -19.660 -0.180 1.00 90.06 782 PHE A CA 1
ATOM 6078 C C . PHE A 1 782 ? -25.348 -20.337 -1.345 1.00 90.06 782 PHE A C 1
ATOM 6080 O O . PHE A 1 782 ? -25.943 -21.406 -1.189 1.00 90.06 782 PHE A O 1
ATOM 6087 N N . TYR A 1 783 ? -25.280 -19.720 -2.521 1.00 92.88 783 TYR A N 1
ATOM 6088 C CA . TYR A 1 783 ? -25.867 -20.226 -3.754 1.00 92.88 783 TYR A CA 1
ATOM 6089 C C . TYR A 1 783 ? -24.809 -20.251 -4.857 1.00 92.88 783 TYR A C 1
ATOM 6091 O O . TYR A 1 783 ? -24.310 -19.209 -5.283 1.00 92.88 783 TYR A O 1
ATOM 6099 N N . LEU A 1 784 ? -24.435 -21.457 -5.285 1.00 94.69 784 LEU A N 1
ATOM 6100 C CA . LEU A 1 784 ? -23.307 -21.686 -6.186 1.00 94.69 784 LEU A CA 1
ATOM 6101 C C . LEU A 1 784 ? -23.731 -21.559 -7.654 1.00 94.69 784 LEU A C 1
ATOM 6103 O O . LEU A 1 784 ? -24.697 -22.191 -8.088 1.00 94.69 784 LEU A O 1
ATOM 6107 N N . ILE A 1 785 ? -22.979 -20.772 -8.417 1.00 96.06 785 ILE A N 1
ATOM 6108 C CA . ILE A 1 785 ? -23.147 -20.565 -9.853 1.00 96.06 785 ILE A CA 1
ATOM 6109 C C . ILE A 1 785 ? -21.931 -21.135 -10.577 1.00 96.06 785 ILE A C 1
ATOM 6111 O O . ILE A 1 785 ? -20.820 -20.632 -10.429 1.00 96.06 785 ILE A O 1
ATOM 6115 N N . ASP A 1 786 ? -22.151 -22.176 -11.372 1.00 95.69 786 ASP A N 1
ATOM 6116 C CA . ASP A 1 786 ? -21.123 -22.812 -12.193 1.00 95.69 786 ASP A CA 1
ATOM 6117 C C . ASP A 1 786 ? -21.003 -22.072 -13.530 1.00 95.69 786 ASP A C 1
ATOM 6119 O O . ASP A 1 786 ? -21.876 -22.196 -14.397 1.00 95.69 786 ASP A O 1
ATOM 6123 N N . SER A 1 787 ? -19.943 -21.267 -13.664 1.00 96.06 787 SER A N 1
ATOM 6124 C CA . SER A 1 787 ? -19.675 -20.438 -14.848 1.00 96.06 787 SER A CA 1
ATOM 6125 C C . SER A 1 787 ? -18.762 -21.112 -15.879 1.00 96.06 787 SER A C 1
ATOM 6127 O O . SER A 1 787 ? -18.413 -20.503 -16.895 1.00 96.06 787 SER A O 1
ATOM 6129 N N . ARG A 1 788 ? -18.385 -22.378 -15.651 1.00 95.06 788 ARG A N 1
ATOM 6130 C CA . ARG A 1 788 ? -17.552 -23.144 -16.584 1.00 95.06 788 ARG A CA 1
ATOM 6131 C C . ARG A 1 788 ? -18.289 -23.401 -17.906 1.00 95.06 788 ARG A C 1
ATOM 6133 O O . ARG A 1 788 ? -19.521 -23.520 -17.917 1.00 95.06 788 ARG A O 1
ATOM 6140 N N . PRO A 1 789 ? -17.560 -23.553 -19.027 1.00 93.81 789 PRO A N 1
ATOM 6141 C CA . PRO A 1 789 ? -18.151 -24.007 -20.280 1.00 93.81 789 PRO A CA 1
ATOM 6142 C C . PRO A 1 789 ? -18.891 -25.337 -20.099 1.00 93.81 789 PRO A C 1
ATOM 6144 O O . PRO A 1 789 ? -18.421 -26.241 -19.406 1.00 93.81 789 PRO A O 1
ATOM 6147 N N . ASP A 1 790 ? -20.033 -25.491 -20.771 1.00 90.94 790 ASP A N 1
ATOM 6148 C CA . ASP A 1 790 ? -20.894 -26.673 -20.629 1.00 90.94 790 ASP A CA 1
ATOM 6149 C C . ASP A 1 790 ? -20.156 -27.994 -20.919 1.00 90.94 790 ASP A C 1
ATOM 6151 O O . ASP A 1 790 ? -20.453 -29.022 -20.301 1.00 90.94 790 ASP A O 1
ATOM 6155 N N . GLU A 1 791 ? -19.207 -27.964 -21.860 1.00 92.31 791 GLU A N 1
ATOM 6156 C CA . GLU A 1 791 ? -18.348 -29.093 -22.231 1.00 92.31 791 GLU A CA 1
ATOM 6157 C C . GLU A 1 791 ? -17.398 -29.482 -21.092 1.00 92.31 791 GLU A C 1
ATOM 6159 O O . GLU A 1 791 ? -17.321 -30.658 -20.728 1.00 92.31 791 GLU A O 1
ATOM 6164 N N . MET A 1 792 ? -16.745 -28.491 -20.484 1.00 91.38 792 MET A N 1
ATOM 6165 C CA . MET A 1 792 ? -15.792 -28.675 -19.389 1.00 91.38 792 MET A CA 1
ATOM 6166 C C . MET A 1 792 ? -16.504 -29.126 -18.115 1.00 91.38 792 MET A C 1
ATOM 6168 O O . MET A 1 792 ? -16.145 -30.150 -17.540 1.00 91.38 792 MET A O 1
ATOM 6172 N N . ALA A 1 793 ? -17.628 -28.495 -17.766 1.00 91.12 793 ALA A N 1
ATOM 6173 C CA . ALA A 1 793 ? -18.459 -28.914 -16.638 1.00 91.12 793 ALA A CA 1
ATOM 6174 C C . ALA A 1 793 ? -19.002 -30.352 -16.789 1.00 91.12 793 ALA A C 1
ATOM 6176 O O . ALA A 1 793 ? -19.240 -31.047 -15.802 1.00 91.12 793 ALA A O 1
ATOM 6177 N N . ARG A 1 794 ? -19.228 -30.836 -18.021 1.00 90.38 794 ARG A N 1
ATOM 6178 C CA . ARG A 1 794 ? -19.604 -32.244 -18.268 1.00 90.38 794 ARG A CA 1
ATOM 6179 C C . ARG A 1 794 ? -18.426 -33.197 -18.112 1.00 90.38 794 ARG A C 1
ATOM 6181 O O . ARG A 1 794 ? -18.635 -34.317 -17.653 1.00 90.38 794 ARG A O 1
ATOM 6188 N N . TYR A 1 795 ? -17.236 -32.774 -18.522 1.00 93.56 795 TYR A N 1
ATOM 6189 C CA . TYR A 1 795 ? -16.019 -33.572 -18.431 1.00 93.56 795 TYR A CA 1
ATOM 6190 C C . TYR A 1 795 ? -15.521 -33.696 -16.983 1.00 93.56 795 TYR A C 1
ATOM 6192 O O . TYR A 1 795 ? -15.226 -34.797 -16.526 1.00 93.56 795 TYR A O 1
ATOM 6200 N N . GLU A 1 796 ? -15.492 -32.586 -16.250 1.00 90.44 796 GLU A N 1
ATOM 6201 C CA . GLU A 1 796 ? -15.000 -32.494 -14.869 1.00 90.44 796 GLU A CA 1
ATOM 6202 C C . GLU A 1 796 ? -16.056 -32.876 -13.825 1.00 90.44 796 GLU A C 1
ATOM 6204 O O . GLU A 1 796 ? -15.731 -33.187 -12.680 1.00 90.44 796 GLU A O 1
ATOM 6209 N N . GLY A 1 797 ? -17.330 -32.881 -14.221 1.00 90.62 797 GLY A N 1
ATOM 6210 C CA . GLY A 1 797 ? -18.464 -33.132 -13.341 1.00 90.62 797 GLY A CA 1
ATOM 6211 C C . GLY A 1 797 ? -19.110 -31.846 -12.825 1.00 90.62 797 GLY A C 1
ATOM 6212 O O . GLY A 1 797 ? -18.487 -30.787 -12.724 1.00 90.62 797 GLY A O 1
ATOM 6213 N N . ARG A 1 798 ? -20.404 -31.947 -12.499 1.00 87.69 798 ARG A N 1
ATOM 6214 C CA . ARG A 1 798 ? -21.226 -30.830 -12.015 1.00 87.69 798 ARG A CA 1
ATOM 6215 C C . ARG A 1 798 ? -21.520 -30.970 -10.531 1.00 87.69 798 ARG A C 1
ATOM 6217 O O . ARG A 1 798 ? -21.826 -32.066 -10.058 1.00 87.69 798 ARG A O 1
ATOM 6224 N N . PHE A 1 799 ? -21.514 -29.844 -9.829 1.00 85.12 799 PHE A N 1
ATOM 6225 C CA . PHE A 1 799 ? -22.007 -29.767 -8.460 1.00 85.12 799 PHE A CA 1
ATOM 6226 C C . PHE A 1 799 ? -23.542 -29.877 -8.469 1.00 85.12 799 PHE A C 1
ATOM 6228 O O . PHE A 1 799 ? -24.193 -29.074 -9.135 1.00 85.12 799 PHE A O 1
ATOM 6235 N N . PRO A 1 800 ? -24.152 -30.847 -7.758 1.00 79.00 800 PRO A N 1
ATOM 6236 C CA . PRO A 1 800 ? -25.596 -31.099 -7.848 1.00 79.00 800 PRO A CA 1
ATOM 6237 C C . PRO A 1 800 ? -26.484 -29.913 -7.454 1.00 79.00 800 PRO A C 1
ATOM 6239 O O . PRO A 1 800 ? -27.618 -29.818 -7.911 1.00 79.00 800 PRO A O 1
ATOM 6242 N N . THR A 1 801 ? -25.980 -29.039 -6.584 1.00 84.88 801 THR A N 1
ATOM 6243 C CA . THR A 1 801 ? -26.673 -27.852 -6.067 1.00 84.88 801 THR A CA 1
ATOM 6244 C C . THR A 1 801 ? -26.339 -26.575 -6.837 1.00 84.88 801 THR A C 1
ATOM 6246 O O . THR A 1 801 ? -26.975 -25.554 -6.589 1.00 84.88 801 THR A O 1
ATOM 6249 N N . ALA A 1 802 ? -25.368 -26.613 -7.758 1.00 91.38 802 ALA A N 1
ATOM 6250 C CA . ALA A 1 802 ? -24.953 -25.438 -8.511 1.00 91.38 802 ALA A CA 1
ATOM 6251 C C . ALA A 1 802 ? -25.862 -25.188 -9.718 1.00 91.38 802 ALA A C 1
ATOM 6253 O O . ALA A 1 802 ? -26.219 -26.112 -10.456 1.00 91.38 802 ALA A O 1
ATOM 6254 N N . VAL A 1 803 ? -26.186 -23.919 -9.958 1.00 93.56 803 VAL A N 1
ATOM 6255 C CA . VAL A 1 803 ? -26.861 -23.499 -11.187 1.00 93.56 803 VAL A CA 1
ATOM 6256 C C . VAL A 1 803 ? -25.819 -23.235 -12.259 1.00 93.56 803 VAL A C 1
ATOM 6258 O O . VAL A 1 803 ? -24.890 -22.462 -12.061 1.00 93.56 803 VAL A O 1
ATOM 6261 N N . SER A 1 804 ? -25.997 -23.861 -13.417 1.00 93.69 804 SER A N 1
ATOM 6262 C CA . SER A 1 804 ? -25.126 -23.646 -14.568 1.00 93.69 804 SER A CA 1
ATOM 6263 C C . SER A 1 804 ? -25.481 -22.331 -15.263 1.00 93.69 804 SER A C 1
ATOM 6265 O O . SER A 1 804 ? -26.614 -22.144 -15.715 1.00 93.69 804 SER A O 1
ATOM 6267 N N . LEU A 1 805 ? -24.502 -21.433 -15.348 1.00 94.50 805 LEU A N 1
ATOM 6268 C CA . LEU A 1 805 ? -24.587 -20.156 -16.049 1.00 94.50 805 LEU A CA 1
ATOM 6269 C C . LEU A 1 805 ? -23.358 -20.007 -16.950 1.00 94.50 805 LEU A C 1
ATOM 6271 O O . LEU A 1 805 ? -22.474 -19.189 -16.715 1.00 94.50 805 LEU A O 1
ATOM 6275 N N . SER A 1 806 ? -23.297 -20.857 -17.976 1.00 90.62 806 SER A N 1
ATOM 6276 C CA . SER A 1 806 ? -22.215 -20.852 -18.961 1.00 90.62 806 SER A CA 1
ATOM 6277 C C . SER A 1 806 ? -22.115 -19.493 -19.681 1.00 90.62 806 SER A C 1
ATOM 6279 O O . SER A 1 806 ? -23.149 -18.844 -19.878 1.00 90.62 806 SER A O 1
ATOM 6281 N N . PRO A 1 807 ? -20.938 -19.087 -20.183 1.00 86.25 807 PRO A N 1
ATOM 6282 C CA . PRO A 1 807 ? -20.769 -17.831 -20.922 1.00 86.25 807 PRO A CA 1
ATOM 6283 C C . PRO A 1 807 ? -21.704 -17.706 -22.127 1.00 86.25 807 PRO A C 1
ATOM 6285 O O . PRO A 1 807 ? -22.204 -16.624 -22.419 1.00 86.25 807 PRO A O 1
ATOM 6288 N N . GLU A 1 808 ? -21.999 -18.818 -22.805 1.00 88.75 808 GLU A N 1
ATOM 6289 C CA . GLU A 1 808 ? -22.928 -18.857 -23.935 1.00 88.75 808 GLU A CA 1
ATOM 6290 C C . GLU A 1 808 ? -24.358 -18.514 -23.504 1.00 88.75 808 GLU A C 1
ATOM 6292 O O . GLU A 1 808 ? -25.100 -17.890 -24.259 1.00 88.75 808 GLU A O 1
ATOM 6297 N N . ALA A 1 809 ? -24.736 -18.880 -22.276 1.00 89.00 809 ALA A N 1
ATOM 6298 C CA . ALA A 1 809 ? -26.028 -18.522 -21.703 1.00 89.00 809 ALA A CA 1
ATOM 6299 C C . ALA A 1 809 ? -26.094 -17.024 -21.384 1.00 89.00 809 ALA A C 1
ATOM 6301 O O . ALA A 1 809 ? -27.120 -16.416 -21.646 1.00 89.00 809 ALA A O 1
ATOM 6302 N N . LEU A 1 810 ? -24.996 -16.409 -20.926 1.00 89.06 810 LEU A N 1
ATOM 6303 C CA . LEU A 1 810 ? -24.903 -14.957 -20.698 1.00 89.06 810 LEU A CA 1
ATOM 6304 C C . LEU A 1 810 ? -24.952 -14.115 -21.987 1.00 89.06 810 LEU A C 1
ATOM 6306 O O . LEU A 1 810 ? -25.119 -12.897 -21.912 1.00 89.06 810 LEU A O 1
ATOM 6310 N N . LEU A 1 811 ? -24.808 -14.735 -23.161 1.00 89.38 811 LEU A N 1
ATOM 6311 C CA . LEU A 1 811 ? -24.939 -14.074 -24.463 1.00 89.38 811 LEU A CA 1
ATOM 6312 C C . LEU A 1 811 ? -26.336 -14.240 -25.084 1.00 89.38 811 LEU A C 1
ATOM 6314 O O . LEU A 1 811 ? -26.670 -13.508 -26.018 1.00 89.38 811 LEU A O 1
ATOM 6318 N N . ASP A 1 812 ? -27.147 -15.175 -24.582 1.00 92.94 812 ASP A N 1
ATOM 6319 C CA . ASP A 1 812 ? -28.486 -15.471 -25.093 1.00 92.94 812 ASP A CA 1
ATOM 6320 C C . ASP A 1 812 ? -29.563 -14.735 -24.265 1.00 92.94 812 ASP A C 1
ATOM 6322 O O . ASP A 1 812 ? -29.827 -15.111 -23.118 1.00 92.94 812 ASP A O 1
ATOM 6326 N N . PRO A 1 813 ? -30.213 -13.689 -24.814 1.00 91.12 813 PRO A N 1
ATOM 6327 C CA . PRO A 1 813 ? -31.159 -12.865 -24.064 1.00 91.12 813 PRO A CA 1
ATOM 6328 C C . PRO A 1 813 ? -32.379 -13.645 -23.558 1.00 91.12 813 PRO A C 1
ATOM 6330 O O . PRO A 1 813 ? -32.900 -13.308 -22.493 1.00 91.12 813 PRO A O 1
ATOM 6333 N N . ASP A 1 814 ? -32.817 -14.683 -24.275 1.00 92.19 814 ASP A N 1
ATOM 6334 C CA . ASP A 1 814 ? -34.001 -15.458 -23.898 1.00 92.19 814 ASP A CA 1
ATOM 6335 C C . ASP A 1 814 ? -33.692 -16.361 -22.695 1.00 92.19 814 ASP A C 1
ATOM 6337 O O . ASP A 1 814 ? -34.461 -16.413 -21.732 1.00 92.19 814 ASP A O 1
ATOM 6341 N N . ARG A 1 815 ? -32.517 -17.008 -22.699 1.00 88.56 815 ARG A N 1
ATOM 6342 C CA . ARG A 1 815 ? -32.038 -17.823 -21.568 1.00 88.56 815 ARG A CA 1
ATOM 6343 C C . ARG A 1 815 ? -31.775 -16.989 -20.323 1.00 88.56 815 ARG A C 1
ATOM 6345 O O . ARG A 1 815 ? -32.150 -17.395 -19.224 1.00 88.56 815 ARG A O 1
ATOM 6352 N N . ILE A 1 816 ? -31.169 -15.813 -20.493 1.00 90.06 816 ILE A N 1
ATOM 6353 C CA . ILE A 1 816 ? -30.937 -14.881 -19.385 1.00 90.06 816 ILE A CA 1
ATOM 6354 C C . ILE A 1 816 ? -32.262 -14.487 -18.748 1.00 90.06 816 ILE A C 1
ATOM 6356 O O . ILE A 1 816 ? -32.346 -14.456 -17.528 1.00 90.06 816 ILE A O 1
ATOM 6360 N N . GLN A 1 817 ? -33.293 -14.189 -19.540 1.00 89.19 817 GLN A N 1
ATOM 6361 C CA . GLN A 1 817 ? -34.574 -13.749 -18.995 1.00 89.19 817 GLN A CA 1
ATOM 6362 C C . GLN A 1 817 ? -35.229 -14.828 -18.116 1.00 89.19 817 GLN A C 1
ATOM 6364 O O . GLN A 1 817 ? -35.692 -14.510 -17.022 1.00 89.19 817 GLN A O 1
ATOM 6369 N N . GLU A 1 818 ? -35.193 -16.096 -18.539 1.00 89.25 818 GLU A N 1
ATOM 6370 C CA . GLU A 1 818 ? -35.696 -17.228 -17.745 1.00 89.25 818 GLU A CA 1
ATOM 6371 C C . GLU A 1 818 ? -34.919 -17.393 -16.427 1.00 89.25 818 GLU A C 1
ATOM 6373 O O . GLU A 1 818 ? -35.505 -17.559 -15.355 1.00 89.25 818 GLU A O 1
ATOM 6378 N N . GLN A 1 819 ? -33.590 -17.292 -16.482 1.00 88.69 819 GLN A N 1
ATOM 6379 C CA . GLN A 1 819 ? -32.744 -17.426 -15.296 1.00 88.69 819 GLN A CA 1
ATOM 6380 C C . GLN A 1 819 ? -32.854 -16.219 -14.355 1.00 88.69 819 GLN A C 1
ATOM 6382 O O . GLN A 1 819 ? -32.818 -16.385 -13.138 1.00 88.69 819 GLN A O 1
ATOM 6387 N N . VAL A 1 820 ? -33.036 -15.009 -14.889 1.00 88.69 820 VAL A N 1
ATOM 6388 C CA . VAL A 1 820 ? -33.231 -13.784 -14.099 1.00 88.69 820 VAL A CA 1
ATOM 6389 C C . VAL A 1 820 ? -34.475 -13.895 -13.233 1.00 88.69 820 VAL A C 1
ATOM 6391 O O . VAL A 1 820 ? -34.403 -13.576 -12.055 1.00 88.69 820 VAL A O 1
ATOM 6394 N N . GLU A 1 821 ? -35.593 -14.387 -13.767 1.00 89.50 821 GLU A N 1
ATOM 6395 C CA . GLU A 1 821 ? -36.823 -14.556 -12.980 1.00 89.50 821 GLU A CA 1
ATOM 6396 C C . GLU A 1 821 ? -36.622 -15.504 -11.789 1.00 89.50 821 GLU A C 1
ATOM 6398 O O . GLU A 1 821 ? -37.137 -15.252 -10.698 1.00 89.50 821 GLU A O 1
ATOM 6403 N N . MET A 1 822 ? -35.816 -16.553 -11.972 1.00 90.06 822 MET A N 1
ATOM 6404 C CA . MET A 1 822 ? -35.430 -17.461 -10.894 1.00 90.06 822 MET A CA 1
ATOM 6405 C C . MET A 1 822 ? -34.541 -16.769 -9.851 1.00 90.06 822 MET A C 1
ATOM 6407 O O . MET A 1 822 ? -34.788 -16.900 -8.651 1.00 90.06 822 MET A O 1
ATOM 6411 N N . PHE A 1 823 ? -33.514 -16.034 -10.285 1.00 92.69 823 PHE A N 1
ATOM 6412 C CA . PHE A 1 823 ? -32.591 -15.358 -9.371 1.00 92.69 823 PHE A CA 1
ATOM 6413 C C . PHE A 1 823 ? -33.245 -14.191 -8.627 1.00 92.69 823 PHE A C 1
ATOM 6415 O O . PHE A 1 823 ? -32.861 -13.898 -7.497 1.00 92.69 823 PHE A O 1
ATOM 6422 N N . GLU A 1 824 ? -34.259 -13.553 -9.204 1.00 91.19 824 GLU A N 1
ATOM 6423 C CA . GLU A 1 824 ? -34.956 -12.422 -8.589 1.00 91.19 824 GLU A CA 1
ATOM 6424 C C . GLU A 1 824 ? -35.593 -12.789 -7.246 1.00 91.19 824 GLU A C 1
ATOM 6426 O O . GLU A 1 824 ? -35.584 -11.982 -6.318 1.00 91.19 824 GLU A O 1
ATOM 6431 N N . ALA A 1 825 ? -36.073 -14.029 -7.113 1.00 88.69 825 ALA A N 1
ATOM 6432 C CA . ALA A 1 825 ? -36.599 -14.561 -5.857 1.00 88.69 825 ALA A CA 1
ATOM 6433 C C . ALA A 1 825 ? -35.512 -14.794 -4.790 1.00 88.69 825 ALA A C 1
ATOM 6435 O O . ALA A 1 825 ? -35.825 -14.904 -3.607 1.00 88.69 825 ALA A O 1
ATOM 6436 N N . LEU A 1 826 ? -34.245 -14.879 -5.203 1.00 89.12 826 LEU A N 1
ATOM 6437 C CA . LEU A 1 826 ? -33.089 -15.087 -4.331 1.00 89.12 826 LEU A CA 1
ATOM 6438 C C . LEU A 1 826 ? -32.397 -13.772 -3.942 1.00 89.12 826 LEU A C 1
ATOM 6440 O O . LEU A 1 826 ? -31.548 -13.768 -3.047 1.00 89.12 826 LEU A O 1
ATOM 6444 N N . ARG A 1 827 ? -32.738 -12.647 -4.589 1.00 89.81 827 ARG A N 1
ATOM 6445 C CA . ARG A 1 827 ? -32.087 -11.354 -4.346 1.00 89.81 827 ARG A CA 1
ATOM 6446 C C . ARG A 1 827 ? -32.219 -10.948 -2.876 1.00 89.81 827 ARG A C 1
ATOM 6448 O O . ARG A 1 827 ? -33.319 -10.779 -2.362 1.00 89.81 827 ARG A O 1
ATOM 6455 N N . GLY A 1 828 ? -31.075 -10.770 -2.214 1.00 84.12 828 GLY A N 1
ATOM 6456 C CA . GLY A 1 828 ? -30.990 -10.379 -0.803 1.00 84.12 828 GLY A CA 1
ATOM 6457 C C . GLY A 1 828 ? -31.224 -11.513 0.202 1.00 84.12 828 GLY A C 1
ATOM 6458 O O . GLY A 1 828 ? -31.033 -11.291 1.390 1.00 84.12 828 GLY A O 1
ATOM 6459 N N . ALA A 1 829 ? -31.599 -12.714 -0.250 1.00 87.50 829 ALA A N 1
ATOM 6460 C CA . ALA A 1 829 ? -31.787 -13.888 0.609 1.00 87.50 829 ALA A CA 1
ATOM 6461 C C . ALA A 1 829 ? -30.583 -14.845 0.595 1.00 87.50 829 ALA A C 1
ATOM 6463 O O . ALA A 1 829 ? -30.445 -15.681 1.489 1.00 87.50 829 ALA A O 1
ATOM 6464 N N . VAL A 1 830 ? -29.736 -14.757 -0.434 1.00 90.56 830 VAL A N 1
ATOM 6465 C CA . VAL A 1 830 ? -28.575 -15.633 -0.617 1.00 90.56 830 VAL A CA 1
ATOM 6466 C C . VAL A 1 830 ? -27.326 -14.839 -0.975 1.00 90.56 830 VAL A C 1
ATOM 6468 O O . VAL A 1 830 ? -27.405 -13.738 -1.526 1.00 90.56 830 VAL A O 1
ATOM 6471 N N . HIS A 1 831 ? -26.176 -15.453 -0.721 1.00 92.12 831 HIS A N 1
ATOM 6472 C CA . HIS A 1 831 ? -24.882 -15.025 -1.234 1.00 92.12 831 HIS A CA 1
ATOM 6473 C C . HIS A 1 831 ? -24.546 -15.828 -2.487 1.00 92.12 831 HIS A C 1
ATOM 6475 O O . HIS A 1 831 ? -24.400 -17.048 -2.435 1.00 92.12 831 HIS A O 1
ATOM 6481 N N . ILE A 1 832 ? -24.450 -15.143 -3.624 1.00 95.38 832 ILE A N 1
ATOM 6482 C CA . ILE A 1 832 ? -24.071 -15.742 -4.902 1.00 95.38 832 ILE A CA 1
ATOM 6483 C C . ILE A 1 832 ? -22.560 -16.005 -4.921 1.00 95.38 832 ILE A C 1
ATOM 6485 O O . ILE A 1 832 ? -21.766 -15.067 -4.865 1.00 95.38 832 ILE A O 1
ATOM 6489 N N . CYS A 1 833 ? -22.163 -17.269 -5.053 1.00 95.94 833 CYS A N 1
ATOM 6490 C CA . CYS A 1 833 ? -20.769 -17.669 -5.244 1.00 95.94 833 CYS A CA 1
ATOM 6491 C C . CYS A 1 833 ? -20.574 -18.163 -6.676 1.00 95.94 833 CYS A C 1
ATOM 6493 O O . CYS A 1 833 ? -21.163 -19.167 -7.064 1.00 95.94 833 CYS A O 1
ATOM 6495 N N . VAL A 1 834 ? -19.755 -17.474 -7.464 1.00 96.50 834 VAL A N 1
ATOM 6496 C CA . VAL A 1 834 ? -19.421 -17.858 -8.840 1.00 96.50 834 VAL A CA 1
ATOM 6497 C C . VAL A 1 834 ? -18.177 -18.737 -8.827 1.00 96.50 834 VAL A C 1
ATOM 6499 O O . VAL A 1 834 ? -17.157 -18.327 -8.288 1.00 96.50 834 VAL A O 1
ATOM 6502 N N . MET A 1 835 ? -18.239 -19.922 -9.428 1.00 95.88 835 MET A N 1
ATOM 6503 C CA . MET A 1 835 ? -17.082 -20.812 -9.587 1.00 95.88 835 MET A CA 1
ATOM 6504 C C . MET A 1 835 ? -16.643 -20.911 -11.053 1.00 95.88 835 MET A C 1
ATOM 6506 O O . MET A 1 835 ? -17.484 -20.893 -11.963 1.00 95.88 835 MET A O 1
ATOM 6510 N N . GLY A 1 836 ? -15.328 -21.001 -11.257 1.00 95.19 836 GLY A N 1
ATOM 6511 C CA . GLY A 1 836 ? -14.668 -21.211 -12.547 1.00 95.19 836 GLY A CA 1
ATOM 6512 C C . GLY A 1 836 ? -14.013 -22.588 -12.642 1.00 95.19 836 GLY A C 1
ATOM 6513 O O . GLY A 1 836 ? -14.442 -23.534 -11.981 1.00 95.19 836 GLY A O 1
ATOM 6514 N N . GLU A 1 837 ? -13.000 -22.698 -13.499 1.00 93.62 837 GLU A N 1
ATOM 6515 C CA . GLU A 1 837 ? -12.146 -23.886 -13.662 1.00 93.62 837 GLU A CA 1
ATOM 6516 C C . GLU A 1 837 ? -10.987 -23.914 -12.647 1.00 93.62 837 GLU A C 1
ATOM 6518 O O . GLU A 1 837 ? -10.443 -24.984 -12.374 1.00 93.62 837 GLU A O 1
ATOM 6523 N N . GLY A 1 838 ? -10.619 -22.763 -12.073 1.00 92.56 838 GLY A N 1
ATOM 6524 C CA . GLY A 1 838 ? -9.659 -22.672 -10.968 1.00 92.56 838 GLY A CA 1
ATOM 6525 C C . GLY A 1 838 ? -8.191 -22.660 -11.407 1.00 92.56 838 GLY A C 1
ATOM 6526 O O . GLY A 1 838 ? -7.295 -22.975 -10.619 1.00 92.56 838 GLY A O 1
ATOM 6527 N N . PHE A 1 839 ? -7.915 -22.289 -12.665 1.00 91.81 839 PHE A N 1
ATOM 6528 C CA . PHE A 1 839 ? -6.553 -22.262 -13.222 1.00 91.81 839 PHE A CA 1
ATOM 6529 C C . PHE A 1 839 ? -5.595 -21.340 -12.452 1.00 91.81 839 PHE A C 1
ATOM 6531 O O . PHE A 1 839 ? -4.401 -21.637 -12.368 1.00 91.81 839 PHE A O 1
ATOM 6538 N N . SER A 1 840 ? -6.111 -20.268 -11.844 1.00 88.00 840 SER A N 1
ATOM 6539 C CA . SER A 1 840 ? -5.331 -19.320 -11.036 1.00 88.00 840 SER A CA 1
ATOM 6540 C C . SER A 1 840 ? -4.660 -19.968 -9.824 1.00 88.00 840 SER A C 1
ATOM 6542 O O . SER A 1 840 ? -3.615 -19.507 -9.371 1.00 88.00 840 SER A O 1
ATOM 6544 N N . SER A 1 841 ? -5.223 -21.062 -9.312 1.00 89.06 841 SER A N 1
ATOM 6545 C CA . SER A 1 841 ? -4.751 -21.708 -8.084 1.00 89.06 841 SER A CA 1
ATOM 6546 C C . SER A 1 841 ? -3.683 -22.773 -8.338 1.00 89.06 841 SER A C 1
ATOM 6548 O O . SER A 1 841 ? -3.069 -23.273 -7.394 1.00 89.06 841 SER A O 1
ATOM 6550 N N . PHE A 1 842 ? -3.404 -23.124 -9.598 1.00 90.12 842 PHE A N 1
ATOM 6551 C CA . PHE A 1 842 ? -2.454 -24.190 -9.938 1.00 90.12 842 PHE A CA 1
ATOM 6552 C C . PHE A 1 842 ? -1.011 -23.913 -9.479 1.00 90.12 842 PHE A C 1
ATOM 6554 O O . PHE A 1 842 ? -0.397 -24.833 -8.920 1.00 90.12 842 PHE A O 1
ATOM 6561 N N . PRO A 1 843 ? -0.451 -22.697 -9.654 1.00 89.19 843 PRO A N 1
ATOM 6562 C CA . PRO A 1 843 ? 0.887 -22.384 -9.157 1.00 89.19 843 PRO A CA 1
ATOM 6563 C C . PRO A 1 843 ? 1.009 -22.583 -7.655 1.00 89.19 843 PRO A C 1
ATOM 6565 O O . PRO A 1 843 ? 1.967 -23.197 -7.194 1.00 89.19 843 PRO A O 1
ATOM 6568 N N . THR A 1 844 ? 0.011 -22.125 -6.906 1.00 83.88 844 THR A N 1
ATOM 6569 C CA . THR A 1 844 ? 0.023 -22.163 -5.444 1.00 83.88 844 THR A CA 1
ATOM 6570 C C . THR A 1 844 ? -0.198 -23.578 -4.919 1.00 83.88 844 THR A C 1
ATOM 6572 O O . THR A 1 844 ? 0.559 -24.049 -4.073 1.00 83.88 844 THR A O 1
ATOM 6575 N N . LEU A 1 845 ? -1.197 -24.292 -5.446 1.00 84.62 845 LEU A N 1
ATOM 6576 C CA . LEU A 1 845 ? -1.586 -25.611 -4.940 1.00 84.62 845 LEU A CA 1
ATOM 6577 C C . LEU A 1 845 ? -0.615 -26.724 -5.343 1.00 84.62 845 LEU A C 1
ATOM 6579 O O . LEU A 1 845 ? -0.419 -27.673 -4.583 1.00 84.62 845 LEU A O 1
ATOM 6583 N N . TYR A 1 846 ? -0.009 -26.628 -6.528 1.00 89.00 846 TYR A N 1
ATOM 6584 C CA . TYR A 1 846 ? 0.803 -27.710 -7.095 1.00 89.00 846 TYR A CA 1
ATOM 6585 C C . TYR A 1 846 ? 2.261 -27.326 -7.344 1.00 89.00 846 TYR A C 1
ATOM 6587 O O . TYR A 1 846 ? 3.014 -28.148 -7.869 1.00 89.00 846 TYR A O 1
ATOM 6595 N N . ASN A 1 847 ? 2.674 -26.103 -6.983 1.00 88.00 847 ASN A N 1
ATOM 6596 C CA . ASN A 1 847 ? 3.978 -25.546 -7.354 1.00 88.00 847 ASN A CA 1
ATOM 6597 C C . ASN A 1 847 ? 4.231 -25.676 -8.872 1.00 88.00 847 ASN A C 1
ATOM 6599 O O . ASN A 1 847 ? 5.329 -26.009 -9.328 1.00 88.00 847 ASN A O 1
ATOM 6603 N N . HIS A 1 848 ? 3.161 -25.501 -9.657 1.00 90.19 848 HIS A N 1
ATOM 6604 C CA . HIS A 1 848 ? 3.154 -25.706 -11.101 1.00 90.19 848 HIS A CA 1
ATOM 6605 C C . HIS A 1 848 ? 3.289 -24.370 -11.813 1.00 90.19 848 HIS A C 1
ATOM 6607 O O . HIS A 1 848 ? 2.379 -23.543 -11.806 1.00 90.19 848 HIS A O 1
ATOM 6613 N N . ARG A 1 849 ? 4.429 -24.157 -12.468 1.00 90.50 849 ARG A N 1
ATOM 6614 C CA . ARG A 1 849 ? 4.594 -22.984 -13.319 1.00 90.50 849 ARG A CA 1
ATOM 6615 C C . ARG A 1 849 ? 3.724 -23.140 -14.563 1.00 90.50 849 ARG A C 1
ATOM 6617 O O . ARG A 1 849 ? 3.951 -24.058 -15.353 1.00 90.50 849 ARG A O 1
ATOM 6624 N N . LEU A 1 850 ? 2.797 -22.206 -14.751 1.00 91.00 850 LEU A N 1
ATOM 6625 C CA . LEU A 1 850 ? 1.915 -22.189 -15.910 1.00 91.00 850 LEU A CA 1
ATOM 6626 C C . LEU A 1 850 ? 2.723 -22.060 -17.203 1.00 91.00 850 LEU A C 1
ATOM 6628 O O . LEU A 1 850 ? 3.696 -21.311 -17.315 1.00 91.00 850 LEU A O 1
ATOM 6632 N N . THR A 1 851 ? 2.327 -22.844 -18.193 1.00 94.75 851 THR A N 1
ATOM 6633 C CA . THR A 1 851 ? 2.762 -22.684 -19.577 1.00 94.75 851 THR A CA 1
ATOM 6634 C C . THR A 1 851 ? 1.996 -21.535 -20.228 1.00 94.75 851 THR A C 1
ATOM 6636 O O . THR A 1 851 ? 0.866 -21.257 -19.851 1.00 94.75 851 THR A O 1
ATOM 6639 N N . SER A 1 852 ? 2.517 -20.938 -21.304 1.00 94.06 852 SER A N 1
ATOM 6640 C CA . SER A 1 852 ? 1.813 -19.843 -22.004 1.00 94.06 852 SER A CA 1
ATOM 6641 C C . SER A 1 852 ? 0.428 -20.207 -22.549 1.00 94.06 852 SER A C 1
ATOM 6643 O O . SER A 1 852 ? -0.363 -19.333 -22.887 1.00 94.06 852 SER A O 1
ATOM 6645 N N . LYS A 1 853 ? 0.127 -21.504 -22.688 1.00 94.81 853 LYS A N 1
ATOM 6646 C CA . LYS A 1 853 ? -1.226 -21.962 -23.016 1.00 94.81 853 LYS A CA 1
ATOM 6647 C C . LYS A 1 853 ? -2.132 -21.939 -21.783 1.00 94.81 853 LYS A C 1
ATOM 6649 O O . LYS A 1 853 ? -3.294 -21.590 -21.921 1.00 94.81 853 LYS A O 1
ATOM 6654 N N . GLU A 1 854 ? -1.616 -22.336 -20.625 1.00 92.44 854 GLU A N 1
ATOM 6655 C CA . GLU A 1 854 ? -2.346 -22.330 -19.355 1.00 92.44 854 GLU A CA 1
ATOM 6656 C C . GLU A 1 854 ? -2.545 -20.910 -18.823 1.00 92.44 854 GLU A C 1
ATOM 6658 O O . GLU A 1 854 ? -3.633 -20.622 -18.357 1.00 92.44 854 GLU A O 1
ATOM 6663 N N . GLU A 1 855 ? -1.574 -20.005 -18.993 1.00 92.31 855 GLU A N 1
ATOM 6664 C CA . GLU A 1 855 ? -1.736 -18.566 -18.704 1.00 92.31 855 GLU A CA 1
ATOM 6665 C C . GLU A 1 855 ? -2.941 -17.996 -19.471 1.00 92.31 855 GLU A C 1
ATOM 6667 O O . GLU A 1 855 ? -3.825 -17.373 -18.898 1.00 92.31 855 GLU A O 1
ATOM 6672 N N . LYS A 1 856 ? -3.063 -18.330 -20.762 1.00 94.06 856 LYS A N 1
ATOM 6673 C CA . LYS A 1 856 ? -4.218 -17.927 -21.577 1.00 94.06 856 LYS A CA 1
ATOM 6674 C C . LYS A 1 856 ? -5.539 -18.549 -21.104 1.00 94.06 856 LYS A C 1
ATOM 6676 O O . LYS A 1 856 ? -6.587 -17.931 -21.252 1.00 94.06 856 LYS A O 1
ATOM 6681 N N . LEU A 1 857 ? -5.511 -19.781 -20.590 1.00 93.06 857 LEU A N 1
ATOM 6682 C CA . LEU A 1 857 ? -6.703 -20.429 -20.030 1.00 93.06 857 LEU A CA 1
ATOM 6683 C C . LEU A 1 857 ? -7.098 -19.809 -18.688 1.00 93.06 857 LEU A C 1
ATOM 6685 O O . LEU A 1 857 ? -8.287 -19.648 -18.439 1.00 93.06 857 LEU A O 1
ATOM 6689 N N . GLN A 1 858 ? -6.121 -19.418 -17.869 1.00 93.69 858 GLN A N 1
ATOM 6690 C CA . GLN A 1 858 ? -6.343 -18.657 -16.645 1.00 93.69 858 GLN A CA 1
ATOM 6691 C C . GLN A 1 858 ? -7.011 -17.315 -16.955 1.00 93.69 858 GLN A C 1
ATOM 6693 O O . GLN A 1 858 ? -8.063 -17.036 -16.393 1.00 93.69 858 GLN A O 1
ATOM 6698 N N . GLU A 1 859 ? -6.468 -16.533 -17.893 1.00 92.31 859 GLU A N 1
ATOM 6699 C CA . GLU A 1 859 ? -7.070 -15.260 -18.325 1.00 92.31 859 GLU A CA 1
ATOM 6700 C C . GLU A 1 859 ? -8.517 -15.455 -18.819 1.00 92.31 859 GLU A C 1
ATOM 6702 O O . GLU A 1 859 ? -9.421 -14.680 -18.496 1.00 92.31 859 GLU A O 1
ATOM 6707 N N . GLU A 1 860 ? -8.769 -16.512 -19.600 1.00 93.19 860 GLU A N 1
ATOM 6708 C CA . GLU A 1 860 ? -10.115 -16.840 -20.078 1.00 93.19 860 GLU A CA 1
ATOM 6709 C C . GLU A 1 860 ? -11.060 -17.232 -18.929 1.00 93.19 860 GLU A C 1
ATOM 6711 O O . GLU A 1 860 ? -12.230 -16.845 -18.949 1.00 93.19 860 GLU A O 1
ATOM 6716 N N . ASP A 1 861 ? -10.582 -17.969 -17.927 1.00 94.19 861 ASP A N 1
ATOM 6717 C CA . ASP A 1 861 ? -11.366 -18.369 -16.755 1.00 94.19 861 ASP A CA 1
ATOM 6718 C C . ASP A 1 861 ? -11.693 -17.199 -15.823 1.00 94.19 861 ASP A C 1
ATOM 6720 O O . ASP A 1 861 ? -12.852 -16.998 -15.443 1.00 94.19 861 ASP A O 1
ATOM 6724 N N . GLU A 1 862 ? -10.703 -16.360 -15.530 1.00 92.25 862 GLU A N 1
ATOM 6725 C CA . GLU A 1 862 ? -10.865 -15.133 -14.749 1.00 92.25 862 GLU A CA 1
ATOM 6726 C C . GLU A 1 862 ? -11.826 -14.162 -15.442 1.00 92.25 862 GLU A C 1
ATOM 6728 O O . GLU A 1 862 ? -12.711 -13.589 -14.801 1.00 92.25 862 GLU A O 1
ATOM 6733 N N . SER A 1 863 ? -11.743 -14.040 -16.771 1.00 92.31 863 SER A N 1
ATOM 6734 C CA . SER A 1 863 ? -12.682 -13.227 -17.545 1.00 92.31 863 SER A CA 1
ATOM 6735 C C . SER A 1 863 ? -14.117 -13.757 -17.447 1.00 92.31 863 SER A C 1
ATOM 6737 O O . SER A 1 863 ? -15.058 -12.980 -17.260 1.00 92.31 863 SER A O 1
ATOM 6739 N N . ARG A 1 864 ? -14.329 -15.076 -17.546 1.00 93.44 864 ARG A N 1
ATOM 6740 C CA . ARG A 1 864 ? -15.672 -15.679 -17.447 1.00 93.44 864 ARG A CA 1
ATOM 6741 C C . ARG A 1 864 ? -16.282 -15.505 -16.062 1.00 93.44 864 ARG A C 1
ATOM 6743 O O . ARG A 1 864 ? -17.418 -15.037 -15.960 1.00 93.44 864 ARG A O 1
ATOM 6750 N N . THR A 1 865 ? -15.535 -15.850 -15.017 1.00 94.81 865 THR A N 1
ATOM 6751 C CA . THR A 1 865 ? -15.991 -15.720 -13.625 1.00 94.81 865 THR A CA 1
ATOM 6752 C C . THR A 1 865 ? -16.282 -14.259 -13.281 1.00 94.81 865 THR A C 1
ATOM 6754 O O . THR A 1 865 ? -17.345 -13.963 -12.732 1.00 94.81 865 THR A O 1
ATOM 6757 N N . SER A 1 866 ? -15.424 -13.329 -13.712 1.00 92.75 866 SER A N 1
ATOM 6758 C CA . SER A 1 866 ? -15.623 -11.885 -13.529 1.00 92.75 866 SER A CA 1
ATOM 6759 C C . SER A 1 866 ? -16.847 -11.359 -14.275 1.00 92.75 866 SER A C 1
ATOM 6761 O O . SER A 1 866 ? -17.652 -10.630 -13.698 1.00 92.75 866 SER A O 1
ATOM 6763 N N . ASN A 1 867 ? -17.056 -11.762 -15.532 1.00 92.62 867 ASN A N 1
ATOM 6764 C CA . ASN A 1 867 ? -18.242 -11.373 -16.301 1.00 92.62 867 ASN A CA 1
ATOM 6765 C C . ASN A 1 867 ? -19.537 -11.909 -15.673 1.00 92.62 867 ASN A C 1
ATOM 6767 O O . ASN A 1 867 ? -20.540 -11.193 -15.607 1.00 92.62 867 ASN A O 1
ATOM 6771 N N . CYS A 1 868 ? -19.511 -13.150 -15.184 1.00 95.06 868 CYS A N 1
ATOM 6772 C CA . CYS A 1 868 ? -20.630 -13.763 -14.479 1.00 95.06 868 CYS A CA 1
ATOM 6773 C C . CYS A 1 868 ? -20.923 -13.040 -13.155 1.00 95.06 868 CYS A C 1
ATOM 6775 O O . CYS A 1 868 ? -22.071 -12.700 -12.877 1.00 95.06 868 CYS A O 1
ATOM 6777 N N . ALA A 1 869 ? -19.902 -12.722 -12.360 1.00 94.62 869 ALA A N 1
ATOM 6778 C CA . ALA A 1 869 ? -20.072 -11.942 -11.138 1.00 94.62 869 ALA A CA 1
ATOM 6779 C C . ALA A 1 869 ? -20.628 -10.537 -11.430 1.00 94.62 869 ALA A C 1
ATOM 6781 O O . ALA A 1 869 ? -21.610 -10.107 -10.821 1.00 94.62 869 ALA A O 1
ATOM 6782 N N . LEU A 1 870 ? -20.065 -9.852 -12.430 1.00 91.31 870 LEU A N 1
ATOM 6783 C CA . LEU A 1 870 ? -20.495 -8.523 -12.858 1.00 91.31 870 LEU A CA 1
ATOM 6784 C C . LEU A 1 870 ? -21.953 -8.508 -13.329 1.00 91.31 870 LEU A C 1
ATOM 6786 O O . LEU A 1 870 ? -22.651 -7.513 -13.130 1.00 91.31 870 LEU A O 1
ATOM 6790 N N . PHE A 1 871 ? -22.435 -9.596 -13.934 1.00 93.25 871 PHE A N 1
ATOM 6791 C CA . PHE A 1 871 ? -23.843 -9.749 -14.289 1.00 93.25 871 PHE A CA 1
ATOM 6792 C C . PHE A 1 871 ? -24.753 -9.652 -13.053 1.00 93.25 871 PHE A C 1
ATOM 6794 O O . PHE A 1 871 ? -25.704 -8.865 -13.065 1.00 93.25 871 PHE A O 1
ATOM 6801 N N . PHE A 1 872 ? -24.442 -10.371 -11.971 1.00 94.12 872 PHE A N 1
ATOM 6802 C CA . PHE A 1 872 ? -25.220 -10.306 -10.729 1.00 94.12 872 PHE A CA 1
ATOM 6803 C C . PHE A 1 872 ? -25.099 -8.938 -10.049 1.00 94.12 872 PHE A C 1
ATOM 6805 O O . PHE A 1 872 ? -26.114 -8.354 -9.664 1.00 94.12 872 PHE A O 1
ATOM 6812 N N . VAL A 1 873 ? -23.893 -8.367 -9.986 1.00 90.00 873 VAL A N 1
ATOM 6813 C CA . VAL A 1 873 ? -23.676 -7.025 -9.416 1.00 90.00 873 VAL A CA 1
ATOM 6814 C C . VAL A 1 873 ? -24.501 -5.972 -10.165 1.00 90.00 873 VAL A C 1
ATOM 6816 O O . VAL A 1 873 ? -25.252 -5.215 -9.553 1.00 90.00 873 VAL A O 1
ATOM 6819 N N . LYS A 1 874 ? -24.474 -5.973 -11.506 1.00 88.56 874 LYS A N 1
ATOM 6820 C CA . LYS A 1 874 ? -25.266 -5.044 -12.341 1.00 88.56 874 LYS A CA 1
ATOM 6821 C C . LYS A 1 874 ? -26.774 -5.219 -12.186 1.00 88.56 874 LYS A C 1
ATOM 6823 O O . LYS A 1 874 ? -27.529 -4.282 -12.438 1.00 88.56 874 LYS A O 1
ATOM 6828 N N . ARG A 1 875 ? -27.222 -6.410 -11.793 1.00 90.50 875 ARG A N 1
ATOM 6829 C CA . ARG A 1 875 ? -28.625 -6.702 -11.483 1.00 90.50 875 ARG A CA 1
ATOM 6830 C C . ARG A 1 875 ? -28.991 -6.352 -10.037 1.00 90.50 875 ARG A C 1
ATOM 6832 O O . ARG A 1 875 ? -30.130 -6.562 -9.650 1.00 90.50 875 ARG A O 1
ATOM 6839 N N . GLY A 1 876 ? -28.078 -5.797 -9.242 1.00 88.06 876 GLY A N 1
ATOM 6840 C CA . GLY A 1 876 ? -28.362 -5.378 -7.870 1.00 88.06 876 GLY A CA 1
ATOM 6841 C C . GLY A 1 876 ? -28.440 -6.542 -6.887 1.00 88.06 876 GLY A C 1
ATOM 6842 O O . GLY A 1 876 ? -29.195 -6.475 -5.918 1.00 88.06 876 GLY A O 1
ATOM 6843 N N . PHE A 1 877 ? -27.712 -7.632 -7.141 1.00 91.12 877 PHE A N 1
ATOM 6844 C CA . PHE A 1 877 ? -27.482 -8.645 -6.116 1.00 91.12 877 PHE A CA 1
ATOM 6845 C C . PHE A 1 877 ? -26.438 -8.111 -5.126 1.00 91.12 877 PHE A C 1
ATOM 6847 O O . PHE A 1 877 ? -25.334 -7.782 -5.555 1.00 91.12 877 PHE A O 1
ATOM 6854 N N . PRO A 1 878 ? -26.780 -7.998 -3.830 1.00 83.19 878 PRO A N 1
ATOM 6855 C CA . PRO A 1 878 ? -25.915 -7.343 -2.851 1.00 83.19 878 PRO A CA 1
ATOM 6856 C C . PRO A 1 878 ? -24.688 -8.181 -2.473 1.00 83.19 878 PRO A C 1
ATOM 6858 O O . PRO A 1 878 ? -23.634 -7.623 -2.209 1.00 83.19 878 PRO A O 1
ATOM 6861 N N . PHE A 1 879 ? -24.812 -9.511 -2.478 1.00 89.38 879 PHE A N 1
ATOM 6862 C CA . PHE A 1 879 ? -23.766 -10.426 -2.022 1.00 89.38 879 PHE A CA 1
ATOM 6863 C C . PHE A 1 879 ? -23.328 -11.323 -3.178 1.00 89.38 879 PHE A C 1
ATOM 6865 O O . PHE A 1 879 ? -24.002 -12.305 -3.505 1.00 89.38 879 PHE A O 1
ATOM 6872 N N . VAL A 1 880 ? -22.218 -10.961 -3.822 1.00 94.25 880 VAL A N 1
ATOM 6873 C CA . VAL A 1 880 ? -21.629 -11.703 -4.943 1.00 94.25 880 VAL A CA 1
ATOM 6874 C C . VAL A 1 880 ? -20.137 -11.873 -4.692 1.00 94.25 880 VAL A C 1
ATOM 6876 O O . VAL A 1 880 ? -19.442 -10.904 -4.397 1.00 94.25 880 VAL A O 1
ATOM 6879 N N . SER A 1 881 ? -19.643 -13.098 -4.831 1.00 95.56 881 SER A N 1
ATOM 6880 C CA . SER A 1 881 ? -18.221 -13.421 -4.708 1.00 95.56 881 SER A CA 1
ATOM 6881 C C . SER A 1 881 ? -17.798 -14.465 -5.730 1.00 95.56 881 SER A C 1
ATOM 6883 O O . SER A 1 881 ? -18.636 -15.196 -6.257 1.00 95.56 881 SER A O 1
ATOM 6885 N N . ILE A 1 882 ? -16.497 -14.547 -5.993 1.00 96.00 882 ILE A N 1
ATOM 6886 C CA . ILE A 1 882 ? -15.894 -15.605 -6.813 1.00 96.00 882 ILE A CA 1
ATOM 6887 C C . ILE A 1 882 ? -15.239 -16.625 -5.880 1.00 96.00 882 ILE A C 1
ATOM 6889 O O . ILE A 1 882 ? -14.622 -16.254 -4.887 1.00 96.00 882 ILE A O 1
ATOM 6893 N N . LEU A 1 883 ? -15.405 -17.910 -6.162 1.00 94.75 883 LEU A N 1
ATOM 6894 C CA . LEU A 1 883 ? -14.703 -18.972 -5.455 1.00 94.75 883 LEU A CA 1
ATOM 6895 C C . LEU A 1 883 ? -13.234 -18.989 -5.899 1.00 94.75 883 LEU A C 1
ATOM 6897 O O . LEU A 1 883 ? -12.964 -18.909 -7.093 1.00 94.75 883 LEU A O 1
ATOM 6901 N N . ASP A 1 884 ? -12.304 -19.055 -4.950 1.00 90.00 884 ASP A N 1
ATOM 6902 C CA . ASP A 1 884 ? -10.868 -19.055 -5.228 1.00 90.00 884 ASP A CA 1
ATOM 6903 C C . ASP A 1 884 ? -10.336 -20.474 -5.480 1.00 90.00 884 ASP A C 1
ATOM 6905 O O . ASP A 1 884 ? -10.308 -21.309 -4.572 1.00 90.00 884 ASP A O 1
ATOM 6909 N N . GLY A 1 885 ? -9.913 -20.745 -6.716 1.00 79.75 885 GLY A N 1
ATOM 6910 C CA . GLY A 1 885 ? -9.623 -22.097 -7.217 1.00 79.75 885 GLY A CA 1
ATOM 6911 C C . GLY A 1 885 ? -10.864 -22.785 -7.752 1.00 79.75 885 GLY A C 1
ATOM 6912 O O . GLY A 1 885 ? -10.920 -24.026 -7.608 1.00 79.75 885 GLY A O 1
#

Organism: NCBI:txid420275

Foldseek 3Di:
DDDDDDDDDDDDDDDDDDDDDDDDDDDDDDDDDDDPDDDDDDDDDDDDDDDDDDDDDDDDDPDPDDDDPVVPPPDDVVLVVVVVVVVPPPDDDDDDDDDDDDDDDDDDDDDDDDDDDDDDDDDDDDDDDDDDDDDDDDDDDDDDDDDDDDDDDDDDDDDDDDDDDDDDDDDDDDDDDDDDDDDDDDDDDDDDDDDDDDDDDDDDDDDDDDDDDDDDDDDDDDDDDDDDDDDDDDDDPDPPPPPPPPPPPQDQDPALQCQLQDLRHFLVNNLVRPVPDDQDLVCLLSNLCCLQVVGGLVVLCVDPQLVVLVVVVVVVVVDPPPPPCLVVLLVLLCLQDVQQDPDPVSSVLLSSLQVVVLVVLPLPDPPPPVDDDDPPSPRDGFQLLSLLLSLSVSSVRDSSSSSSSSVRCCVPPQVLSVFDPVLLLQLLQLLLLLLLQLCLAPPVVLSVQCCVFQNLQSAAADDPPPPPDPPPDPDPVVVVVVCVVCSNNSYLAHSCLLRVVQSDGGPDNRLDRSLLVSLLVVVSSSVLQSLLSSLLVSLLCVVCSVVLSVDGHPVNSVVSSCSSSVPPDPPDDPPPPNVVSNVVSVVSSVNSVVSVVVDAVVSSVCSSCSSVVSVVVSVVVVVVVVVVVVVVVVVVVVVVVVVVVVVVVVVVVVVVVLVVLLVLVLVVCVVPPNVCSVVSVVVCVSCPVPLVVVQVVSCVVPVHGSDDDPPPPPDPVVVVVVVVVVVVVVVVVVVVVVVVVVVVVVVVVVSCVSSLQPHAEHECVRQVCVQPPVPPDDQAHAAEEEQEAPVVCVVVDPDPRYHYDYVVLVVDPVSCVVVCVVCVVCAPRHAYEYEFPQLVCCCVPPVDDDDPVSVVVVVVRCVRSSVVQVVCSVVPRSHYYYYHD

Secondary structure (DSSP, 8-state):
----PPP-------------------------------PPPPPPPPPP------PPP-----------GGGGG---HHHHHHHHHHHGGGS---------------------------------------------------------PPP--PPPP-------------------------------------------------------------PPPPP-------------------------PPPP-SSHHHHHH-TT--HHHHHHHTTTPPPPTTTHHHHHHHHHHSS-HHHHTTSHHHHHHHHHHHHHTT-----TTHHHHHHHHHHHHTTT---HHHHHHHHHHHHHHHHHH--S------SSS---------TTHHHHHHHHHHTT--HHHHHHHHHHHHHHH-GGGGS-HHHHHHHHHHHHHHHHHHHHHH-HHHHHHHHHHSTTTTSBPP---TTS-TTS---HHHHHHHHTT-SGGG--B-THHHHSTT---TTSPPSS-HHHHHHHHHHHHHH--TTHHHHHHHHHHHHTHHHHHH--HHHHHHHHHHHHTTPPPTT--GGG-HHHHHHHHHHHHHHHHHHHHTS-HHHHHHHHHHHHHHHHHHHHHHHHHHHHHHHHHHHHHHHHHHHHHHHHHHHHHHHHHHHHHHHHHHHHHHHH-GGGSTTHHHHHHHTTT-HHHHHHHHHHHHSS-SSPPPP----HHHHHHHHHHHHHHHHHHHHHHHHHHTTHHHHHHHTTGGGG--SEEE-HHHHHHHHH---S--SSEEEEEE-S-HHHHHHH---TTPEE--HHHHH-HHHHHHHHHHHHTTTTTEEEEEE---GGGHHHHH--PPPHHHHHHHHHHHHHHHHHHHHHHHTT-S-EEEE--

Sequence (885 aa):
MANSDDDEEEFDELFSFGTTPTDSIKEANGDEEEDIFGTPAAPPAATPDDDDLFGDDPSNHLGLECQTDEDFHRHDSDTRDFLDWLDKDDKPADSADDPSSQDVDIAKATLENQASSSFDFEAEILGTKNTLNTDKATSQKKELTSMPSIGSNPSFEVDTVMVDDQQSQQQKDDDDDEKSGSKISKSELDESSDSSSGGGSEKRPDERSTDYMDASQTSSPRNESLSPHTIDDDDDDVDEPEDSIEEEEEPSFETLGEAIRSPKATKEQVRSLCHEMVVSTEDRPLLWCKLICGKPLDDVSKSSVADSFQHWRTTSSSTSTTLLHTDQVETYAKQIISKTDDSDDSLQSLSSILLYHYQSSGPTNVVENDDDGESTNQVEWDPLLPPLAAVLLSAGLDTTAANVLLSKIMPTSMPLMALSNEERWLAAKALHSKFYLLACYHLPLLVFHLDRCAPGWHWPKQCSDETTDETITNNPVVNATKMGRNLESQGVIPMSWFLSQMAGQCGEPPLLNPPRLLALWDVLLLTDDNSLKFFLALSVLERHSDTLLMLRSSELATELTKIMELKPCSGQNESDVVEGDREWVQQWCQHATSISDSTPKSVIHTLCESDDEAIMSALMQRQELAEVKLQERLEAEAKAHREALEAEKQKKEAEARAALIRARLVKYYQKHNPEKADTVDNILEVFQGRLDILDAKLKRKYGEGFLPPPAIKLSATTSRLLSTVNTGLVARKQKLATKKKSSKEKADDEAHDLTQQVVVKLSPTEIMPVIFHDKGGSDLKFYLIDSRPDEMARYEGRFPTAVSLSPEALLDPDRIQEQVEMFEALRGAVHICVMGEGFSSFPTLYNHRLTSKEEKLQEEDESRTSNCALFFVKRGFPFVSILDG

Nearest PDB structures (foldseek):
  9cpc-assembly1_3E  TM=1.236E-01  e=7.134E+00  Sus scrofa

pLDDT: mean 73.43, std 25.05, range [27.09, 98.38]

Radius of gyration: 44.71 Å; Cα contacts (8 Å, |Δi|>4): 631; chains: 1; bounding box: 133×93×142 Å

InterPro domains:
  IPR039755 TBC1 domain family member 23 [PTHR13297] (398-885)